Protein AF-0000000074754050 (afdb_homodimer)

Organism: NCBI:txid2562239

pLDDT: mean 72.45, std 27.99, range [13.79, 98.81]

InterPro domains:
  IPR029058 Alpha/Beta hydrolase fold [SSF53474] (272-469)

Radius of gyration: 39.16 Å; Cα contacts (8 Å, |Δi|>4): 1990; chains: 2; bounding box: 139×116×109 Å

Sequence (1336 aa):
MYVPVLPSMGSPASPVSPVQLGRIQASLPASLPAQLPSLDASPKEPRPREPREVKEKVSPEHLELMKAHRELLQVLQTQATSHEELTRQHTELLKAHQALLASAVSPAPAPAAREAPAPLTPAPPPSNAPKGRHMRKAKSHYYVTNEVKLQLPSNPTLLDNTLLFLPERAVRDYNLEPNLDDKGDSEKYMWFGRVWELRALVDQMYQEKADAIRQRAEDLPESRKRELKLKMRDPAVRGKLKKLCARWKGSAFRRRCSFAVLDRLKYSHLRGTLIYAHGSGGCSWDNFRICRMIAGMGILVIAPDGFAYPKESAMGQMRHKALAPLHLGSDDVDYWANDLLYTSSAGGVFNYSTKAESVLKETQEYKDLYEKCYQLRRSELHFTIARLPAWVLSQGFFLGGTSEGAMTVARFDDQRYGEMIIGRFINSFSIEYCYFTPTPEAGLLGGQLDVPTLNIIGNKDQYFGAEDSIAKVVAEHGSGYGDKNLTGNGFNTMVRQGLENGLVCVLEDGVHSPCNTHDNFLRQLFNTFFSRAGSIWELHMIWEADPLLKSLVQLVEATDHRGKVTHLFVPKMVYPQRMTLREIETLRALHATDELDAAMKKEQTIIEAERGEIKEQLARCRTEAEKSPRAKASETKNFYAGDKLDSRKKWEDWVRLHSSQTRANSAQMYVPVLPSMGSPASPVSPVQLGRIQASLPASLPAQLPSLDASPKEPRPREPREVKEKVSPEHLELMKAHRELLQVLQTQATSHEELTRQHTELLKAHQALLASAVSPAPAPAAREAPAPLTPAPPPSNAPKGRHMRKAKSHYYVTNEVKLQLPSNPTLLDNTLLFLPERAVRDYNLEPNLDDKGDSEKYMWFGRVWELRALVDQMYQEKADAIRQRAEDLPESRKRELKLKMRDPAVRGKLKKLCARWKGSAFRRRCSFAVLDRLKYSHLRGTLIYAHGSGGCSWDNFRICRMIAGMGILVIAPDGFAYPKESAMGQMRHKALAPLHLGSDDVDYWANDLLYTSSAGGVFNYSTKAESVLKETQEYKDLYEKCYQLRRSELHFTIARLPAWVLSQGFFLGGTSEGAMTVARFDDQRYGEMIIGRFINSFSIEYCYFTPTPEAGLLGGQLDVPTLNIIGNKDQYFGAEDSIAKVVAEHGSGYGDKNLTGNGFNTMVRQGLENGLVCVLEDGVHSPCNTHDNFLRQLFNTFFSRAGSIWELHMIWEADPLLKSLVQLVEATDHRGKVTHLFVPKMVYPQRMTLREIETLRALHATDELDAAMKKEQTIIEAERGEIKEQLARCRTEAEKSPRAKASETKNFYAGDKLDSRKKWEDWVRLHSSQTRANSAQ

Foldseek 3Di:
DDDDDDYDDDDDDDDDDDDDDDDDDDDPDDDDDDDPDPPDDDDDDDDDDDDDPPDPPVDPVVVVVVVVVVVVVVVVVVVVVVVVVVVVVVVVVVVVVVVVVVPPPPPDPPPPPDPPPDPPLVPPCPPCVDVPPPDDDDDDQAAQFLPDDDDDDPADDLQQFKKKKAAQLRCVLLRHQFQDDQQPDPAGRIHMDGLNSSVRSSVVVCVVVVVVVVVVVVPDPPVVVVVVVVCCPPPVSVVVVVVVVVVVVVVVVLCSLFSVSCVSCLPSPFLAEEEEEEALFWCWALNVNLSSLLSHLRYMYIYRTQAPGDCPDPSNQAKHFAFDRGGGNPDDDHSRGGGDTGDGGMHHDLRDDDFLLVCQQPVVVLQVSLVVLLVVSLVSVVSHVVRYDPSNQVVAHEYEYAHSRLLSQQQHACVVSPPSYQAYERELAALAQFSSHNDRVSSARNYDLAHQYEYEHECAAQDQHQPLHSRQLNLVLPLNRTDPPRHSHCQVRSVVVQRAAYEYEYEYLAYSSRLLFQVQVVSVLVSCCSVCSNLSLCVCVVCVVPPVNNVQWDWDDDDPPRHSYTYIYGYGDPFGSSDHPVSVVVCVVVVVVVVRVVRVVVSVVVSVVVVVVSVVSSVVSNVSSVVRPSDHDDPDDDVCVPVPVVVVVVVVVVCVVVVVVVVVVVVD/DDDDDDDDDDDDDPDDPDDDDDDDDDDDDDDDDDDDDDDDDDDDDDDDPDDPPPPPPPDPVVVVVVVVVVVVVVVVVVVVVVVVVVVVVVVVVVVVVVVVVVPPPPDDPPPPPDPPPDPPLVPPCPPCVDVPPPDDDDDDQAAQFLPDDDDDDPADDLQQFKKKKAAQLRCVLLRHQFADDQQPDPAGRIHMDGLNSSVRSSVVVVVVVVVVVVVVVVPDPPVVVVVVVVCCPPVVSVVVVVVVVVVVVVVVVLCSLFSVSCVSCLPSPFLAEEEEEEALFWCWALNVNLSSLLSHLRYMYIYRTQAPGDCPDPSNQAKHFAFDRGGGNPDDDHSRGGGDTGDGGMHHDLRDDDFLLVCQQPVVVLQVSLVVLLVVSLVSSVSHVVRYDPSNQVVAHEYEYAHSRLLSQQQHACVVSPPSYQAYERELAALAQFSSHNDRNSSARNYDLAHQYEYEHECAAQDQHQPLHSRQLNLCLPLNRTDPPRHSHCQVRSVVVQRAAYEYEYEYLAYSSRLLFQVQVVSVLVSCCSVCSNLSLCVCVVCVVPPVNNVQWDWDDDDPPRHSYTYIYGYGDPFGSSDHPVSVVVCVVVVVVVVRVVRVVVSVVVSVVVVVVSVVSSVVSNVSSVPRPSDHDDPPDDVCVPVVVVVVVVVVVVCVVVVVVVVVVVVD

Structure (mmCIF, N/CA/C/O backbone):
data_AF-0000000074754050-model_v1
#
loop_
_entity.id
_entity.type
_entity.pdbx_description
1 polymer 'Uncharacterized protein'
#
loop_
_atom_site.group_PDB
_atom_site.id
_atom_site.type_symbol
_atom_site.label_atom_id
_atom_site.label_alt_id
_atom_site.label_comp_id
_atom_site.label_asym_id
_atom_site.label_entity_id
_atom_site.label_seq_id
_atom_site.pdbx_PDB_ins_code
_atom_site.Cartn_x
_atom_site.Cartn_y
_atom_site.Cartn_z
_atom_site.occupancy
_atom_site.B_iso_or_equiv
_atom_site.auth_seq_id
_atom_site.auth_comp_id
_atom_site.auth_asym_id
_atom_site.auth_atom_id
_atom_site.pdbx_PDB_model_num
ATOM 1 N N . MET A 1 1 ? -29.828 24.516 -60.188 1 14.69 1 MET A N 1
ATOM 2 C CA . MET A 1 1 ? -29.281 25.297 -61.281 1 14.69 1 MET A CA 1
ATOM 3 C C . MET A 1 1 ? -27.781 25.109 -61.406 1 14.69 1 MET A C 1
ATOM 5 O O . MET A 1 1 ? -27.125 24.672 -60.438 1 14.69 1 MET A O 1
ATOM 9 N N . TYR A 1 2 ? -27 26.016 -62.375 1 15.09 2 TYR A N 1
ATOM 10 C CA . TYR A 1 2 ? -25.906 26.141 -63.312 1 15.09 2 TYR A CA 1
ATOM 11 C C . TYR A 1 2 ? -24.594 26.422 -62.594 1 15.09 2 TYR A C 1
ATOM 13 O O . TYR A 1 2 ? -23.594 25.719 -62.812 1 15.09 2 TYR A O 1
ATOM 21 N N . VAL A 1 3 ? -24.016 27.797 -62.219 1 14.96 3 VAL A N 1
ATOM 22 C CA . VAL A 1 3 ? -23.172 28.594 -63.094 1 14.96 3 VAL A CA 1
ATOM 23 C C . VAL A 1 3 ? -21.703 28.422 -62.719 1 14.96 3 VAL A C 1
ATOM 25 O O . VAL A 1 3 ? -21.391 28.078 -61.594 1 14.96 3 VAL A O 1
ATOM 28 N N . PRO A 1 4 ? -20.578 29.203 -63.469 1 15.53 4 PRO A N 1
ATOM 29 C CA . PRO A 1 4 ? -19.375 29.344 -64.312 1 15.53 4 PRO A CA 1
ATOM 30 C C . PRO A 1 4 ? -18.156 29.828 -63.5 1 15.53 4 PRO A C 1
ATOM 32 O O . PRO A 1 4 ? -17.094 29.234 -63.594 1 15.53 4 PRO A O 1
ATOM 35 N N . VAL A 1 5 ? -17.938 31.156 -63.094 1 14.45 5 VAL A N 1
ATOM 36 C CA . VAL A 1 5 ? -17.203 32.25 -63.75 1 14.45 5 VAL A CA 1
ATOM 37 C C . VAL A 1 5 ? -15.789 32.344 -63.188 1 14.45 5 VAL A C 1
ATOM 39 O O . VAL A 1 5 ? -15.531 31.875 -62.094 1 14.45 5 VAL A O 1
ATOM 42 N N . LEU A 1 6 ? -14.961 33.594 -63.281 1 14.36 6 LEU A N 1
ATOM 43 C CA . LEU A 1 6 ? -13.992 34.281 -64.125 1 14.36 6 LEU A CA 1
ATOM 44 C C . LEU A 1 6 ? -12.742 34.625 -63.312 1 14.36 6 LEU A C 1
ATOM 46 O O . LEU A 1 6 ? -11.625 34.344 -63.75 1 14.36 6 LEU A O 1
ATOM 50 N N . PRO A 1 7 ? -12.391 35.969 -62.719 1 14.48 7 PRO A N 1
ATOM 51 C CA . PRO A 1 7 ? -11.617 37 -63.406 1 14.48 7 PRO A CA 1
ATOM 52 C C . PRO A 1 7 ? -10.172 37.062 -62.906 1 14.48 7 PRO A C 1
ATOM 54 O O . PRO A 1 7 ? -9.828 36.469 -61.875 1 14.48 7 PRO A O 1
ATOM 57 N N . SER A 1 8 ? -9.555 38.375 -62.625 1 14.4 8 SER A N 1
ATOM 58 C CA . SER A 1 8 ? -8.688 39.344 -63.281 1 14.4 8 SER A CA 1
ATOM 59 C C . SER A 1 8 ? -7.309 39.375 -62.625 1 14.4 8 SER A C 1
ATOM 61 O O . SER A 1 8 ? -7.148 38.938 -61.469 1 14.4 8 SER A O 1
ATOM 63 N N . MET A 1 9 ? -6.414 40.562 -62.719 1 15.11 9 MET A N 1
ATOM 64 C CA . MET A 1 9 ? -5.336 41.25 -63.438 1 15.11 9 MET A CA 1
ATOM 65 C C . MET A 1 9 ? -4.16 41.531 -62.531 1 15.11 9 MET A C 1
ATOM 67 O O . MET A 1 9 ? -3.018 41.219 -62.844 1 15.11 9 MET A O 1
ATOM 71 N N . GLY A 1 10 ? -3.938 42.75 -61.812 1 14.2 10 GLY A N 1
ATOM 72 C CA . GLY A 1 10 ? -2.984 43.75 -62.281 1 14.2 10 GLY A CA 1
ATOM 73 C C . GLY A 1 10 ? -1.603 43.562 -61.688 1 14.2 10 GLY A C 1
ATOM 74 O O . GLY A 1 10 ? -1.41 42.75 -60.781 1 14.2 10 GLY A O 1
ATOM 75 N N . SER A 1 11 ? -0.752 44.719 -61.188 1 14.67 11 SER A N 1
ATOM 76 C CA . SER A 1 11 ? 0.368 45.5 -61.688 1 14.67 11 SER A CA 1
ATOM 77 C C . SER A 1 11 ? 1.644 45.219 -60.906 1 14.67 11 SER A C 1
ATOM 79 O O . SER A 1 11 ? 1.588 44.688 -59.812 1 14.67 11 SER A O 1
ATOM 81 N N . PRO A 1 12 ? 2.695 46.344 -60.625 1 14.77 12 PRO A N 1
ATOM 82 C CA . PRO A 1 12 ? 4.012 46.781 -61.094 1 14.77 12 PRO A CA 1
ATOM 83 C C . PRO A 1 12 ? 5.094 46.688 -60.031 1 14.77 12 PRO A C 1
ATOM 85 O O . PRO A 1 12 ? 6.219 46.25 -60.312 1 14.77 12 PRO A O 1
ATOM 88 N N . ALA A 1 13 ? 5.109 47.219 -58.688 1 13.79 13 ALA A N 1
ATOM 89 C CA . ALA A 1 13 ? 6.016 48.312 -58.469 1 13.79 13 ALA A CA 1
ATOM 90 C C . ALA A 1 13 ? 7.426 47.844 -58.125 1 13.79 13 ALA A C 1
ATOM 92 O O . ALA A 1 13 ? 7.605 46.719 -57.656 1 13.79 13 ALA A O 1
ATOM 93 N N . SER A 1 14 ? 8.5 48.75 -57.781 1 14.67 14 SER A N 1
ATOM 94 C CA . SER A 1 14 ? 9.797 49.219 -58.25 1 14.67 14 SER A CA 1
ATOM 95 C C . SER A 1 14 ? 10.93 48.625 -57.406 1 14.67 14 SER A C 1
ATOM 97 O O . SER A 1 14 ? 11.82 47.969 -57.906 1 14.67 14 SER A O 1
ATOM 99 N N . PRO A 1 15 ? 11.828 49.5 -56.562 1 14.93 15 PRO A N 1
ATOM 100 C CA . PRO A 1 15 ? 13.188 49.938 -56.875 1 14.93 15 PRO A CA 1
ATOM 101 C C . PRO A 1 15 ? 14.25 49.25 -56.031 1 14.93 15 PRO A C 1
ATOM 103 O O . PRO A 1 15 ? 15.188 48.656 -56.594 1 14.93 15 PRO A O 1
ATOM 106 N N . VAL A 1 16 ? 14.852 49.906 -54.75 1 14.56 16 VAL A N 1
ATOM 107 C CA . VAL A 1 16 ? 16.125 50.594 -54.812 1 14.56 16 VAL A CA 1
ATOM 108 C C . VAL A 1 16 ? 17.219 49.688 -54.219 1 14.56 16 VAL A C 1
ATOM 110 O O . VAL A 1 16 ? 16.922 48.688 -53.562 1 14.56 16 VAL A O 1
ATOM 113 N N . SER A 1 17 ? 18.328 50.25 -53.312 1 14.73 17 SER A N 1
ATOM 114 C CA . SER A 1 17 ? 19.75 50.531 -53.531 1 14.73 17 SER A CA 1
ATOM 115 C C . SER A 1 17 ? 20.625 49.594 -52.719 1 14.73 17 SER A C 1
ATOM 117 O O . SER A 1 17 ? 20.188 49.031 -51.719 1 14.73 17 SER A O 1
ATOM 119 N N . PRO A 1 18 ? 22.172 49.688 -52.719 1 15.5 18 PRO A N 1
ATOM 120 C CA . PRO A 1 18 ? 23.438 48.938 -52.875 1 15.5 18 PRO A CA 1
ATOM 121 C C . PRO A 1 18 ? 24.156 48.719 -51.562 1 15.5 18 PRO A C 1
ATOM 123 O O . PRO A 1 18 ? 25.172 48.031 -51.5 1 15.5 18 PRO A O 1
ATOM 126 N N . VAL A 1 19 ? 23.734 49 -50.25 1 14.43 19 VAL A N 1
ATOM 127 C CA . VAL A 1 19 ? 24.75 49.719 -49.5 1 14.43 19 VAL A CA 1
ATOM 128 C C . VAL A 1 19 ? 25.875 48.75 -49.094 1 14.43 19 VAL A C 1
ATOM 130 O O . VAL A 1 19 ? 25.641 47.562 -48.875 1 14.43 19 VAL A O 1
ATOM 133 N N . GLN A 1 20 ? 27.188 49.281 -48.688 1 15.09 20 GLN A N 1
ATOM 134 C CA . GLN A 1 20 ? 28.641 49.281 -48.781 1 15.09 20 GLN A CA 1
ATOM 135 C C . GLN A 1 20 ? 29.266 48.531 -47.594 1 15.09 20 GLN A C 1
ATOM 137 O O . GLN A 1 20 ? 28.828 48.656 -46.469 1 15.09 20 GLN A O 1
ATOM 142 N N . LEU A 1 21 ? 30.344 47.594 -47.719 1 14.62 21 LEU A N 1
ATOM 143 C CA . LEU A 1 21 ? 31.188 46.531 -47.188 1 14.62 21 LEU A CA 1
ATOM 144 C C . LEU A 1 21 ? 32.25 47.094 -46.25 1 14.62 21 LEU A C 1
ATOM 146 O O . LEU A 1 21 ? 33.188 46.375 -45.875 1 14.62 21 LEU A O 1
ATOM 150 N N . GLY A 1 22 ? 32.188 48.188 -45.531 1 14.01 22 GLY A N 1
ATOM 151 C CA . GLY A 1 22 ? 33.531 48.75 -45.312 1 14.01 22 GLY A CA 1
ATOM 152 C C . GLY A 1 22 ? 34.375 47.875 -44.375 1 14.01 22 GLY A C 1
ATOM 153 O O . GLY A 1 22 ? 35.312 47.25 -44.812 1 14.01 22 GLY A O 1
ATOM 154 N N . ARG A 1 23 ? 34.969 48.312 -42.938 1 14.46 23 ARG A N 1
ATOM 155 C CA . ARG A 1 23 ? 36.281 48.812 -42.625 1 14.46 23 ARG A CA 1
ATOM 156 C C . ARG A 1 23 ? 37.125 47.781 -41.906 1 14.46 23 ARG A C 1
ATOM 158 O O . ARG A 1 23 ? 36.594 46.75 -41.469 1 14.46 23 ARG A O 1
ATOM 165 N N . ILE A 1 24 ? 37.688 48.094 -40.438 1 14.39 24 ILE A N 1
ATOM 166 C CA . ILE A 1 24 ? 39.031 48.562 -40.031 1 14.39 24 ILE A CA 1
ATOM 167 C C . ILE A 1 24 ? 39.75 47.438 -39.312 1 14.39 24 ILE A C 1
ATOM 169 O O . ILE A 1 24 ? 39.125 46.5 -38.781 1 14.39 24 ILE A O 1
ATOM 173 N N . GLN A 1 25 ? 40.969 47.688 -38.312 1 14.49 25 GLN A N 1
ATOM 174 C CA . GLN A 1 25 ? 42.406 47.719 -38.156 1 14.49 25 GLN A CA 1
ATOM 175 C C . GLN A 1 25 ? 42.812 46.969 -36.906 1 14.49 25 GLN A C 1
ATOM 177 O O . GLN A 1 25 ? 43.938 46.469 -36.812 1 14.49 25 GLN A O 1
ATOM 182 N N . ALA A 1 26 ? 42.156 46.625 -35.625 1 15.37 26 ALA A N 1
ATOM 183 C CA . ALA A 1 26 ? 42.938 47.062 -34.469 1 15.37 26 ALA A CA 1
ATOM 184 C C . ALA A 1 26 ? 44.062 46.094 -34.125 1 15.37 26 ALA A C 1
ATOM 186 O O . ALA A 1 26 ? 43.906 44.875 -34.344 1 15.37 26 ALA A O 1
ATOM 187 N N . SER A 1 27 ? 45.219 46.531 -33.344 1 15.42 27 SER A N 1
ATOM 188 C CA . SER A 1 27 ? 46.688 46.531 -33.125 1 15.42 27 SER A CA 1
ATOM 189 C C . SER A 1 27 ? 47.062 45.562 -32 1 15.42 27 SER A C 1
ATOM 191 O O . SER A 1 27 ? 46.406 45.531 -30.969 1 15.42 27 SER A O 1
ATOM 193 N N . LEU A 1 28 ? 48.062 44.562 -32.062 1 16.77 28 LEU A N 1
ATOM 194 C CA . LEU A 1 28 ? 48.719 43.406 -31.469 1 16.77 28 LEU A CA 1
ATOM 195 C C . LEU A 1 28 ? 49.656 43.812 -30.344 1 16.77 28 LEU A C 1
ATOM 197 O O . LEU A 1 28 ? 50.406 43 -29.828 1 16.77 28 LEU A O 1
ATOM 201 N N . PRO A 1 29 ? 49.406 44.938 -29.516 1 15.13 29 PRO A N 1
ATOM 202 C CA . PRO A 1 29 ? 50.75 45.375 -29.125 1 15.13 29 PRO A CA 1
ATOM 203 C C . PRO A 1 29 ? 51.5 44.312 -28.328 1 15.13 29 PRO A C 1
ATOM 205 O O . PRO A 1 29 ? 50.906 43.281 -27.938 1 15.13 29 PRO A O 1
ATOM 208 N N . ALA A 1 30 ? 52.25 44.781 -27.078 1 15.37 30 ALA A N 1
ATOM 209 C CA . ALA A 1 30 ? 53.625 45.062 -26.656 1 15.37 30 ALA A CA 1
ATOM 210 C C . ALA A 1 30 ? 54.125 43.969 -25.688 1 15.37 30 ALA A C 1
ATOM 212 O O . ALA A 1 30 ? 53.312 43.188 -25.172 1 15.37 30 ALA A O 1
ATOM 213 N N . SER A 1 31 ? 55.219 44.25 -24.734 1 15.55 31 SER A N 1
ATOM 214 C CA . SER A 1 31 ? 56.656 44.031 -24.406 1 15.55 31 SER A CA 1
ATOM 215 C C . SER A 1 31 ? 56.812 43.406 -23.031 1 15.55 31 SER A C 1
ATOM 217 O O . SER A 1 31 ? 57.75 42.656 -22.797 1 15.55 31 SER A O 1
ATOM 219 N N . LEU A 1 32 ? 56 43.75 -21.828 1 15.9 32 LEU A N 1
ATOM 220 C CA . LEU A 1 32 ? 56.875 44.312 -20.781 1 15.9 32 LEU A CA 1
ATOM 221 C C . LEU A 1 32 ? 57.562 43.188 -20.016 1 15.9 32 LEU A C 1
ATOM 223 O O . LEU A 1 32 ? 57 42.094 -19.875 1 15.9 32 LEU A O 1
ATOM 227 N N . PRO A 1 33 ? 58.75 43.312 -19.219 1 17.39 33 PRO A N 1
ATOM 228 C CA . PRO A 1 33 ? 60.094 42.875 -18.844 1 17.39 33 PRO A CA 1
ATOM 229 C C . PRO A 1 33 ? 60.125 42.219 -17.453 1 17.39 33 PRO A C 1
ATOM 231 O O . PRO A 1 33 ? 61.188 41.719 -17.031 1 17.39 33 PRO A O 1
ATOM 234 N N . ALA A 1 34 ? 58.938 41.938 -16.766 1 17.47 34 ALA A N 1
ATOM 235 C CA . ALA A 1 34 ? 59.094 42.188 -15.344 1 17.47 34 ALA A CA 1
ATOM 236 C C . ALA A 1 34 ? 60.094 41.219 -14.703 1 17.47 34 ALA A C 1
ATOM 238 O O . ALA A 1 34 ? 60.031 40.031 -14.969 1 17.47 34 ALA A O 1
ATOM 239 N N . GLN A 1 35 ? 61.031 41.75 -14.039 1 17.08 35 GLN A N 1
ATOM 240 C CA . GLN A 1 35 ? 62.344 41.562 -13.375 1 17.08 35 GLN A CA 1
ATOM 241 C C . GLN A 1 35 ? 62.156 40.812 -12.047 1 17.08 35 GLN A C 1
ATOM 243 O O . GLN A 1 35 ? 61.375 41.25 -11.188 1 17.08 35 GLN A O 1
ATOM 248 N N . LEU A 1 36 ? 62.219 39.5 -12.023 1 19.62 36 LEU A N 1
ATOM 249 C CA . LEU A 1 36 ? 62 38.531 -10.945 1 19.62 36 LEU A CA 1
ATOM 250 C C . LEU A 1 36 ? 63 38.75 -9.82 1 19.62 36 LEU A C 1
ATOM 252 O O . LEU A 1 36 ? 64.188 38.5 -9.977 1 19.62 36 LEU A O 1
ATOM 256 N N . PRO A 1 37 ? 62.844 40.062 -9.242 1 17.27 37 PRO A N 1
ATOM 257 C CA . PRO A 1 37 ? 64 40.406 -8.445 1 17.27 37 PRO A CA 1
ATOM 258 C C . PRO A 1 37 ? 64.312 39.344 -7.383 1 17.27 37 PRO A C 1
ATOM 260 O O . PRO A 1 37 ? 63.469 38.531 -7.031 1 17.27 37 PRO A O 1
ATOM 263 N N . SER A 1 38 ? 65.625 39.312 -6.953 1 20.17 38 SER A N 1
ATOM 264 C CA . SER A 1 38 ? 66.688 38.562 -6.23 1 20.17 38 SER A CA 1
ATOM 265 C C . SER A 1 38 ? 66.438 38.656 -4.723 1 20.17 38 SER A C 1
ATOM 267 O O . SER A 1 38 ? 67.312 38.219 -3.943 1 20.17 38 SER A O 1
ATOM 269 N N . LEU A 1 39 ? 65.062 38.875 -4.246 1 17.33 39 LEU A N 1
ATOM 270 C CA . LEU A 1 39 ? 65.062 39.562 -2.957 1 17.33 39 LEU A CA 1
ATOM 271 C C . LEU A 1 39 ? 65.75 38.75 -1.882 1 17.33 39 LEU A C 1
ATOM 273 O O . LEU A 1 39 ? 65.25 37.656 -1.54 1 17.33 39 LEU A O 1
ATOM 277 N N . ASP A 1 40 ? 67 38.844 -1.716 1 18.62 40 ASP A N 1
ATOM 278 C CA . ASP A 1 40 ? 68.062 38.281 -0.876 1 18.62 40 ASP A CA 1
ATOM 279 C C . ASP A 1 40 ? 67.75 38.469 0.605 1 18.62 40 ASP A C 1
ATOM 281 O O . ASP A 1 40 ? 68.062 37.594 1.429 1 18.62 40 ASP A O 1
ATOM 285 N N . ALA A 1 41 ? 67.25 39.656 1.148 1 19.23 41 ALA A N 1
ATOM 286 C CA . ALA A 1 41 ? 68 40.219 2.258 1 19.23 41 ALA A CA 1
ATOM 287 C C . ALA A 1 41 ? 67.688 39.531 3.568 1 19.23 41 ALA A C 1
ATOM 289 O O . ALA A 1 41 ? 66.562 38.969 3.729 1 19.23 41 ALA A O 1
ATOM 290 N N . SER A 1 42 ? 68.562 39.562 4.559 1 20.61 42 SER A N 1
ATOM 291 C CA . SER A 1 42 ? 69.062 38.844 5.719 1 20.61 42 SER A CA 1
ATOM 292 C C . SER A 1 42 ? 68.25 39.125 6.957 1 20.61 42 SER A C 1
ATOM 294 O O . SER A 1 42 ? 68.5 38.562 8.023 1 20.61 42 SER A O 1
ATOM 296 N N . PRO A 1 43 ? 66.812 39.781 6.855 1 19.08 43 PRO A N 1
ATOM 297 C CA . PRO A 1 43 ? 66.75 40.719 7.973 1 19.08 43 PRO A CA 1
ATOM 298 C C . PRO A 1 43 ? 66.938 40.031 9.328 1 19.08 43 PRO A C 1
ATOM 300 O O . PRO A 1 43 ? 66.688 38.844 9.453 1 19.08 43 PRO A O 1
ATOM 303 N N . LYS A 1 44 ? 67.188 40.938 10.469 1 21.16 44 LYS A N 1
ATOM 304 C CA . LYS A 1 44 ? 67.688 41.062 11.812 1 21.16 44 LYS A CA 1
ATOM 305 C C . LYS A 1 44 ? 66.75 40.5 12.859 1 21.16 44 LYS A C 1
ATOM 307 O O . LYS A 1 44 ? 65.562 40.469 12.648 1 21.16 44 LYS A O 1
ATOM 312 N N . GLU A 1 45 ? 67.188 40.031 14.047 1 23.48 45 GLU A N 1
ATOM 313 C CA . GLU A 1 45 ? 66.875 39.125 15.133 1 23.48 45 GLU A CA 1
ATOM 314 C C . GLU A 1 45 ? 65.875 39.719 16.094 1 23.48 45 GLU A C 1
ATOM 316 O O . GLU A 1 45 ? 65.438 39.062 17.031 1 23.48 45 GLU A O 1
ATOM 321 N N . PRO A 1 46 ? 64.812 40.656 15.641 1 21.44 46 PRO A N 1
ATOM 322 C CA . PRO A 1 46 ? 64.562 41.625 16.734 1 21.44 46 PRO A CA 1
ATOM 323 C C . PRO A 1 46 ? 64.125 40.938 18.031 1 21.44 46 PRO A C 1
ATOM 325 O O . PRO A 1 46 ? 63.625 39.812 18 1 21.44 46 PRO A O 1
ATOM 328 N N . ARG A 1 47 ? 64 41.75 19.297 1 25.66 47 ARG A N 1
ATOM 329 C CA . ARG A 1 47 ? 64.125 41.719 20.75 1 25.66 47 ARG A CA 1
ATOM 330 C C . ARG A 1 47 ? 62.875 41.219 21.422 1 25.66 47 ARG A C 1
ATOM 332 O O . ARG A 1 47 ? 61.781 41.438 20.922 1 25.66 47 ARG A O 1
ATOM 339 N N . PRO A 1 48 ? 62.844 40.531 22.641 1 24.17 48 PRO A N 1
ATOM 340 C CA . PRO A 1 48 ? 61.938 39.625 23.375 1 24.17 48 PRO A CA 1
ATOM 341 C C . PRO A 1 48 ? 60.781 40.375 24.031 1 24.17 48 PRO A C 1
ATOM 343 O O . PRO A 1 48 ? 60.031 39.781 24.812 1 24.17 48 PRO A O 1
ATOM 346 N N . ARG A 1 49 ? 59.875 41.219 23.297 1 23.05 49 ARG A N 1
ATOM 347 C CA . ARG A 1 49 ? 59.219 42.25 24.125 1 23.05 49 ARG A CA 1
ATOM 348 C C . ARG A 1 49 ? 58.281 41.625 25.141 1 23.05 49 ARG A C 1
ATOM 350 O O . ARG A 1 49 ? 57.625 40.625 24.859 1 23.05 49 ARG A O 1
ATOM 357 N N . GLU A 1 50 ? 58.281 42.125 26.453 1 25.17 50 GLU A N 1
ATOM 358 C CA . GLU A 1 50 ? 57.781 41.75 27.781 1 25.17 50 GLU A CA 1
ATOM 359 C C . GLU A 1 50 ? 56.281 41.781 27.859 1 25.17 50 GLU A C 1
ATOM 361 O O . GLU A 1 50 ? 55.656 42.688 27.266 1 25.17 50 GLU A O 1
ATOM 366 N N . PRO A 1 51 ? 55.438 40.719 28.469 1 24.23 51 PRO A N 1
ATOM 367 C CA . PRO A 1 51 ? 54.062 40.25 28.469 1 24.23 51 PRO A CA 1
ATOM 368 C C . PRO A 1 51 ? 53.094 41.219 29.172 1 24.23 51 PRO A C 1
ATOM 370 O O . PRO A 1 51 ? 53.188 41.375 30.391 1 24.23 51 PRO A O 1
ATOM 373 N N . ARG A 1 52 ? 52.844 42.5 28.781 1 24.28 52 ARG A N 1
ATOM 374 C CA . ARG A 1 52 ? 52.188 43.438 29.656 1 24.28 52 ARG A CA 1
ATOM 375 C C . ARG A 1 52 ? 50.781 42.969 30.031 1 24.28 52 ARG A C 1
ATOM 377 O O . ARG A 1 52 ? 50.031 42.531 29.156 1 24.28 52 ARG A O 1
ATOM 384 N N . GLU A 1 53 ? 50.344 42.969 31.375 1 24.73 53 GLU A N 1
ATOM 385 C CA . GLU A 1 53 ? 49.281 42.5 32.281 1 24.73 53 GLU A CA 1
ATOM 386 C C . GLU A 1 53 ? 48 43.281 32.031 1 24.73 53 GLU A C 1
ATOM 388 O O . GLU A 1 53 ? 47.875 44.438 32.438 1 24.73 53 GLU A O 1
ATOM 393 N N . VAL A 1 54 ? 47.469 43.375 30.812 1 25.05 54 VAL A N 1
ATOM 394 C CA . VAL A 1 54 ? 46.375 44.344 30.625 1 25.05 54 VAL A CA 1
ATOM 395 C C . VAL A 1 54 ? 45.188 43.969 31.5 1 25.05 54 VAL A C 1
ATOM 397 O O . VAL A 1 54 ? 44.625 42.875 31.375 1 25.05 54 VAL A O 1
ATOM 400 N N . LYS A 1 55 ? 45 44.656 32.625 1 27.02 55 LYS A N 1
ATOM 401 C CA . LYS A 1 55 ? 44 44.688 33.688 1 27.02 55 LYS A CA 1
ATOM 402 C C . LYS A 1 55 ? 42.594 44.875 33.125 1 27.02 55 LYS A C 1
ATOM 404 O O . LYS A 1 55 ? 42.312 45.812 32.406 1 27.02 55 LYS A O 1
ATOM 409 N N . GLU A 1 56 ? 41.812 43.75 33 1 23.86 56 GLU A N 1
ATOM 410 C CA . GLU A 1 56 ? 40.5 43.375 32.5 1 23.86 56 GLU A CA 1
ATOM 411 C C . GLU A 1 56 ? 39.375 44.188 33.156 1 23.86 56 GLU A C 1
ATOM 413 O O . GLU A 1 56 ? 38.938 43.812 34.25 1 23.86 56 GLU A O 1
ATOM 418 N N . LYS A 1 57 ? 39.562 45.531 33.312 1 30.36 57 LYS A N 1
ATOM 419 C CA . LYS A 1 57 ? 38.594 46.219 34.156 1 30.36 57 LYS A CA 1
ATOM 420 C C . LYS A 1 57 ? 37.156 45.875 33.75 1 30.36 57 LYS A C 1
ATOM 422 O O . LYS A 1 57 ? 36.719 46.281 32.688 1 30.36 57 LYS A O 1
ATOM 427 N N . VAL A 1 58 ? 36.625 44.688 34.25 1 26.5 58 VAL A N 1
ATOM 428 C CA . VAL A 1 58 ? 35.312 44.125 34.031 1 26.5 58 VAL A CA 1
ATOM 429 C C . VAL A 1 58 ? 34.25 45.125 34.5 1 26.5 58 VAL A C 1
ATOM 431 O O . VAL A 1 58 ? 34.25 45.562 35.656 1 26.5 58 VAL A O 1
ATOM 434 N N . SER A 1 59 ? 33.875 46.094 33.656 1 27.58 59 SER A N 1
ATOM 435 C CA . SER A 1 59 ? 33.031 47.219 34 1 27.58 59 SER A CA 1
ATOM 436 C C . SER A 1 59 ? 31.828 46.812 34.812 1 27.58 59 SER A C 1
ATOM 438 O O . SER A 1 59 ? 31.344 45.688 34.688 1 27.58 59 SER A O 1
ATOM 440 N N . PRO A 1 60 ? 31.516 47.5 35.906 1 31.53 60 PRO A N 1
ATOM 441 C CA . PRO A 1 60 ? 30.469 47.25 36.906 1 31.53 60 PRO A CA 1
ATOM 442 C C . PRO A 1 60 ? 29.109 46.969 36.281 1 31.53 60 PRO A C 1
ATOM 444 O O . PRO A 1 60 ? 28.281 46.25 36.875 1 31.53 60 PRO A O 1
ATOM 447 N N . GLU A 1 61 ? 28.828 47.656 35.125 1 31.36 61 GLU A N 1
ATOM 448 C CA . GLU A 1 61 ? 27.516 47.562 34.531 1 31.36 61 GLU A CA 1
ATOM 449 C C . GLU A 1 61 ? 27.188 46.125 34.125 1 31.36 61 GLU A C 1
ATOM 451 O O . GLU A 1 61 ? 26.031 45.719 34.062 1 31.36 61 GLU A O 1
ATOM 456 N N . HIS A 1 62 ? 28.297 45.344 33.75 1 32.41 62 HIS A N 1
ATOM 457 C CA . HIS A 1 62 ? 28.125 43.938 33.312 1 32.41 62 HIS A CA 1
ATOM 458 C C . HIS A 1 62 ? 27.625 43.094 34.469 1 32.41 62 HIS A C 1
ATOM 460 O O . HIS A 1 62 ? 26.953 42.062 34.25 1 32.41 62 HIS A O 1
ATOM 466 N N . LEU A 1 63 ? 28.109 43.531 35.656 1 33.34 63 LEU A N 1
ATOM 467 C CA . LEU A 1 63 ? 27.734 42.781 36.844 1 33.34 63 LEU A CA 1
ATOM 468 C C . LEU A 1 63 ? 26.234 42.875 37.094 1 33.34 63 LEU A C 1
ATOM 470 O O . LEU A 1 63 ? 25.594 41.875 37.5 1 33.34 63 LEU A O 1
ATOM 474 N N . GLU A 1 64 ? 25.703 44.125 36.875 1 36.06 64 GLU A N 1
ATOM 475 C CA . GLU A 1 64 ? 24.297 44.312 37.219 1 36.06 64 GLU A CA 1
ATOM 476 C C . GLU A 1 64 ? 23.391 43.5 36.281 1 36.06 64 GLU A C 1
ATOM 478 O O . GLU A 1 64 ? 22.391 42.938 36.75 1 36.06 64 GLU A O 1
ATOM 483 N N . LEU A 1 65 ? 23.766 43.375 34.938 1 33.53 65 LEU A N 1
ATOM 484 C CA . LEU A 1 65 ? 22.938 42.625 34 1 33.53 65 LEU A CA 1
ATOM 485 C C . LEU A 1 65 ? 22.938 41.125 34.344 1 33.53 65 LEU A C 1
ATOM 487 O O . LEU A 1 65 ? 21.891 40.469 34.281 1 33.53 65 LEU A O 1
ATOM 491 N N . MET A 1 66 ? 24.094 40.656 34.938 1 36.94 66 MET A N 1
ATOM 492 C CA . MET A 1 66 ? 24.172 39.25 35.312 1 36.94 66 MET A CA 1
ATOM 493 C C . MET A 1 66 ? 23.234 38.969 36.5 1 36.94 66 MET A C 1
ATOM 495 O O . MET A 1 66 ? 22.719 37.844 36.625 1 36.94 66 MET A O 1
ATOM 499 N N . LYS A 1 67 ? 23.234 39.938 37.438 1 38.66 67 LYS A N 1
ATOM 500 C CA . LYS A 1 67 ? 22.391 39.75 38.594 1 38.66 67 LYS A CA 1
ATOM 501 C C . LYS A 1 67 ? 20.922 39.656 38.188 1 38.66 67 LYS A C 1
ATOM 503 O O . LYS A 1 67 ? 20.188 38.781 38.688 1 38.66 67 LYS A O 1
ATOM 508 N N . ALA A 1 68 ? 20.484 40.625 37.219 1 36.59 68 ALA A N 1
ATOM 509 C CA . ALA A 1 68 ? 19.078 40.594 36.812 1 36.59 68 ALA A CA 1
ATOM 510 C C . ALA A 1 68 ? 18.719 39.25 36.188 1 36.59 68 ALA A C 1
ATOM 512 O O . ALA A 1 68 ? 17.609 38.75 36.375 1 36.59 68 ALA A O 1
ATOM 513 N N . HIS A 1 69 ? 19.734 38.719 35.406 1 34.38 69 HIS A N 1
ATOM 514 C CA . HIS A 1 69 ? 19.516 37.438 34.75 1 34.38 69 HIS A CA 1
ATOM 515 C C . HIS A 1 69 ? 19.328 36.312 35.781 1 34.38 69 HIS A C 1
ATOM 517 O O . HIS A 1 69 ? 18.453 35.469 35.625 1 34.38 69 HIS A O 1
ATOM 523 N N . ARG A 1 70 ? 20.203 36.469 36.812 1 38.56 70 ARG A N 1
ATOM 524 C CA . ARG A 1 70 ? 20.109 35.438 37.875 1 38.56 70 ARG A CA 1
ATOM 525 C C . ARG A 1 70 ? 18.766 35.5 38.562 1 38.56 70 ARG A C 1
ATOM 527 O O . ARG A 1 70 ? 18.156 34.469 38.875 1 38.56 70 ARG A O 1
ATOM 534 N N . GLU A 1 71 ? 18.391 36.844 38.812 1 39.28 71 GLU A N 1
ATOM 535 C CA . GLU A 1 71 ? 17.125 37 39.5 1 39.28 71 GLU A CA 1
ATOM 536 C C . GLU A 1 71 ? 15.953 36.469 38.688 1 39.28 71 GLU A C 1
ATOM 538 O O . GLU A 1 71 ? 15.039 35.844 39.219 1 39.28 71 GLU A O 1
ATOM 543 N N . LEU A 1 72 ? 16.094 36.781 37.281 1 35.22 72 LEU A N 1
ATOM 544 C CA . LEU A 1 72 ? 15.031 36.281 36.406 1 35.22 72 LEU A CA 1
ATOM 545 C C . LEU A 1 72 ? 15 34.75 36.438 1 35.22 72 LEU A C 1
ATOM 547 O O . LEU A 1 72 ? 13.93 34.125 36.5 1 35.22 72 LEU A O 1
ATOM 551 N N . LEU A 1 73 ? 16.234 34.156 36.531 1 35.56 73 LEU A N 1
ATOM 552 C CA . LEU A 1 73 ? 16.312 32.719 36.594 1 35.56 73 LEU A CA 1
ATOM 553 C C . LEU A 1 73 ? 15.656 32.188 37.875 1 35.56 73 LEU A C 1
ATOM 555 O O . LEU A 1 73 ? 14.961 31.188 37.875 1 35.56 73 LEU A O 1
ATOM 559 N N . GLN A 1 74 ? 15.945 33 38.938 1 37.44 74 GLN A N 1
ATOM 560 C CA . GLN A 1 74 ? 15.383 32.594 40.219 1 37.44 74 GLN A CA 1
ATOM 561 C C . GLN A 1 74 ? 13.859 32.656 40.188 1 37.44 74 GLN A C 1
ATOM 563 O O . GLN A 1 74 ? 13.188 31.781 40.719 1 37.44 74 GLN A O 1
ATOM 568 N N . VAL A 1 75 ? 13.367 33.812 39.531 1 35.22 75 VAL A N 1
ATOM 569 C CA . VAL A 1 75 ? 11.914 33.969 39.5 1 35.22 75 VAL A CA 1
ATOM 570 C C . VAL A 1 75 ? 11.297 32.844 38.688 1 35.22 75 VAL A C 1
ATOM 572 O O . VAL A 1 75 ? 10.289 32.25 39.094 1 35.22 75 VAL A O 1
ATOM 575 N N . LEU A 1 76 ? 12.062 32.531 37.562 1 30.86 76 LEU A N 1
ATOM 576 C CA . LEU A 1 76 ? 11.516 31.5 36.688 1 30.86 76 LEU A CA 1
ATOM 577 C C . LEU A 1 76 ? 11.547 30.141 37.375 1 30.86 76 LEU A C 1
ATOM 579 O O . LEU A 1 76 ? 10.641 29.328 37.188 1 30.86 76 LEU A O 1
ATOM 583 N N . GLN A 1 77 ? 12.562 30 38.25 1 35.06 77 GLN A N 1
ATOM 584 C CA . GLN A 1 77 ? 12.656 28.781 39.062 1 35.06 77 GLN A CA 1
ATOM 585 C C . GLN A 1 77 ? 11.5 28.672 40.062 1 35.06 77 GLN A C 1
ATOM 587 O O . GLN A 1 77 ? 10.945 27.594 40.25 1 35.06 77 GLN A O 1
ATOM 592 N N . THR A 1 78 ? 11.266 29.859 40.688 1 35.47 78 THR A N 1
ATOM 593 C CA . THR A 1 78 ? 10.219 29.844 41.719 1 35.47 78 THR A CA 1
ATOM 594 C C . THR A 1 78 ? 8.859 29.594 41.062 1 35.47 78 THR A C 1
ATOM 596 O O . THR A 1 78 ? 7.988 28.953 41.688 1 35.47 78 THR A O 1
ATOM 599 N N . GLN A 1 79 ? 8.664 30.281 39.844 1 28.73 79 GLN A N 1
ATOM 600 C CA . GLN A 1 79 ? 7.367 30.078 39.188 1 28.73 79 GLN A CA 1
ATOM 601 C C . GLN A 1 79 ? 7.18 28.625 38.781 1 28.73 79 GLN A C 1
ATOM 603 O O . GLN A 1 79 ? 6.051 28.125 38.719 1 28.73 79 GLN A O 1
ATOM 608 N N . ALA A 1 80 ? 8.312 27.938 38.531 1 30.42 80 ALA A N 1
ATOM 609 C CA . ALA A 1 80 ? 8.242 26.531 38.156 1 30.42 80 ALA A CA 1
ATOM 610 C C . ALA A 1 80 ? 7.734 25.688 39.312 1 30.42 80 ALA A C 1
ATOM 612 O O . ALA A 1 80 ? 6.992 24.719 39.094 1 30.42 80 ALA A O 1
ATOM 613 N N . THR A 1 81 ? 8.141 26.109 40.5 1 36.31 81 THR A N 1
ATOM 614 C CA . THR A 1 81 ? 7.719 25.344 41.656 1 36.31 81 THR A CA 1
ATOM 615 C C . THR A 1 81 ? 6.215 25.484 41.875 1 36.31 81 THR A C 1
ATOM 617 O O . THR A 1 81 ? 5.555 24.531 42.312 1 36.31 81 THR A O 1
ATOM 620 N N . SER A 1 82 ? 5.719 26.797 41.719 1 32.19 82 SER A N 1
ATOM 621 C CA . SER A 1 82 ? 4.301 27.016 42 1 32.19 82 SER A CA 1
ATOM 622 C C . SER A 1 82 ? 3.424 26.281 40.969 1 32.19 82 SER A C 1
ATOM 624 O O . SER A 1 82 ? 2.309 25.859 41.312 1 32.19 82 SER A O 1
ATOM 626 N N . HIS A 1 83 ? 3.93 26.281 39.719 1 29.25 83 HIS A N 1
ATOM 627 C CA . HIS A 1 83 ? 3.086 25.641 38.719 1 29.25 83 HIS A CA 1
ATOM 628 C C . HIS A 1 83 ? 3.004 24.141 38.938 1 29.25 83 HIS A C 1
ATOM 630 O O . HIS A 1 83 ? 2.09 23.484 38.438 1 29.25 83 HIS A O 1
ATOM 636 N N . GLU A 1 84 ? 3.977 23.594 39.656 1 33.5 84 GLU A N 1
ATOM 637 C CA . GLU A 1 84 ? 3.904 22.203 40.094 1 33.5 84 GLU A CA 1
ATOM 638 C C . GLU A 1 84 ? 2.719 21.984 41.031 1 33.5 84 GLU A C 1
ATOM 640 O O . GLU A 1 84 ? 2.033 20.953 40.938 1 33.5 84 GLU A O 1
ATOM 645 N N . GLU A 1 85 ? 2.555 22.984 41.938 1 36.41 85 GLU A N 1
ATOM 646 C CA . GLU A 1 85 ? 1.505 22.828 42.938 1 36.41 85 GLU A CA 1
ATOM 647 C C . GLU A 1 85 ? 0.12 22.938 42.281 1 36.41 85 GLU A C 1
ATOM 649 O O . GLU A 1 85 ? -0.786 22.172 42.625 1 36.41 85 GLU A O 1
ATOM 654 N N . LEU A 1 86 ? -0 23.906 41.281 1 31.36 86 LEU A N 1
ATOM 655 C CA . LEU A 1 86 ? -1.311 24.062 40.656 1 31.36 86 LEU A CA 1
ATOM 656 C C . LEU A 1 86 ? -1.676 22.844 39.844 1 31.36 86 LEU A C 1
ATOM 658 O O . LEU A 1 86 ? -2.822 22.391 39.875 1 31.36 86 LEU A O 1
ATOM 662 N N . THR A 1 87 ? -0.623 22.297 39.25 1 32.38 87 THR A N 1
ATOM 663 C CA . THR A 1 87 ? -0.883 21.094 38.438 1 32.38 87 THR A CA 1
ATOM 664 C C . THR A 1 87 ? -1.246 19.922 39.344 1 32.38 87 THR A C 1
ATOM 666 O O . THR A 1 87 ? -2.148 19.141 39.031 1 32.38 87 THR A O 1
ATOM 669 N N . ARG A 1 88 ? -0.699 19.953 40.531 1 41.47 88 ARG A N 1
ATOM 670 C CA . ARG A 1 88 ? -1.059 18.953 41.531 1 41.47 88 ARG A CA 1
ATOM 671 C C . ARG A 1 88 ? -2.486 19.172 42.031 1 41.47 88 ARG A C 1
ATOM 673 O O . ARG A 1 88 ? -3.254 18.219 42.156 1 41.47 88 ARG A O 1
ATOM 680 N N . GLN A 1 89 ? -2.811 20.469 42.281 1 34.88 89 GLN A N 1
ATOM 681 C CA . GLN A 1 89 ? -4.16 20.75 42.75 1 34.88 89 GLN A CA 1
ATOM 682 C C . GLN A 1 89 ? -5.199 20.453 41.688 1 34.88 89 GLN A C 1
ATOM 684 O O . GLN A 1 89 ? -6.285 19.953 41.969 1 34.88 89 GLN A O 1
ATOM 689 N N . HIS A 1 90 ? -4.77 20.828 40.438 1 31.34 90 HIS A N 1
ATOM 690 C CA . HIS A 1 90 ? -5.707 20.562 39.344 1 31.34 90 HIS A CA 1
ATOM 691 C C . HIS A 1 90 ? -5.922 19.062 39.156 1 31.34 90 HIS A C 1
ATOM 693 O O . HIS A 1 90 ? -7.059 18.609 38.969 1 31.34 90 HIS A O 1
ATOM 699 N N . THR A 1 91 ? -4.844 18.312 39.469 1 36.44 91 THR A N 1
ATOM 700 C CA . THR A 1 91 ? -4.98 16.859 39.469 1 36.44 91 THR A CA 1
ATOM 701 C C . THR A 1 91 ? -5.891 16.422 40.594 1 36.44 91 THR A C 1
ATOM 703 O O . THR A 1 91 ? -6.727 15.531 40.438 1 36.44 91 THR A O 1
ATOM 706 N N . GLU A 1 92 ? -5.699 17.125 41.688 1 40.53 92 GLU A N 1
ATOM 707 C CA . GLU A 1 92 ? -6.508 16.766 42.844 1 40.53 92 GLU A CA 1
ATOM 708 C C . GLU A 1 92 ? -7.961 17.203 42.656 1 40.53 92 GLU A C 1
ATOM 710 O O . GLU A 1 92 ? -8.883 16.469 43 1 40.53 92 GLU A O 1
ATOM 715 N N . LEU A 1 93 ? -8.117 18.453 42.094 1 35.56 93 LEU A N 1
ATOM 716 C CA . LEU A 1 93 ? -9.484 18.922 41.875 1 35.56 93 LEU A CA 1
ATOM 717 C C . LEU A 1 93 ? -10.195 18.094 40.812 1 35.56 93 LEU A C 1
ATOM 719 O O . LEU A 1 93 ? -11.375 17.75 40.969 1 35.56 93 LEU A O 1
ATOM 723 N N . LEU A 1 94 ? -9.383 17.75 39.812 1 33.62 94 LEU A N 1
ATOM 724 C CA . LEU A 1 94 ? -10.023 16.906 38.812 1 33.62 94 LEU A CA 1
ATOM 725 C C . LEU A 1 94 ? -10.352 15.531 39.375 1 33.62 94 LEU A C 1
ATOM 727 O O . LEU A 1 94 ? -11.422 14.984 39.094 1 33.62 94 LEU A O 1
ATOM 731 N N . LYS A 1 95 ? -9.523 15.094 40.312 1 41.72 95 LYS A N 1
ATOM 732 C CA . LYS A 1 95 ? -9.859 13.898 41.062 1 41.72 95 LYS A CA 1
ATOM 733 C C . LYS A 1 95 ? -11.102 14.133 41.938 1 41.72 95 LYS A C 1
ATOM 735 O O . LYS A 1 95 ? -11.992 13.289 42 1 41.72 95 LYS A O 1
ATOM 740 N N . ALA A 1 96 ? -11.094 15.312 42.562 1 37.03 96 ALA A N 1
ATOM 741 C CA . ALA A 1 96 ? -12.227 15.617 43.438 1 37.03 96 ALA A CA 1
ATOM 742 C C . ALA A 1 96 ? -13.5 15.844 42.625 1 37.03 96 ALA A C 1
ATOM 744 O O . ALA A 1 96 ? -14.586 15.43 43.062 1 37.03 96 ALA A O 1
ATOM 745 N N . HIS A 1 97 ? -13.32 16.656 41.5 1 30.02 97 HIS A N 1
ATOM 746 C CA . HIS A 1 97 ? -14.5 16.844 40.688 1 30.02 97 HIS A CA 1
ATOM 747 C C . HIS A 1 97 ? -15.039 15.523 40.156 1 30.02 97 HIS A C 1
ATOM 749 O O . HIS A 1 97 ? -16.25 15.289 40.188 1 30.02 97 HIS A O 1
ATOM 755 N N . GLN A 1 98 ? -14.07 14.648 39.875 1 32.31 98 GLN A N 1
ATOM 756 C CA . GLN A 1 98 ? -14.531 13.305 39.5 1 32.31 98 GLN A CA 1
ATOM 757 C C . GLN A 1 98 ? -15.188 12.609 40.688 1 32.31 98 GLN A C 1
ATOM 759 O O . GLN A 1 98 ? -16.172 11.883 40.5 1 32.31 98 GLN A O 1
ATOM 764 N N . ALA A 1 99 ? -14.68 12.945 41.812 1 36.44 99 ALA A N 1
ATOM 765 C CA . ALA A 1 99 ? -15.297 12.375 43 1 36.44 99 ALA A CA 1
ATOM 766 C C . ALA A 1 99 ? -16.656 12.992 43.25 1 36.44 99 ALA A C 1
ATOM 768 O O . ALA A 1 99 ? -17.609 12.297 43.656 1 36.44 99 ALA A O 1
ATOM 769 N N . LEU A 1 100 ? -16.656 14.367 43.094 1 30.98 100 LEU A N 1
ATOM 770 C CA . LEU A 1 100 ? -17.906 15.047 43.406 1 30.98 100 LEU A CA 1
ATOM 771 C C . LEU A 1 100 ? -18.969 14.727 42.375 1 30.98 100 LEU A C 1
ATOM 773 O O . LEU A 1 100 ? -20.141 14.539 42.719 1 30.98 100 LEU A O 1
ATOM 777 N N . LEU A 1 101 ? -18.578 14.82 41.031 1 28.05 101 LEU A N 1
ATOM 778 C CA . LEU A 1 101 ? -19.594 14.484 40.062 1 28.05 101 LEU A CA 1
ATOM 779 C C . LEU A 1 101 ? -20.125 13.07 40.312 1 28.05 101 LEU A C 1
ATOM 781 O O . LEU A 1 101 ? -21.266 12.758 39.938 1 28.05 101 LEU A O 1
ATOM 785 N N . ALA A 1 102 ? -19.328 12.195 41 1 30.28 102 ALA A N 1
ATOM 786 C CA . ALA A 1 102 ? -19.844 10.922 41.469 1 30.28 102 ALA A CA 1
ATOM 787 C C . ALA A 1 102 ? -20.953 11.125 42.5 1 30.28 102 ALA A C 1
ATOM 789 O O . ALA A 1 102 ? -21.906 10.328 42.562 1 30.28 102 ALA A O 1
ATOM 790 N N . SER A 1 103 ? -20.703 12.078 43.406 1 27.67 103 SER A N 1
ATOM 791 C CA . SER A 1 103 ? -21.609 12.109 44.562 1 27.67 103 SER A CA 1
ATOM 792 C C . SER A 1 103 ? -22.938 12.766 44.188 1 27.67 103 SER A C 1
ATOM 794 O O . SER A 1 103 ? -23.969 12.516 44.812 1 27.67 103 SER A O 1
ATOM 796 N N . ALA A 1 104 ? -22.969 13.922 43.562 1 25.5 104 ALA A N 1
ATOM 797 C CA . ALA A 1 104 ? -24.172 14.75 43.656 1 25.5 104 ALA A CA 1
ATOM 798 C C . ALA A 1 104 ? -25.312 14.156 42.844 1 25.5 104 ALA A C 1
ATOM 800 O O . ALA A 1 104 ? -26.438 14.656 42.875 1 25.5 104 ALA A O 1
ATOM 801 N N . VAL A 1 105 ? -25.203 13.508 41.688 1 25.42 105 VAL A N 1
ATOM 802 C CA . VAL A 1 105 ? -26.469 13.219 41.031 1 25.42 105 VAL A CA 1
ATOM 803 C C . VAL A 1 105 ? -27.219 12.133 41.781 1 25.42 105 VAL A C 1
ATOM 805 O O . VAL A 1 105 ? -26.844 10.961 41.75 1 25.42 105 VAL A O 1
ATOM 808 N N . SER A 1 106 ? -27.562 12.453 43.031 1 24.58 106 SER A N 1
ATOM 809 C CA . SER A 1 106 ? -28.516 11.633 43.781 1 24.58 106 SER A CA 1
ATOM 810 C C . SER A 1 106 ? -29.875 11.578 43.062 1 24.58 106 SER A C 1
ATOM 812 O O . SER A 1 106 ? -30.672 12.508 43.188 1 24.58 106 SER A O 1
ATOM 814 N N . PRO A 1 107 ? -30.016 11.203 41.75 1 22.91 107 PRO A N 1
ATOM 815 C CA . PRO A 1 107 ? -31.422 11.258 41.375 1 22.91 107 PRO A CA 1
ATOM 816 C C . PRO A 1 107 ? -32.344 10.547 42.344 1 22.91 107 PRO A C 1
ATOM 818 O O . PRO A 1 107 ? -31.906 9.656 43.094 1 22.91 107 PRO A O 1
ATOM 821 N N . ALA A 1 108 ? -33.406 11.117 42.812 1 25.97 108 ALA A N 1
ATOM 822 C CA . ALA A 1 108 ? -34.594 10.57 43.5 1 25.97 108 ALA A CA 1
ATOM 823 C C . ALA A 1 108 ? -34.938 9.188 42.938 1 25.97 108 ALA A C 1
ATOM 825 O O . ALA A 1 108 ? -34.562 8.852 41.812 1 25.97 108 ALA A O 1
ATOM 826 N N . PRO A 1 109 ? -35.844 8.367 43.594 1 26.38 109 PRO A N 1
ATOM 827 C CA . PRO A 1 109 ? -36.312 6.977 43.469 1 26.38 109 PRO A CA 1
ATOM 828 C C . PRO A 1 109 ? -36.938 6.691 42.125 1 26.38 109 PRO A C 1
ATOM 830 O O . PRO A 1 109 ? -37.562 5.633 41.938 1 26.38 109 PRO A O 1
ATOM 833 N N . ALA A 1 110 ? -36.812 7.406 41.031 1 28.11 110 ALA A N 1
ATOM 834 C CA . ALA A 1 110 ? -37.906 7.434 40.062 1 28.11 110 ALA A CA 1
ATOM 835 C C . ALA A 1 110 ? -38.312 6.02 39.656 1 28.11 110 ALA A C 1
ATOM 837 O O . ALA A 1 110 ? -37.469 5.109 39.688 1 28.11 110 ALA A O 1
ATOM 838 N N . PRO A 1 111 ? -39.562 5.656 39.344 1 25.16 111 PRO A N 1
ATOM 839 C CA . PRO A 1 111 ? -40 4.262 39.188 1 25.16 111 PRO A CA 1
ATOM 840 C C . PRO A 1 111 ? -39.031 3.438 38.344 1 25.16 111 PRO A C 1
ATOM 842 O O . PRO A 1 111 ? -38.25 3.998 37.562 1 25.16 111 PRO A O 1
ATOM 845 N N . ALA A 1 112 ? -38.875 2.082 38.562 1 24.81 112 ALA A N 1
ATOM 846 C CA . ALA A 1 112 ? -37.906 1.062 38.156 1 24.81 112 ALA A CA 1
ATOM 847 C C . ALA A 1 112 ? -37.781 1.023 36.625 1 24.81 112 ALA A C 1
ATOM 849 O O . ALA A 1 112 ? -38.656 0.482 35.938 1 24.81 112 ALA A O 1
ATOM 850 N N . ALA A 1 113 ? -37.625 2.119 35.969 1 23.48 113 ALA A N 1
ATOM 851 C CA . ALA A 1 113 ? -37.844 2.156 34.531 1 23.48 113 ALA A CA 1
ATOM 852 C C . ALA A 1 113 ? -37.156 0.985 33.844 1 23.48 113 ALA A C 1
ATOM 854 O O . ALA A 1 113 ? -36.031 0.645 34.156 1 23.48 113 ALA A O 1
ATOM 855 N N . ARG A 1 114 ? -37.844 0.211 33 1 25.64 114 ARG A N 1
ATOM 856 C CA . ARG A 1 114 ? -37.438 -1.023 32.344 1 25.64 114 ARG A CA 1
ATOM 857 C C . ARG A 1 114 ? -36.062 -0.864 31.656 1 25.64 114 ARG A C 1
ATOM 859 O O . ARG A 1 114 ? -35.812 0.122 30.969 1 25.64 114 ARG A O 1
ATOM 866 N N . GLU A 1 115 ? -34.969 -1.304 32.188 1 24.52 115 GLU A N 1
ATOM 867 C CA . GLU A 1 115 ? -33.562 -1.389 31.828 1 24.52 115 GLU A CA 1
ATOM 868 C C . GLU A 1 115 ? -33.375 -1.496 30.312 1 24.52 115 GLU A C 1
ATOM 870 O O . GLU A 1 115 ? -33.812 -2.475 29.703 1 24.52 115 GLU A O 1
ATOM 875 N N . ALA A 1 116 ? -33.594 -0.347 29.641 1 26.81 116 ALA A N 1
ATOM 876 C CA . ALA A 1 116 ? -33.469 -0.533 28.188 1 26.81 116 ALA A CA 1
ATOM 877 C C . ALA A 1 116 ? -32.281 -1.429 27.844 1 26.81 116 ALA A C 1
ATOM 879 O O . ALA A 1 116 ? -31.219 -1.322 28.469 1 26.81 116 ALA A O 1
ATOM 880 N N . PRO A 1 117 ? -32.438 -2.6 27.203 1 24.31 117 PRO A N 1
ATOM 881 C CA . PRO A 1 117 ? -31.359 -3.531 26.906 1 24.31 117 PRO A CA 1
ATOM 882 C C . PRO A 1 117 ? -30.141 -2.838 26.312 1 24.31 117 PRO A C 1
ATOM 884 O O . PRO A 1 117 ? -30.266 -1.791 25.672 1 24.31 117 PRO A O 1
ATOM 887 N N . ALA A 1 118 ? -29.016 -2.84 27.047 1 26.59 118 ALA A N 1
ATOM 888 C CA . ALA A 1 118 ? -27.672 -2.377 26.703 1 26.59 118 ALA A CA 1
ATOM 889 C C . ALA A 1 118 ? -27.453 -2.396 25.203 1 26.59 118 ALA A C 1
ATOM 891 O O . ALA A 1 118 ? -27.812 -3.365 24.516 1 26.59 118 ALA A O 1
ATOM 892 N N . PRO A 1 119 ? -27.453 -1.222 24.625 1 27.52 119 PRO A N 1
ATOM 893 C CA . PRO A 1 119 ? -27.312 -1.146 23.156 1 27.52 119 PRO A CA 1
ATOM 894 C C . PRO A 1 119 ? -26.234 -2.08 22.625 1 27.52 119 PRO A C 1
ATOM 896 O O . PRO A 1 119 ? -25.203 -2.271 23.266 1 27.52 119 PRO A O 1
ATOM 899 N N . LEU A 1 120 ? -26.594 -3.096 21.922 1 25.58 120 LEU A N 1
ATOM 900 C CA . LEU A 1 120 ? -25.734 -4.082 21.297 1 25.58 120 LEU A CA 1
ATOM 901 C C . LEU A 1 120 ? -24.594 -3.404 20.516 1 25.58 120 LEU A C 1
ATOM 903 O O . LEU A 1 120 ? -24.781 -3.025 19.359 1 25.58 120 LEU A O 1
ATOM 907 N N . THR A 1 121 ? -23.969 -2.354 21.094 1 28.45 121 THR A N 1
ATOM 908 C CA . THR A 1 121 ? -22.797 -1.879 20.375 1 28.45 121 THR A CA 1
ATOM 909 C C . THR A 1 121 ? -21.984 -3.053 19.844 1 28.45 121 THR A C 1
ATOM 911 O O . THR A 1 121 ? -21.625 -3.953 20.609 1 28.45 121 THR A O 1
ATOM 914 N N . PRO A 1 122 ? -22.203 -3.379 18.75 1 29.44 122 PRO A N 1
ATOM 915 C CA . PRO A 1 122 ? -21.344 -4.504 18.344 1 29.44 122 PRO A CA 1
ATOM 916 C C . PRO A 1 122 ? -19.906 -4.34 18.797 1 29.44 122 PRO A C 1
ATOM 918 O O . PRO A 1 122 ? -19.234 -3.367 18.406 1 29.44 122 PRO A O 1
ATOM 921 N N . ALA A 1 123 ? -19.562 -4.543 20.109 1 29.41 123 ALA A N 1
ATOM 922 C CA . ALA A 1 123 ? -18.266 -4.535 20.781 1 29.41 123 ALA A CA 1
ATOM 923 C C . ALA A 1 123 ? -17.156 -4.922 19.828 1 29.41 123 ALA A C 1
ATOM 925 O O . ALA A 1 123 ? -17.359 -5.734 18.922 1 29.41 123 ALA A O 1
ATOM 926 N N . PRO A 1 124 ? -16.281 -3.977 19.516 1 32.16 124 PRO A N 1
ATOM 927 C CA . PRO A 1 124 ? -15.094 -4.555 18.875 1 32.16 124 PRO A CA 1
ATOM 928 C C . PRO A 1 124 ? -14.836 -5.992 19.328 1 32.16 124 PRO A C 1
ATOM 930 O O . PRO A 1 124 ? -15.289 -6.406 20.391 1 32.16 124 PRO A O 1
ATOM 933 N N . PRO A 1 125 ? -14.609 -6.969 18.438 1 32.25 125 PRO A N 1
ATOM 934 C CA . PRO A 1 125 ? -14.453 -8.234 19.156 1 32.25 125 PRO A CA 1
ATOM 935 C C . PRO A 1 125 ? -13.773 -8.055 20.516 1 32.25 125 PRO A C 1
ATOM 937 O O . PRO A 1 125 ? -12.922 -7.18 20.672 1 32.25 125 PRO A O 1
ATOM 940 N N . PRO A 1 126 ? -14.516 -8.125 21.688 1 29.89 126 PRO A N 1
ATOM 941 C CA . PRO A 1 126 ? -13.914 -7.898 23.016 1 29.89 126 PRO A CA 1
ATOM 942 C C . PRO A 1 126 ? -12.43 -8.25 23.047 1 29.89 126 PRO A C 1
ATOM 944 O O . PRO A 1 126 ? -12 -9.219 22.438 1 29.89 126 PRO A O 1
ATOM 947 N N . SER A 1 127 ? -11.633 -7.258 23.062 1 32.81 127 SER A N 1
ATOM 948 C CA . SER A 1 127 ? -10.234 -7.512 23.422 1 32.81 127 SER A CA 1
ATOM 949 C C . SER A 1 127 ? -10.102 -8.797 24.219 1 32.81 127 SER A C 1
ATOM 951 O O . SER A 1 127 ? -8.992 -9.328 24.375 1 32.81 127 SER A O 1
ATOM 953 N N . ASN A 1 128 ? -11.148 -8.938 25.141 1 30.75 128 ASN A N 1
ATOM 954 C CA . ASN A 1 128 ? -11.234 -10.117 26 1 30.75 128 ASN A CA 1
ATOM 955 C C . ASN A 1 128 ? -11.891 -11.289 25.266 1 30.75 128 ASN A C 1
ATOM 957 O O . ASN A 1 128 ? -13.094 -11.523 25.406 1 30.75 128 ASN A O 1
ATOM 961 N N . ALA A 1 129 ? -11.734 -11.508 24.094 1 36.41 129 ALA A N 1
ATOM 962 C CA . ALA A 1 129 ? -12.234 -12.781 23.594 1 36.41 129 ALA A CA 1
ATOM 963 C C . ALA A 1 129 ? -12.258 -13.836 24.703 1 36.41 129 ALA A C 1
ATOM 965 O O . ALA A 1 129 ? -11.25 -14.039 25.391 1 36.41 129 ALA A O 1
ATOM 966 N N . PRO A 1 130 ? -13.367 -14.07 25.219 1 38.59 130 PRO A N 1
ATOM 967 C CA . PRO A 1 130 ? -13.328 -15.078 26.281 1 38.59 130 PRO A CA 1
ATOM 968 C C . PRO A 1 130 ? -12.32 -16.188 26 1 38.59 130 PRO A C 1
ATOM 970 O O . PRO A 1 130 ? -12.055 -16.516 24.844 1 38.59 130 PRO A O 1
ATOM 973 N N . LYS A 1 131 ? -11.328 -16.391 27 1 48.28 131 LYS A N 1
ATOM 974 C CA . LYS A 1 131 ? -10.492 -17.594 27.078 1 48.28 131 LYS A CA 1
ATOM 975 C C . LYS A 1 131 ? -11.227 -18.797 26.516 1 48.28 131 LYS A C 1
ATOM 977 O O . LYS A 1 131 ? -11.859 -19.547 27.25 1 48.28 131 LYS A O 1
ATOM 982 N N . GLY A 1 132 ? -11.961 -18.438 25.391 1 49.16 132 GLY A N 1
ATOM 983 C CA . GLY A 1 132 ? -12.641 -19.609 24.891 1 49.16 132 GLY A CA 1
ATOM 984 C C . GLY A 1 132 ? -11.695 -20.75 24.562 1 49.16 132 GLY A C 1
ATOM 985 O O . GLY A 1 132 ? -10.477 -20.562 24.531 1 49.16 132 GLY A O 1
ATOM 986 N N . ARG A 1 133 ? -12.094 -21.906 24.547 1 60.03 133 ARG A N 1
ATOM 987 C CA . ARG A 1 133 ? -11.391 -23.172 24.359 1 60.03 133 ARG A CA 1
ATOM 988 C C . ARG A 1 133 ? -10.516 -23.125 23.109 1 60.03 133 ARG A C 1
ATOM 990 O O . ARG A 1 133 ? -9.445 -23.734 23.078 1 60.03 133 ARG A O 1
ATOM 997 N N . HIS A 1 134 ? -10.867 -22.047 22.141 1 67.38 134 HIS A N 1
ATOM 998 C CA . HIS A 1 134 ? -10.117 -22.094 20.891 1 67.38 134 HIS A CA 1
ATOM 999 C C . HIS A 1 134 ? -9.32 -20.828 20.672 1 67.38 134 HIS A C 1
ATOM 1001 O O . HIS A 1 134 ? -8.961 -20.5 19.531 1 67.38 134 HIS A O 1
ATOM 1007 N N . MET A 1 135 ? -9.141 -20.094 21.609 1 71.75 135 MET A N 1
ATOM 1008 C CA . MET A 1 135 ? -8.305 -18.906 21.516 1 71.75 135 MET A CA 1
ATOM 1009 C C . MET A 1 135 ? -6.941 -19.141 22.156 1 71.75 135 MET A C 1
ATOM 1011 O O . MET A 1 135 ? -6.848 -19.797 23.203 1 71.75 135 MET A O 1
ATOM 1015 N N . ARG A 1 136 ? -5.816 -18.812 21.453 1 71.38 136 ARG A N 1
ATOM 1016 C CA . ARG A 1 136 ? -4.457 -18.906 21.969 1 71.38 136 ARG A CA 1
ATOM 1017 C C . ARG A 1 136 ? -3.803 -17.547 22.078 1 71.38 136 ARG A C 1
ATOM 1019 O O . ARG A 1 136 ? -4.121 -16.625 21.312 1 71.38 136 ARG A O 1
ATOM 1026 N N . LYS A 1 137 ? -3.018 -17.469 23.078 1 70.06 137 LYS A N 1
ATOM 1027 C CA . LYS A 1 137 ? -2.256 -16.234 23.281 1 70.06 137 LYS A CA 1
ATOM 1028 C C . LYS A 1 137 ? -1.066 -16.156 22.328 1 70.06 137 LYS A C 1
ATOM 1030 O O . LYS A 1 137 ? -0.371 -17.156 22.109 1 70.06 137 LYS A O 1
ATOM 1035 N N . ALA A 1 138 ? -0.938 -14.984 21.719 1 67.19 138 ALA A N 1
ATOM 1036 C CA . ALA A 1 138 ? 0.178 -14.773 20.797 1 67.19 138 ALA A CA 1
ATOM 1037 C C . ALA A 1 138 ? 1.508 -14.75 21.547 1 67.19 138 ALA A C 1
ATOM 1039 O O . ALA A 1 138 ? 1.554 -14.43 22.734 1 67.19 138 ALA A O 1
ATOM 1040 N N . LYS A 1 139 ? 2.574 -15.195 20.828 1 65.38 139 LYS A N 1
ATOM 1041 C CA . LYS A 1 139 ? 3.924 -15.109 21.375 1 65.38 139 LYS A CA 1
ATOM 1042 C C . LYS A 1 139 ? 4.297 -13.656 21.688 1 65.38 139 LYS A C 1
ATOM 1044 O O . LYS A 1 139 ? 3.941 -12.75 20.938 1 65.38 139 LYS A O 1
ATOM 1049 N N . SER A 1 140 ? 4.855 -13.516 22.812 1 65.94 140 SER A N 1
ATOM 1050 C CA . SER A 1 140 ? 5.199 -12.172 23.281 1 65.94 140 SER A CA 1
ATOM 1051 C C . SER A 1 140 ? 6.367 -11.594 22.484 1 65.94 140 SER A C 1
ATOM 1053 O O . SER A 1 140 ? 7.363 -12.281 22.25 1 65.94 140 SER A O 1
ATOM 1055 N N . HIS A 1 141 ? 6.148 -10.508 21.859 1 72.44 141 HIS A N 1
ATOM 1056 C CA . HIS A 1 141 ? 7.199 -9.742 21.203 1 72.44 141 HIS A CA 1
ATOM 1057 C C . HIS A 1 141 ? 7.773 -8.68 22.125 1 72.44 141 HIS A C 1
ATOM 1059 O O . HIS A 1 141 ? 7.047 -8.102 22.938 1 72.44 141 HIS A O 1
ATOM 1065 N N . TYR A 1 142 ? 9.148 -8.57 22.078 1 76.06 142 TYR A N 1
ATOM 1066 C CA . TYR A 1 142 ? 9.789 -7.547 22.891 1 76.06 142 TYR A CA 1
ATOM 1067 C C . TYR A 1 142 ? 10 -6.262 22.109 1 76.06 142 TYR A C 1
ATOM 1069 O O . TYR A 1 142 ? 10.352 -6.305 20.922 1 76.06 142 TYR A O 1
ATOM 1077 N N . TYR A 1 143 ? 9.695 -5.184 22.766 1 86.38 143 TYR A N 1
ATOM 1078 C CA . TYR A 1 143 ? 9.859 -3.861 22.172 1 86.38 143 TYR A CA 1
ATOM 1079 C C . TYR A 1 143 ? 10.758 -2.986 23.031 1 86.38 143 TYR A C 1
ATOM 1081 O O . TYR A 1 143 ? 10.875 -3.197 24.234 1 86.38 143 TYR A O 1
ATOM 1089 N N . VAL A 1 144 ? 11.414 -2.074 22.391 1 87.81 144 VAL A N 1
ATOM 1090 C CA . VAL A 1 144 ? 12.062 -0.994 23.125 1 87.81 144 VAL A CA 1
ATOM 1091 C C . VAL A 1 144 ? 11.016 -0.043 23.688 1 87.81 144 VAL A C 1
ATOM 1093 O O . VAL A 1 144 ? 10.172 0.468 22.938 1 87.81 144 VAL A O 1
ATOM 1096 N N . THR A 1 145 ? 11.102 0.215 24.969 1 89.44 145 THR A N 1
ATOM 1097 C CA . THR A 1 145 ? 10.07 1.006 25.625 1 89.44 145 THR A CA 1
ATOM 1098 C C . THR A 1 145 ? 10.281 2.496 25.375 1 89.44 145 THR A C 1
ATOM 1100 O O . THR A 1 145 ? 11.422 2.957 25.266 1 89.44 145 THR A O 1
ATOM 1103 N N . ASN A 1 146 ? 9.188 3.221 25.344 1 91.31 146 ASN A N 1
ATOM 1104 C CA . ASN A 1 146 ? 9.227 4.676 25.234 1 91.31 146 ASN A CA 1
ATOM 1105 C C . ASN A 1 146 ? 9.562 5.336 26.562 1 91.31 146 ASN A C 1
ATOM 1107 O O . ASN A 1 146 ? 9.719 6.559 26.625 1 91.31 146 ASN A O 1
ATOM 1111 N N . GLU A 1 147 ? 9.688 4.617 27.609 1 86.44 147 GLU A N 1
ATOM 1112 C CA . GLU A 1 147 ? 9.914 5.148 28.953 1 86.44 147 GLU A CA 1
ATOM 1113 C C . GLU A 1 147 ? 11.383 5.504 29.156 1 86.44 147 GLU A C 1
ATOM 1115 O O . GLU A 1 147 ? 11.742 6.113 30.172 1 86.44 147 GLU A O 1
ATOM 1120 N N . VAL A 1 148 ? 12.117 5.281 28.266 1 82 148 VAL A N 1
ATOM 1121 C CA . VAL A 1 148 ? 13.539 5.602 28.375 1 82 148 VAL A CA 1
ATOM 1122 C C . VAL A 1 148 ? 13.727 7.113 28.453 1 82 148 VAL A C 1
ATOM 1124 O O . VAL A 1 148 ? 13 7.867 27.797 1 82 148 VAL A O 1
ATOM 1127 N N . LYS A 1 149 ? 14.57 7.492 29.328 1 80.94 149 LYS A N 1
ATOM 1128 C CA . LYS A 1 149 ? 14.891 8.914 29.391 1 80.94 149 LYS A CA 1
ATOM 1129 C C . LYS A 1 149 ? 15.703 9.359 28.188 1 80.94 149 LYS A C 1
ATOM 1131 O O . LYS A 1 149 ? 16.875 9.008 28.047 1 80.94 149 LYS A O 1
ATOM 1136 N N . LEU A 1 150 ? 15.031 10.047 27.375 1 86.69 150 LEU A N 1
ATOM 1137 C CA . LEU A 1 150 ? 15.672 10.516 26.156 1 86.69 150 LEU A CA 1
ATOM 1138 C C . LEU A 1 150 ? 16.25 11.914 26.344 1 86.69 150 LEU A C 1
ATOM 1140 O O . LEU A 1 150 ? 15.641 12.75 27.016 1 86.69 150 LEU A O 1
ATOM 1144 N N . GLN A 1 151 ? 17.422 12.055 25.891 1 81.38 151 GLN A N 1
ATOM 1145 C CA . GLN A 1 151 ? 18.078 13.359 25.984 1 81.38 151 GLN A CA 1
ATOM 1146 C C . GLN A 1 151 ? 17.984 14.117 24.672 1 81.38 151 GLN A C 1
ATOM 1148 O O . GLN A 1 151 ? 18.375 13.602 23.625 1 81.38 151 GLN A O 1
ATOM 1153 N N . LEU A 1 152 ? 17.453 15.25 24.766 1 82.62 152 LEU A N 1
ATOM 1154 C CA . LEU A 1 152 ? 17.391 16.141 23.594 1 82.62 152 LEU A CA 1
ATOM 1155 C C . LEU A 1 152 ? 18.797 16.484 23.109 1 82.62 152 LEU A C 1
ATOM 1157 O O . LEU A 1 152 ? 19.672 16.781 23.922 1 82.62 152 LEU A O 1
ATOM 1161 N N . PRO A 1 153 ? 18.953 16.469 21.844 1 82.5 153 PRO A N 1
ATOM 1162 C CA . PRO A 1 153 ? 20.25 16.906 21.328 1 82.5 153 PRO A CA 1
ATOM 1163 C C . PRO A 1 153 ? 20.547 18.375 21.625 1 82.5 153 PRO A C 1
ATOM 1165 O O . PRO A 1 153 ? 19.625 19.203 21.672 1 82.5 153 PRO A O 1
ATOM 1168 N N . SER A 1 154 ? 21.75 18.719 21.875 1 77.44 154 SER A N 1
ATOM 1169 C CA . SER A 1 154 ? 22.156 20.062 22.266 1 77.44 154 SER A CA 1
ATOM 1170 C C . SER A 1 154 ? 21.812 21.078 21.188 1 77.44 154 SER A C 1
ATOM 1172 O O . SER A 1 154 ? 21.391 22.188 21.484 1 77.44 154 SER A O 1
ATOM 1174 N N . ASN A 1 155 ? 21.938 20.75 19.922 1 77.81 155 ASN A N 1
ATOM 1175 C CA . ASN A 1 155 ? 21.594 21.625 18.812 1 77.81 155 ASN A CA 1
ATOM 1176 C C . ASN A 1 155 ? 20.734 20.891 17.766 1 77.81 155 ASN A C 1
ATOM 1178 O O . ASN A 1 155 ? 21.219 20.594 16.672 1 77.81 155 ASN A O 1
ATOM 1182 N N . PRO A 1 156 ? 19.484 20.844 18.188 1 84.19 156 PRO A N 1
ATOM 1183 C CA . PRO A 1 156 ? 18.656 20.078 17.266 1 84.19 156 PRO A CA 1
ATOM 1184 C C . PRO A 1 156 ? 18.406 20.812 15.945 1 84.19 156 PRO A C 1
ATOM 1186 O O . PRO A 1 156 ? 18.203 22.031 15.945 1 84.19 156 PRO A O 1
ATOM 1189 N N . THR A 1 157 ? 18.562 20.141 14.898 1 81.94 157 THR A N 1
ATOM 1190 C CA . THR A 1 157 ? 18.312 20.672 13.562 1 81.94 157 THR A CA 1
ATOM 1191 C C . THR A 1 157 ? 16.859 20.406 13.141 1 81.94 157 THR A C 1
ATOM 1193 O O . THR A 1 157 ? 16.094 19.797 13.891 1 81.94 157 THR A O 1
ATOM 1196 N N . LEU A 1 158 ? 16.5 20.922 12.008 1 86.25 158 LEU A N 1
ATOM 1197 C CA . LEU A 1 158 ? 15.188 20.641 11.43 1 86.25 158 LEU A CA 1
ATOM 1198 C C . LEU A 1 158 ? 14.969 19.141 11.281 1 86.25 158 LEU A C 1
ATOM 1200 O O . LEU A 1 158 ? 13.875 18.641 11.547 1 86.25 158 LEU A O 1
ATOM 1204 N N . LEU A 1 159 ? 15.992 18.469 10.898 1 90.25 159 LEU A N 1
ATOM 1205 C CA . LEU A 1 159 ? 15.891 17.031 10.688 1 90.25 159 LEU A CA 1
ATOM 1206 C C . LEU A 1 159 ? 15.641 16.312 12.008 1 90.25 159 LEU A C 1
ATOM 1208 O O . LEU A 1 159 ? 14.82 15.391 12.078 1 90.25 159 LEU A O 1
ATOM 1212 N N . ASP A 1 160 ? 16.312 16.734 13.023 1 91 160 ASP A N 1
ATOM 1213 C CA . ASP A 1 160 ? 16.141 16.141 14.336 1 91 160 ASP A CA 1
ATOM 1214 C C . ASP A 1 160 ? 14.703 16.281 14.82 1 91 160 ASP A C 1
ATOM 1216 O O . ASP A 1 160 ? 14.133 15.352 15.398 1 91 160 ASP A O 1
ATOM 1220 N N . ASN A 1 161 ? 14.172 17.406 14.492 1 92.5 161 ASN A N 1
ATOM 1221 C CA . ASN A 1 161 ? 12.859 17.719 15.047 1 92.5 161 ASN A CA 1
ATOM 1222 C C . ASN A 1 161 ? 11.734 17.375 14.062 1 92.5 161 ASN A C 1
ATOM 1224 O O . ASN A 1 161 ? 10.57 17.672 14.32 1 92.5 161 ASN A O 1
ATOM 1228 N N . THR A 1 162 ? 12.094 16.734 12.992 1 96.75 162 THR A N 1
ATOM 1229 C CA . THR A 1 162 ? 11.078 16.266 12.062 1 96.75 162 THR A CA 1
ATOM 1230 C C . THR A 1 162 ? 10.211 15.195 12.703 1 96.75 162 THR A C 1
ATOM 1232 O O . THR A 1 162 ? 10.719 14.289 13.367 1 96.75 162 THR A O 1
ATOM 1235 N N . LEU A 1 163 ? 8.945 15.398 12.516 1 98 163 LEU A N 1
ATOM 1236 C CA . LEU A 1 163 ? 7.984 14.43 13.047 1 98 163 LEU A CA 1
ATOM 1237 C C . LEU A 1 163 ? 7.887 13.211 12.133 1 98 163 LEU A C 1
ATOM 1239 O O . LEU A 1 163 ? 7.883 13.344 10.906 1 98 163 LEU A O 1
ATOM 1243 N N . LEU A 1 164 ? 7.785 12.039 12.789 1 98.5 164 LEU A N 1
ATOM 1244 C CA . LEU A 1 164 ? 7.562 10.773 12.094 1 98.5 164 LEU A CA 1
ATOM 1245 C C . LEU A 1 164 ? 6.285 10.109 12.594 1 98.5 164 LEU A C 1
ATOM 1247 O O . LEU A 1 164 ? 5.996 10.117 13.789 1 98.5 164 LEU A O 1
ATOM 1251 N N . PHE A 1 165 ? 5.512 9.664 11.711 1 98.69 165 PHE A N 1
ATOM 1252 C CA . PHE A 1 165 ? 4.449 8.703 11.977 1 98.69 165 PHE A CA 1
ATOM 1253 C C . PHE A 1 165 ? 4.75 7.359 11.32 1 98.69 165 PHE A C 1
ATOM 1255 O O . PHE A 1 165 ? 4.77 7.25 10.094 1 98.69 165 PHE A O 1
ATOM 1262 N N . LEU A 1 166 ? 4.98 6.387 12.133 1 98.31 166 LEU A N 1
ATOM 1263 C CA . LEU A 1 166 ? 5.371 5.07 11.648 1 98.31 166 LEU A CA 1
ATOM 1264 C C . LEU A 1 166 ? 4.176 4.125 11.617 1 98.31 166 LEU A C 1
ATOM 1266 O O . LEU A 1 166 ? 3.49 3.955 12.633 1 98.31 166 LEU A O 1
ATOM 1270 N N . PRO A 1 167 ? 3.953 3.518 10.469 1 96.5 167 PRO A N 1
ATOM 1271 C CA . PRO A 1 167 ? 2.912 2.486 10.43 1 96.5 167 PRO A CA 1
ATOM 1272 C C . PRO A 1 167 ? 3.311 1.216 11.172 1 96.5 167 PRO A C 1
ATOM 1274 O O . PRO A 1 167 ? 4.453 1.093 11.625 1 96.5 167 PRO A O 1
ATOM 1277 N N . GLU A 1 168 ? 2.441 0.33 11.312 1 91.81 168 GLU A N 1
ATOM 1278 C CA . GLU A 1 168 ? 2.576 -0.877 12.117 1 91.81 168 GLU A CA 1
ATOM 1279 C C . GLU A 1 168 ? 3.824 -1.665 11.727 1 91.81 168 GLU A C 1
ATOM 1281 O O . GLU A 1 168 ? 4.605 -2.07 12.594 1 91.81 168 GLU A O 1
ATOM 1286 N N . ARG A 1 169 ? 4.012 -1.866 10.438 1 90.19 169 ARG A N 1
ATOM 1287 C CA . ARG A 1 169 ? 5.137 -2.668 9.969 1 90.19 169 ARG A CA 1
ATOM 1288 C C . ARG A 1 169 ? 6.465 -2.033 10.359 1 90.19 169 ARG A C 1
ATOM 1290 O O . ARG A 1 169 ? 7.402 -2.732 10.75 1 90.19 169 ARG A O 1
ATOM 1297 N N . ALA A 1 170 ? 6.562 -0.784 10.227 1 94.75 170 ALA A N 1
ATOM 1298 C CA . ALA A 1 170 ? 7.781 -0.078 10.609 1 94.75 170 ALA A CA 1
ATOM 1299 C C . ALA A 1 170 ? 8.047 -0.217 12.109 1 94.75 170 ALA A C 1
ATOM 1301 O O . ALA A 1 170 ? 9.195 -0.405 12.523 1 94.75 170 ALA A O 1
ATOM 1302 N N . VAL A 1 171 ? 7.02 -0.099 12.883 1 93.88 171 VAL A N 1
ATOM 1303 C CA . VAL A 1 171 ? 7.141 -0.209 14.336 1 93.88 171 VAL A CA 1
ATOM 1304 C C . VAL A 1 171 ? 7.684 -1.587 14.703 1 93.88 171 VAL A C 1
ATOM 1306 O O . VAL A 1 171 ? 8.578 -1.702 15.547 1 93.88 171 VAL A O 1
ATOM 1309 N N . ARG A 1 172 ? 7.238 -2.57 14.062 1 87.12 172 ARG A N 1
ATOM 1310 C CA . ARG A 1 172 ? 7.711 -3.932 14.297 1 87.12 172 ARG A CA 1
ATOM 1311 C C . ARG A 1 172 ? 9.172 -4.082 13.883 1 87.12 172 ARG A C 1
ATOM 1313 O O . ARG A 1 172 ? 9.961 -4.695 14.594 1 87.12 172 ARG A O 1
ATOM 1320 N N . ASP A 1 173 ? 9.469 -3.562 12.758 1 87.75 173 ASP A N 1
ATOM 1321 C CA . ASP A 1 173 ? 10.828 -3.707 12.242 1 87.75 173 ASP A CA 1
ATOM 1322 C C . ASP A 1 173 ? 11.836 -3.012 13.156 1 87.75 173 ASP A C 1
ATOM 1324 O O . ASP A 1 173 ? 12.977 -3.461 13.289 1 87.75 173 ASP A O 1
ATOM 1328 N N . TYR A 1 174 ? 11.367 -1.923 13.797 1 91.19 174 TYR A N 1
ATOM 1329 C CA . TYR A 1 174 ? 12.227 -1.213 14.727 1 91.19 174 TYR A CA 1
ATOM 1330 C C . TYR A 1 174 ? 12.141 -1.818 16.125 1 91.19 174 TYR A C 1
ATOM 1332 O O . TYR A 1 174 ? 12.914 -1.461 17.016 1 91.19 174 TYR A O 1
ATOM 1340 N N . ASN A 1 175 ? 11.148 -2.646 16.297 1 88.44 175 ASN A N 1
ATOM 1341 C CA . ASN A 1 175 ? 10.859 -3.197 17.625 1 88.44 175 ASN A CA 1
ATOM 1342 C C . ASN A 1 175 ? 10.555 -2.098 18.641 1 88.44 175 ASN A C 1
ATOM 1344 O O . ASN A 1 175 ? 11.102 -2.09 19.734 1 88.44 175 ASN A O 1
ATOM 1348 N N . LEU A 1 176 ? 9.766 -1.172 18.219 1 93.44 176 LEU A N 1
ATOM 1349 C CA . LEU A 1 176 ? 9.383 -0.063 19.094 1 93.44 176 LEU A CA 1
ATOM 1350 C C . LEU A 1 176 ? 8.094 -0.381 19.844 1 93.44 176 LEU A C 1
ATOM 1352 O O . LEU A 1 176 ? 7.219 -1.074 19.328 1 93.44 176 LEU A O 1
ATOM 1356 N N . GLU A 1 177 ? 8.016 0.107 21.016 1 93.12 177 GLU A N 1
ATOM 1357 C CA . GLU A 1 177 ? 6.715 0.129 21.672 1 93.12 177 GLU A CA 1
ATOM 1358 C C . GLU A 1 177 ? 5.762 1.102 20.984 1 93.12 177 GLU A C 1
ATOM 1360 O O . GLU A 1 177 ? 6.062 2.291 20.859 1 93.12 177 GLU A O 1
ATOM 1365 N N . PRO A 1 178 ? 4.641 0.607 20.5 1 94.69 178 PRO A N 1
ATOM 1366 C CA . PRO A 1 178 ? 3.697 1.524 19.859 1 94.69 178 PRO A CA 1
ATOM 1367 C C . PRO A 1 178 ? 3.105 2.543 20.828 1 94.69 178 PRO A C 1
ATOM 1369 O O . PRO A 1 178 ? 2.865 2.219 22 1 94.69 178 PRO A O 1
ATOM 1372 N N . ASN A 1 179 ? 2.844 3.746 20.438 1 96.38 179 ASN A N 1
ATOM 1373 C CA . ASN A 1 179 ? 2.23 4.77 21.266 1 96.38 179 ASN A CA 1
ATOM 1374 C C . ASN A 1 179 ? 1.065 5.453 20.562 1 96.38 179 ASN A C 1
ATOM 1376 O O . ASN A 1 179 ? 0.56 6.473 21.031 1 96.38 179 ASN A O 1
ATOM 1380 N N . LEU A 1 180 ? 0.687 4.887 19.406 1 96.56 180 LEU A N 1
ATOM 1381 C CA . LEU A 1 180 ? -0.365 5.512 18.609 1 96.56 180 LEU A CA 1
ATOM 1382 C C . LEU A 1 180 ? -1.314 4.461 18.047 1 96.56 180 LEU A C 1
ATOM 1384 O O . LEU A 1 180 ? -0.876 3.4 17.594 1 96.56 180 LEU A O 1
ATOM 1388 N N . ASP A 1 181 ? -2.58 4.754 18.109 1 92.69 181 ASP A N 1
ATOM 1389 C CA . ASP A 1 181 ? -3.594 3.971 17.406 1 92.69 181 ASP A CA 1
ATOM 1390 C C . ASP A 1 181 ? -4.199 4.766 16.25 1 92.69 181 ASP A C 1
ATOM 1392 O O . ASP A 1 181 ? -3.912 5.957 16.094 1 92.69 181 ASP A O 1
ATOM 1396 N N . ASP A 1 182 ? -4.98 4.195 15.453 1 91.31 182 ASP A N 1
ATOM 1397 C CA . ASP A 1 182 ? -5.578 4.879 14.312 1 91.31 182 ASP A CA 1
ATOM 1398 C C . ASP A 1 182 ? -6.781 5.719 14.742 1 91.31 182 ASP A C 1
ATOM 1400 O O . ASP A 1 182 ? -6.641 6.914 15.023 1 91.31 182 ASP A O 1
ATOM 1404 N N . LYS A 1 183 ? -7.98 5.117 14.977 1 89.88 183 LYS A N 1
ATOM 1405 C CA . LYS A 1 183 ? -9.18 5.867 15.336 1 89.88 183 LYS A CA 1
ATOM 1406 C C . LYS A 1 183 ? -9.906 5.223 16.516 1 89.88 183 LYS A C 1
ATOM 1408 O O . LYS A 1 183 ? -11.047 4.777 16.391 1 89.88 183 LYS A O 1
ATOM 1413 N N . GLY A 1 184 ? -9.102 5.215 17.672 1 78.19 184 GLY A N 1
ATOM 1414 C CA . GLY A 1 184 ? -9.695 4.691 18.891 1 78.19 184 GLY A CA 1
ATOM 1415 C C . GLY A 1 184 ? -9.664 3.178 18.984 1 78.19 184 GLY A C 1
ATOM 1416 O O . GLY A 1 184 ? -10.516 2.564 19.625 1 78.19 184 GLY A O 1
ATOM 1417 N N . ASP A 1 185 ? -8.727 2.615 18.344 1 76.94 185 ASP A N 1
ATOM 1418 C CA . ASP A 1 185 ? -8.555 1.168 18.422 1 76.94 185 ASP A CA 1
ATOM 1419 C C . ASP A 1 185 ? -8.234 0.714 19.844 1 76.94 185 ASP A C 1
ATOM 1421 O O . ASP A 1 185 ? -7.723 1.494 20.641 1 76.94 185 ASP A O 1
ATOM 1425 N N . SER A 1 186 ? -8.555 -0.493 20.078 1 73.44 186 SER A N 1
ATOM 1426 C CA . SER A 1 186 ? -8.32 -1.052 21.406 1 73.44 186 SER A CA 1
ATOM 1427 C C . SER A 1 186 ? -6.832 -1.182 21.703 1 73.44 186 SER A C 1
ATOM 1429 O O . SER A 1 186 ? -6.414 -1.146 22.859 1 73.44 186 SER A O 1
ATOM 1431 N N . GLU A 1 187 ? -6.082 -1.354 20.641 1 83.56 187 GLU A N 1
ATOM 1432 C CA . GLU A 1 187 ? -4.637 -1.489 20.797 1 83.56 187 GLU A CA 1
ATOM 1433 C C . GLU A 1 187 ? -3.891 -0.513 19.891 1 83.56 187 GLU A C 1
ATOM 1435 O O . GLU A 1 187 ? -4.379 -0.16 18.812 1 83.56 187 GLU A O 1
ATOM 1440 N N . LYS A 1 188 ? -2.777 -0.115 20.438 1 91.06 188 LYS A N 1
ATOM 1441 C CA . LYS A 1 188 ? -1.896 0.741 19.641 1 91.06 188 LYS A CA 1
ATOM 1442 C C . LYS A 1 188 ? -0.915 -0.09 18.828 1 91.06 188 LYS A C 1
ATOM 1444 O O . LYS A 1 188 ? -0.391 -1.098 19.297 1 91.06 188 LYS A O 1
ATOM 1449 N N . TYR A 1 189 ? -0.706 0.268 17.578 1 91.5 189 TYR A N 1
ATOM 1450 C CA . TYR A 1 189 ? 0.201 -0.484 16.719 1 91.5 189 TYR A CA 1
ATOM 1451 C C . TYR A 1 189 ? 1.097 0.453 15.922 1 91.5 189 TYR A C 1
ATOM 1453 O O . TYR A 1 189 ? 1.987 0.002 15.195 1 91.5 189 TYR A O 1
ATOM 1461 N N . MET A 1 190 ? 0.924 1.684 16.031 1 96.44 190 MET A N 1
ATOM 1462 C CA . MET A 1 190 ? 1.722 2.682 15.336 1 96.44 190 MET A CA 1
ATOM 1463 C C . MET A 1 190 ? 2.564 3.496 16.312 1 96.44 190 MET A C 1
ATOM 1465 O O . MET A 1 190 ? 2.473 3.305 17.516 1 96.44 190 MET A O 1
ATOM 1469 N N . TRP A 1 191 ? 3.438 4.277 15.742 1 98.12 191 TRP A N 1
ATOM 1470 C CA . TRP A 1 191 ? 4.32 5.094 16.562 1 98.12 191 TRP A CA 1
ATOM 1471 C C . TRP A 1 191 ? 4.484 6.488 15.969 1 98.12 191 TRP A C 1
ATOM 1473 O O . TRP A 1 191 ? 4.574 6.641 14.75 1 98.12 191 TRP A O 1
ATOM 1483 N N . PHE A 1 192 ? 4.453 7.477 16.828 1 98.31 192 PHE A N 1
ATOM 1484 C CA . PHE A 1 192 ? 4.824 8.812 16.375 1 98.31 192 PHE A CA 1
ATOM 1485 C C . PHE A 1 192 ? 5.832 9.445 17.328 1 98.31 192 PHE A C 1
ATOM 1487 O O . PHE A 1 192 ? 5.871 9.109 18.516 1 98.31 192 PHE A O 1
ATOM 1494 N N . GLY A 1 193 ? 6.641 10.211 16.844 1 97.44 193 GLY A N 1
ATOM 1495 C CA . GLY A 1 193 ? 7.703 10.93 17.531 1 97.44 193 GLY A CA 1
ATOM 1496 C C . GLY A 1 193 ? 8.609 11.695 16.594 1 97.44 193 GLY A C 1
ATOM 1497 O O . GLY A 1 193 ? 8.242 11.953 15.438 1 97.44 193 GLY A O 1
ATOM 1498 N N . ARG A 1 194 ? 9.656 12.133 17.109 1 96.62 194 ARG A N 1
ATOM 1499 C CA . ARG A 1 194 ? 10.617 12.891 16.328 1 96.62 194 ARG A CA 1
ATOM 1500 C C . ARG A 1 194 ? 11.789 12.016 15.898 1 96.62 194 ARG A C 1
ATOM 1502 O O . ARG A 1 194 ? 12.055 10.984 16.516 1 96.62 194 ARG A O 1
ATOM 1509 N N . VAL A 1 195 ? 12.516 12.43 14.844 1 96.38 195 VAL A N 1
ATOM 1510 C CA . VAL A 1 195 ? 13.633 11.664 14.297 1 96.38 195 VAL A CA 1
ATOM 1511 C C . VAL A 1 195 ? 14.672 11.422 15.391 1 96.38 195 VAL A C 1
ATOM 1513 O O . VAL A 1 195 ? 15.195 10.312 15.523 1 96.38 195 VAL A O 1
ATOM 1516 N N . TRP A 1 196 ? 15.016 12.461 16.172 1 93 196 TRP A N 1
ATOM 1517 C CA . TRP A 1 196 ? 16.047 12.273 17.203 1 93 196 TRP A CA 1
ATOM 1518 C C . TRP A 1 196 ? 15.57 11.289 18.266 1 93 196 TRP A C 1
ATOM 1520 O O . TRP A 1 196 ? 16.375 10.547 18.828 1 93 196 TRP A O 1
ATOM 1530 N N . GLU A 1 197 ? 14.297 11.281 18.547 1 94.94 197 GLU A N 1
ATOM 1531 C CA . GLU A 1 197 ? 13.75 10.328 19.516 1 94.94 197 GLU A CA 1
ATOM 1532 C C . GLU A 1 197 ? 13.867 8.898 19 1 94.94 197 GLU A C 1
ATOM 1534 O O . GLU A 1 197 ? 14.227 7.992 19.75 1 94.94 197 GLU A O 1
ATOM 1539 N N . LEU A 1 198 ? 13.523 8.711 17.734 1 95.69 198 LEU A N 1
ATOM 1540 C CA . LEU A 1 198 ? 13.695 7.391 17.125 1 95.69 198 LEU A CA 1
ATOM 1541 C C . LEU A 1 198 ? 15.148 6.945 17.203 1 95.69 198 LEU A C 1
ATOM 1543 O O . LEU A 1 198 ? 15.438 5.797 17.547 1 95.69 198 LEU A O 1
ATOM 1547 N N . ARG A 1 199 ? 16.062 7.859 16.875 1 92.5 199 ARG A N 1
ATOM 1548 C CA . ARG A 1 199 ? 17.484 7.543 16.938 1 92.5 199 ARG A CA 1
ATOM 1549 C C . ARG A 1 199 ? 17.891 7.113 18.344 1 92.5 199 ARG A C 1
ATOM 1551 O O . ARG A 1 199 ? 18.625 6.137 18.516 1 92.5 199 ARG A O 1
ATOM 1558 N N . ALA A 1 200 ? 17.406 7.852 19.281 1 90.31 200 ALA A N 1
ATOM 1559 C CA . ALA A 1 200 ? 17.75 7.559 20.672 1 90.31 200 ALA A CA 1
ATOM 1560 C C . ALA A 1 200 ? 17.203 6.199 21.094 1 90.31 200 ALA A C 1
ATOM 1562 O O . ALA A 1 200 ? 17.875 5.457 21.828 1 90.31 200 ALA A O 1
ATOM 1563 N N . LEU A 1 201 ? 16.031 5.887 20.688 1 91.31 201 LEU A N 1
ATOM 1564 C CA . LEU A 1 201 ? 15.43 4.602 21.016 1 91.31 201 LEU A CA 1
ATOM 1565 C C . LEU A 1 201 ? 16.188 3.459 20.344 1 91.31 201 LEU A C 1
ATOM 1567 O O . LEU A 1 201 ? 16.438 2.424 20.969 1 91.31 201 LEU A O 1
ATOM 1571 N N . VAL A 1 202 ? 16.516 3.633 19.062 1 86.69 202 VAL A N 1
ATOM 1572 C CA . VAL A 1 202 ? 17.25 2.613 18.328 1 86.69 202 VAL A CA 1
ATOM 1573 C C . VAL A 1 202 ? 18.625 2.406 18.969 1 86.69 202 VAL A C 1
ATOM 1575 O O . VAL A 1 202 ? 19.109 1.277 19.047 1 86.69 202 VAL A O 1
ATOM 1578 N N . ASP A 1 203 ? 19.219 3.469 19.438 1 83.75 203 ASP A N 1
ATOM 1579 C CA . ASP A 1 203 ? 20.531 3.4 20.094 1 83.75 203 ASP A CA 1
ATOM 1580 C C . ASP A 1 203 ? 20.453 2.566 21.375 1 83.75 203 ASP A C 1
ATOM 1582 O O . ASP A 1 203 ? 21.422 1.903 21.734 1 83.75 203 ASP A O 1
ATOM 1586 N N . GLN A 1 204 ? 19.375 2.678 22.047 1 80.31 204 GLN A N 1
ATOM 1587 C CA . GLN A 1 204 ? 19.203 1.886 23.25 1 80.31 204 GLN A CA 1
ATOM 1588 C C . GLN A 1 204 ? 19.312 0.393 22.953 1 80.31 204 GLN A C 1
ATOM 1590 O O . GLN A 1 204 ? 19.828 -0.374 23.766 1 80.31 204 GLN A O 1
ATOM 1595 N N . MET A 1 205 ? 18.875 0.025 21.875 1 73.25 205 MET A N 1
ATOM 1596 C CA . MET A 1 205 ? 18.938 -1.378 21.469 1 73.25 205 MET A CA 1
ATOM 1597 C C . MET A 1 205 ? 20.391 -1.812 21.266 1 73.25 205 MET A C 1
ATOM 1599 O O . MET A 1 205 ? 20.766 -2.934 21.625 1 73.25 205 MET A O 1
ATOM 1603 N N . TYR A 1 206 ? 21.172 -0.915 20.828 1 74.12 206 TYR A N 1
ATOM 1604 C CA . TYR A 1 206 ? 22.578 -1.223 20.578 1 74.12 206 TYR A CA 1
ATOM 1605 C C . TYR A 1 206 ? 23.406 -1.129 21.859 1 74.12 206 TYR A C 1
ATOM 1607 O O . TYR A 1 206 ? 24.422 -1.806 22 1 74.12 206 TYR A O 1
ATOM 1615 N N . GLN A 1 207 ? 23 -0.294 22.766 1 74.12 207 GLN A N 1
ATOM 1616 C CA . GLN A 1 207 ? 23.719 -0.162 24.031 1 74.12 207 GLN A CA 1
ATOM 1617 C C . GLN A 1 207 ? 23.766 -1.488 24.781 1 74.12 207 GLN A C 1
ATOM 1619 O O . GLN A 1 207 ? 24.766 -1.83 25.406 1 74.12 207 GLN A O 1
ATOM 1624 N N . GLU A 1 208 ? 22.734 -2.148 24.656 1 64.69 208 GLU A N 1
ATOM 1625 C CA . GLU A 1 208 ? 22.734 -3.463 25.297 1 64.69 208 GLU A CA 1
ATOM 1626 C C . GLU A 1 208 ? 23.797 -4.371 24.688 1 64.69 208 GLU A C 1
ATOM 1628 O O . GLU A 1 208 ? 24.484 -5.098 25.406 1 64.69 208 GLU A O 1
ATOM 1633 N N . LYS A 1 209 ? 23.969 -4.23 23.422 1 66.38 209 LYS A N 1
ATOM 1634 C CA . LYS A 1 209 ? 25.016 -4.992 22.75 1 66.38 209 LYS A CA 1
ATOM 1635 C C . LYS A 1 209 ? 26.406 -4.484 23.141 1 66.38 209 LYS A C 1
ATOM 1637 O O . LYS A 1 209 ? 27.328 -5.273 23.344 1 66.38 209 LYS A O 1
ATOM 1642 N N . ALA A 1 210 ? 26.469 -3.236 23.25 1 73.25 210 ALA A N 1
ATOM 1643 C CA . ALA A 1 210 ? 27.734 -2.619 23.641 1 73.25 210 ALA A CA 1
ATOM 1644 C C . ALA A 1 210 ? 28.125 -3.031 25.062 1 73.25 210 ALA A C 1
ATOM 1646 O O . ALA A 1 210 ? 29.297 -3.316 25.328 1 73.25 210 ALA A O 1
ATOM 1647 N N . ASP A 1 211 ? 27.141 -3.086 25.891 1 74.38 211 ASP A N 1
ATOM 1648 C CA . ASP A 1 211 ? 27.406 -3.502 27.266 1 74.38 211 ASP A CA 1
ATOM 1649 C C . ASP A 1 211 ? 27.906 -4.941 27.312 1 74.38 211 ASP A C 1
ATOM 1651 O O . ASP A 1 211 ? 28.828 -5.258 28.078 1 74.38 211 ASP A O 1
ATOM 1655 N N . ALA A 1 212 ? 27.359 -5.668 26.438 1 70.25 212 ALA A N 1
ATOM 1656 C CA . ALA A 1 212 ? 27.797 -7.055 26.359 1 70.25 212 ALA A CA 1
ATOM 1657 C C . ALA A 1 212 ? 29.25 -7.137 25.859 1 70.25 212 ALA A C 1
ATOM 1659 O O . ALA A 1 212 ? 30.031 -7.945 26.359 1 70.25 212 ALA A O 1
ATOM 1660 N N . ILE A 1 213 ? 29.531 -6.277 24.953 1 73.56 213 ILE A N 1
ATOM 1661 C CA . ILE A 1 213 ? 30.891 -6.238 24.438 1 73.56 213 ILE A CA 1
ATOM 1662 C C . ILE A 1 213 ? 31.844 -5.754 25.516 1 73.56 213 ILE A C 1
ATOM 1664 O O . ILE A 1 213 ? 32.938 -6.293 25.672 1 73.56 213 ILE A O 1
ATOM 1668 N N . ARG A 1 214 ? 31.406 -4.836 26.281 1 76.12 214 ARG A N 1
ATOM 1669 C CA . ARG A 1 214 ? 32.219 -4.312 27.375 1 76.12 214 ARG A CA 1
ATOM 1670 C C . ARG A 1 214 ? 32.469 -5.383 28.422 1 76.12 214 ARG A C 1
ATOM 1672 O O . ARG A 1 214 ? 33.594 -5.52 28.938 1 76.12 214 ARG A O 1
ATOM 1679 N N . GLN A 1 215 ? 31.422 -6.074 28.688 1 77.81 215 GLN A N 1
ATOM 1680 C CA . GLN A 1 215 ? 31.547 -7.148 29.672 1 77.81 215 GLN A CA 1
ATOM 1681 C C . GLN A 1 215 ? 32.5 -8.234 29.172 1 77.81 215 GLN A C 1
ATOM 1683 O O . GLN A 1 215 ? 33.344 -8.727 29.938 1 77.81 215 GLN A O 1
ATOM 1688 N N . ARG A 1 216 ? 32.438 -8.5 27.938 1 77.88 216 ARG A N 1
ATOM 1689 C CA . ARG A 1 216 ? 33.344 -9.5 27.359 1 77.88 216 ARG A CA 1
ATOM 1690 C C . ARG A 1 216 ? 34.781 -9.016 27.391 1 77.88 216 ARG A C 1
ATOM 1692 O O . ARG A 1 216 ? 35.719 -9.805 27.609 1 77.88 216 ARG A O 1
ATOM 1699 N N . ALA A 1 217 ? 34.938 -7.762 27.203 1 77.88 217 ALA A N 1
ATOM 1700 C CA . ALA A 1 217 ? 36.25 -7.164 27.234 1 77.88 217 ALA A CA 1
ATOM 1701 C C . ALA A 1 217 ? 36.844 -7.195 28.641 1 77.88 217 ALA A C 1
ATOM 1703 O O . ALA A 1 217 ? 38.031 -7.41 28.828 1 77.88 217 ALA A O 1
ATOM 1704 N N . GLU A 1 218 ? 35.938 -7.023 29.594 1 79.25 218 GLU A N 1
ATOM 1705 C CA . GLU A 1 218 ? 36.375 -7.062 31 1 79.25 218 GLU A CA 1
ATOM 1706 C C . GLU A 1 218 ? 36.75 -8.477 31.422 1 79.25 218 GLU A C 1
ATOM 1708 O O . GLU A 1 218 ? 37.625 -8.672 32.25 1 79.25 218 GLU A O 1
ATOM 1713 N N . ASP A 1 219 ? 36.094 -9.406 30.734 1 81.31 219 ASP A N 1
ATOM 1714 C CA . ASP A 1 219 ? 36.281 -10.805 31.109 1 81.31 219 ASP A CA 1
ATOM 1715 C C . ASP A 1 219 ? 37.469 -11.406 30.344 1 81.31 219 ASP A C 1
ATOM 1717 O O . ASP A 1 219 ? 37.781 -12.594 30.5 1 81.31 219 ASP A O 1
ATOM 1721 N N . LEU A 1 220 ? 38.062 -10.594 29.609 1 83.56 220 LEU A N 1
ATOM 1722 C CA . LEU A 1 220 ? 39.219 -11.102 28.891 1 83.56 220 LEU A CA 1
ATOM 1723 C C . LEU A 1 220 ? 40.312 -11.508 29.859 1 83.56 220 LEU A C 1
ATOM 1725 O O . LEU A 1 220 ? 40.5 -10.867 30.906 1 83.56 220 LEU A O 1
ATOM 1729 N N . PRO A 1 221 ? 40.938 -12.641 29.531 1 84.81 221 PRO A N 1
ATOM 1730 C CA . PRO A 1 221 ? 42.094 -13.016 30.375 1 84.81 221 PRO A CA 1
ATOM 1731 C C . PRO A 1 221 ? 43.125 -11.906 30.484 1 84.81 221 PRO A C 1
ATOM 1733 O O . PRO A 1 221 ? 43.281 -11.102 29.562 1 84.81 221 PRO A O 1
ATOM 1736 N N . GLU A 1 222 ? 43.844 -11.852 31.688 1 84.38 222 GLU A N 1
ATOM 1737 C CA . GLU A 1 222 ? 44.812 -10.797 31.969 1 84.38 222 GLU A CA 1
ATOM 1738 C C . GLU A 1 222 ? 45.906 -10.75 30.906 1 84.38 222 GLU A C 1
ATOM 1740 O O . GLU A 1 222 ? 46.406 -9.68 30.578 1 84.38 222 GLU A O 1
ATOM 1745 N N . SER A 1 223 ? 46.25 -11.914 30.375 1 87.38 223 SER A N 1
ATOM 1746 C CA . SER A 1 223 ? 47.25 -11.977 29.328 1 87.38 223 SER A CA 1
ATOM 1747 C C . SER A 1 223 ? 46.781 -11.219 28.078 1 87.38 223 SER A C 1
ATOM 1749 O O . SER A 1 223 ? 47.562 -10.477 27.484 1 87.38 223 SER A O 1
ATOM 1751 N N . ARG A 1 224 ? 45.594 -11.344 27.781 1 85.5 224 ARG A N 1
ATOM 1752 C CA . ARG A 1 224 ? 45.031 -10.695 26.609 1 85.5 224 ARG A CA 1
ATOM 1753 C C . ARG A 1 224 ? 44.906 -9.188 26.828 1 85.5 224 ARG A C 1
ATOM 1755 O O . ARG A 1 224 ? 45.125 -8.398 25.906 1 85.5 224 ARG A O 1
ATOM 1762 N N . LYS A 1 225 ? 44.5 -8.898 28.078 1 84 225 LYS A N 1
ATOM 1763 C CA . LYS A 1 225 ? 44.406 -7.48 28.406 1 84 225 LYS A CA 1
ATOM 1764 C C . LYS A 1 225 ? 45.75 -6.789 28.266 1 84 225 LYS A C 1
ATOM 1766 O O . LYS A 1 225 ? 45.844 -5.664 27.766 1 84 225 LYS A O 1
ATOM 1771 N N . ARG A 1 226 ? 46.812 -7.484 28.719 1 82.69 226 ARG A N 1
ATOM 1772 C CA . ARG A 1 226 ? 48.188 -6.941 28.609 1 82.69 226 ARG A CA 1
ATOM 1773 C C . ARG A 1 226 ? 48.594 -6.801 27.141 1 82.69 226 ARG A C 1
ATOM 1775 O O . ARG A 1 226 ? 49.219 -5.801 26.766 1 82.69 226 ARG A O 1
ATOM 1782 N N . GLU A 1 227 ? 48.188 -7.777 26.438 1 86.75 227 GLU A N 1
ATOM 1783 C CA . GLU A 1 227 ? 48.469 -7.73 25.016 1 86.75 227 GLU A CA 1
ATOM 1784 C C . GLU A 1 227 ? 47.781 -6.547 24.328 1 86.75 227 GLU A C 1
ATOM 1786 O O . GLU A 1 227 ? 48.406 -5.84 23.531 1 86.75 227 GLU A O 1
ATOM 1791 N N . LEU A 1 228 ? 46.562 -6.367 24.672 1 83.62 228 LEU A N 1
ATOM 1792 C CA . LEU A 1 228 ? 45.781 -5.273 24.094 1 83.62 228 LEU A CA 1
ATOM 1793 C C . LEU A 1 228 ? 46.375 -3.924 24.516 1 83.62 228 LEU A C 1
ATOM 1795 O O . LEU A 1 228 ? 46.406 -2.99 23.719 1 83.62 228 LEU A O 1
ATOM 1799 N N . LYS A 1 229 ? 46.781 -3.855 25.75 1 82.25 229 LYS A N 1
ATOM 1800 C CA . LYS A 1 229 ? 47.375 -2.623 26.266 1 82.25 229 LYS A CA 1
ATOM 1801 C C . LYS A 1 229 ? 48.688 -2.305 25.516 1 82.25 229 LYS A C 1
ATOM 1803 O O . LYS A 1 229 ? 48.969 -1.143 25.219 1 82.25 229 LYS A O 1
ATOM 1808 N N . LEU A 1 230 ? 49.375 -3.322 25.234 1 84.5 230 LEU A N 1
ATOM 1809 C CA . LEU A 1 230 ? 50.625 -3.141 24.5 1 84.5 230 LEU A CA 1
ATOM 1810 C C . LEU A 1 230 ? 50.375 -2.699 23.062 1 84.5 230 LEU A C 1
ATOM 1812 O O . LEU A 1 230 ? 51.062 -1.831 22.531 1 84.5 230 LEU A O 1
ATOM 1816 N N . LYS A 1 231 ? 49.344 -3.312 22.5 1 85.69 231 LYS A N 1
ATOM 1817 C CA . LYS A 1 231 ? 48.969 -2.945 21.141 1 85.69 231 LYS A CA 1
ATOM 1818 C C . LYS A 1 231 ? 48.5 -1.497 21.078 1 85.69 231 LYS A C 1
ATOM 1820 O O . LYS A 1 231 ? 48.781 -0.786 20.109 1 85.69 231 LYS A O 1
ATOM 1825 N N . MET A 1 232 ? 47.844 -1.02 22.141 1 85.75 232 MET A N 1
ATOM 1826 C CA . MET A 1 232 ? 47.281 0.326 22.188 1 85.75 232 MET A CA 1
ATOM 1827 C C . MET A 1 232 ? 48.375 1.368 22.406 1 85.75 232 MET A C 1
ATOM 1829 O O . MET A 1 232 ? 48.188 2.551 22.109 1 85.75 232 MET A O 1
ATOM 1833 N N . ARG A 1 233 ? 49.562 0.883 22.875 1 83.69 233 ARG A N 1
ATOM 1834 C CA . ARG A 1 233 ? 50.688 1.791 23.078 1 83.69 233 ARG A CA 1
ATOM 1835 C C . ARG A 1 233 ? 51.5 1.922 21.797 1 83.69 233 ARG A C 1
ATOM 1837 O O . ARG A 1 233 ? 52.281 2.861 21.656 1 83.69 233 ARG A O 1
ATOM 1844 N N . ASP A 1 234 ? 51.25 0.99 20.906 1 87.5 234 ASP A N 1
ATOM 1845 C CA . ASP A 1 234 ? 51.938 1.047 19.625 1 87.5 234 ASP A CA 1
ATOM 1846 C C . ASP A 1 234 ? 51.469 2.256 18.812 1 87.5 234 ASP A C 1
ATOM 1848 O O . ASP A 1 234 ? 50.281 2.393 18.516 1 87.5 234 ASP A O 1
ATOM 1852 N N . PRO A 1 235 ? 52.406 3.195 18.5 1 87.06 235 PRO A N 1
ATOM 1853 C CA . PRO A 1 235 ? 52.031 4.418 17.797 1 87.06 235 PRO A CA 1
ATOM 1854 C C . PRO A 1 235 ? 51.375 4.133 16.438 1 87.06 235 PRO A C 1
ATOM 1856 O O . PRO A 1 235 ? 50.469 4.875 16.016 1 87.06 235 PRO A O 1
ATOM 1859 N N . ALA A 1 236 ? 51.781 3.088 15.836 1 86.56 236 ALA A N 1
ATOM 1860 C CA . ALA A 1 236 ? 51.156 2.736 14.555 1 86.56 236 ALA A CA 1
ATOM 1861 C C . ALA A 1 236 ? 49.719 2.314 14.727 1 86.56 236 ALA A C 1
ATOM 1863 O O . ALA A 1 236 ? 48.844 2.682 13.922 1 86.56 236 ALA A O 1
ATOM 1864 N N . VAL A 1 237 ? 49.438 1.566 15.719 1 87.25 237 VAL A N 1
ATOM 1865 C CA . VAL A 1 237 ? 48.094 1.124 16.016 1 87.25 237 VAL A CA 1
ATOM 1866 C C . VAL A 1 237 ? 47.25 2.314 16.469 1 87.25 237 VAL A C 1
ATOM 1868 O O . VAL A 1 237 ? 46.094 2.475 16.031 1 87.25 237 VAL A O 1
ATOM 1871 N N . ARG A 1 238 ? 47.844 3.18 17.25 1 84.19 238 ARG A N 1
ATOM 1872 C CA . ARG A 1 238 ? 47.125 4.363 17.719 1 84.19 238 ARG A CA 1
ATOM 1873 C C . ARG A 1 238 ? 46.781 5.285 16.547 1 84.19 238 ARG A C 1
ATOM 1875 O O . ARG A 1 238 ? 45.688 5.875 16.531 1 84.19 238 ARG A O 1
ATOM 1882 N N . GLY A 1 239 ? 47.719 5.418 15.672 1 83.5 239 GLY A N 1
ATOM 1883 C CA . GLY A 1 239 ? 47.469 6.223 14.492 1 83.5 239 GLY A CA 1
ATOM 1884 C C . GLY A 1 239 ? 46.312 5.688 13.648 1 83.5 239 GLY A C 1
ATOM 1885 O O . GLY A 1 239 ? 45.469 6.453 13.195 1 83.5 239 GLY A O 1
ATOM 1886 N N . LYS A 1 240 ? 46.281 4.41 13.477 1 84.31 240 LYS A N 1
ATOM 1887 C CA . LYS A 1 240 ? 45.219 3.787 12.719 1 84.31 240 LYS A CA 1
ATOM 1888 C C . LYS A 1 240 ? 43.875 3.93 13.438 1 84.31 240 LYS A C 1
ATOM 1890 O O . LYS A 1 240 ? 42.844 4.176 12.805 1 84.31 240 LYS A O 1
ATOM 1895 N N . LEU A 1 241 ? 43.906 3.865 14.68 1 84 241 LEU A N 1
ATOM 1896 C CA . LEU A 1 241 ? 42.688 3.977 15.469 1 84 241 LEU A CA 1
ATOM 1897 C C . LEU A 1 241 ? 42.156 5.406 15.445 1 84 241 LEU A C 1
ATOM 1899 O O . LEU A 1 241 ? 40.938 5.613 15.391 1 84 241 LEU A O 1
ATOM 1903 N N . LYS A 1 242 ? 43.062 6.305 15.453 1 79.94 242 LYS A N 1
ATOM 1904 C CA . LYS A 1 242 ? 42.656 7.703 15.367 1 79.94 242 LYS A CA 1
ATOM 1905 C C . LYS A 1 242 ? 42 7.992 14.023 1 79.94 242 LYS A C 1
ATOM 1907 O O . LYS A 1 242 ? 41 8.719 13.961 1 79.94 242 LYS A O 1
ATOM 1912 N N . LYS A 1 243 ? 42.594 7.496 13.062 1 80.12 243 LYS A N 1
ATOM 1913 C CA . LYS A 1 243 ? 42 7.672 11.734 1 80.12 243 LYS A CA 1
ATOM 1914 C C . LYS A 1 243 ? 40.625 7.008 11.648 1 80.12 243 LYS A C 1
ATOM 1916 O O . LYS A 1 243 ? 39.719 7.566 11.062 1 80.12 243 LYS A O 1
ATOM 1921 N N . LEU A 1 244 ? 40.5 5.863 12.203 1 83.06 244 LEU A N 1
ATOM 1922 C CA . LEU A 1 244 ? 39.219 5.164 12.234 1 83.06 244 LEU A CA 1
ATOM 1923 C C . LEU A 1 244 ? 38.156 5.965 13.008 1 83.06 244 LEU A C 1
ATOM 1925 O O . LEU A 1 244 ? 37.031 6.078 12.578 1 83.06 244 LEU A O 1
ATOM 1929 N N . CYS A 1 245 ? 38.625 6.527 14.055 1 80.38 245 CYS A N 1
ATOM 1930 C CA . CYS A 1 245 ? 37.719 7.332 14.875 1 80.38 245 CYS A CA 1
ATOM 1931 C C . CYS A 1 245 ? 37.25 8.578 14.125 1 80.38 245 CYS A C 1
ATOM 1933 O O . CYS A 1 245 ? 36.094 8.953 14.203 1 80.38 245 CYS A O 1
ATOM 1935 N N . ALA A 1 246 ? 38.188 9.156 13.406 1 77.44 246 ALA A N 1
ATOM 1936 C CA . ALA A 1 246 ? 37.844 10.336 12.625 1 77.44 246 ALA A CA 1
ATOM 1937 C C . ALA A 1 246 ? 36.812 10 11.539 1 77.44 246 ALA A C 1
ATOM 1939 O O . ALA A 1 246 ? 35.875 10.75 11.312 1 77.44 246 ALA A O 1
ATOM 1940 N N . ARG A 1 247 ? 37 8.938 10.953 1 76.69 247 ARG A N 1
ATOM 1941 C CA . ARG A 1 247 ? 36.062 8.492 9.922 1 76.69 247 ARG A CA 1
ATOM 1942 C C . ARG A 1 247 ? 34.719 8.18 10.516 1 76.69 247 ARG A C 1
ATOM 1944 O O . ARG A 1 247 ? 33.688 8.508 9.922 1 76.69 247 ARG A O 1
ATOM 1951 N N . TRP A 1 248 ? 34.75 7.586 11.562 1 81 248 TRP A N 1
ATOM 1952 C CA . TRP A 1 248 ? 33.5 7.234 12.234 1 81 248 TRP A CA 1
ATOM 1953 C C . TRP A 1 248 ? 32.75 8.484 12.656 1 81 248 TRP A C 1
ATOM 1955 O O . TRP A 1 248 ? 31.516 8.555 12.5 1 81 248 TRP A O 1
ATOM 1965 N N . LYS A 1 249 ? 33.469 9.406 13.195 1 75.44 249 LYS A N 1
ATOM 1966 C CA . LYS A 1 249 ? 32.844 10.664 13.594 1 75.44 249 LYS A CA 1
ATOM 1967 C C . LYS A 1 249 ? 32.219 11.375 12.383 1 75.44 249 LYS A C 1
ATOM 1969 O O . LYS A 1 249 ? 31.125 11.922 12.469 1 75.44 249 LYS A O 1
ATOM 1974 N N . GLY A 1 250 ? 32.938 11.336 11.352 1 75.62 250 GLY A N 1
ATOM 1975 C CA . GLY A 1 250 ? 32.406 11.914 10.125 1 75.62 250 GLY A CA 1
ATOM 1976 C C . GLY A 1 250 ? 31.141 11.211 9.633 1 75.62 250 GLY A C 1
ATOM 1977 O O . GLY A 1 250 ? 30.172 11.867 9.25 1 75.62 250 GLY A O 1
ATOM 1978 N N . SER A 1 251 ? 31.172 9.93 9.711 1 76.06 251 SER A N 1
ATOM 1979 C CA . SER A 1 251 ? 30 9.148 9.289 1 76.06 251 SER A CA 1
ATOM 1980 C C . SER A 1 251 ? 28.812 9.391 10.211 1 76.06 251 SER A C 1
ATOM 1982 O O . SER A 1 251 ? 27.688 9.523 9.742 1 76.06 251 SER A O 1
ATOM 1984 N N . ALA A 1 252 ? 29.156 9.422 11.422 1 74.81 252 ALA A N 1
ATOM 1985 C CA . ALA A 1 252 ? 28.109 9.664 12.406 1 74.81 252 ALA A CA 1
ATOM 1986 C C . ALA A 1 252 ? 27.453 11.023 12.188 1 74.81 252 ALA A C 1
ATOM 1988 O O . ALA A 1 252 ? 26.234 11.156 12.289 1 74.81 252 ALA A O 1
ATOM 1989 N N . PHE A 1 253 ? 28.266 11.945 11.859 1 72.56 253 PHE A N 1
ATOM 1990 C CA . PHE A 1 253 ? 27.766 13.289 11.602 1 72.56 253 PHE A CA 1
ATOM 1991 C C . PHE A 1 253 ? 26.891 13.305 10.352 1 72.56 253 PHE A C 1
ATOM 1993 O O . PHE A 1 253 ? 25.797 13.891 10.352 1 72.56 253 PHE A O 1
ATOM 2000 N N . ARG A 1 254 ? 27.312 12.695 9.406 1 75.25 254 ARG A N 1
ATOM 2001 C CA . ARG A 1 254 ? 26.547 12.641 8.164 1 75.25 254 ARG A CA 1
ATOM 2002 C C . ARG A 1 254 ? 25.219 11.922 8.375 1 75.25 254 ARG A C 1
ATOM 2004 O O . ARG A 1 254 ? 24.203 12.32 7.816 1 75.25 254 ARG A O 1
ATOM 2011 N N . ARG A 1 255 ? 25.281 11 9.125 1 77.69 255 ARG A N 1
ATOM 2012 C CA . ARG A 1 255 ? 24.062 10.242 9.398 1 77.69 255 ARG A CA 1
ATOM 2013 C C . ARG A 1 255 ? 23.078 11.062 10.227 1 77.69 255 ARG A C 1
ATOM 2015 O O . ARG A 1 255 ? 21.875 10.984 10.008 1 77.69 255 ARG A O 1
ATOM 2022 N N . ARG A 1 256 ? 23.656 11.812 11.031 1 77.62 256 ARG A N 1
ATOM 2023 C CA . ARG A 1 256 ? 22.797 12.672 11.836 1 77.62 256 ARG A CA 1
ATOM 2024 C C . ARG A 1 256 ? 22.141 13.75 10.977 1 77.62 256 ARG A C 1
ATOM 2026 O O . ARG A 1 256 ? 21.016 14.172 11.25 1 77.62 256 ARG A O 1
ATOM 2033 N N . CYS A 1 257 ? 22.812 14.047 9.961 1 78.81 257 CYS A N 1
ATOM 2034 C CA . CYS A 1 257 ? 22.312 15.102 9.094 1 78.81 257 CYS A CA 1
ATOM 2035 C C . CYS A 1 257 ? 21.453 14.531 7.973 1 78.81 257 CYS A C 1
ATOM 2037 O O . CYS A 1 257 ? 21.219 15.195 6.953 1 78.81 257 CYS A O 1
ATOM 2039 N N . SER A 1 258 ? 21.047 13.336 8.211 1 87.06 258 SER A N 1
ATOM 2040 C CA . SER A 1 258 ? 20.172 12.688 7.23 1 87.06 258 SER A CA 1
ATOM 2041 C C . SER A 1 258 ? 19.109 11.828 7.914 1 87.06 258 SER A C 1
ATOM 2043 O O . SER A 1 258 ? 19.062 11.766 9.148 1 87.06 258 SER A O 1
ATOM 2045 N N . PHE A 1 259 ? 18.281 11.297 7.094 1 93.81 259 PHE A N 1
ATOM 2046 C CA . PHE A 1 259 ? 17.281 10.367 7.609 1 93.81 259 PHE A CA 1
ATOM 2047 C C . PHE A 1 259 ? 17.797 8.938 7.562 1 93.81 259 PHE A C 1
ATOM 2049 O O . PHE A 1 259 ? 17.016 8 7.332 1 93.81 259 PHE A O 1
ATOM 2056 N N . ALA A 1 260 ? 19.047 8.734 7.789 1 88.94 260 ALA A N 1
ATOM 2057 C CA . ALA A 1 260 ? 19.688 7.434 7.672 1 88.94 260 ALA A CA 1
ATOM 2058 C C . ALA A 1 260 ? 19.062 6.422 8.625 1 88.94 260 ALA A C 1
ATOM 2060 O O . ALA A 1 260 ? 19.094 5.215 8.367 1 88.94 260 ALA A O 1
ATOM 2061 N N . VAL A 1 261 ? 18.531 6.91 9.719 1 91.62 261 VAL A N 1
ATOM 2062 C CA . VAL A 1 261 ? 17.891 6.02 10.672 1 91.62 261 VAL A CA 1
ATOM 2063 C C . VAL A 1 261 ? 16.75 5.27 9.992 1 91.62 261 VAL A C 1
ATOM 2065 O O . VAL A 1 261 ? 16.391 4.156 10.398 1 91.62 261 VAL A O 1
ATOM 2068 N N . LEU A 1 262 ? 16.219 5.84 8.93 1 95.19 262 LEU A N 1
ATOM 2069 C CA . LEU A 1 262 ? 15.094 5.234 8.234 1 95.19 262 LEU A CA 1
ATOM 2070 C C . LEU A 1 262 ? 15.57 4.188 7.23 1 95.19 262 LEU A C 1
ATOM 2072 O O . LEU A 1 262 ? 14.758 3.484 6.625 1 95.19 262 LEU A O 1
ATOM 2076 N N . ASP A 1 263 ? 16.844 4.008 7.086 1 89.31 263 ASP A N 1
ATOM 2077 C CA . ASP A 1 263 ? 17.375 3.014 6.164 1 89.31 263 ASP A CA 1
ATOM 2078 C C . ASP A 1 263 ? 16.984 1.601 6.582 1 89.31 263 ASP A C 1
ATOM 2080 O O . ASP A 1 263 ? 16.922 0.695 5.746 1 89.31 263 ASP A O 1
ATOM 2084 N N . ARG A 1 264 ? 16.688 1.503 7.781 1 88.44 264 ARG A N 1
ATOM 2085 C CA . ARG A 1 264 ? 16.266 0.199 8.281 1 88.44 264 ARG A CA 1
ATOM 2086 C C . ARG A 1 264 ? 14.969 -0.252 7.621 1 88.44 264 ARG A C 1
ATOM 2088 O O . ARG A 1 264 ? 14.648 -1.442 7.613 1 88.44 264 ARG A O 1
ATOM 2095 N N . LEU A 1 265 ? 14.258 0.662 7.098 1 93 265 LEU A N 1
ATOM 2096 C CA . LEU A 1 265 ? 12.945 0.353 6.539 1 93 265 LEU A CA 1
ATOM 2097 C C . LEU A 1 265 ? 13.047 0.019 5.055 1 93 265 LEU A C 1
ATOM 2099 O O . LEU A 1 265 ? 12.039 -0.279 4.41 1 93 265 LEU A O 1
ATOM 2103 N N . LYS A 1 266 ? 14.164 0.026 4.504 1 88.88 266 LYS A N 1
ATOM 2104 C CA . LYS A 1 266 ? 14.391 -0.169 3.074 1 88.88 266 LYS A CA 1
ATOM 2105 C C . LYS A 1 266 ? 13.711 -1.44 2.578 1 88.88 266 LYS A C 1
ATOM 2107 O O . LYS A 1 266 ? 13.133 -1.457 1.487 1 88.88 266 LYS A O 1
ATOM 2112 N N . TYR A 1 267 ? 13.656 -2.469 3.35 1 86.44 267 TYR A N 1
ATOM 2113 C CA . TYR A 1 267 ? 13.102 -3.744 2.91 1 86.44 267 TYR A CA 1
ATOM 2114 C C . TYR A 1 267 ? 11.867 -4.113 3.723 1 86.44 267 TYR A C 1
ATOM 2116 O O . TYR A 1 267 ? 11.562 -5.293 3.893 1 86.44 267 TYR A O 1
ATOM 2124 N N . SER A 1 268 ? 11.227 -3.08 4.262 1 86.88 268 SER A N 1
ATOM 2125 C CA . SER A 1 268 ? 10.016 -3.314 5.039 1 86.88 268 SER A CA 1
ATOM 2126 C C . SER A 1 268 ? 8.781 -3.332 4.145 1 86.88 268 SER A C 1
ATOM 2128 O O . SER A 1 268 ? 7.691 -3.705 4.586 1 86.88 268 SER A O 1
ATOM 2130 N N . HIS A 1 269 ? 8.93 -2.932 2.893 1 84.44 269 HIS A N 1
ATOM 2131 C CA . HIS A 1 269 ? 7.863 -2.945 1.901 1 84.44 269 HIS A CA 1
ATOM 2132 C C . HIS A 1 269 ? 6.664 -2.125 2.373 1 84.44 269 HIS A C 1
ATOM 2134 O O . HIS A 1 269 ? 5.527 -2.602 2.336 1 84.44 269 HIS A O 1
ATOM 2140 N N . LEU A 1 270 ? 6.949 -0.984 2.885 1 91.19 270 LEU A N 1
ATOM 2141 C CA . LEU A 1 270 ? 5.883 -0.053 3.238 1 91.19 270 LEU A CA 1
ATOM 2142 C C . LEU A 1 270 ? 5.074 0.339 2.01 1 91.19 270 LEU A C 1
ATOM 2144 O O . LEU A 1 270 ? 5.57 0.266 0.883 1 91.19 270 LEU A O 1
ATOM 2148 N N . ARG A 1 271 ? 3.828 0.71 2.199 1 90.62 271 ARG A N 1
ATOM 2149 C CA . ARG A 1 271 ? 2.938 1.074 1.104 1 90.62 271 ARG A CA 1
ATOM 2150 C C . ARG A 1 271 ? 3.447 2.309 0.37 1 90.62 271 ARG A C 1
ATOM 2152 O O . ARG A 1 271 ? 3.219 2.463 -0.832 1 90.62 271 ARG A O 1
ATOM 2159 N N . GLY A 1 272 ? 4.051 3.164 1.153 1 93.19 272 GLY A N 1
ATOM 2160 C CA . GLY A 1 272 ? 4.582 4.398 0.598 1 93.19 272 GLY A CA 1
ATOM 2161 C C . GLY A 1 272 ? 5.094 5.355 1.656 1 93.19 272 GLY A C 1
ATOM 2162 O O . GLY A 1 272 ? 5.223 4.988 2.826 1 93.19 272 GLY A O 1
ATOM 2163 N N . THR A 1 273 ? 5.473 6.562 1.156 1 96.69 273 THR A N 1
ATOM 2164 C CA . THR A 1 273 ? 5.957 7.625 2.031 1 96.69 273 THR A CA 1
ATOM 2165 C C . THR A 1 273 ? 5.281 8.953 1.696 1 96.69 273 THR A C 1
ATOM 2167 O O . THR A 1 273 ? 5.105 9.289 0.523 1 96.69 273 THR A O 1
ATOM 2170 N N . LEU A 1 274 ? 4.883 9.656 2.703 1 98.38 274 LEU A N 1
ATOM 2171 C CA . LEU A 1 274 ? 4.312 10.992 2.564 1 98.38 274 LEU A CA 1
ATOM 2172 C C . LEU A 1 274 ? 5.195 12.031 3.24 1 98.38 274 LEU A C 1
ATOM 2174 O O . LEU A 1 274 ? 5.562 11.883 4.406 1 98.38 274 LEU A O 1
ATOM 2178 N N . ILE A 1 275 ? 5.574 12.992 2.49 1 98.56 275 ILE A N 1
ATOM 2179 C CA . ILE A 1 275 ? 6.137 14.203 3.08 1 98.56 275 ILE A CA 1
ATOM 2180 C C . ILE A 1 275 ? 5.027 15.227 3.305 1 98.56 275 ILE A C 1
ATOM 2182 O O . ILE A 1 275 ? 4.387 15.68 2.352 1 98.56 275 ILE A O 1
ATOM 2186 N N . TYR A 1 276 ? 4.82 15.617 4.559 1 98.75 276 TYR A N 1
ATOM 2187 C CA . TYR A 1 276 ? 3.639 16.391 4.926 1 98.75 276 TYR A CA 1
ATOM 2188 C C . TYR A 1 276 ? 4.027 17.766 5.445 1 98.75 276 TYR A C 1
ATOM 2190 O O . TYR A 1 276 ? 4.863 17.875 6.348 1 98.75 276 TYR A O 1
ATOM 2198 N N . ALA A 1 277 ? 3.428 18.781 4.875 1 98.5 277 ALA A N 1
ATOM 2199 C CA . ALA A 1 277 ? 3.588 20.141 5.371 1 98.5 277 ALA A CA 1
ATOM 2200 C C . ALA A 1 277 ? 2.395 20.562 6.227 1 98.5 277 ALA A C 1
ATOM 2202 O O . ALA A 1 277 ? 1.27 20.656 5.73 1 98.5 277 ALA A O 1
ATOM 2203 N N . HIS A 1 278 ? 2.682 20.875 7.461 1 97.81 278 HIS A N 1
ATOM 2204 C CA . HIS A 1 278 ? 1.607 21.219 8.391 1 97.81 278 HIS A CA 1
ATOM 2205 C C . HIS A 1 278 ? 1.106 22.641 8.164 1 97.81 278 HIS A C 1
ATOM 2207 O O . HIS A 1 278 ? 1.693 23.391 7.379 1 97.81 278 HIS A O 1
ATOM 2213 N N . GLY A 1 279 ? 0.015 22.984 8.781 1 96.44 279 GLY A N 1
ATOM 2214 C CA . GLY A 1 279 ? -0.599 24.297 8.664 1 96.44 279 GLY A CA 1
ATOM 2215 C C . GLY A 1 279 ? 0.107 25.359 9.484 1 96.44 279 GLY A C 1
ATOM 2216 O O . GLY A 1 279 ? 1.18 25.109 10.039 1 96.44 279 GLY A O 1
ATOM 2217 N N . SER A 1 280 ? -0.458 26.562 9.547 1 93.56 280 SER A N 1
ATOM 2218 C CA . SER A 1 280 ? 0.156 27.719 10.18 1 93.56 280 SER A CA 1
ATOM 2219 C C . SER A 1 280 ? 0.283 27.531 11.688 1 93.56 280 SER A C 1
ATOM 2221 O O . SER A 1 280 ? 1.057 28.234 12.336 1 93.56 280 SER A O 1
ATOM 2223 N N . GLY A 1 281 ? -0.457 26.594 12.188 1 91.81 281 GLY A N 1
ATOM 2224 C CA . GLY A 1 281 ? -0.417 26.359 13.625 1 91.81 281 GLY A CA 1
ATOM 2225 C C . GLY A 1 281 ? 0.404 25.156 14.008 1 91.81 281 GLY A C 1
ATOM 2226 O O . GLY A 1 281 ? 0.414 24.75 15.172 1 91.81 281 GLY A O 1
ATOM 2227 N N . GLY A 1 282 ? 1.073 24.594 13.125 1 95.06 282 GLY A N 1
ATOM 2228 C CA . GLY A 1 282 ? 1.84 23.391 13.406 1 95.06 282 GLY A CA 1
ATOM 2229 C C . GLY A 1 282 ? 1.069 22.109 13.125 1 95.06 282 GLY A C 1
ATOM 2230 O O . GLY A 1 282 ? 0.013 22.141 12.492 1 95.06 282 GLY A O 1
ATOM 2231 N N . CYS A 1 283 ? 1.687 20.984 13.516 1 96.5 283 CYS A N 1
ATOM 2232 C CA . CYS A 1 283 ? 1.085 19.688 13.25 1 96.5 283 CYS A CA 1
ATOM 2233 C C . CYS A 1 283 ? 0.115 19.297 14.359 1 96.5 283 CYS A C 1
ATOM 2235 O O . CYS A 1 283 ? 0.269 18.234 14.984 1 96.5 283 CYS A O 1
ATOM 2237 N N . SER A 1 284 ? -0.857 20.125 14.562 1 94.38 284 SER A N 1
ATOM 2238 C CA . SER A 1 284 ? -1.914 19.906 15.547 1 94.38 284 SER A CA 1
ATOM 2239 C C . SER A 1 284 ? -3.279 19.797 14.875 1 94.38 284 SER A C 1
ATOM 2241 O O . SER A 1 284 ? -3.395 19.953 13.656 1 94.38 284 SER A O 1
ATOM 2243 N N . TRP A 1 285 ? -4.293 19.422 15.602 1 93.75 285 TRP A N 1
ATOM 2244 C CA . TRP A 1 285 ? -5.668 19.344 15.125 1 93.75 285 TRP A CA 1
ATOM 2245 C C . TRP A 1 285 ? -5.781 18.406 13.93 1 93.75 285 TRP A C 1
ATOM 2247 O O . TRP A 1 285 ? -5.32 17.266 13.977 1 93.75 285 TRP A O 1
ATOM 2257 N N . ASP A 1 286 ? -6.34 18.922 12.812 1 95.62 286 ASP A N 1
ATOM 2258 C CA . ASP A 1 286 ? -6.586 18.047 11.664 1 95.62 286 ASP A CA 1
ATOM 2259 C C . ASP A 1 286 ? -5.273 17.641 10.992 1 95.62 286 ASP A C 1
ATOM 2261 O O . ASP A 1 286 ? -5.195 16.594 10.359 1 95.62 286 ASP A O 1
ATOM 2265 N N . ASN A 1 287 ? -4.238 18.516 11.18 1 97.88 287 ASN A N 1
ATOM 2266 C CA . ASN A 1 287 ? -2.939 18.109 10.641 1 97.88 287 ASN A CA 1
ATOM 2267 C C . ASN A 1 287 ? -2.471 16.781 11.227 1 97.88 287 ASN A C 1
ATOM 2269 O O . ASN A 1 287 ? -2.057 15.891 10.484 1 97.88 287 ASN A O 1
ATOM 2273 N N . PHE A 1 288 ? -2.582 16.703 12.555 1 97.75 288 PHE A N 1
ATOM 2274 C CA . PHE A 1 288 ? -2.172 15.484 13.242 1 97.75 288 PHE A CA 1
ATOM 2275 C C . PHE A 1 288 ? -3.076 14.32 12.867 1 97.75 288 PHE A C 1
ATOM 2277 O O . PHE A 1 288 ? -2.598 13.211 12.617 1 97.75 288 PHE A O 1
ATOM 2284 N N . ARG A 1 289 ? -4.332 14.555 12.805 1 97.19 289 ARG A N 1
ATOM 2285 C CA . ARG A 1 289 ? -5.297 13.516 12.477 1 97.19 289 ARG A CA 1
ATOM 2286 C C . ARG A 1 289 ? -5.047 12.953 11.078 1 97.19 289 ARG A C 1
ATOM 2288 O O . ARG A 1 289 ? -5.105 11.734 10.875 1 97.19 289 ARG A O 1
ATOM 2295 N N . ILE A 1 290 ? -4.766 13.82 10.141 1 98.06 290 ILE A N 1
ATOM 2296 C CA . ILE A 1 290 ? -4.52 13.398 8.766 1 98.06 290 ILE A CA 1
ATOM 2297 C C . ILE A 1 290 ? -3.242 12.562 8.703 1 98.06 290 ILE A C 1
ATOM 2299 O O . ILE A 1 290 ? -3.215 11.508 8.07 1 98.06 290 ILE A O 1
ATOM 2303 N N . CYS A 1 291 ? -2.203 12.992 9.359 1 98.5 291 CYS A N 1
ATOM 2304 C CA . CYS A 1 291 ? -0.968 12.219 9.406 1 98.5 291 CYS A CA 1
ATOM 2305 C C . CYS A 1 291 ? -1.211 10.852 10.023 1 98.5 291 CYS A C 1
ATOM 2307 O O . CYS A 1 291 ? -0.744 9.836 9.5 1 98.5 291 CYS A O 1
ATOM 2309 N N . ARG A 1 292 ? -1.949 10.875 11.125 1 97.5 292 ARG A N 1
ATOM 2310 C CA . ARG A 1 292 ? -2.297 9.648 11.828 1 97.5 292 ARG A CA 1
ATOM 2311 C C . ARG A 1 292 ? -3.094 8.703 10.93 1 97.5 292 ARG A C 1
ATOM 2313 O O . ARG A 1 292 ? -2.799 7.512 10.852 1 97.5 292 ARG A O 1
ATOM 2320 N N . MET A 1 293 ? -4.082 9.273 10.312 1 96.5 293 MET A N 1
ATOM 2321 C CA . MET A 1 293 ? -4.934 8.531 9.383 1 96.5 293 MET A CA 1
ATOM 2322 C C . MET A 1 293 ? -4.098 7.867 8.297 1 96.5 293 MET A C 1
ATOM 2324 O O . MET A 1 293 ? -4.277 6.688 7.996 1 96.5 293 MET A O 1
ATOM 2328 N N . ILE A 1 294 ? -3.211 8.578 7.727 1 97.56 294 ILE A N 1
ATOM 2329 C CA . ILE A 1 294 ? -2.418 8.109 6.598 1 97.56 294 ILE A CA 1
ATOM 2330 C C . ILE A 1 294 ? -1.399 7.074 7.07 1 97.56 294 ILE A C 1
ATOM 2332 O O . ILE A 1 294 ? -1.155 6.078 6.391 1 97.56 294 ILE A O 1
ATOM 2336 N N . ALA A 1 295 ? -0.852 7.258 8.227 1 97.62 295 ALA A N 1
ATOM 2337 C CA . ALA A 1 295 ? 0.011 6.23 8.805 1 97.62 295 ALA A CA 1
ATOM 2338 C C . ALA A 1 295 ? -0.755 4.93 9.016 1 97.62 295 ALA A C 1
ATOM 2340 O O . ALA A 1 295 ? -0.209 3.842 8.812 1 97.62 295 ALA A O 1
ATOM 2341 N N . GLY A 1 296 ? -1.972 5.113 9.391 1 94.38 296 GLY A N 1
ATOM 2342 C CA . GLY A 1 296 ? -2.824 3.953 9.609 1 94.38 296 GLY A CA 1
ATOM 2343 C C . GLY A 1 296 ? -3.049 3.139 8.344 1 94.38 296 GLY A C 1
ATOM 2344 O O . GLY A 1 296 ? -3.438 1.971 8.414 1 94.38 296 GLY A O 1
ATOM 2345 N N . MET A 1 297 ? -2.742 3.713 7.266 1 93.62 297 MET A N 1
ATOM 2346 C CA . MET A 1 297 ? -2.906 3.031 5.984 1 93.62 297 MET A CA 1
ATOM 2347 C C . MET A 1 297 ? -1.619 2.326 5.57 1 93.62 297 MET A C 1
ATOM 2349 O O . MET A 1 297 ? -1.518 1.812 4.457 1 93.62 297 MET A O 1
ATOM 2353 N N . GLY A 1 298 ? -0.625 2.344 6.434 1 93.38 298 GLY A N 1
ATOM 2354 C CA . GLY A 1 298 ? 0.631 1.676 6.133 1 93.38 298 GLY A CA 1
ATOM 2355 C C . GLY A 1 298 ? 1.648 2.588 5.473 1 93.38 298 GLY A C 1
ATOM 2356 O O . GLY A 1 298 ? 2.633 2.115 4.898 1 93.38 298 GLY A O 1
ATOM 2357 N N . ILE A 1 299 ? 1.455 3.869 5.488 1 96.44 299 ILE A N 1
ATOM 2358 C CA . ILE A 1 299 ? 2.316 4.848 4.832 1 96.44 299 ILE A CA 1
ATOM 2359 C C . ILE A 1 299 ? 3.197 5.539 5.871 1 96.44 299 ILE A C 1
ATOM 2361 O O . ILE A 1 299 ? 2.715 5.941 6.934 1 96.44 299 ILE A O 1
ATOM 2365 N N . LEU A 1 300 ? 4.457 5.621 5.598 1 98.12 300 LEU A N 1
ATOM 2366 C CA . LEU A 1 300 ? 5.375 6.402 6.422 1 98.12 300 LEU A CA 1
ATOM 2367 C C . LEU A 1 300 ? 5.152 7.895 6.219 1 98.12 300 LEU A C 1
ATOM 2369 O O . LEU A 1 300 ? 5.16 8.383 5.086 1 98.12 300 LEU A O 1
ATOM 2373 N N . VAL A 1 301 ? 4.934 8.617 7.312 1 98.81 301 VAL A N 1
ATOM 2374 C CA . VAL A 1 301 ? 4.73 10.062 7.203 1 98.81 301 VAL A CA 1
ATOM 2375 C C . VAL A 1 301 ? 5.93 10.797 7.797 1 98.81 301 VAL A C 1
ATOM 2377 O O . VAL A 1 301 ? 6.305 10.555 8.945 1 98.81 301 VAL A O 1
ATOM 2380 N N . ILE A 1 302 ? 6.523 11.609 7.016 1 98.69 302 ILE A N 1
ATOM 2381 C CA . ILE A 1 302 ? 7.609 12.492 7.406 1 98.69 302 ILE A CA 1
ATOM 2382 C C . ILE A 1 302 ? 7.141 13.945 7.344 1 98.69 302 ILE A C 1
ATOM 2384 O O . ILE A 1 302 ? 6.852 14.461 6.262 1 98.69 302 ILE A O 1
ATOM 2388 N N . ALA A 1 303 ? 7.066 14.602 8.492 1 98.56 303 ALA A N 1
ATOM 2389 C CA . ALA A 1 303 ? 6.5 15.945 8.562 1 98.56 303 ALA A CA 1
ATOM 2390 C C . ALA A 1 303 ? 7.465 16.906 9.25 1 98.56 303 ALA A C 1
ATOM 2392 O O . ALA A 1 303 ? 7.488 17.016 10.477 1 98.56 303 ALA A O 1
ATOM 2393 N N . PRO A 1 304 ? 8.227 17.672 8.453 1 97.19 304 PRO A N 1
ATOM 2394 C CA . PRO A 1 304 ? 9.055 18.688 9.109 1 97.19 304 PRO A CA 1
ATOM 2395 C C . PRO A 1 304 ? 8.25 19.625 10.008 1 97.19 304 PRO A C 1
ATOM 2397 O O . PRO A 1 304 ? 7.168 20.078 9.625 1 97.19 304 PRO A O 1
ATOM 2400 N N . ASP A 1 305 ? 8.789 19.828 11.18 1 96.19 305 ASP A N 1
ATOM 2401 C CA . ASP A 1 305 ? 8.102 20.656 12.164 1 96.19 305 ASP A CA 1
ATOM 2402 C C . ASP A 1 305 ? 8.734 22.031 12.25 1 96.19 305 ASP A C 1
ATOM 2404 O O . ASP A 1 305 ? 9.719 22.234 12.977 1 96.19 305 ASP A O 1
ATOM 2408 N N . GLY A 1 306 ? 8.109 23 11.688 1 89.94 306 GLY A N 1
ATOM 2409 C CA . GLY A 1 306 ? 8.641 24.344 11.625 1 89.94 306 GLY A CA 1
ATOM 2410 C C . GLY A 1 306 ? 8.492 25.109 12.938 1 89.94 306 GLY A C 1
ATOM 2411 O O . GLY A 1 306 ? 8.875 26.266 13.023 1 89.94 306 GLY A O 1
ATOM 2412 N N . PHE A 1 307 ? 7.949 24.484 13.945 1 93.5 307 PHE A N 1
ATOM 2413 C CA . PHE A 1 307 ? 7.75 25.156 15.227 1 93.5 307 PHE A CA 1
ATOM 2414 C C . PHE A 1 307 ? 8.688 24.578 16.281 1 93.5 307 PHE A C 1
ATOM 2416 O O . PHE A 1 307 ? 8.734 25.078 17.422 1 93.5 307 PHE A O 1
ATOM 2423 N N . ALA A 1 308 ? 9.453 23.578 15.875 1 90.75 308 ALA A N 1
ATOM 2424 C CA . ALA A 1 308 ? 10.219 22.844 16.875 1 90.75 308 ALA A CA 1
ATOM 2425 C C . ALA A 1 308 ? 11.633 23.391 17 1 90.75 308 ALA A C 1
ATOM 2427 O O . ALA A 1 308 ? 12.5 22.766 17.625 1 90.75 308 ALA A O 1
ATOM 2428 N N . TYR A 1 309 ? 11.867 24.516 16.516 1 83.25 309 TYR A N 1
ATOM 2429 C CA . TYR A 1 309 ? 13.18 25.141 16.688 1 83.25 309 TYR A CA 1
ATOM 2430 C C . TYR A 1 309 ? 13.367 25.656 18.109 1 83.25 309 TYR A C 1
ATOM 2432 O O . TYR A 1 309 ? 12.414 26.125 18.734 1 83.25 309 TYR A O 1
ATOM 2440 N N . PRO A 1 310 ? 14.602 25.562 18.562 1 83.62 310 PRO A N 1
ATOM 2441 C CA . PRO A 1 310 ? 14.836 26.156 19.875 1 83.62 310 PRO A CA 1
ATOM 2442 C C . PRO A 1 310 ? 14.477 27.641 19.938 1 83.62 310 PRO A C 1
ATOM 2444 O O . PRO A 1 310 ? 14.789 28.391 19.031 1 83.62 310 PRO A O 1
ATOM 2447 N N . LYS A 1 311 ? 13.914 28 21 1 84.56 311 LYS A N 1
ATOM 2448 C CA . LYS A 1 311 ? 13.344 29.344 21.141 1 84.56 311 LYS A CA 1
ATOM 2449 C C . LYS A 1 311 ? 14.398 30.422 20.922 1 84.56 311 LYS A C 1
ATOM 2451 O O . LYS A 1 311 ? 14.125 31.453 20.312 1 84.56 311 LYS A O 1
ATOM 2456 N N . GLU A 1 312 ? 15.625 30.125 21.375 1 83.19 312 GLU A N 1
ATOM 2457 C CA . GLU A 1 312 ? 16.672 31.141 21.359 1 83.19 312 GLU A CA 1
ATOM 2458 C C . GLU A 1 312 ? 17.422 31.156 20.031 1 83.19 312 GLU A C 1
ATOM 2460 O O . GLU A 1 312 ? 18.203 32.062 19.766 1 83.19 312 GLU A O 1
ATOM 2465 N N . SER A 1 313 ? 17.109 30.203 19.188 1 82.56 313 SER A N 1
ATOM 2466 C CA . SER A 1 313 ? 17.766 30.172 17.875 1 82.56 313 SER A CA 1
ATOM 2467 C C . SER A 1 313 ? 17.141 31.188 16.922 1 82.56 313 SER A C 1
ATOM 2469 O O . SER A 1 313 ? 16.062 31.734 17.188 1 82.56 313 SER A O 1
ATOM 2471 N N . ALA A 1 314 ? 17.906 31.484 15.836 1 81.81 314 ALA A N 1
ATOM 2472 C CA . ALA A 1 314 ? 17.391 32.406 14.82 1 81.81 314 ALA A CA 1
ATOM 2473 C C . ALA A 1 314 ? 16.062 31.891 14.242 1 81.81 314 ALA A C 1
ATOM 2475 O O . ALA A 1 314 ? 15.133 32.656 14.047 1 81.81 314 ALA A O 1
ATOM 2476 N N . MET A 1 315 ? 15.984 30.656 14.055 1 86.06 315 MET A N 1
ATOM 2477 C CA . MET A 1 315 ? 14.773 30.047 13.508 1 86.06 315 MET A CA 1
ATOM 2478 C C . MET A 1 315 ? 13.648 30.062 14.539 1 86.06 315 MET A C 1
ATOM 2480 O O . MET A 1 315 ? 12.484 30.25 14.188 1 86.06 315 MET A O 1
ATOM 2484 N N . GLY A 1 316 ? 14.07 29.859 15.773 1 86.75 316 GLY A N 1
ATOM 2485 C CA . GLY A 1 316 ? 13.086 29.891 16.844 1 86.75 316 GLY A CA 1
ATOM 2486 C C . GLY A 1 316 ? 12.445 31.25 17.047 1 86.75 316 GLY A C 1
ATOM 2487 O O . GLY A 1 316 ? 11.297 31.344 17.469 1 86.75 316 GLY A O 1
ATOM 2488 N N . GLN A 1 317 ? 13.211 32.25 16.688 1 87.44 317 GLN A N 1
ATOM 2489 C CA . GLN A 1 317 ? 12.672 33.594 16.781 1 87.44 317 GLN A CA 1
ATOM 2490 C C . GLN A 1 317 ? 11.648 33.875 15.68 1 87.44 317 GLN A C 1
ATOM 2492 O O . GLN A 1 317 ? 10.773 34.719 15.828 1 87.44 317 GLN A O 1
ATOM 2497 N N . MET A 1 318 ? 11.773 33.125 14.727 1 88.75 318 MET A N 1
ATOM 2498 C CA . MET A 1 318 ? 10.789 33.25 13.656 1 88.75 318 MET A CA 1
ATOM 2499 C C . MET A 1 318 ? 9.508 32.5 14.016 1 88.75 318 MET A C 1
ATOM 2501 O O . MET A 1 318 ? 8.406 33.062 13.875 1 88.75 318 MET A O 1
ATOM 2505 N N . ARG A 1 319 ? 9.688 31.219 14.453 1 91.19 319 ARG A N 1
ATOM 2506 C CA . ARG A 1 319 ? 8.562 30.391 14.891 1 91.19 319 ARG A CA 1
ATOM 2507 C C . ARG A 1 319 ? 9 29.391 15.961 1 91.19 319 ARG A C 1
ATOM 2509 O O . ARG A 1 319 ? 10.031 28.734 15.82 1 91.19 319 ARG A O 1
ATOM 2516 N N . HIS A 1 320 ? 8.086 29.375 16.984 1 91.31 320 HIS A N 1
ATOM 2517 C CA . HIS A 1 320 ? 8.438 28.422 18.031 1 91.31 320 HIS A CA 1
ATOM 2518 C C . HIS A 1 320 ? 7.211 28.016 18.844 1 91.31 320 HIS A C 1
ATOM 2520 O O . HIS A 1 320 ? 6.332 28.844 19.094 1 91.31 320 HIS A O 1
ATOM 2526 N N . LYS A 1 321 ? 7.219 26.719 19.172 1 93.94 321 LYS A N 1
ATOM 2527 C CA . LYS A 1 321 ? 6.34 26.188 20.203 1 93.94 321 LYS A CA 1
ATOM 2528 C C . LYS A 1 321 ? 7.105 25.25 21.141 1 93.94 321 LYS A C 1
ATOM 2530 O O . LYS A 1 321 ? 8.023 24.547 20.703 1 93.94 321 LYS A O 1
ATOM 2535 N N . ALA A 1 322 ? 6.707 25.344 22.391 1 91.56 322 ALA A N 1
ATOM 2536 C CA . ALA A 1 322 ? 7.262 24.359 23.297 1 91.56 322 ALA A CA 1
ATOM 2537 C C . ALA A 1 322 ? 6.746 22.953 22.969 1 91.56 322 ALA A C 1
ATOM 2539 O O . ALA A 1 322 ? 5.574 22.781 22.641 1 91.56 322 ALA A O 1
ATOM 2540 N N . LEU A 1 323 ? 7.629 21.984 23.078 1 91.81 323 LEU A N 1
ATOM 2541 C CA . LEU A 1 323 ? 7.324 20.625 22.625 1 91.81 323 LEU A CA 1
ATOM 2542 C C . LEU A 1 323 ? 6.91 19.734 23.781 1 91.81 323 LEU A C 1
ATOM 2544 O O . LEU A 1 323 ? 7.453 19.859 24.891 1 91.81 323 LEU A O 1
ATOM 2548 N N . ALA A 1 324 ? 5.988 18.875 23.531 1 90.12 324 ALA A N 1
ATOM 2549 C CA . ALA A 1 324 ? 5.652 17.812 24.469 1 90.12 324 ALA A CA 1
ATOM 2550 C C . ALA A 1 324 ? 6.664 16.672 24.406 1 90.12 324 ALA A C 1
ATOM 2552 O O . ALA A 1 324 ? 7.27 16.438 23.344 1 90.12 324 ALA A O 1
ATOM 2553 N N . PRO A 1 325 ? 6.84 15.977 25.531 1 90 325 PRO A N 1
ATOM 2554 C CA . PRO A 1 325 ? 7.707 14.797 25.484 1 90 325 PRO A CA 1
ATOM 2555 C C . PRO A 1 325 ? 7.113 13.656 24.656 1 90 325 PRO A C 1
ATOM 2557 O O . PRO A 1 325 ? 5.922 13.688 24.328 1 90 325 PRO A O 1
ATOM 2560 N N . LEU A 1 326 ? 8 12.727 24.375 1 94.5 326 LEU A N 1
ATOM 2561 C CA . LEU A 1 326 ? 7.551 11.531 23.672 1 94.5 326 LEU A CA 1
ATOM 2562 C C . LEU A 1 326 ? 6.434 10.836 24.453 1 94.5 326 LEU A C 1
ATOM 2564 O O . LEU A 1 326 ? 6.559 10.609 25.656 1 94.5 326 LEU A O 1
ATOM 2568 N N . HIS A 1 327 ? 5.371 10.531 23.797 1 94.88 327 HIS A N 1
ATOM 2569 C CA . HIS A 1 327 ? 4.258 9.836 24.422 1 94.88 327 HIS A CA 1
ATOM 2570 C C . HIS A 1 327 ? 4.617 8.383 24.734 1 94.88 327 HIS A C 1
ATOM 2572 O O . HIS A 1 327 ? 5.262 7.715 23.922 1 94.88 327 HIS A O 1
ATOM 2578 N N . LEU A 1 328 ? 4.145 7.953 25.828 1 91.81 328 LEU A N 1
ATOM 2579 C CA . LEU A 1 328 ? 4.293 6.555 26.219 1 91.81 328 LEU A CA 1
ATOM 2580 C C . LEU A 1 328 ? 3.193 5.699 25.594 1 91.81 328 LEU A C 1
ATOM 2582 O O . LEU A 1 328 ? 2.184 6.223 25.125 1 91.81 328 LEU A O 1
ATOM 2586 N N . GLY A 1 329 ? 3.457 4.391 25.625 1 90.62 329 GLY A N 1
ATOM 2587 C CA . GLY A 1 329 ? 2.447 3.471 25.125 1 90.62 329 GLY A CA 1
ATOM 2588 C C . GLY A 1 329 ? 1.149 3.527 25.906 1 90.62 329 GLY A C 1
ATOM 2589 O O . GLY A 1 329 ? 0.076 3.271 25.359 1 90.62 329 GLY A O 1
ATOM 2590 N N . SER A 1 330 ? 1.188 3.922 27.141 1 88.25 330 SER A N 1
ATOM 2591 C CA . SER A 1 330 ? 0.026 3.93 28.016 1 88.25 330 SER A CA 1
ATOM 2592 C C . SER A 1 330 ? -0.694 5.273 27.969 1 88.25 330 SER A C 1
ATOM 2594 O O . SER A 1 330 ? -1.815 5.398 28.469 1 88.25 330 SER A O 1
ATOM 2596 N N . ASP A 1 331 ? -0.075 6.273 27.344 1 91.06 331 ASP A N 1
ATOM 2597 C CA . ASP A 1 331 ? -0.671 7.605 27.312 1 91.06 331 ASP A CA 1
ATOM 2598 C C . ASP A 1 331 ? -1.95 7.617 26.484 1 91.06 331 ASP A C 1
ATOM 2600 O O . ASP A 1 331 ? -2.086 6.836 25.531 1 91.06 331 ASP A O 1
ATOM 2604 N N . ASP A 1 332 ? -2.836 8.469 26.875 1 90 332 ASP A N 1
ATOM 2605 C CA . ASP A 1 332 ? -4.039 8.672 26.078 1 90 332 ASP A CA 1
ATOM 2606 C C . ASP A 1 332 ? -3.762 9.586 24.875 1 90 332 ASP A C 1
ATOM 2608 O O . ASP A 1 332 ? -3.387 10.75 25.047 1 90 332 ASP A O 1
ATOM 2612 N N . VAL A 1 333 ? -3.867 9.047 23.766 1 93.62 333 VAL A N 1
ATOM 2613 C CA . VAL A 1 333 ? -3.689 9.781 22.516 1 93.62 333 VAL A CA 1
ATOM 2614 C C . VAL A 1 333 ? -4.992 9.773 21.719 1 93.62 333 VAL A C 1
ATOM 2616 O O . VAL A 1 333 ? -5.012 9.352 20.562 1 93.62 333 VAL A O 1
ATOM 2619 N N . ASP A 1 334 ? -5.996 10.398 22.266 1 92.5 334 ASP A N 1
ATOM 2620 C CA . ASP A 1 334 ? -7.324 10.438 21.672 1 92.5 334 ASP A CA 1
ATOM 2621 C C . ASP A 1 334 ? -7.266 10.953 20.234 1 92.5 334 ASP A C 1
ATOM 2623 O O . ASP A 1 334 ? -6.547 11.914 19.938 1 92.5 334 ASP A O 1
ATOM 2627 N N . TYR A 1 335 ? -8.031 10.359 19.391 1 94.31 335 TYR A N 1
ATOM 2628 C CA . TYR A 1 335 ? -8.055 10.711 17.984 1 94.31 335 TYR A CA 1
ATOM 2629 C C . TYR A 1 335 ? -8.539 12.148 17.781 1 94.31 335 TYR A C 1
ATOM 2631 O O . TYR A 1 335 ? -8.094 12.836 16.875 1 94.31 335 TYR A O 1
ATOM 2639 N N . TRP A 1 336 ? -9.406 12.602 18.625 1 92.25 336 TRP A N 1
ATOM 2640 C CA . TRP A 1 336 ? -10.062 13.898 18.469 1 92.25 336 TRP A CA 1
ATOM 2641 C C . TRP A 1 336 ? -9.406 14.953 19.359 1 92.25 336 TRP A C 1
ATOM 2643 O O . TRP A 1 336 ? -9.938 16.047 19.516 1 92.25 336 TRP A O 1
ATOM 2653 N N . ALA A 1 337 ? -8.219 14.562 19.875 1 90.75 337 ALA A N 1
ATOM 2654 C CA . ALA A 1 337 ? -7.465 15.555 20.625 1 90.75 337 ALA A CA 1
ATOM 2655 C C . ALA A 1 337 ? -7.012 16.703 19.719 1 90.75 337 ALA A C 1
ATOM 2657 O O . ALA A 1 337 ? -6.621 16.484 18.578 1 90.75 337 ALA A O 1
ATOM 2658 N N . ASN A 1 338 ? -6.977 17.859 20.25 1 88.75 338 ASN A N 1
ATOM 2659 C CA . ASN A 1 338 ? -6.629 19.047 19.469 1 88.75 338 ASN A CA 1
ATOM 2660 C C . ASN A 1 338 ? -5.117 19.172 19.297 1 88.75 338 ASN A C 1
ATOM 2662 O O . ASN A 1 338 ? -4.645 19.688 18.281 1 88.75 338 ASN A O 1
ATOM 2666 N N . ASP A 1 339 ? -4.391 18.875 20.391 1 92.31 339 ASP A N 1
ATOM 2667 C CA . ASP A 1 339 ? -2.943 19.031 20.312 1 92.31 339 ASP A CA 1
ATOM 2668 C C . ASP A 1 339 ? -2.23 18 21.188 1 92.31 339 ASP A C 1
ATOM 2670 O O . ASP A 1 339 ? -2.383 18 22.406 1 92.31 339 ASP A O 1
ATOM 2674 N N . LEU A 1 340 ? -1.447 17.156 20.578 1 92.81 340 LEU A N 1
ATOM 2675 C CA . LEU A 1 340 ? -0.707 16.109 21.266 1 92.81 340 LEU A CA 1
ATOM 2676 C C . LEU A 1 340 ? 0.793 16.375 21.219 1 92.81 340 LEU A C 1
ATOM 2678 O O . LEU A 1 340 ? 1.581 15.641 21.812 1 92.81 340 LEU A O 1
ATOM 2682 N N . LEU A 1 341 ? 1.207 17.484 20.594 1 95.19 341 LEU A N 1
ATOM 2683 C CA . LEU A 1 341 ? 2.617 17.641 20.25 1 95.19 341 LEU A CA 1
ATOM 2684 C C . LEU A 1 341 ? 3.217 18.844 20.953 1 95.19 341 LEU A C 1
ATOM 2686 O O . LEU A 1 341 ? 4.422 18.891 21.203 1 95.19 341 LEU A O 1
ATOM 2690 N N . TYR A 1 342 ? 2.416 19.859 21.188 1 94.06 342 TYR A N 1
ATOM 2691 C CA . TYR A 1 342 ? 2.939 21.109 21.688 1 94.06 342 TYR A CA 1
ATOM 2692 C C . TYR A 1 342 ? 2.32 21.453 23.047 1 94.06 342 TYR A C 1
ATOM 2694 O O . TYR A 1 342 ? 1.181 21.078 23.328 1 94.06 342 TYR A O 1
ATOM 2702 N N . THR A 1 343 ? 3.033 22.203 23.875 1 90.81 343 THR A N 1
ATOM 2703 C CA . THR A 1 343 ? 2.566 22.562 25.203 1 90.81 343 THR A CA 1
ATOM 2704 C C . THR A 1 343 ? 2.4 24.078 25.328 1 90.81 343 THR A C 1
ATOM 2706 O O . THR A 1 343 ? 2.055 24.578 26.406 1 90.81 343 THR A O 1
ATOM 2709 N N . SER A 1 344 ? 2.717 24.812 24.219 1 87.81 344 SER A N 1
ATOM 2710 C CA . SER A 1 344 ? 2.564 26.266 24.234 1 87.81 344 SER A CA 1
ATOM 2711 C C . SER A 1 344 ? 1.914 26.766 22.938 1 87.81 344 SER A C 1
ATOM 2713 O O . SER A 1 344 ? 1.805 26.016 21.969 1 87.81 344 SER A O 1
ATOM 2715 N N . SER A 1 345 ? 1.458 27.938 22.984 1 88.69 345 SER A N 1
ATOM 2716 C CA . SER A 1 345 ? 1.013 28.594 21.766 1 88.69 345 SER A CA 1
ATOM 2717 C C . SER A 1 345 ? 2.193 28.984 20.891 1 88.69 345 SER A C 1
ATOM 2719 O O . SER A 1 345 ? 3.346 28.953 21.328 1 88.69 345 SER A O 1
ATOM 2721 N N . ALA A 1 346 ? 1.833 29.328 19.688 1 89.69 346 ALA A N 1
ATOM 2722 C CA . ALA A 1 346 ? 2.873 29.703 18.734 1 89.69 346 ALA A CA 1
ATOM 2723 C C . ALA A 1 346 ? 3.447 31.078 19.047 1 89.69 346 ALA A C 1
ATOM 2725 O O . ALA A 1 346 ? 2.709 32 19.422 1 89.69 346 ALA A O 1
ATOM 2726 N N . GLY A 1 347 ? 4.766 31.172 18.953 1 85.31 347 GLY A N 1
ATOM 2727 C CA . GLY A 1 347 ? 5.457 32.438 19.094 1 85.31 347 GLY A CA 1
ATOM 2728 C C . GLY A 1 347 ? 6.414 32.719 17.953 1 85.31 347 GLY A C 1
ATOM 2729 O O . GLY A 1 347 ? 6.676 31.859 17.125 1 85.31 347 GLY A O 1
ATOM 2730 N N . GLY A 1 348 ? 6.855 34.062 17.859 1 86.94 348 GLY A N 1
ATOM 2731 C CA . GLY A 1 348 ? 7.816 34.469 16.844 1 86.94 348 GLY A CA 1
ATOM 2732 C C . GLY A 1 348 ? 7.238 35.438 15.828 1 86.94 348 GLY A C 1
ATOM 2733 O O . GLY A 1 348 ? 6.023 35.594 15.758 1 86.94 348 GLY A O 1
ATOM 2734 N N . VAL A 1 349 ? 8.109 35.906 14.984 1 87.44 349 VAL A N 1
ATOM 2735 C CA . VAL A 1 349 ? 7.754 37.031 14.102 1 87.44 349 VAL A CA 1
ATOM 2736 C C . VAL A 1 349 ? 6.969 36.5 12.898 1 87.44 349 VAL A C 1
ATOM 2738 O O . VAL A 1 349 ? 6.289 37.25 12.211 1 87.44 349 VAL A O 1
ATOM 2741 N N . PHE A 1 350 ? 7 35.219 12.641 1 89.62 350 PHE A N 1
ATOM 2742 C CA . PHE A 1 350 ? 6.309 34.625 11.492 1 89.62 350 PHE A CA 1
ATOM 2743 C C . PHE A 1 350 ? 4.953 34.062 11.898 1 89.62 350 PHE A C 1
ATOM 2745 O O . PHE A 1 350 ? 4.25 33.469 11.086 1 89.62 350 PHE A O 1
ATOM 2752 N N . ASN A 1 351 ? 4.676 34.219 13.148 1 87.44 351 ASN A N 1
ATOM 2753 C CA . ASN A 1 351 ? 3.334 33.844 13.594 1 87.44 351 ASN A CA 1
ATOM 2754 C C . ASN A 1 351 ? 2.328 34.938 13.266 1 87.44 351 ASN A C 1
ATOM 2756 O O . ASN A 1 351 ? 2.637 36.125 13.383 1 87.44 351 ASN A O 1
ATOM 2760 N N . TYR A 1 352 ? 1.182 34.562 12.812 1 85.62 352 TYR A N 1
ATOM 2761 C CA . TYR A 1 352 ? 0.181 35.562 12.43 1 85.62 352 TYR A CA 1
ATOM 2762 C C . TYR A 1 352 ? -1.227 35.062 12.727 1 85.62 352 TYR A C 1
ATOM 2764 O O . TYR A 1 352 ? -1.43 33.844 12.953 1 85.62 352 TYR A O 1
ATOM 2772 N N . SER A 1 353 ? -2.049 35.938 12.898 1 79.75 353 SER A N 1
ATOM 2773 C CA . SER A 1 353 ? -3.492 35.75 12.906 1 79.75 353 SER A CA 1
ATOM 2774 C C . SER A 1 353 ? -4.168 36.531 11.797 1 79.75 353 SER A C 1
ATOM 2776 O O . SER A 1 353 ? -4.102 37.781 11.773 1 79.75 353 SER A O 1
ATOM 2778 N N . THR A 1 354 ? -4.77 35.812 10.969 1 83.5 354 THR A N 1
ATOM 2779 C CA . THR A 1 354 ? -5.281 36.469 9.766 1 83.5 354 THR A CA 1
ATOM 2780 C C . THR A 1 354 ? -6.691 37 10.008 1 83.5 354 THR A C 1
ATOM 2782 O O . THR A 1 354 ? -7.598 36.219 10.352 1 83.5 354 THR A O 1
ATOM 2785 N N . LYS A 1 355 ? -6.816 38.25 9.883 1 81.81 355 LYS A N 1
ATOM 2786 C CA . LYS A 1 355 ? -8.094 38.938 9.828 1 81.81 355 LYS A CA 1
ATOM 2787 C C . LYS A 1 355 ? -8.188 39.812 8.578 1 81.81 355 LYS A C 1
ATOM 2789 O O . LYS A 1 355 ? -7.199 40.438 8.172 1 81.81 355 LYS A O 1
ATOM 2794 N N . ALA A 1 356 ? -9.367 39.812 7.98 1 83.75 356 ALA A N 1
ATOM 2795 C CA . ALA A 1 356 ? -9.539 40.562 6.73 1 83.75 356 ALA A CA 1
ATOM 2796 C C . ALA A 1 356 ? -9.172 42.031 6.906 1 83.75 356 ALA A C 1
ATOM 2798 O O . ALA A 1 356 ? -8.508 42.594 6.047 1 83.75 356 ALA A O 1
ATOM 2799 N N . GLU A 1 357 ? -9.523 42.594 7.984 1 81.81 357 GLU A N 1
ATOM 2800 C CA . GLU A 1 357 ? -9.266 44 8.25 1 81.81 357 GLU A CA 1
ATOM 2801 C C . GLU A 1 357 ? -7.773 44.312 8.312 1 81.81 357 GLU A C 1
ATOM 2803 O O . GLU A 1 357 ? -7.305 45.312 7.754 1 81.81 357 GLU A O 1
ATOM 2808 N N . SER A 1 358 ? -7.191 43.438 9.039 1 84.56 358 SER A N 1
ATOM 2809 C CA . SER A 1 358 ? -5.75 43.625 9.188 1 84.56 358 SER A CA 1
ATOM 2810 C C . SER A 1 358 ? -5.035 43.469 7.852 1 84.56 358 SER A C 1
ATOM 2812 O O . SER A 1 358 ? -4.105 44.219 7.551 1 84.56 358 SER A O 1
ATOM 2814 N N . VAL A 1 359 ? -5.496 42.562 7.102 1 88.69 359 VAL A N 1
ATOM 2815 C CA . VAL A 1 359 ? -4.898 42.312 5.793 1 88.69 359 VAL A CA 1
ATOM 2816 C C . VAL A 1 359 ? -5.125 43.5 4.879 1 88.69 359 VAL A C 1
ATOM 2818 O O . VAL A 1 359 ? -4.227 43.906 4.133 1 88.69 359 VAL A O 1
ATOM 2821 N N . LEU A 1 360 ? -6.262 44.125 4.945 1 87.19 360 LEU A N 1
ATOM 2822 C CA . LEU A 1 360 ? -6.609 45.25 4.082 1 87.19 360 LEU A CA 1
ATOM 2823 C C . LEU A 1 360 ? -5.918 46.5 4.547 1 87.19 360 LEU A C 1
ATOM 2825 O O . LEU A 1 360 ? -5.535 47.344 3.727 1 87.19 360 LEU A O 1
ATOM 2829 N N . LYS A 1 361 ? -5.824 46.656 5.84 1 85.62 361 LYS A N 1
ATOM 2830 C CA . LYS A 1 361 ? -5.18 47.844 6.398 1 85.62 361 LYS A CA 1
ATOM 2831 C C . LYS A 1 361 ? -3.676 47.812 6.137 1 85.62 361 LYS A C 1
ATOM 2833 O O . LYS A 1 361 ? -3.08 48.844 5.824 1 85.62 361 LYS A O 1
ATOM 2838 N N . GLU A 1 362 ? -3.139 46.656 6.309 1 88.19 362 GLU A N 1
ATOM 2839 C CA . GLU A 1 362 ? -1.699 46.5 6.137 1 88.19 362 GLU A CA 1
ATOM 2840 C C . GLU A 1 362 ? -1.386 45.5 5.047 1 88.19 362 GLU A C 1
ATOM 2842 O O . GLU A 1 362 ? -0.621 44.562 5.27 1 88.19 362 GLU A O 1
ATOM 2847 N N . THR A 1 363 ? -1.859 45.75 3.902 1 88.5 363 THR A N 1
ATOM 2848 C CA . THR A 1 363 ? -1.845 44.781 2.797 1 88.5 363 THR A CA 1
ATOM 2849 C C . THR A 1 363 ? -0.416 44.375 2.459 1 88.5 363 THR A C 1
ATOM 2851 O O . THR A 1 363 ? -0.12 43.188 2.346 1 88.5 363 THR A O 1
ATOM 2854 N N . GLN A 1 364 ? 0.488 45.375 2.334 1 89.19 364 GLN A N 1
ATOM 2855 C CA . GLN A 1 364 ? 1.857 45.062 1.933 1 89.19 364 GLN A CA 1
ATOM 2856 C C . GLN A 1 364 ? 2.584 44.281 3.014 1 89.19 364 GLN A C 1
ATOM 2858 O O . GLN A 1 364 ? 3.35 43.344 2.707 1 89.19 364 GLN A O 1
ATOM 2863 N N . GLU A 1 365 ? 2.367 44.594 4.227 1 88.31 365 GLU A N 1
ATOM 2864 C CA . GLU A 1 365 ? 2.998 43.875 5.332 1 88.31 365 GLU A CA 1
ATOM 2865 C C . GLU A 1 365 ? 2.564 42.438 5.367 1 88.31 365 GLU A C 1
ATOM 2867 O O . GLU A 1 365 ? 3.387 41.531 5.59 1 88.31 365 GLU A O 1
ATOM 2872 N N . TYR A 1 366 ? 1.332 42.219 5.121 1 91.25 366 TYR A N 1
ATOM 2873 C CA . TYR A 1 366 ? 0.818 40.875 5.133 1 91.25 366 TYR A CA 1
ATOM 2874 C C . TYR A 1 366 ? 1.303 40.094 3.912 1 91.25 366 TYR A C 1
ATOM 2876 O O . TYR A 1 366 ? 1.634 38.906 4.012 1 91.25 366 TYR A O 1
ATOM 2884 N N . LYS A 1 367 ? 1.346 40.719 2.82 1 90.81 367 LYS A N 1
ATOM 2885 C CA . LYS A 1 367 ? 1.915 40.094 1.635 1 90.81 367 LYS A CA 1
ATOM 2886 C C . LYS A 1 367 ? 3.338 39.594 1.899 1 90.81 367 LYS A C 1
ATOM 2888 O O . LYS A 1 367 ? 3.68 38.469 1.58 1 90.81 367 LYS A O 1
ATOM 2893 N N . ASP A 1 368 ? 4.105 40.469 2.506 1 90.75 368 ASP A N 1
ATOM 2894 C CA . ASP A 1 368 ? 5.492 40.125 2.812 1 90.75 368 ASP A CA 1
ATOM 2895 C C . ASP A 1 368 ? 5.574 39 3.838 1 90.75 368 ASP A C 1
ATOM 2897 O O . ASP A 1 368 ? 6.414 38.094 3.719 1 90.75 368 ASP A O 1
ATOM 2901 N N . LEU A 1 369 ? 4.754 39.094 4.754 1 91.62 369 LEU A N 1
ATOM 2902 C CA . LEU A 1 369 ? 4.746 38.094 5.812 1 91.62 369 LEU A CA 1
ATOM 2903 C C . LEU A 1 369 ? 4.434 36.688 5.25 1 91.62 369 LEU A C 1
ATOM 2905 O O . LEU A 1 369 ? 5.156 35.75 5.523 1 91.62 369 LEU A O 1
ATOM 2909 N N . TYR A 1 370 ? 3.344 36.625 4.477 1 94.31 370 TYR A N 1
ATOM 2910 C CA . TYR A 1 370 ? 2.949 35.344 3.912 1 94.31 370 TYR A CA 1
ATOM 2911 C C . TYR A 1 370 ? 4.016 34.812 2.961 1 94.31 370 TYR A C 1
ATOM 2913 O O . TYR A 1 370 ? 4.27 33.594 2.912 1 94.31 370 TYR A O 1
ATOM 2921 N N . GLU A 1 371 ? 4.605 35.656 2.287 1 94.19 371 GLU A N 1
ATOM 2922 C CA . GLU A 1 371 ? 5.668 35.25 1.371 1 94.19 371 GLU A CA 1
ATOM 2923 C C . GLU A 1 371 ? 6.879 34.719 2.131 1 94.19 371 GLU A C 1
ATOM 2925 O O . GLU A 1 371 ? 7.484 33.719 1.729 1 94.19 371 GLU A O 1
ATOM 2930 N N . LYS A 1 372 ? 7.258 35.438 3.152 1 90.38 372 LYS A N 1
ATOM 2931 C CA . LYS A 1 372 ? 8.359 34.969 3.98 1 90.38 372 LYS A CA 1
ATOM 2932 C C . LYS A 1 372 ? 8.055 33.594 4.582 1 90.38 372 LYS A C 1
ATOM 2934 O O . LYS A 1 372 ? 8.93 32.719 4.648 1 90.38 372 LYS A O 1
ATOM 2939 N N . CYS A 1 373 ? 6.84 33.438 5 1 93.88 373 CYS A N 1
ATOM 2940 C CA . CYS A 1 373 ? 6.422 32.125 5.52 1 93.88 373 CYS A CA 1
ATOM 2941 C C . CYS A 1 373 ? 6.535 31.062 4.453 1 93.88 373 CYS A C 1
ATOM 2943 O O . CYS A 1 373 ? 7.051 29.969 4.715 1 93.88 373 CYS A O 1
ATOM 2945 N N . TYR A 1 374 ? 6.082 31.344 3.301 1 95.12 374 TYR A N 1
ATOM 2946 C CA . TYR A 1 374 ? 6.184 30.406 2.193 1 95.12 374 TYR A CA 1
ATOM 2947 C C . TYR A 1 374 ? 7.641 30.031 1.934 1 95.12 374 TYR A C 1
ATOM 2949 O O . TYR A 1 374 ? 7.965 28.844 1.781 1 95.12 374 TYR A O 1
ATOM 2957 N N . GLN A 1 375 ? 8.477 31.016 1.873 1 92.12 375 GLN A N 1
ATOM 2958 C CA . GLN A 1 375 ? 9.883 30.766 1.579 1 92.12 375 GLN A CA 1
ATOM 2959 C C . GLN A 1 375 ? 10.516 29.875 2.643 1 92.12 375 GLN A C 1
ATOM 2961 O O . GLN A 1 375 ? 11.32 28.984 2.324 1 92.12 375 GLN A O 1
ATOM 2966 N N . LEU A 1 376 ? 10.164 30.156 3.811 1 92.19 376 LEU A N 1
ATOM 2967 C CA . LEU A 1 376 ? 10.664 29.328 4.898 1 92.19 376 LEU A CA 1
ATOM 2968 C C . LEU A 1 376 ? 10.188 27.875 4.742 1 92.19 376 LEU A C 1
ATOM 2970 O O . LEU A 1 376 ? 11 26.953 4.789 1 92.19 376 LEU A O 1
ATOM 2974 N N . ARG A 1 377 ? 8.898 27.719 4.562 1 95.5 377 ARG A N 1
ATOM 2975 C CA . ARG A 1 377 ? 8.305 26.391 4.453 1 95.5 377 ARG A CA 1
ATOM 2976 C C . ARG A 1 377 ? 8.812 25.656 3.219 1 95.5 377 ARG A C 1
ATOM 2978 O O . ARG A 1 377 ? 9.039 24.438 3.256 1 95.5 377 ARG A O 1
ATOM 2985 N N . ARG A 1 378 ? 8.961 26.375 2.17 1 94.88 378 ARG A N 1
ATOM 2986 C CA . ARG A 1 378 ? 9.547 25.844 0.948 1 94.88 378 ARG A CA 1
ATOM 2987 C C . ARG A 1 378 ? 10.945 25.312 1.203 1 94.88 378 ARG A C 1
ATOM 2989 O O . ARG A 1 378 ? 11.297 24.219 0.75 1 94.88 378 ARG A O 1
ATOM 2996 N N . SER A 1 379 ? 11.703 26.047 1.864 1 92.88 379 SER A N 1
ATOM 2997 C CA . SER A 1 379 ? 13.062 25.641 2.193 1 92.88 379 SER A CA 1
ATOM 2998 C C . SER A 1 379 ? 13.07 24.391 3.078 1 92.88 379 SER A C 1
ATOM 3000 O O . SER A 1 379 ? 13.914 23.516 2.912 1 92.88 379 SER A O 1
ATOM 3002 N N . GLU A 1 380 ? 12.164 24.375 3.98 1 93.38 380 GLU A N 1
ATOM 3003 C CA . GLU A 1 380 ? 12.039 23.203 4.84 1 93.38 380 GLU A CA 1
ATOM 3004 C C . GLU A 1 380 ? 11.758 21.938 4.02 1 93.38 380 GLU A C 1
ATOM 3006 O O . GLU A 1 380 ? 12.344 20.891 4.27 1 93.38 380 GLU A O 1
ATOM 3011 N N . LEU A 1 381 ? 10.891 22.031 3.039 1 95.88 381 LEU A N 1
ATOM 3012 C CA . LEU A 1 381 ? 10.547 20.891 2.191 1 95.88 381 LEU A CA 1
ATOM 3013 C C . LEU A 1 381 ? 11.75 20.453 1.359 1 95.88 381 LEU A C 1
ATOM 3015 O O . LEU A 1 381 ? 12.062 19.266 1.298 1 95.88 381 LEU A O 1
ATOM 3019 N N . HIS A 1 382 ? 12.422 21.422 0.781 1 93.19 382 HIS A N 1
ATOM 3020 C CA . HIS A 1 382 ? 13.609 21.078 -0.005 1 93.19 382 HIS A CA 1
ATOM 3021 C C . HIS A 1 382 ? 14.672 20.406 0.858 1 93.19 382 HIS A C 1
ATOM 3023 O O . HIS A 1 382 ? 15.266 19.406 0.45 1 93.19 382 HIS A O 1
ATOM 3029 N N . PHE A 1 383 ? 14.859 20.969 1.998 1 92.06 383 PHE A N 1
ATOM 3030 C CA . PHE A 1 383 ? 15.859 20.438 2.914 1 92.06 383 PHE A CA 1
ATOM 3031 C C . PHE A 1 383 ? 15.523 19 3.307 1 92.06 383 PHE A C 1
ATOM 3033 O O . PHE A 1 383 ? 16.406 18.141 3.336 1 92.06 383 PHE A O 1
ATOM 3040 N N . THR A 1 384 ? 14.32 18.766 3.553 1 95 384 THR A N 1
ATOM 3041 C CA . THR A 1 384 ? 13.859 17.438 3.971 1 95 384 THR A CA 1
ATOM 3042 C C . THR A 1 384 ? 13.969 16.438 2.824 1 95 384 THR A C 1
ATOM 3044 O O . THR A 1 384 ? 14.523 15.352 2.994 1 95 384 THR A O 1
ATOM 3047 N N . ILE A 1 385 ? 13.523 16.766 1.647 1 94.31 385 ILE A N 1
ATOM 3048 C CA . ILE A 1 385 ? 13.492 15.867 0.501 1 94.31 385 ILE A CA 1
ATOM 3049 C C . ILE A 1 385 ? 14.914 15.531 0.064 1 94.31 385 ILE A C 1
ATOM 3051 O O . ILE A 1 385 ? 15.211 14.383 -0.266 1 94.31 385 ILE A O 1
ATOM 3055 N N . ALA A 1 386 ? 15.797 16.469 0.151 1 90.12 386 ALA A N 1
ATOM 3056 C CA . ALA A 1 386 ? 17.172 16.281 -0.268 1 90.12 386 ALA A CA 1
ATOM 3057 C C . ALA A 1 386 ? 17.891 15.273 0.638 1 90.12 386 ALA A C 1
ATOM 3059 O O . ALA A 1 386 ? 18.938 14.742 0.278 1 90.12 386 ALA A O 1
ATOM 3060 N N . ARG A 1 387 ? 17.312 15.039 1.739 1 92.19 387 ARG A N 1
ATOM 3061 C CA . ARG A 1 387 ? 18 14.203 2.721 1 92.19 387 ARG A CA 1
ATOM 3062 C C . ARG A 1 387 ? 17.266 12.891 2.947 1 92.19 387 ARG A C 1
ATOM 3064 O O . ARG A 1 387 ? 17.609 12.125 3.854 1 92.19 387 ARG A O 1
ATOM 3071 N N . LEU A 1 388 ? 16.281 12.641 2.188 1 94.12 388 LEU A N 1
ATOM 3072 C CA . LEU A 1 388 ? 15.57 11.375 2.256 1 94.12 388 LEU A CA 1
ATOM 3073 C C . LEU A 1 388 ? 16.469 10.211 1.859 1 94.12 388 LEU A C 1
ATOM 3075 O O . LEU A 1 388 ? 17.375 10.383 1.034 1 94.12 388 LEU A O 1
ATOM 3079 N N . PRO A 1 389 ? 16.219 9.062 2.465 1 92.31 389 PRO A N 1
ATOM 3080 C CA . PRO A 1 389 ? 16.984 7.891 2.039 1 92.31 389 PRO A CA 1
ATOM 3081 C C . PRO A 1 389 ? 16.766 7.543 0.568 1 92.31 389 PRO A C 1
ATOM 3083 O O . PRO A 1 389 ? 15.688 7.797 0.023 1 92.31 389 PRO A O 1
ATOM 3086 N N . ALA A 1 390 ? 17.719 6.82 0.018 1 87.44 390 ALA A N 1
ATOM 3087 C CA . ALA A 1 390 ? 17.688 6.457 -1.396 1 87.44 390 ALA A CA 1
ATOM 3088 C C . ALA A 1 390 ? 16.484 5.559 -1.704 1 87.44 390 ALA A C 1
ATOM 3090 O O . ALA A 1 390 ? 15.898 5.652 -2.781 1 87.44 390 ALA A O 1
ATOM 3091 N N . TRP A 1 391 ? 16.172 4.742 -0.767 1 89.19 391 TRP A N 1
ATOM 3092 C CA . TRP A 1 391 ? 15.078 3.812 -1.039 1 89.19 391 TRP A CA 1
ATOM 3093 C C . TRP A 1 391 ? 13.75 4.547 -1.149 1 89.19 391 TRP A C 1
ATOM 3095 O O . TRP A 1 391 ? 12.867 4.141 -1.914 1 89.19 391 TRP A O 1
ATOM 3105 N N . VAL A 1 392 ? 13.578 5.621 -0.396 1 92.62 392 VAL A N 1
ATOM 3106 C CA . VAL A 1 392 ? 12.367 6.426 -0.486 1 92.62 392 VAL A CA 1
ATOM 3107 C C . VAL A 1 392 ? 12.297 7.109 -1.85 1 92.62 392 VAL A C 1
ATOM 3109 O O . VAL A 1 392 ? 11.234 7.148 -2.479 1 92.62 392 VAL A O 1
ATOM 3112 N N . LEU A 1 393 ? 13.398 7.609 -2.262 1 88.19 393 LEU A N 1
ATOM 3113 C CA . LEU A 1 393 ? 13.469 8.289 -3.549 1 88.19 393 LEU A CA 1
ATOM 3114 C C . LEU A 1 393 ? 13.195 7.32 -4.691 1 88.19 393 LEU A C 1
ATOM 3116 O O . LEU A 1 393 ? 12.531 7.68 -5.668 1 88.19 393 LEU A O 1
ATOM 3120 N N . SER A 1 394 ? 13.672 6.137 -4.516 1 85.31 394 SER A N 1
ATOM 3121 C CA . SER A 1 394 ? 13.461 5.121 -5.543 1 85.31 394 SER A CA 1
ATOM 3122 C C . SER A 1 394 ? 12.008 4.66 -5.57 1 85.31 394 SER A C 1
ATOM 3124 O O . SER A 1 394 ? 11.445 4.422 -6.645 1 85.31 394 SER A O 1
ATOM 3126 N N . GLN A 1 395 ? 11.477 4.488 -4.48 1 86.88 395 GLN A N 1
ATOM 3127 C CA . GLN A 1 395 ? 10.07 4.094 -4.395 1 86.88 395 GLN A CA 1
ATOM 3128 C C . GLN A 1 395 ? 9.156 5.211 -4.879 1 86.88 395 GLN A C 1
ATOM 3130 O O . GLN A 1 395 ? 8.117 4.949 -5.492 1 86.88 395 GLN A O 1
ATOM 3135 N N . GLY A 1 396 ? 9.633 6.445 -4.621 1 89.38 396 GLY A N 1
ATOM 3136 C CA . GLY A 1 396 ? 8.789 7.617 -4.801 1 89.38 396 GLY A CA 1
ATOM 3137 C C . GLY A 1 396 ? 8.047 8.016 -3.541 1 89.38 396 GLY A C 1
ATOM 3138 O O . GLY A 1 396 ? 7.934 7.223 -2.605 1 89.38 396 GLY A O 1
ATOM 3139 N N . PHE A 1 397 ? 7.59 9.211 -3.512 1 94.25 397 PHE A N 1
ATOM 3140 C CA . PHE A 1 397 ? 6.898 9.703 -2.324 1 94.25 397 PHE A CA 1
ATOM 3141 C C . PHE A 1 397 ? 5.773 10.656 -2.707 1 94.25 397 PHE A C 1
ATOM 3143 O O . PHE A 1 397 ? 5.73 11.156 -3.836 1 94.25 397 PHE A O 1
ATOM 3150 N N . PHE A 1 398 ? 4.824 10.805 -1.83 1 96.81 398 PHE A N 1
ATOM 3151 C CA . PHE A 1 398 ? 3.73 11.766 -1.966 1 96.81 398 PHE A CA 1
ATOM 3152 C C . PHE A 1 398 ? 4.051 13.062 -1.23 1 96.81 398 PHE A C 1
ATOM 3154 O O . PHE A 1 398 ? 4.82 13.062 -0.268 1 96.81 398 PHE A O 1
ATOM 3161 N N . LEU A 1 399 ? 3.473 14.133 -1.72 1 97.94 399 LEU A N 1
ATOM 3162 C CA . LEU A 1 399 ? 3.482 15.414 -1.022 1 97.94 399 LEU A CA 1
ATOM 3163 C C . LEU A 1 399 ? 2.08 15.789 -0.557 1 97.94 399 LEU A C 1
ATOM 3165 O O . LEU A 1 399 ? 1.102 15.57 -1.275 1 97.94 399 LEU A O 1
ATOM 3169 N N . GLY A 1 400 ? 1.994 16.281 0.624 1 98.38 400 GLY A N 1
ATOM 3170 C CA . GLY A 1 400 ? 0.698 16.719 1.109 1 98.38 400 GLY A CA 1
ATOM 3171 C C . GLY A 1 400 ? 0.796 17.844 2.133 1 98.38 400 GLY A C 1
ATOM 3172 O O . GLY A 1 400 ? 1.837 18.016 2.77 1 98.38 400 GLY A O 1
ATOM 3173 N N . GLY A 1 401 ? -0.257 18.609 2.252 1 98.31 401 GLY A N 1
ATOM 3174 C CA . GLY A 1 401 ? -0.297 19.656 3.258 1 98.31 401 GLY A CA 1
ATOM 3175 C C . GLY A 1 401 ? -1.696 20.188 3.514 1 98.31 401 GLY A C 1
ATOM 3176 O O . GLY A 1 401 ? -2.629 19.875 2.77 1 98.31 401 GLY A O 1
ATOM 3177 N N . THR A 1 402 ? -1.8 20.906 4.59 1 98.06 402 THR A N 1
ATOM 3178 C CA . THR A 1 402 ? -3.051 21.547 4.988 1 98.06 402 THR A CA 1
ATOM 3179 C C . THR A 1 402 ? -2.844 23.031 5.227 1 98.06 402 THR A C 1
ATOM 3181 O O . THR A 1 402 ? -1.84 23.438 5.816 1 98.06 402 THR A O 1
ATOM 3184 N N . SER A 1 403 ? -3.721 23.875 4.719 1 97.12 403 SER A N 1
ATOM 3185 C CA . SER A 1 403 ? -3.693 25.312 4.949 1 97.12 403 SER A CA 1
ATOM 3186 C C . SER A 1 403 ? -2.383 25.922 4.469 1 97.12 403 SER A C 1
ATOM 3188 O O . SER A 1 403 ? -2 25.75 3.309 1 97.12 403 SER A O 1
ATOM 3190 N N . GLU A 1 404 ? -1.597 26.5 5.367 1 96.81 404 GLU A N 1
ATOM 3191 C CA . GLU A 1 404 ? -0.309 27.062 4.977 1 96.81 404 GLU A CA 1
ATOM 3192 C C . GLU A 1 404 ? 0.567 26.016 4.293 1 96.81 404 GLU A C 1
ATOM 3194 O O . GLU A 1 404 ? 1.262 26.312 3.32 1 96.81 404 GLU A O 1
ATOM 3199 N N . GLY A 1 405 ? 0.547 24.797 4.848 1 98.12 405 GLY A N 1
ATOM 3200 C CA . GLY A 1 405 ? 1.262 23.703 4.207 1 98.12 405 GLY A CA 1
ATOM 3201 C C . GLY A 1 405 ? 0.732 23.375 2.826 1 98.12 405 GLY A C 1
ATOM 3202 O O . GLY A 1 405 ? 1.506 23.062 1.917 1 98.12 405 GLY A O 1
ATOM 3203 N N . ALA A 1 406 ? -0.551 23.438 2.697 1 98.44 406 ALA A N 1
ATOM 3204 C CA . ALA A 1 406 ? -1.178 23.188 1.402 1 98.44 406 ALA A CA 1
ATOM 3205 C C . ALA A 1 406 ? -0.758 24.234 0.375 1 98.44 406 ALA A C 1
ATOM 3207 O O . ALA A 1 406 ? -0.466 23.906 -0.776 1 98.44 406 ALA A O 1
ATOM 3208 N N . MET A 1 407 ? -0.791 25.484 0.81 1 98.12 407 MET A N 1
ATOM 3209 C CA . MET A 1 407 ? -0.319 26.547 -0.061 1 98.12 407 MET A CA 1
ATOM 3210 C C . MET A 1 407 ? 1.137 26.328 -0.457 1 98.12 407 MET A C 1
ATOM 3212 O O . MET A 1 407 ? 1.503 26.516 -1.619 1 98.12 407 MET A O 1
ATOM 3216 N N . THR A 1 408 ? 1.917 25.875 0.444 1 98 408 THR A N 1
ATOM 3217 C CA . THR A 1 408 ? 3.322 25.594 0.173 1 98 408 THR A CA 1
ATOM 3218 C C . THR A 1 408 ? 3.459 24.469 -0.851 1 98 408 THR A C 1
ATOM 3220 O O . THR A 1 408 ? 4.254 24.578 -1.788 1 98 408 THR A O 1
ATOM 3223 N N . VAL A 1 409 ? 2.676 23.406 -0.67 1 98.19 409 VAL A N 1
ATOM 3224 C CA . VAL A 1 409 ? 2.715 22.266 -1.586 1 98.19 409 VAL A CA 1
ATOM 3225 C C . VAL A 1 409 ? 2.232 22.703 -2.969 1 98.19 409 VAL A C 1
ATOM 3227 O O . VAL A 1 409 ? 2.801 22.297 -3.986 1 98.19 409 VAL A O 1
ATOM 3230 N N . ALA A 1 410 ? 1.245 23.516 -2.988 1 98.12 410 ALA A N 1
ATOM 3231 C CA . ALA A 1 410 ? 0.703 24 -4.258 1 98.12 410 ALA A CA 1
ATOM 3232 C C . ALA A 1 410 ? 1.744 24.797 -5.031 1 98.12 410 ALA A C 1
ATOM 3234 O O . ALA A 1 410 ? 1.901 24.625 -6.242 1 98.12 410 ALA A O 1
ATOM 3235 N N . ARG A 1 411 ? 2.471 25.609 -4.312 1 96.81 411 ARG A N 1
ATOM 3236 C CA . ARG A 1 411 ? 3.418 26.531 -4.945 1 96.81 411 ARG A CA 1
ATOM 3237 C C . ARG A 1 411 ? 4.793 25.891 -5.078 1 96.81 411 ARG A C 1
ATOM 3239 O O . ARG A 1 411 ? 5.676 26.422 -5.75 1 96.81 411 ARG A O 1
ATOM 3246 N N . PHE A 1 412 ? 4.949 24.766 -4.504 1 96.31 412 PHE A N 1
ATOM 3247 C CA . PHE A 1 412 ? 6.246 24.109 -4.398 1 96.31 412 PHE A CA 1
ATOM 3248 C C . PHE A 1 412 ? 6.789 23.75 -5.777 1 96.31 412 PHE A C 1
ATOM 3250 O O . PHE A 1 412 ? 6.094 23.125 -6.578 1 96.31 412 PHE A O 1
ATOM 3257 N N . ASP A 1 413 ? 7.996 24.141 -6.043 1 91.56 413 ASP A N 1
ATOM 3258 C CA . ASP A 1 413 ? 8.664 23.812 -7.301 1 91.56 413 ASP A CA 1
ATOM 3259 C C . ASP A 1 413 ? 9.281 22.422 -7.254 1 91.56 413 ASP A C 1
ATOM 3261 O O . ASP A 1 413 ? 10.484 22.281 -7.023 1 91.56 413 ASP A O 1
ATOM 3265 N N . ASP A 1 414 ? 8.469 21.5 -7.637 1 88.81 414 ASP A N 1
ATOM 3266 C CA . ASP A 1 414 ? 8.891 20.109 -7.441 1 88.81 414 ASP A CA 1
ATOM 3267 C C . ASP A 1 414 ? 9.508 19.547 -8.719 1 88.81 414 ASP A C 1
ATOM 3269 O O . ASP A 1 414 ? 9.758 18.344 -8.805 1 88.81 414 ASP A O 1
ATOM 3273 N N . GLN A 1 415 ? 9.859 20.312 -9.656 1 86.25 415 GLN A N 1
ATOM 3274 C CA . GLN A 1 415 ? 10.414 19.859 -10.93 1 86.25 415 GLN A CA 1
ATOM 3275 C C . GLN A 1 415 ? 11.727 19.109 -10.719 1 86.25 415 GLN A C 1
ATOM 3277 O O . GLN A 1 415 ? 12.008 18.141 -11.43 1 86.25 415 GLN A O 1
ATOM 3282 N N . ARG A 1 416 ? 12.438 19.547 -9.812 1 82.81 416 ARG A N 1
ATOM 3283 C CA . ARG A 1 416 ? 13.758 18.969 -9.602 1 82.81 416 ARG A CA 1
ATOM 3284 C C . ARG A 1 416 ? 13.648 17.531 -9.109 1 82.81 416 ARG A C 1
ATOM 3286 O O . ARG A 1 416 ? 14.617 16.766 -9.18 1 82.81 416 ARG A O 1
ATOM 3293 N N . TYR A 1 417 ? 12.531 17.141 -8.664 1 86.88 417 TYR A N 1
ATOM 3294 C CA . TYR A 1 417 ? 12.398 15.797 -8.094 1 86.88 417 TYR A CA 1
ATOM 3295 C C . TYR A 1 417 ? 11.781 14.836 -9.094 1 86.88 417 TYR A C 1
ATOM 3297 O O . TYR A 1 417 ? 11.727 13.625 -8.852 1 86.88 417 TYR A O 1
ATOM 3305 N N . GLY A 1 418 ? 11.406 15.375 -10.195 1 76 418 GLY A N 1
ATOM 3306 C CA . GLY A 1 418 ? 10.977 14.578 -11.328 1 76 418 GLY A CA 1
ATOM 3307 C C . GLY A 1 418 ? 9.953 13.516 -10.953 1 76 418 GLY A C 1
ATOM 3308 O O . GLY A 1 418 ? 8.969 13.812 -10.273 1 76 418 GLY A O 1
ATOM 3309 N N . GLU A 1 419 ? 10.234 12.352 -11.375 1 75.38 419 GLU A N 1
ATOM 3310 C CA . GLU A 1 419 ? 9.289 11.25 -11.281 1 75.38 419 GLU A CA 1
ATOM 3311 C C . GLU A 1 419 ? 9.273 10.648 -9.875 1 75.38 419 GLU A C 1
ATOM 3313 O O . GLU A 1 419 ? 8.508 9.727 -9.594 1 75.38 419 GLU A O 1
ATOM 3318 N N . MET A 1 420 ? 9.945 11.258 -8.992 1 85.88 420 MET A N 1
ATOM 3319 C CA . MET A 1 420 ? 9.961 10.766 -7.617 1 85.88 420 MET A CA 1
ATOM 3320 C C . MET A 1 420 ? 8.664 11.109 -6.902 1 85.88 420 MET A C 1
ATOM 3322 O O . MET A 1 420 ? 8.305 10.477 -5.906 1 85.88 420 MET A O 1
ATOM 3326 N N . ILE A 1 421 ? 8.031 12.109 -7.402 1 91.19 421 ILE A N 1
ATOM 3327 C CA . ILE A 1 421 ? 6.762 12.5 -6.801 1 91.19 421 ILE A CA 1
ATOM 3328 C C . ILE A 1 421 ? 5.621 11.727 -7.449 1 91.19 421 ILE A C 1
ATOM 3330 O O . ILE A 1 421 ? 5.355 11.883 -8.641 1 91.19 421 ILE A O 1
ATOM 3334 N N . ILE A 1 422 ? 4.918 10.992 -6.641 1 89.94 422 ILE A N 1
ATOM 3335 C CA . ILE A 1 422 ? 3.865 10.109 -7.125 1 89.94 422 ILE A CA 1
ATOM 3336 C C . ILE A 1 422 ? 2.543 10.867 -7.195 1 89.94 422 ILE A C 1
ATOM 3338 O O . ILE A 1 422 ? 1.714 10.602 -8.07 1 89.94 422 ILE A O 1
ATOM 3342 N N . GLY A 1 423 ? 2.342 11.734 -6.316 1 94.19 423 GLY A N 1
ATOM 3343 C CA . GLY A 1 423 ? 1.122 12.516 -6.188 1 94.19 423 GLY A CA 1
ATOM 3344 C C . GLY A 1 423 ? 1.205 13.578 -5.109 1 94.19 423 GLY A C 1
ATOM 3345 O O . GLY A 1 423 ? 2.092 13.539 -4.254 1 94.19 423 GLY A O 1
ATOM 3346 N N . ARG A 1 424 ? 0.317 14.531 -5.18 1 97.5 424 ARG A N 1
ATOM 3347 C CA . ARG A 1 424 ? 0.26 15.547 -4.133 1 97.5 424 ARG A CA 1
ATOM 3348 C C . ARG A 1 424 ? -1.184 15.867 -3.764 1 97.5 424 ARG A C 1
ATOM 3350 O O . ARG A 1 424 ? -2.076 15.805 -4.609 1 97.5 424 ARG A O 1
ATOM 3357 N N . PHE A 1 425 ? -1.429 16.141 -2.529 1 98.19 425 PHE A N 1
ATOM 3358 C CA . PHE A 1 425 ? -2.748 16.641 -2.139 1 98.19 425 PHE A CA 1
ATOM 3359 C C . PHE A 1 425 ? -2.641 17.969 -1.42 1 98.19 425 PHE A C 1
ATOM 3361 O O . PHE A 1 425 ? -1.673 18.219 -0.697 1 98.19 425 PHE A O 1
ATOM 3368 N N . ILE A 1 426 ? -3.549 18.828 -1.659 1 98.62 426 ILE A N 1
ATOM 3369 C CA . ILE A 1 426 ? -3.691 20.188 -1.166 1 98.62 426 ILE A CA 1
ATOM 3370 C C . ILE A 1 426 ? -5.004 20.328 -0.398 1 98.62 426 ILE A C 1
ATOM 3372 O O . ILE A 1 426 ? -6.07 20.484 -1 1 98.62 426 ILE A O 1
ATOM 3376 N N . ASN A 1 427 ? -4.906 20.312 0.909 1 98.56 427 ASN A N 1
ATOM 3377 C CA . ASN A 1 427 ? -6.078 20.312 1.775 1 98.56 427 ASN A CA 1
ATOM 3378 C C . ASN A 1 427 ? -6.293 21.688 2.42 1 98.56 427 ASN A C 1
ATOM 3380 O O . ASN A 1 427 ? -5.375 22.234 3.027 1 98.56 427 ASN A O 1
ATOM 3384 N N . SER A 1 428 ? -7.496 22.281 2.254 1 98 428 SER A N 1
ATOM 3385 C CA . SER A 1 428 ? -7.91 23.531 2.891 1 98 428 SER A CA 1
ATOM 3386 C C . SER A 1 428 ? -7.137 24.719 2.334 1 98 428 SER A C 1
ATOM 3388 O O . SER A 1 428 ? -6.637 25.562 3.094 1 98 428 SER A O 1
ATOM 3390 N N . PHE A 1 429 ? -6.906 24.734 1.069 1 98.19 429 PHE A N 1
ATOM 3391 C CA . PHE A 1 429 ? -6.402 25.844 0.273 1 98.19 429 PHE A CA 1
ATOM 3392 C C . PHE A 1 429 ? -6.969 25.797 -1.142 1 98.19 429 PHE A C 1
ATOM 3394 O O . PHE A 1 429 ? -7.031 24.734 -1.756 1 98.19 429 PHE A O 1
ATOM 3401 N N . SER A 1 430 ? -7.387 26.859 -1.68 1 97.25 430 SER A N 1
ATOM 3402 C CA . SER A 1 430 ? -8.227 26.875 -2.873 1 97.25 430 SER A CA 1
ATOM 3403 C C . SER A 1 430 ? -7.383 26.922 -4.145 1 97.25 430 SER A C 1
ATOM 3405 O O . SER A 1 430 ? -7.906 26.781 -5.25 1 97.25 430 SER A O 1
ATOM 3407 N N . ILE A 1 431 ? -6.07 27.062 -4.082 1 97.25 431 ILE A N 1
ATOM 3408 C CA . ILE A 1 431 ? -5.184 27.156 -5.238 1 97.25 431 ILE A CA 1
ATOM 3409 C C . ILE A 1 431 ? -5.637 28.312 -6.141 1 97.25 431 ILE A C 1
ATOM 3411 O O . ILE A 1 431 ? -5.812 28.125 -7.348 1 97.25 431 ILE A O 1
ATOM 3415 N N . GLU A 1 432 ? -5.797 29.438 -5.59 1 96.06 432 GLU A N 1
ATOM 3416 C CA . GLU A 1 432 ? -6.227 30.641 -6.285 1 96.06 432 GLU A CA 1
ATOM 3417 C C . GLU A 1 432 ? -5.465 31.875 -5.793 1 96.06 432 GLU A C 1
ATOM 3419 O O . GLU A 1 432 ? -4.902 31.859 -4.695 1 96.06 432 GLU A O 1
ATOM 3424 N N . TYR A 1 433 ? -5.465 32.906 -6.688 1 95.38 433 TYR A N 1
ATOM 3425 C CA . TYR A 1 433 ? -4.965 34.188 -6.227 1 95.38 433 TYR A CA 1
ATOM 3426 C C . TYR A 1 433 ? -5.883 34.781 -5.16 1 95.38 433 TYR A C 1
ATOM 3428 O O . TYR A 1 433 ? -7.062 35.031 -5.414 1 95.38 433 TYR A O 1
ATOM 3436 N N . CYS A 1 434 ? -5.352 34.906 -3.967 1 94.75 434 CYS A N 1
ATOM 3437 C CA . CYS A 1 434 ? -6.09 35.438 -2.832 1 94.75 434 CYS A CA 1
ATOM 3438 C C . CYS A 1 434 ? -5.16 36.156 -1.864 1 94.75 434 CYS A C 1
ATOM 3440 O O . CYS A 1 434 ? -4.023 36.469 -2.211 1 94.75 434 CYS A O 1
ATOM 3442 N N . TYR A 1 435 ? -5.66 36.469 -0.661 1 92.81 435 TYR A N 1
ATOM 3443 C CA . TYR A 1 435 ? -4.902 37.25 0.291 1 92.81 435 TYR A CA 1
ATOM 3444 C C . TYR A 1 435 ? -3.631 36.531 0.725 1 92.81 435 TYR A C 1
ATOM 3446 O O . TYR A 1 435 ? -2.682 37.188 1.195 1 92.81 435 TYR A O 1
ATOM 3454 N N . PHE A 1 436 ? -3.639 35.219 0.541 1 94.31 436 PHE A N 1
ATOM 3455 C CA . PHE A 1 436 ? -2.561 34.406 1.058 1 94.31 436 PHE A CA 1
ATOM 3456 C C . PHE A 1 436 ? -1.427 34.281 0.045 1 94.31 436 PHE A C 1
ATOM 3458 O O . PHE A 1 436 ? -0.349 33.781 0.363 1 94.31 436 PHE A O 1
ATOM 3465 N N . THR A 1 437 ? -1.689 34.75 -1.144 1 94.19 437 THR A N 1
ATOM 3466 C CA . THR A 1 437 ? -0.7 34.75 -2.215 1 94.19 437 THR A CA 1
ATOM 3467 C C . THR A 1 437 ? -0.439 36.156 -2.713 1 94.19 437 THR A C 1
ATOM 3469 O O . THR A 1 437 ? -1.378 36.906 -3.029 1 94.19 437 THR A O 1
ATOM 3472 N N . PRO A 1 438 ? 0.831 36.531 -2.848 1 90.69 438 PRO A N 1
ATOM 3473 C CA . PRO A 1 438 ? 1.147 37.938 -3.104 1 90.69 438 PRO A CA 1
ATOM 3474 C C . PRO A 1 438 ? 0.809 38.375 -4.527 1 90.69 438 PRO A C 1
ATOM 3476 O O . PRO A 1 438 ? 0.58 39.562 -4.781 1 90.69 438 PRO A O 1
ATOM 3479 N N . THR A 1 439 ? 0.877 37.469 -5.434 1 91.25 439 THR A N 1
ATOM 3480 C CA . THR A 1 439 ? 0.628 37.781 -6.836 1 91.25 439 THR A CA 1
ATOM 3481 C C . THR A 1 439 ? -0.258 36.719 -7.469 1 91.25 439 THR A C 1
ATOM 3483 O O . THR A 1 439 ? -0.405 35.625 -6.926 1 91.25 439 THR A O 1
ATOM 3486 N N . PRO A 1 440 ? -0.878 37.031 -8.547 1 91.44 440 PRO A N 1
ATOM 3487 C CA . PRO A 1 440 ? -1.672 36.031 -9.258 1 91.44 440 PRO A CA 1
ATOM 3488 C C . PRO A 1 440 ? -0.868 34.781 -9.594 1 91.44 440 PRO A C 1
ATOM 3490 O O . PRO A 1 440 ? -1.394 33.656 -9.523 1 91.44 440 PRO A O 1
ATOM 3493 N N . GLU A 1 441 ? 0.357 34.875 -9.953 1 91.94 441 GLU A N 1
ATOM 3494 C CA . GLU A 1 441 ? 1.215 33.75 -10.289 1 91.94 441 GLU A CA 1
ATOM 3495 C C . GLU A 1 441 ? 1.43 32.844 -9.07 1 91.94 441 GLU A C 1
ATOM 3497 O O . GLU A 1 441 ? 1.517 31.625 -9.211 1 91.94 441 GLU A O 1
ATOM 3502 N N . ALA A 1 442 ? 1.438 33.438 -7.914 1 93.44 442 ALA A N 1
ATOM 3503 C CA . ALA A 1 442 ? 1.648 32.719 -6.676 1 93.44 442 ALA A CA 1
ATOM 3504 C C . ALA A 1 442 ? 0.42 31.875 -6.32 1 93.44 442 ALA A C 1
ATOM 3506 O O . ALA A 1 442 ? 0.495 30.969 -5.484 1 93.44 442 ALA A O 1
ATOM 3507 N N . GLY A 1 443 ? -0.638 32.219 -6.977 1 93.88 443 GLY A N 1
ATOM 3508 C CA . GLY A 1 443 ? -1.86 31.469 -6.73 1 93.88 443 GLY A CA 1
ATOM 3509 C C . GLY A 1 443 ? -1.995 30.234 -7.609 1 93.88 443 GLY A C 1
ATOM 3510 O O . GLY A 1 443 ? -2.961 29.484 -7.484 1 93.88 443 GLY A O 1
ATOM 3511 N N . LEU A 1 444 ? -1.009 30.016 -8.422 1 94.75 444 LEU A N 1
ATOM 3512 C CA . LEU A 1 444 ? -1.012 28.875 -9.344 1 94.75 444 LEU A CA 1
ATOM 3513 C C . LEU A 1 444 ? -0.23 27.703 -8.773 1 94.75 444 LEU A C 1
ATOM 3515 O O . LEU A 1 444 ? 0.436 27.844 -7.746 1 94.75 444 LEU A O 1
ATOM 3519 N N . LEU A 1 445 ? -0.383 26.562 -9.422 1 96 445 LEU A N 1
ATOM 3520 C CA . LEU A 1 445 ? 0.469 25.422 -9.109 1 96 445 LEU A CA 1
ATOM 3521 C C . LEU A 1 445 ? 1.898 25.672 -9.578 1 96 445 LEU A C 1
ATOM 3523 O O . LEU A 1 445 ? 2.123 26 -10.75 1 96 445 LEU A O 1
ATOM 3527 N N . GLY A 1 446 ? 2.795 25.531 -8.68 1 93.56 446 GLY A N 1
ATOM 3528 C CA . GLY A 1 446 ? 4.191 25.766 -9.008 1 93.56 446 GLY A CA 1
ATOM 3529 C C . GLY A 1 446 ? 4.91 24.531 -9.5 1 93.56 446 GLY A C 1
ATOM 3530 O O . GLY A 1 446 ? 5.938 24.625 -10.18 1 93.56 446 GLY A O 1
ATOM 3531 N N . GLY A 1 447 ? 4.379 23.375 -9.211 1 91.5 447 GLY A N 1
ATOM 3532 C CA . GLY A 1 447 ? 5.055 22.109 -9.5 1 91.5 447 GLY A CA 1
ATOM 3533 C C . GLY A 1 447 ? 4.715 21.547 -10.859 1 91.5 447 GLY A C 1
ATOM 3534 O O . GLY A 1 447 ? 4.102 22.234 -11.688 1 91.5 447 GLY A O 1
ATOM 3535 N N . GLN A 1 448 ? 5.156 20.344 -11.055 1 91.06 448 GLN A N 1
ATOM 3536 C CA . GLN A 1 448 ? 4.945 19.609 -12.297 1 91.06 448 GLN A CA 1
ATOM 3537 C C . GLN A 1 448 ? 3.459 19.391 -12.555 1 91.06 448 GLN A C 1
ATOM 3539 O O . GLN A 1 448 ? 2.693 19.109 -11.633 1 91.06 448 GLN A O 1
ATOM 3544 N N . LEU A 1 449 ? 3.096 19.469 -13.844 1 92.25 449 LEU A N 1
ATOM 3545 C CA . LEU A 1 449 ? 1.679 19.422 -14.188 1 92.25 449 LEU A CA 1
ATOM 3546 C C . LEU A 1 449 ? 1.251 17.984 -14.477 1 92.25 449 LEU A C 1
ATOM 3548 O O . LEU A 1 449 ? 0.059 17.703 -14.625 1 92.25 449 LEU A O 1
ATOM 3552 N N . ASP A 1 450 ? 2.168 17.062 -14.453 1 86.81 450 ASP A N 1
ATOM 3553 C CA . ASP A 1 450 ? 1.834 15.656 -14.695 1 86.81 450 ASP A CA 1
ATOM 3554 C C . ASP A 1 450 ? 1.722 14.883 -13.383 1 86.81 450 ASP A C 1
ATOM 3556 O O . ASP A 1 450 ? 1.405 13.695 -13.383 1 86.81 450 ASP A O 1
ATOM 3560 N N . VAL A 1 451 ? 1.994 15.547 -12.281 1 92.31 451 VAL A N 1
ATOM 3561 C CA . VAL A 1 451 ? 1.807 14.906 -10.977 1 92.31 451 VAL A CA 1
ATOM 3562 C C . VAL A 1 451 ? 0.326 14.922 -10.602 1 92.31 451 VAL A C 1
ATOM 3564 O O . VAL A 1 451 ? -0.294 15.984 -10.539 1 92.31 451 VAL A O 1
ATOM 3567 N N . PRO A 1 452 ? -0.247 13.711 -10.398 1 94.25 452 PRO A N 1
ATOM 3568 C CA . PRO A 1 452 ? -1.637 13.711 -9.93 1 94.25 452 PRO A CA 1
ATOM 3569 C C . PRO A 1 452 ? -1.854 14.602 -8.711 1 94.25 452 PRO A C 1
ATOM 3571 O O . PRO A 1 452 ? -1.08 14.547 -7.758 1 94.25 452 PRO A O 1
ATOM 3574 N N . THR A 1 453 ? -2.898 15.453 -8.789 1 97.5 453 THR A N 1
ATOM 3575 C CA . THR A 1 453 ? -3.102 16.453 -7.758 1 97.5 453 THR A CA 1
ATOM 3576 C C . THR A 1 453 ? -4.523 16.391 -7.207 1 97.5 453 THR A C 1
ATOM 3578 O O . THR A 1 453 ? -5.492 16.375 -7.973 1 97.5 453 THR A O 1
ATOM 3581 N N . LEU A 1 454 ? -4.586 16.312 -5.922 1 98.44 454 LEU A N 1
ATOM 3582 C CA . LEU A 1 454 ? -5.852 16.266 -5.195 1 98.44 454 LEU A CA 1
ATOM 3583 C C . LEU A 1 454 ? -6.062 17.547 -4.383 1 98.44 454 LEU A C 1
ATOM 3585 O O . LEU A 1 454 ? -5.23 17.891 -3.547 1 98.44 454 LEU A O 1
ATOM 3589 N N . ASN A 1 455 ? -7.141 18.297 -4.672 1 98.75 455 ASN A N 1
ATOM 3590 C CA . ASN A 1 455 ? -7.539 19.469 -3.893 1 98.75 455 ASN A CA 1
ATOM 3591 C C . ASN A 1 455 ? -8.789 19.188 -3.064 1 98.75 455 ASN A C 1
ATOM 3593 O O . ASN A 1 455 ? -9.812 18.75 -3.6 1 98.75 455 ASN A O 1
ATOM 3597 N N . ILE A 1 456 ? -8.695 19.391 -1.777 1 98.69 456 ILE A N 1
ATOM 3598 C CA . ILE A 1 456 ? -9.781 19.188 -0.833 1 98.69 456 ILE A CA 1
ATOM 3599 C C . ILE A 1 456 ? -10.086 20.484 -0.094 1 98.69 456 ILE A C 1
ATOM 3601 O O . ILE A 1 456 ? -9.219 21.047 0.564 1 98.69 456 ILE A O 1
ATOM 3605 N N . ILE A 1 457 ? -11.359 20.938 -0.109 1 98 457 ILE A N 1
ATOM 3606 C CA . ILE A 1 457 ? -11.664 22.188 0.574 1 98 457 ILE A CA 1
ATOM 3607 C C . ILE A 1 457 ? -13.141 22.219 0.944 1 98 457 ILE A C 1
ATOM 3609 O O . ILE A 1 457 ? -13.992 21.766 0.177 1 98 457 ILE A O 1
ATOM 3613 N N . GLY A 1 458 ? -13.414 22.75 2.125 1 95.5 458 GLY A N 1
ATOM 3614 C CA . GLY A 1 458 ? -14.789 22.984 2.527 1 95.5 458 GLY A CA 1
ATOM 3615 C C . GLY A 1 458 ? -15.391 24.219 1.895 1 95.5 458 GLY A C 1
ATOM 3616 O O . GLY A 1 458 ? -14.711 25.25 1.745 1 95.5 458 GLY A O 1
ATOM 3617 N N . ASN A 1 459 ? -16.656 24.141 1.568 1 92.94 459 ASN A N 1
ATOM 3618 C CA . ASN A 1 459 ? -17.281 25.312 0.968 1 92.94 459 ASN A CA 1
ATOM 3619 C C . ASN A 1 459 ? -17.484 26.422 1.988 1 92.94 459 ASN A C 1
ATOM 3621 O O . ASN A 1 459 ? -17.641 27.594 1.616 1 92.94 459 ASN A O 1
ATOM 3625 N N . LYS A 1 460 ? -17.406 26.078 3.246 1 90.81 460 LYS A N 1
ATOM 3626 C CA . LYS A 1 460 ? -17.516 27.078 4.309 1 90.81 460 LYS A CA 1
ATOM 3627 C C . LYS A 1 460 ? -16.172 27.281 5.008 1 90.81 460 LYS A C 1
ATOM 3629 O O . LYS A 1 460 ? -16.125 27.609 6.195 1 90.81 460 LYS A O 1
ATOM 3634 N N . ASP A 1 461 ? -15.18 26.938 4.336 1 94.56 461 ASP A N 1
ATOM 3635 C CA . ASP A 1 461 ? -13.859 27.25 4.863 1 94.56 461 ASP A CA 1
ATOM 3636 C C . ASP A 1 461 ? -13.711 28.75 5.121 1 94.56 461 ASP A C 1
ATOM 3638 O O . ASP A 1 461 ? -13.742 29.547 4.188 1 94.56 461 ASP A O 1
ATOM 3642 N N . GLN A 1 462 ? -13.469 29.172 6.281 1 91.69 462 GLN A N 1
ATOM 3643 C CA . GLN A 1 462 ? -13.523 30.578 6.684 1 91.69 462 GLN A CA 1
ATOM 3644 C C . GLN A 1 462 ? -12.352 31.359 6.109 1 91.69 462 GLN A C 1
ATOM 3646 O O . GLN A 1 462 ? -12.367 32.594 6.094 1 91.69 462 GLN A O 1
ATOM 3651 N N . TYR A 1 463 ? -11.367 30.656 5.621 1 94.44 463 TYR A N 1
ATOM 3652 C CA . TYR A 1 463 ? -10.195 31.375 5.113 1 94.44 463 TYR A CA 1
ATOM 3653 C C . TYR A 1 463 ? -10.195 31.406 3.59 1 94.44 463 TYR A C 1
ATOM 3655 O O . TYR A 1 463 ? -9.922 32.438 2.984 1 94.44 463 TYR A O 1
ATOM 3663 N N . PHE A 1 464 ? -10.562 30.266 2.951 1 95.38 464 PHE A N 1
ATOM 3664 C CA . PHE A 1 464 ? -10.328 30.141 1.518 1 95.38 464 PHE A CA 1
ATOM 3665 C C . PHE A 1 464 ? -11.586 29.688 0.791 1 95.38 464 PHE A C 1
ATOM 3667 O O . PHE A 1 464 ? -11.594 29.578 -0.437 1 95.38 464 PHE A O 1
ATOM 3674 N N . GLY A 1 465 ? -12.586 29.422 1.494 1 91.44 465 GLY A N 1
ATOM 3675 C CA . GLY A 1 465 ? -13.805 28.906 0.901 1 91.44 465 GLY A CA 1
ATOM 3676 C C . GLY A 1 465 ? -14.508 29.906 0.001 1 91.44 465 GLY A C 1
ATOM 3677 O O . GLY A 1 465 ? -14.078 31.062 -0.101 1 91.44 465 GLY A O 1
ATOM 3678 N N . ALA A 1 466 ? -15.531 29.375 -0.642 1 87.75 466 ALA A N 1
ATOM 3679 C CA . ALA A 1 466 ? -16.281 30.156 -1.618 1 87.75 466 ALA A CA 1
ATOM 3680 C C . ALA A 1 466 ? -17.25 31.125 -0.927 1 87.75 466 ALA A C 1
ATOM 3682 O O . ALA A 1 466 ? -17.594 32.156 -1.479 1 87.75 466 ALA A O 1
ATOM 3683 N N . GLU A 1 467 ? -17.594 30.641 0.17 1 82.06 467 GLU A N 1
ATOM 3684 C CA . GLU A 1 467 ? -18.641 31.406 0.863 1 82.06 467 GLU A CA 1
ATOM 3685 C C . GLU A 1 467 ? -18.094 32.062 2.123 1 82.06 467 GLU A C 1
ATOM 3687 O O . GLU A 1 467 ? -17.531 31.391 2.99 1 82.06 467 GLU A O 1
ATOM 3692 N N . ASP A 1 468 ? -18.203 33.375 2.258 1 81 468 ASP A N 1
ATOM 3693 C CA . ASP A 1 468 ? -17.906 34.125 3.473 1 81 468 ASP A CA 1
ATOM 3694 C C . ASP A 1 468 ? -16.531 33.781 4.023 1 81 468 ASP A C 1
ATOM 3696 O O . ASP A 1 468 ? -16.406 33.312 5.148 1 81 468 ASP A O 1
ATOM 3700 N N . SER A 1 469 ? -15.578 33.906 3.348 1 90.69 469 SER A N 1
ATOM 3701 C CA . SER A 1 469 ? -14.195 33.625 3.736 1 90.69 469 SER A CA 1
ATOM 3702 C C . SER A 1 469 ? -13.367 34.906 3.713 1 90.69 469 SER A C 1
ATOM 3704 O O . SER A 1 469 ? -13.773 35.906 3.123 1 90.69 469 SER A O 1
ATOM 3706 N N . ILE A 1 470 ? -12.305 34.875 4.359 1 91.44 470 ILE A N 1
ATOM 3707 C CA . ILE A 1 470 ? -11.375 36 4.34 1 91.44 470 ILE A CA 1
ATOM 3708 C C . ILE A 1 470 ? -10.938 36.281 2.906 1 91.44 470 ILE A C 1
ATOM 3710 O O . ILE A 1 470 ? -10.852 37.438 2.49 1 91.44 470 ILE A O 1
ATOM 3714 N N . ALA A 1 471 ? -10.656 35.25 2.168 1 92.81 471 ALA A N 1
ATOM 3715 C CA . ALA A 1 471 ? -10.258 35.406 0.772 1 92.81 471 ALA A CA 1
ATOM 3716 C C . ALA A 1 471 ? -11.32 36.156 -0.024 1 92.81 471 ALA A C 1
ATOM 3718 O O . ALA A 1 471 ? -11 37.062 -0.793 1 92.81 471 ALA A O 1
ATOM 3719 N N . LYS A 1 472 ? -12.484 35.812 0.189 1 89.62 472 LYS A N 1
ATOM 3720 C CA . LYS A 1 472 ? -13.586 36.438 -0.534 1 89.62 472 LYS A CA 1
ATOM 3721 C C . LYS A 1 472 ? -13.75 37.906 -0.125 1 89.62 472 LYS A C 1
ATOM 3723 O O . LYS A 1 472 ? -13.906 38.781 -0.979 1 89.62 472 LYS A O 1
ATOM 3728 N N . VAL A 1 473 ? -13.742 38.156 1.137 1 87.56 473 VAL A N 1
ATOM 3729 C CA . VAL A 1 473 ? -13.914 39.5 1.671 1 87.56 473 VAL A CA 1
ATOM 3730 C C . VAL A 1 473 ? -12.812 40.438 1.128 1 87.56 473 VAL A C 1
ATOM 3732 O O . VAL A 1 473 ? -13.094 41.531 0.685 1 87.56 473 VAL A O 1
ATOM 3735 N N . VAL A 1 474 ? -11.633 39.969 1.153 1 90.44 474 VAL A N 1
ATOM 3736 C CA . VAL A 1 474 ? -10.492 40.781 0.699 1 90.44 474 VAL A CA 1
ATOM 3737 C C . VAL A 1 474 ? -10.602 41 -0.806 1 90.44 474 VAL A C 1
ATOM 3739 O O . VAL A 1 474 ? -10.367 42.125 -1.284 1 90.44 474 VAL A O 1
ATOM 3742 N N . ALA A 1 475 ? -10.938 40 -1.543 1 89 475 ALA A N 1
ATOM 3743 C CA . ALA A 1 475 ? -11.039 40.094 -2.996 1 89 475 ALA A CA 1
ATOM 3744 C C . ALA A 1 475 ? -12.148 41.062 -3.4 1 89 475 ALA A C 1
ATOM 3746 O O . ALA A 1 475 ? -12.023 41.781 -4.398 1 89 475 ALA A O 1
ATOM 3747 N N . GLU A 1 476 ? -13.148 41.125 -2.688 1 86.5 476 GLU A N 1
ATOM 3748 C CA . GLU A 1 476 ? -14.312 41.938 -3.023 1 86.5 476 GLU A CA 1
ATOM 3749 C C . GLU A 1 476 ? -14.125 43.406 -2.578 1 86.5 476 GLU A C 1
ATOM 3751 O O . GLU A 1 476 ? -14.875 44.281 -2.996 1 86.5 476 GLU A O 1
ATOM 3756 N N . HIS A 1 477 ? -13.234 43.625 -1.721 1 83.19 477 HIS A N 1
ATOM 3757 C CA . HIS A 1 477 ? -12.992 44.969 -1.199 1 83.19 477 HIS A CA 1
ATOM 3758 C C . HIS A 1 477 ? -12.562 45.906 -2.309 1 83.19 477 HIS A C 1
ATOM 3760 O O . HIS A 1 477 ? -12.734 47.125 -2.186 1 83.19 477 HIS A O 1
ATOM 3766 N N . GLY A 1 478 ? -12.039 45.469 -3.492 1 74.19 478 GLY A N 1
ATOM 3767 C CA . GLY A 1 478 ? -11.695 46.312 -4.621 1 74.19 478 GLY A CA 1
ATOM 3768 C C . GLY A 1 478 ? -10.242 46.781 -4.609 1 74.19 478 GLY A C 1
ATOM 3769 O O . GLY A 1 478 ? -9.82 47.562 -5.461 1 74.19 478 GLY A O 1
ATOM 3770 N N . SER A 1 479 ? -9.508 46.406 -3.611 1 74.69 479 SER A N 1
ATOM 3771 C CA . SER A 1 479 ? -8.094 46.781 -3.539 1 74.69 479 SER A CA 1
ATOM 3772 C C . SER A 1 479 ? -7.281 46.094 -4.629 1 74.69 479 SER A C 1
ATOM 3774 O O . SER A 1 479 ? -6.137 46.469 -4.887 1 74.69 479 SER A O 1
ATOM 3776 N N . GLY A 1 480 ? -7.902 45.094 -5.254 1 77.88 480 GLY A N 1
ATOM 3777 C CA . GLY A 1 480 ? -7.195 44.344 -6.27 1 77.88 480 GLY A CA 1
ATOM 3778 C C . GLY A 1 480 ? -6.406 43.156 -5.703 1 77.88 480 GLY A C 1
ATOM 3779 O O . GLY A 1 480 ? -5.785 42.406 -6.449 1 77.88 480 GLY A O 1
ATOM 3780 N N . TYR A 1 481 ? -6.371 43.094 -4.402 1 88.38 481 TYR A N 1
ATOM 3781 C CA . TYR A 1 481 ? -5.707 41.969 -3.771 1 88.38 481 TYR A CA 1
ATOM 3782 C C . TYR A 1 481 ? -6.625 40.75 -3.734 1 88.38 481 TYR A C 1
ATOM 3784 O O . TYR A 1 481 ? -7.625 40.75 -3.012 1 88.38 481 TYR A O 1
ATOM 3792 N N . GLY A 1 482 ? -6.23 39.812 -4.652 1 90.19 482 GLY A N 1
ATOM 3793 C CA . GLY A 1 482 ? -7.062 38.625 -4.785 1 90.19 482 GLY A CA 1
ATOM 3794 C C . GLY A 1 482 ? -7.871 38.594 -6.07 1 90.19 482 GLY A C 1
ATOM 3795 O O . GLY A 1 482 ? -8.094 39.656 -6.691 1 90.19 482 GLY A O 1
ATOM 3796 N N . ASP A 1 483 ? -8.289 37.469 -6.426 1 89.44 483 ASP A N 1
ATOM 3797 C CA . ASP A 1 483 ? -9.109 37.281 -7.621 1 89.44 483 ASP A CA 1
ATOM 3798 C C . ASP A 1 483 ? -10.578 37.562 -7.324 1 89.44 483 ASP A C 1
ATOM 3800 O O . ASP A 1 483 ? -11.18 36.938 -6.453 1 89.44 483 ASP A O 1
ATOM 3804 N N . LYS A 1 484 ? -11.156 38.406 -8.086 1 84.38 484 LYS A N 1
ATOM 3805 C CA . LYS A 1 484 ? -12.547 38.781 -7.883 1 84.38 484 LYS A CA 1
ATOM 3806 C C . LYS A 1 484 ? -13.484 37.625 -8.211 1 84.38 484 LYS A C 1
ATOM 3808 O O . LYS A 1 484 ? -14.617 37.562 -7.719 1 84.38 484 LYS A O 1
ATOM 3813 N N . ASN A 1 485 ? -13.016 36.75 -9 1 85.88 485 ASN A N 1
ATOM 3814 C CA . ASN A 1 485 ? -13.828 35.594 -9.414 1 85.88 485 ASN A CA 1
ATOM 3815 C C . ASN A 1 485 ? -13.438 34.312 -8.672 1 85.88 485 ASN A C 1
ATOM 3817 O O . ASN A 1 485 ? -13.414 33.25 -9.258 1 85.88 485 ASN A O 1
ATOM 3821 N N . LEU A 1 486 ? -13.18 34.5 -7.438 1 90.5 486 LEU A N 1
ATOM 3822 C CA . LEU A 1 486 ? -12.812 33.344 -6.617 1 90.5 486 LEU A CA 1
ATOM 3823 C C . LEU A 1 486 ? -13.945 32.312 -6.574 1 90.5 486 LEU A C 1
ATOM 3825 O O . LEU A 1 486 ? -15.109 32.688 -6.398 1 90.5 486 LEU A O 1
ATOM 3829 N N . THR A 1 487 ? -13.625 31.062 -6.812 1 93.38 487 THR A N 1
ATOM 3830 C CA . THR A 1 487 ? -14.594 29.969 -6.746 1 93.38 487 THR A CA 1
ATOM 3831 C C . THR A 1 487 ? -14.445 29.188 -5.441 1 93.38 487 THR A C 1
ATOM 3833 O O . THR A 1 487 ? -15.336 28.422 -5.066 1 93.38 487 THR A O 1
ATOM 3836 N N . GLY A 1 488 ? -13.281 29.406 -4.809 1 95.94 488 GLY A N 1
ATOM 3837 C CA . GLY A 1 488 ? -13.047 28.734 -3.539 1 95.94 488 GLY A CA 1
ATOM 3838 C C . GLY A 1 488 ? -12.484 27.328 -3.695 1 95.94 488 GLY A C 1
ATOM 3839 O O . GLY A 1 488 ? -12.562 26.516 -2.771 1 95.94 488 GLY A O 1
ATOM 3840 N N . ASN A 1 489 ? -12.039 26.953 -4.797 1 97 489 ASN A N 1
ATOM 3841 C CA . ASN A 1 489 ? -11.406 25.672 -5.059 1 97 489 ASN A CA 1
ATOM 3842 C C . ASN A 1 489 ? -10.461 25.75 -6.258 1 97 489 ASN A C 1
ATOM 3844 O O . ASN A 1 489 ? -10.383 26.766 -6.934 1 97 489 ASN A O 1
ATOM 3848 N N . GLY A 1 490 ? -9.719 24.703 -6.531 1 97.44 490 GLY A N 1
ATOM 3849 C CA . GLY A 1 490 ? -8.617 24.75 -7.48 1 97.44 490 GLY A CA 1
ATOM 3850 C C . GLY A 1 490 ? -9.008 24.297 -8.875 1 97.44 490 GLY A C 1
ATOM 3851 O O . GLY A 1 490 ? -8.156 24.203 -9.758 1 97.44 490 GLY A O 1
ATOM 3852 N N . PHE A 1 491 ? -10.289 24.016 -9.133 1 97 491 PHE A N 1
ATOM 3853 C CA . PHE A 1 491 ? -10.688 23.375 -10.383 1 97 491 PHE A CA 1
ATOM 3854 C C . PHE A 1 491 ? -10.281 24.234 -11.578 1 97 491 PHE A C 1
ATOM 3856 O O . PHE A 1 491 ? -9.594 23.75 -12.484 1 97 491 PHE A O 1
ATOM 3863 N N . ASN A 1 492 ? -10.609 25.484 -11.586 1 95.06 492 ASN A N 1
ATOM 3864 C CA . ASN A 1 492 ? -10.328 26.375 -12.711 1 95.06 492 ASN A CA 1
ATOM 3865 C C . ASN A 1 492 ? -8.828 26.547 -12.93 1 95.06 492 ASN A C 1
ATOM 3867 O O . ASN A 1 492 ? -8.359 26.562 -14.062 1 95.06 492 ASN A O 1
ATOM 3871 N N . THR A 1 493 ? -8.141 26.688 -11.852 1 95.88 493 THR A N 1
ATOM 3872 C CA . THR A 1 493 ? -6.695 26.828 -11.953 1 95.88 493 THR A CA 1
ATOM 3873 C C . THR A 1 493 ? -6.074 25.594 -12.594 1 95.88 493 THR A C 1
ATOM 3875 O O . THR A 1 493 ? -5.23 25.703 -13.484 1 95.88 493 THR A O 1
ATOM 3878 N N . MET A 1 494 ? -6.5 24.422 -12.125 1 96.44 494 MET A N 1
ATOM 3879 C CA . MET A 1 494 ? -5.969 23.172 -12.656 1 96.44 494 MET A CA 1
ATOM 3880 C C . MET A 1 494 ? -6.246 23.047 -14.148 1 96.44 494 MET A C 1
ATOM 3882 O O . MET A 1 494 ? -5.359 22.672 -14.922 1 96.44 494 MET A O 1
ATOM 3886 N N . VAL A 1 495 ? -7.426 23.375 -14.516 1 94.44 495 VAL A N 1
ATOM 3887 C CA . VAL A 1 495 ? -7.836 23.25 -15.914 1 94.44 495 VAL A CA 1
ATOM 3888 C C . VAL A 1 495 ? -7.059 24.266 -16.766 1 94.44 495 VAL A C 1
ATOM 3890 O O . VAL A 1 495 ? -6.504 23.906 -17.797 1 94.44 495 VAL A O 1
ATOM 3893 N N . ARG A 1 496 ? -6.996 25.453 -16.328 1 91.56 496 ARG A N 1
ATOM 3894 C CA . ARG A 1 496 ? -6.344 26.516 -17.078 1 91.56 496 ARG A CA 1
ATOM 3895 C C . ARG A 1 496 ? -4.863 26.234 -17.281 1 91.56 496 ARG A C 1
ATOM 3897 O O . ARG A 1 496 ? -4.297 26.562 -18.328 1 91.56 496 ARG A O 1
ATOM 3904 N N . GLN A 1 497 ? -4.262 25.656 -16.25 1 94 497 GLN A N 1
ATOM 3905 C CA . GLN A 1 497 ? -2.832 25.375 -16.328 1 94 497 GLN A CA 1
ATOM 3906 C C . GLN A 1 497 ? -2.57 24.094 -17.109 1 94 497 GLN A C 1
ATOM 3908 O O . GLN A 1 497 ? -1.42 23.766 -17.422 1 94 497 GLN A O 1
ATOM 3913 N N . GLY A 1 498 ? -3.562 23.359 -17.359 1 92.69 498 GLY A N 1
ATOM 3914 C CA . GLY A 1 498 ? -3.398 22.141 -18.125 1 92.69 498 GLY A CA 1
ATOM 3915 C C . GLY A 1 498 ? -2.895 20.984 -17.281 1 92.69 498 GLY A C 1
ATOM 3916 O O . GLY A 1 498 ? -2.074 20.188 -17.75 1 92.69 498 GLY A O 1
ATOM 3917 N N . LEU A 1 499 ? -3.285 20.922 -16.062 1 93.69 499 LEU A N 1
ATOM 3918 C CA . LEU A 1 499 ? -2.934 19.766 -15.242 1 93.69 499 LEU A CA 1
ATOM 3919 C C . LEU A 1 499 ? -3.406 18.469 -15.891 1 93.69 499 LEU A C 1
ATOM 3921 O O . LEU A 1 499 ? -4.527 18.406 -16.406 1 93.69 499 LEU A O 1
ATOM 3925 N N . GLU A 1 500 ? -2.547 17.469 -15.875 1 89.62 500 GLU A N 1
ATOM 3926 C CA . GLU A 1 500 ? -2.854 16.234 -16.578 1 89.62 500 GLU A CA 1
ATOM 3927 C C . GLU A 1 500 ? -3.889 15.406 -15.828 1 89.62 500 GLU A C 1
ATOM 3929 O O . GLU A 1 500 ? -4.762 14.789 -16.438 1 89.62 500 GLU A O 1
ATOM 3934 N N . ASN A 1 501 ? -3.697 15.359 -14.547 1 91.25 501 ASN A N 1
ATOM 3935 C CA . ASN A 1 501 ? -4.562 14.578 -13.672 1 91.25 501 ASN A CA 1
ATOM 3936 C C . ASN A 1 501 ? -4.898 15.328 -12.391 1 91.25 501 ASN A C 1
ATOM 3938 O O . ASN A 1 501 ? -4.008 15.641 -11.594 1 91.25 501 ASN A O 1
ATOM 3942 N N . GLY A 1 502 ? -6.176 15.617 -12.25 1 96.31 502 GLY A N 1
ATOM 3943 C CA . GLY A 1 502 ? -6.551 16.375 -11.07 1 96.31 502 GLY A CA 1
ATOM 3944 C C . GLY A 1 502 ? -7.938 16.047 -10.555 1 96.31 502 GLY A C 1
ATOM 3945 O O . GLY A 1 502 ? -8.828 15.711 -11.336 1 96.31 502 GLY A O 1
ATOM 3946 N N . LEU A 1 503 ? -8.086 16.094 -9.25 1 98.12 503 LEU A N 1
ATOM 3947 C CA . LEU A 1 503 ? -9.383 15.93 -8.594 1 98.12 503 LEU A CA 1
ATOM 3948 C C . LEU A 1 503 ? -9.602 17.031 -7.559 1 98.12 503 LEU A C 1
ATOM 3950 O O . LEU A 1 503 ? -8.711 17.328 -6.758 1 98.12 503 LEU A O 1
ATOM 3954 N N . VAL A 1 504 ? -10.734 17.641 -7.625 1 98.62 504 VAL A N 1
ATOM 3955 C CA . VAL A 1 504 ? -11.156 18.625 -6.633 1 98.62 504 VAL A CA 1
ATOM 3956 C C . VAL A 1 504 ? -12.375 18.109 -5.871 1 98.62 504 VAL A C 1
ATOM 3958 O O . VAL A 1 504 ? -13.375 17.734 -6.48 1 98.62 504 VAL A O 1
ATOM 3961 N N . CYS A 1 505 ? -12.297 18.078 -4.602 1 98.5 505 CYS A N 1
ATOM 3962 C CA . CYS A 1 505 ? -13.414 17.734 -3.734 1 98.5 505 CYS A CA 1
ATOM 3963 C C . CYS A 1 505 ? -13.852 18.922 -2.887 1 98.5 505 CYS A C 1
ATOM 3965 O O . CYS A 1 505 ? -13.102 19.375 -2.02 1 98.5 505 CYS A O 1
ATOM 3967 N N . VAL A 1 506 ? -15.031 19.375 -3.102 1 98.06 506 VAL A N 1
ATOM 3968 C CA . VAL A 1 506 ? -15.602 20.438 -2.285 1 98.06 506 VAL A CA 1
ATOM 3969 C C . VAL A 1 506 ? -16.562 19.844 -1.252 1 98.06 506 VAL A C 1
ATOM 3971 O O . VAL A 1 506 ? -17.547 19.219 -1.61 1 98.06 506 VAL A O 1
ATOM 3974 N N . LEU A 1 507 ? -16.281 20.109 -0.006 1 97 507 LEU A N 1
ATOM 3975 C CA . LEU A 1 507 ? -16.984 19.484 1.105 1 97 507 LEU A CA 1
ATOM 3976 C C . LEU A 1 507 ? -18.125 20.375 1.585 1 97 507 LEU A C 1
ATOM 3978 O O . LEU A 1 507 ? -17.906 21.516 2.021 1 97 507 LEU A O 1
ATOM 3982 N N . GLU A 1 508 ? -19.297 19.828 1.577 1 94.56 508 GLU A N 1
ATOM 3983 C CA . GLU A 1 508 ? -20.469 20.562 2.033 1 94.56 508 GLU A CA 1
ATOM 3984 C C . GLU A 1 508 ? -20.359 20.906 3.518 1 94.56 508 GLU A C 1
ATOM 3986 O O . GLU A 1 508 ? -20.125 20.016 4.344 1 94.56 508 GLU A O 1
ATOM 3991 N N . ASP A 1 509 ? -20.453 22.125 3.822 1 89.56 509 ASP A N 1
ATOM 3992 C CA . ASP A 1 509 ? -20.453 22.625 5.191 1 89.56 509 ASP A CA 1
ATOM 3993 C C . ASP A 1 509 ? -19.109 22.375 5.871 1 89.56 509 ASP A C 1
ATOM 3995 O O . ASP A 1 509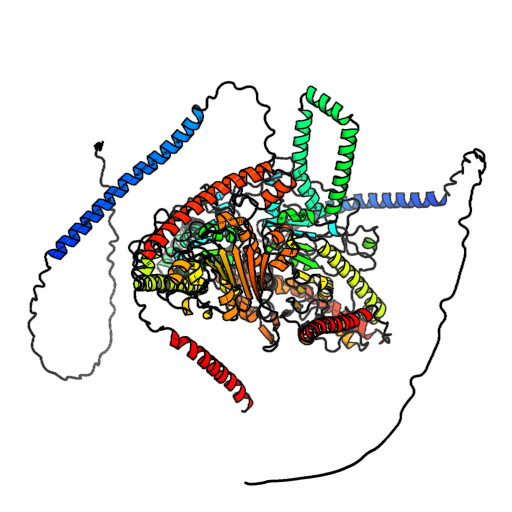 ? -19 22.438 7.098 1 89.56 509 ASP A O 1
ATOM 3999 N N . GLY A 1 510 ? -18.188 21.984 5.023 1 92.31 510 GLY A N 1
ATOM 4000 C CA . GLY A 1 510 ? -16.859 21.812 5.562 1 92.31 510 GLY A CA 1
ATOM 4001 C C . GLY A 1 510 ? -16.188 23.125 5.941 1 92.31 510 GLY A C 1
ATOM 4002 O O . GLY A 1 510 ? -16.203 24.078 5.168 1 92.31 510 GLY A O 1
ATOM 4003 N N . VAL A 1 511 ? -15.664 23.172 7.113 1 92.12 511 VAL A N 1
ATOM 4004 C CA . VAL A 1 511 ? -14.898 24.344 7.547 1 92.12 511 VAL A CA 1
ATOM 4005 C C . VAL A 1 511 ? -13.414 24.109 7.297 1 92.12 511 VAL A C 1
ATOM 4007 O O . VAL A 1 511 ? -13.039 23.219 6.527 1 92.12 511 VAL A O 1
ATOM 4010 N N . HIS A 1 512 ? -12.539 24.969 7.785 1 93.44 512 HIS A N 1
ATOM 4011 C CA . HIS A 1 512 ? -11.102 24.906 7.527 1 93.44 512 HIS A CA 1
ATOM 4012 C C . HIS A 1 512 ? -10.508 23.594 8.023 1 93.44 512 HIS A C 1
ATOM 4014 O O . HIS A 1 512 ? -9.586 23.047 7.41 1 93.44 512 HIS A O 1
ATOM 4020 N N . SER A 1 513 ? -10.977 23.047 9.125 1 90.62 513 SER A N 1
ATOM 4021 C CA . SER A 1 513 ? -10.688 21.719 9.656 1 90.62 513 SER A CA 1
ATOM 4022 C C . SER A 1 513 ? -11.812 20.734 9.336 1 90.62 513 SER A C 1
ATOM 4024 O O . SER A 1 513 ? -12.711 20.547 10.156 1 90.62 513 SER A O 1
ATOM 4026 N N . PRO A 1 514 ? -11.664 20.062 8.305 1 91.81 514 PRO A N 1
ATOM 4027 C CA . PRO A 1 514 ? -12.859 19.375 7.797 1 91.81 514 PRO A CA 1
ATOM 4028 C C . PRO A 1 514 ? -13.094 18.016 8.461 1 91.81 514 PRO A C 1
ATOM 4030 O O . PRO A 1 514 ? -14.102 17.359 8.188 1 91.81 514 PRO A O 1
ATOM 4033 N N . CYS A 1 515 ? -12.289 17.531 9.336 1 92.81 515 CYS A N 1
ATOM 4034 C CA . CYS A 1 515 ? -12.414 16.188 9.875 1 92.81 515 CYS A CA 1
ATOM 4035 C C . CYS A 1 515 ? -13.688 16.031 10.695 1 92.81 515 CYS A C 1
ATOM 4037 O O . CYS A 1 515 ? -14.281 14.961 10.742 1 92.81 515 CYS A O 1
ATOM 4039 N N . ASN A 1 516 ? -14.133 17.109 11.297 1 88.62 516 ASN A N 1
ATOM 4040 C CA . ASN A 1 516 ? -15.336 17.016 12.109 1 88.62 516 ASN A CA 1
ATOM 4041 C C . ASN A 1 516 ? -16.562 16.703 11.258 1 88.62 516 ASN A C 1
ATOM 4043 O O . ASN A 1 516 ? -17.547 16.141 11.75 1 88.62 516 ASN A O 1
ATOM 4047 N N . THR A 1 517 ? -16.516 17.047 9.992 1 90.81 517 THR A N 1
ATOM 4048 C CA . THR A 1 517 ? -17.672 16.828 9.133 1 90.81 517 THR A CA 1
ATOM 4049 C C . THR A 1 517 ? -17.391 15.727 8.117 1 90.81 517 THR A C 1
ATOM 4051 O O . THR A 1 517 ? -18.328 15.102 7.602 1 90.81 517 THR A O 1
ATOM 4054 N N . HIS A 1 518 ? -16.172 15.516 7.828 1 95.56 518 HIS A N 1
ATOM 4055 C CA . HIS A 1 518 ? -15.914 14.656 6.68 1 95.56 518 HIS A CA 1
ATOM 4056 C C . HIS A 1 518 ? -14.75 13.711 6.953 1 95.56 518 HIS A C 1
ATOM 4058 O O . HIS A 1 518 ? -14.055 13.289 6.027 1 95.56 518 HIS A O 1
ATOM 4064 N N . ASP A 1 519 ? -14.469 13.328 8.156 1 95.5 519 ASP A N 1
ATOM 4065 C CA . ASP A 1 519 ? -13.359 12.461 8.523 1 95.5 519 ASP A CA 1
ATOM 4066 C C . ASP A 1 519 ? -13.445 11.125 7.793 1 95.5 519 ASP A C 1
ATOM 4068 O O . ASP A 1 519 ? -12.461 10.664 7.215 1 95.5 519 ASP A O 1
ATOM 4072 N N . ASN A 1 520 ? -14.586 10.453 7.809 1 93.69 520 ASN A N 1
ATOM 4073 C CA . ASN A 1 520 ? -14.773 9.148 7.18 1 93.69 520 ASN A CA 1
ATOM 4074 C C . ASN A 1 520 ? -14.641 9.234 5.66 1 93.69 520 ASN A C 1
ATOM 4076 O O . ASN A 1 520 ? -14.133 8.305 5.027 1 93.69 520 ASN A O 1
ATOM 4080 N N . PHE A 1 521 ? -15.094 10.336 5.082 1 95.31 521 PHE A N 1
ATOM 4081 C CA . PHE A 1 521 ? -14.906 10.539 3.652 1 95.31 521 PHE A CA 1
ATOM 4082 C C . PHE A 1 521 ? -13.422 10.672 3.318 1 95.31 521 PHE A C 1
ATOM 4084 O O . PHE A 1 521 ? -12.93 10.039 2.381 1 95.31 521 PHE A O 1
ATOM 4091 N N . LEU A 1 522 ? -12.711 11.484 4.07 1 96.81 522 LEU A N 1
ATOM 4092 C CA . LEU A 1 522 ? -11.297 11.734 3.828 1 96.81 522 LEU A CA 1
ATOM 4093 C C . LEU A 1 522 ? -10.492 10.438 3.906 1 96.81 522 LEU A C 1
ATOM 4095 O O . LEU A 1 522 ? -9.57 10.227 3.117 1 96.81 522 LEU A O 1
ATOM 4099 N N . ARG A 1 523 ? -10.844 9.656 4.805 1 94.31 523 ARG A N 1
ATOM 4100 C CA . ARG A 1 523 ? -10.148 8.383 4.957 1 94.31 523 ARG A CA 1
ATOM 4101 C C . ARG A 1 523 ? -10.258 7.539 3.689 1 94.31 523 ARG A C 1
ATOM 4103 O O . ARG A 1 523 ? -9.258 6.988 3.217 1 94.31 523 ARG A O 1
ATOM 4110 N N . GLN A 1 524 ? -11.469 7.422 3.162 1 92.75 524 GLN A N 1
ATOM 4111 C CA . GLN A 1 524 ? -11.664 6.645 1.943 1 92.75 524 GLN A CA 1
ATOM 4112 C C . GLN A 1 524 ? -10.992 7.316 0.748 1 92.75 524 GLN A C 1
ATOM 4114 O O . GLN A 1 524 ? -10.445 6.641 -0.126 1 92.75 524 GLN A O 1
ATOM 4119 N N . LEU A 1 525 ? -11.047 8.57 0.701 1 95.81 525 LEU A N 1
ATOM 4120 C CA . LEU A 1 525 ? -10.43 9.336 -0.374 1 95.81 525 LEU A CA 1
ATOM 4121 C C . LEU A 1 525 ? -8.922 9.109 -0.4 1 95.81 525 LEU A C 1
ATOM 4123 O O . LEU A 1 525 ? -8.352 8.797 -1.451 1 95.81 525 LEU A O 1
ATOM 4127 N N . PHE A 1 526 ? -8.281 9.234 0.739 1 96.19 526 PHE A N 1
ATOM 4128 C CA . PHE A 1 526 ? -6.832 9.07 0.815 1 96.19 526 PHE A CA 1
ATOM 4129 C C . PHE A 1 526 ? -6.434 7.629 0.498 1 96.19 526 PHE A C 1
ATOM 4131 O O . PHE A 1 526 ? -5.445 7.395 -0.197 1 96.19 526 PHE A O 1
ATOM 4138 N N . ASN A 1 527 ? -7.219 6.734 1.026 1 92.06 527 ASN A N 1
ATOM 4139 C CA . ASN A 1 527 ? -6.93 5.34 0.712 1 92.06 527 ASN A CA 1
ATOM 4140 C C . ASN A 1 527 ? -6.906 5.098 -0.794 1 92.06 527 ASN A C 1
ATOM 4142 O O . ASN A 1 527 ? -6.027 4.398 -1.302 1 92.06 527 ASN A O 1
ATOM 4146 N N . THR A 1 528 ? -7.883 5.641 -1.474 1 90.94 528 THR A N 1
ATOM 4147 C CA . THR A 1 528 ? -7.957 5.492 -2.922 1 90.94 528 THR A CA 1
ATOM 4148 C C . THR A 1 528 ? -6.828 6.258 -3.605 1 90.94 528 THR A C 1
ATOM 4150 O O . THR A 1 528 ? -6.207 5.754 -4.543 1 90.94 528 THR A O 1
ATOM 4153 N N . PHE A 1 529 ? -6.531 7.402 -3.1 1 93.38 529 PHE A N 1
ATOM 4154 C CA . PHE A 1 529 ? -5.504 8.258 -3.689 1 93.38 529 PHE A CA 1
ATOM 4155 C C . PHE A 1 529 ? -4.137 7.586 -3.615 1 93.38 529 PHE A C 1
ATOM 4157 O O . PHE A 1 529 ? -3.385 7.59 -4.59 1 93.38 529 PHE A O 1
ATOM 4164 N N . PHE A 1 530 ? -3.789 6.98 -2.584 1 91.69 530 PHE A N 1
ATOM 4165 C CA . PHE A 1 530 ? -2.469 6.387 -2.4 1 91.69 530 PHE A CA 1
ATOM 4166 C C . PHE A 1 530 ? -2.354 5.078 -3.17 1 91.69 530 PHE A C 1
ATOM 4168 O O . PHE A 1 530 ? -1.247 4.586 -3.41 1 91.69 530 PHE A O 1
ATOM 4175 N N . SER A 1 531 ? -3.469 4.516 -3.551 1 82.25 531 SER A N 1
ATOM 4176 C CA . SER A 1 531 ? -3.453 3.285 -4.336 1 82.25 531 SER A CA 1
ATOM 4177 C C . SER A 1 531 ? -3.484 3.582 -5.832 1 82.25 531 SER A C 1
ATOM 4179 O O . SER A 1 531 ? -2.895 2.85 -6.629 1 82.25 531 SER A O 1
ATOM 4181 N N . ARG A 1 532 ? -4.262 4.66 -6.129 1 83.25 532 ARG A N 1
ATOM 4182 C CA . ARG A 1 532 ? -4.535 4.961 -7.531 1 83.25 532 ARG A CA 1
ATOM 4183 C C . ARG A 1 532 ? -4.383 6.453 -7.809 1 83.25 532 ARG A C 1
ATOM 4185 O O . ARG A 1 532 ? -5.316 7.094 -8.305 1 83.25 532 ARG A O 1
ATOM 4192 N N . ALA A 1 533 ? -3.229 6.934 -7.629 1 87.62 533 ALA A N 1
ATOM 4193 C CA . ALA A 1 533 ? -3.025 8.367 -7.793 1 87.62 533 ALA A CA 1
ATOM 4194 C C . ALA A 1 533 ? -3.271 8.805 -9.234 1 87.62 533 ALA A C 1
ATOM 4196 O O . ALA A 1 533 ? -3.916 9.82 -9.484 1 87.62 533 ALA A O 1
ATOM 4197 N N . GLY A 1 534 ? -2.871 8 -10.164 1 83.62 534 GLY A N 1
ATOM 4198 C CA . GLY A 1 534 ? -2.969 8.359 -11.57 1 83.62 534 GLY A CA 1
ATOM 4199 C C . GLY A 1 534 ? -4.395 8.352 -12.086 1 83.62 534 GLY A C 1
ATOM 4200 O O . GLY A 1 534 ? -4.684 8.938 -13.133 1 83.62 534 GLY A O 1
ATOM 4201 N N . SER A 1 535 ? -5.277 7.691 -11.383 1 84.81 535 SER A N 1
ATOM 4202 C CA . SER A 1 535 ? -6.668 7.594 -11.82 1 84.81 535 SER A CA 1
ATOM 4203 C C . SER A 1 535 ? -7.605 8.289 -10.844 1 84.81 535 SER A C 1
ATOM 4205 O O . SER A 1 535 ? -8.82 8.078 -10.875 1 84.81 535 SER A O 1
ATOM 4207 N N . ILE A 1 536 ? -7.09 9.133 -10.023 1 91.12 536 ILE A N 1
ATOM 4208 C CA . ILE A 1 536 ? -7.887 9.703 -8.945 1 91.12 536 ILE A CA 1
ATOM 4209 C C . ILE A 1 536 ? -8.977 10.602 -9.523 1 91.12 536 ILE A C 1
ATOM 4211 O O . ILE A 1 536 ? -10.016 10.805 -8.891 1 91.12 536 ILE A O 1
ATOM 4215 N N . TRP A 1 537 ? -8.773 11.109 -10.75 1 93.31 537 TRP A N 1
ATOM 4216 C CA . TRP A 1 537 ? -9.75 11.977 -11.398 1 93.31 537 TRP A CA 1
ATOM 4217 C C . TRP A 1 537 ? -11.039 11.211 -11.703 1 93.31 537 TRP A C 1
ATOM 4219 O O . TRP A 1 537 ? -12.086 11.82 -11.938 1 93.31 537 TRP A O 1
ATOM 4229 N N . GLU A 1 538 ? -10.984 9.875 -11.648 1 90.88 538 GLU A N 1
ATOM 4230 C CA . GLU A 1 538 ? -12.133 9.023 -11.945 1 90.88 538 GLU A CA 1
ATOM 4231 C C . GLU A 1 538 ? -12.781 8.516 -10.664 1 90.88 538 GLU A C 1
ATOM 4233 O O . GLU A 1 538 ? -13.445 7.477 -10.672 1 90.88 538 GLU A O 1
ATOM 4238 N N . LEU A 1 539 ? -12.602 9.172 -9.609 1 93.06 539 LEU A N 1
ATOM 4239 C CA . LEU A 1 539 ? -13.039 8.68 -8.305 1 93.06 539 LEU A CA 1
ATOM 4240 C C . LEU A 1 539 ? -14.516 8.305 -8.328 1 93.06 539 LEU A C 1
ATOM 4242 O O . LEU A 1 539 ? -14.914 7.273 -7.777 1 93.06 539 LEU A O 1
ATOM 4246 N N . HIS A 1 540 ? -15.383 9.164 -8.953 1 93.31 540 HIS A N 1
ATOM 4247 C CA . HIS A 1 540 ? -16.812 8.906 -8.969 1 93.31 540 HIS A CA 1
ATOM 4248 C C . HIS A 1 540 ? -17.141 7.617 -9.711 1 93.31 540 HIS A C 1
ATOM 4250 O O . HIS A 1 540 ? -18.125 6.938 -9.391 1 93.31 540 HIS A O 1
ATOM 4256 N N . MET A 1 541 ? -16.328 7.273 -10.648 1 89.19 541 MET A N 1
ATOM 4257 C CA . MET A 1 541 ? -16.516 6.023 -11.375 1 89.19 541 MET A CA 1
ATOM 4258 C C . MET A 1 541 ? -15.953 4.848 -10.594 1 89.19 541 MET A C 1
ATOM 4260 O O . MET A 1 541 ? -16.547 3.768 -10.57 1 89.19 541 MET A O 1
ATOM 4264 N N . ILE A 1 542 ? -14.797 5.078 -9.992 1 87.25 542 ILE A N 1
ATOM 4265 C CA . ILE A 1 542 ? -14.148 4.047 -9.188 1 87.25 542 ILE A CA 1
ATOM 4266 C C . ILE A 1 542 ? -15.07 3.607 -8.055 1 87.25 542 ILE A C 1
ATOM 4268 O O . ILE A 1 542 ? -15.195 2.412 -7.777 1 87.25 542 ILE A O 1
ATOM 4272 N N . TRP A 1 543 ? -15.742 4.586 -7.426 1 90.25 543 TRP A N 1
ATOM 4273 C CA . TRP A 1 543 ? -16.547 4.312 -6.246 1 90.25 543 TRP A CA 1
ATOM 4274 C C . TRP A 1 543 ? -17.953 3.861 -6.641 1 90.25 543 TRP A C 1
ATOM 4276 O O . TRP A 1 543 ? -18.781 3.535 -5.777 1 90.25 543 TRP A O 1
ATOM 4286 N N . GLU A 1 544 ? -18.312 3.709 -7.922 1 88.25 544 GLU A N 1
ATOM 4287 C CA . GLU A 1 544 ? -19.641 3.312 -8.398 1 88.25 544 GLU A CA 1
ATOM 4288 C C . GLU A 1 544 ? -19.969 1.888 -7.965 1 88.25 544 GLU A C 1
ATOM 4290 O O . GLU A 1 544 ? -21.141 1.562 -7.734 1 88.25 544 GLU A O 1
ATOM 4295 N N . ALA A 1 545 ? -18.922 1.13 -7.848 1 81.5 545 ALA A N 1
ATOM 4296 C CA . ALA A 1 545 ? -19.125 -0.288 -7.559 1 81.5 545 ALA A CA 1
ATOM 4297 C C . ALA A 1 545 ? -19.578 -0.496 -6.117 1 81.5 545 ALA A C 1
ATOM 4299 O O . ALA A 1 545 ? -20.141 -1.544 -5.781 1 81.5 545 ALA A O 1
ATOM 4300 N N . ASP A 1 546 ? -19.375 0.422 -5.266 1 83.12 546 ASP A N 1
ATOM 4301 C CA . ASP A 1 546 ? -19.766 0.356 -3.861 1 83.12 546 ASP A CA 1
ATOM 4302 C C . ASP A 1 546 ? -20.859 1.384 -3.551 1 83.12 546 ASP A C 1
ATOM 4304 O O . ASP A 1 546 ? -20.594 2.588 -3.525 1 83.12 546 ASP A O 1
ATOM 4308 N N . PRO A 1 547 ? -22.016 0.937 -3.207 1 82.31 547 PRO A N 1
ATOM 4309 C CA . PRO A 1 547 ? -23.141 1.85 -3.014 1 82.31 547 PRO A CA 1
ATOM 4310 C C . PRO A 1 547 ? -22.875 2.881 -1.917 1 82.31 547 PRO A C 1
ATOM 4312 O O . PRO A 1 547 ? -23.312 4.027 -2.029 1 82.31 547 PRO A O 1
ATOM 4315 N N . LEU A 1 548 ? -22.25 2.533 -0.914 1 83.69 548 LEU A N 1
ATOM 4316 C CA . LEU A 1 548 ? -21.953 3.492 0.149 1 83.69 548 LEU A CA 1
ATOM 4317 C C . LEU A 1 548 ? -21 4.574 -0.338 1 83.69 548 LEU A C 1
ATOM 4319 O O . LEU A 1 548 ? -21.25 5.766 -0.131 1 83.69 548 LEU A O 1
ATOM 4323 N N . LEU A 1 549 ? -19.969 4.16 -0.98 1 87.88 549 LEU A N 1
ATOM 4324 C CA . LEU A 1 549 ? -18.969 5.125 -1.448 1 87.88 549 LEU A CA 1
ATOM 4325 C C . LEU A 1 549 ? -19.562 6.012 -2.545 1 87.88 549 LEU A C 1
ATOM 4327 O O . LEU A 1 549 ? -19.281 7.215 -2.59 1 87.88 549 LEU A O 1
ATOM 4331 N N . LYS A 1 550 ? -20.328 5.406 -3.361 1 89.25 550 LYS A N 1
ATOM 4332 C CA . LYS A 1 550 ? -20.984 6.148 -4.438 1 89.25 550 LYS A CA 1
ATOM 4333 C C . LYS A 1 550 ? -21.828 7.293 -3.885 1 89.25 550 LYS A C 1
ATOM 4335 O O . LYS A 1 550 ? -21.875 8.375 -4.469 1 89.25 550 LYS A O 1
ATOM 4340 N N . SER A 1 551 ? -22.391 7.055 -2.77 1 88.62 551 SER A N 1
ATOM 4341 C CA . SER A 1 551 ? -23.312 8.023 -2.197 1 88.62 551 SER A CA 1
ATOM 4342 C C . SER A 1 551 ? -22.562 9.195 -1.566 1 88.62 551 SER A C 1
ATOM 4344 O O . SER A 1 551 ? -23.156 10.242 -1.28 1 88.62 551 SER A O 1
ATOM 4346 N N . LEU A 1 552 ? -21.266 9.094 -1.47 1 92.06 552 LEU A N 1
ATOM 4347 C CA . LEU A 1 552 ? -20.5 10.117 -0.769 1 92.06 552 LEU A CA 1
ATOM 4348 C C . LEU A 1 552 ? -20.094 11.242 -1.718 1 92.06 552 LEU A C 1
ATOM 4350 O O . LEU A 1 552 ? -19.656 12.297 -1.275 1 92.06 552 LEU A O 1
ATOM 4354 N N . VAL A 1 553 ? -20.266 10.992 -3.041 1 96.12 553 VAL A N 1
ATOM 4355 C CA . VAL A 1 553 ? -19.75 11.992 -3.967 1 96.12 553 VAL A CA 1
ATOM 4356 C C . VAL A 1 553 ? -20.781 12.273 -5.055 1 96.12 553 VAL A C 1
ATOM 4358 O O . VAL A 1 553 ? -21.594 11.414 -5.375 1 96.12 553 VAL A O 1
ATOM 4361 N N . GLN A 1 554 ? -20.734 13.5 -5.551 1 95.81 554 GLN A N 1
ATOM 4362 C CA . GLN A 1 554 ? -21.547 13.938 -6.684 1 95.81 554 GLN A CA 1
ATOM 4363 C C . GLN A 1 554 ? -20.703 14.68 -7.715 1 95.81 554 GLN A C 1
ATOM 4365 O O . GLN A 1 554 ? -19.953 15.602 -7.367 1 95.81 554 GLN A O 1
ATOM 4370 N N . LEU A 1 555 ? -20.781 14.297 -8.906 1 95.94 555 LEU A N 1
ATOM 4371 C CA . LEU A 1 555 ? -20.031 14.945 -9.984 1 95.94 555 LEU A CA 1
ATOM 4372 C C . LEU A 1 555 ? -20.594 16.328 -10.273 1 95.94 555 LEU A C 1
ATOM 4374 O O . LEU A 1 555 ? -21.797 16.484 -10.477 1 95.94 555 LEU A O 1
ATOM 4378 N N . VAL A 1 556 ? -19.812 17.312 -10.203 1 95.69 556 VAL A N 1
ATOM 4379 C CA . VAL A 1 556 ? -20.219 18.688 -10.531 1 95.69 556 VAL A CA 1
ATOM 4380 C C . VAL A 1 556 ? -19.828 19 -11.977 1 95.69 556 VAL A C 1
ATOM 4382 O O . VAL A 1 556 ? -20.672 19.375 -12.789 1 95.69 556 VAL A O 1
ATOM 4385 N N . GLU A 1 557 ? -18.531 18.875 -12.266 1 93.38 557 GLU A N 1
ATOM 4386 C CA . GLU A 1 557 ? -18.016 19.109 -13.609 1 93.38 557 GLU A CA 1
ATOM 4387 C C . GLU A 1 557 ? -16.734 18.312 -13.852 1 93.38 557 GLU A C 1
ATOM 4389 O O . GLU A 1 557 ? -16.078 17.875 -12.906 1 93.38 557 GLU A O 1
ATOM 4394 N N . ALA A 1 558 ? -16.5 18 -15.086 1 92.75 558 ALA A N 1
ATOM 4395 C CA . ALA A 1 558 ? -15.297 17.297 -15.523 1 92.75 558 ALA A CA 1
ATOM 4396 C C . ALA A 1 558 ? -14.828 17.797 -16.891 1 92.75 558 ALA A C 1
ATOM 4398 O O . ALA A 1 558 ? -15.633 18.312 -17.672 1 92.75 558 ALA A O 1
ATOM 4399 N N . THR A 1 559 ? -13.547 17.812 -16.953 1 88.38 559 THR A N 1
ATOM 4400 C CA . THR A 1 559 ? -13.008 18.188 -18.266 1 88.38 559 THR A CA 1
ATOM 4401 C C . THR A 1 559 ? -13.352 17.125 -19.312 1 88.38 559 THR A C 1
ATOM 4403 O O . THR A 1 559 ? -13.734 16 -18.969 1 88.38 559 THR A O 1
ATOM 4406 N N . ASP A 1 560 ? -13.352 17.547 -20.547 1 66.06 560 ASP A N 1
ATOM 4407 C CA . ASP A 1 560 ? -13.656 16.672 -21.672 1 66.06 560 ASP A CA 1
ATOM 4408 C C . ASP A 1 560 ? -12.508 15.703 -21.938 1 66.06 560 ASP A C 1
ATOM 4410 O O . ASP A 1 560 ? -11.578 15.586 -21.125 1 66.06 560 ASP A O 1
ATOM 4414 N N . HIS A 1 561 ? -12.539 14.828 -22.953 1 56.75 561 HIS A N 1
ATOM 4415 C CA . HIS A 1 561 ? -11.719 13.68 -23.312 1 56.75 561 HIS A CA 1
ATOM 4416 C C . HIS A 1 561 ? -10.234 14.023 -23.25 1 56.75 561 HIS A C 1
ATOM 4418 O O . HIS A 1 561 ? -9.398 13.141 -23.031 1 56.75 561 HIS A O 1
ATOM 4424 N N . ARG A 1 562 ? -9.906 15.344 -23.375 1 57.88 562 ARG A N 1
ATOM 4425 C CA . ARG A 1 562 ? -8.477 15.625 -23.453 1 57.88 562 ARG A CA 1
ATOM 4426 C C . ARG A 1 562 ? -7.883 15.891 -22.078 1 57.88 562 ARG A C 1
ATOM 4428 O O . ARG A 1 562 ? -6.695 15.648 -21.844 1 57.88 562 ARG A O 1
ATOM 4435 N N . GLY A 1 563 ? -8.828 16.25 -21.062 1 75.94 563 GLY A N 1
ATOM 4436 C CA . GLY A 1 563 ? -8.305 16.547 -19.734 1 75.94 563 GLY A CA 1
ATOM 4437 C C . GLY A 1 563 ? -8.781 15.562 -18.672 1 75.94 563 GLY A C 1
ATOM 4438 O O . GLY A 1 563 ? -9.797 14.883 -18.859 1 75.94 563 GLY A O 1
ATOM 4439 N N . LYS A 1 564 ? -8.047 15.297 -17.703 1 91.25 564 LYS A N 1
ATOM 4440 C CA . LYS A 1 564 ? -8.344 14.367 -16.625 1 91.25 564 LYS A CA 1
ATOM 4441 C C . LYS A 1 564 ? -8.438 15.094 -15.281 1 91.25 564 LYS A C 1
ATOM 4443 O O . LYS A 1 564 ? -7.762 14.719 -14.32 1 91.25 564 LYS A O 1
ATOM 4448 N N . VAL A 1 565 ? -9.344 16.219 -15.344 1 96.31 565 VAL A N 1
ATOM 4449 C CA . VAL A 1 565 ? -9.594 16.953 -14.109 1 96.31 565 VAL A CA 1
ATOM 4450 C C . VAL A 1 565 ? -11.086 16.875 -13.766 1 96.31 565 VAL A C 1
ATOM 4452 O O . VAL A 1 565 ? -11.938 17.141 -14.617 1 96.31 565 VAL A O 1
ATOM 4455 N N . THR A 1 566 ? -11.414 16.5 -12.562 1 97.38 566 THR A N 1
ATOM 4456 C CA . THR A 1 566 ? -12.789 16.328 -12.109 1 97.38 566 THR A CA 1
ATOM 4457 C C . THR A 1 566 ? -13.047 17.141 -10.844 1 97.38 566 THR A C 1
ATOM 4459 O O . THR A 1 566 ? -12.164 17.266 -9.992 1 97.38 566 THR A O 1
ATOM 4462 N N . HIS A 1 567 ? -14.227 17.734 -10.789 1 97.81 567 HIS A N 1
ATOM 4463 C CA . HIS A 1 567 ? -14.734 18.453 -9.617 1 97.81 567 HIS A CA 1
ATOM 4464 C C . HIS A 1 567 ? -15.922 17.719 -9 1 97.81 567 HIS A C 1
ATOM 4466 O O . HIS A 1 567 ? -16.969 17.578 -9.641 1 97.81 567 HIS A O 1
ATOM 4472 N N . LEU A 1 568 ? -15.68 17.312 -7.766 1 98.25 568 LEU A N 1
ATOM 4473 C CA . LEU A 1 568 ? -16.734 16.594 -7.055 1 98.25 568 LEU A CA 1
ATOM 4474 C C . LEU A 1 568 ? -17.266 17.406 -5.887 1 98.25 568 LEU A C 1
ATOM 4476 O O . LEU A 1 568 ? -16.5 18.109 -5.215 1 98.25 568 LEU A O 1
ATOM 4480 N N . PHE A 1 569 ? -18.531 17.328 -5.707 1 97.62 569 PHE A N 1
ATOM 4481 C CA . PHE A 1 569 ? -19.203 17.797 -4.496 1 97.62 569 PHE A CA 1
ATOM 4482 C C . PHE A 1 569 ? -19.391 16.656 -3.502 1 97.62 569 PHE A C 1
ATOM 4484 O O . PHE A 1 569 ? -19.828 15.57 -3.877 1 97.62 569 PHE A O 1
ATOM 4491 N N . VAL A 1 570 ? -19.016 16.891 -2.264 1 97.69 570 VAL A N 1
ATOM 4492 C CA . VAL A 1 570 ? -19.109 15.883 -1.217 1 97.69 570 VAL A CA 1
ATOM 4493 C C . VAL A 1 570 ? -20.141 16.328 -0.171 1 97.69 570 VAL A C 1
ATOM 4495 O O . VAL A 1 570 ? -19.828 17.141 0.699 1 97.69 570 VAL A O 1
ATOM 4498 N N . PRO A 1 571 ? -21.25 15.711 -0.213 1 94.25 571 PRO A N 1
ATOM 4499 C CA . PRO A 1 571 ? -22.266 16.078 0.773 1 94.25 571 PRO A CA 1
ATOM 4500 C C . PRO A 1 571 ? -21.828 15.789 2.207 1 94.25 571 PRO A C 1
ATOM 4502 O O . PRO A 1 571 ? -21 14.914 2.436 1 94.25 571 PRO A O 1
ATOM 4505 N N . LYS A 1 572 ? -22.422 16.578 3.053 1 87.25 572 LYS A N 1
ATOM 4506 C CA . LYS A 1 572 ? -22.188 16.281 4.465 1 87.25 572 LYS A CA 1
ATOM 4507 C C . LYS A 1 572 ? -22.656 14.867 4.809 1 87.25 572 LYS A C 1
ATOM 4509 O O . LYS A 1 572 ? -23.719 14.43 4.363 1 87.25 572 LYS A O 1
ATOM 4514 N N . MET A 1 573 ? -21.828 14.234 5.488 1 80.69 573 MET A N 1
ATOM 4515 C CA . MET A 1 573 ? -22.156 12.844 5.789 1 80.69 573 MET A CA 1
ATOM 4516 C C . MET A 1 573 ? -23.344 12.758 6.742 1 80.69 573 MET A C 1
ATOM 4518 O O . MET A 1 573 ? -23.438 13.539 7.688 1 80.69 573 MET A O 1
ATOM 4522 N N . VAL A 1 574 ? -24.188 11.773 6.477 1 79.5 574 VAL A N 1
ATOM 4523 C CA . VAL A 1 574 ? -25.406 11.586 7.262 1 79.5 574 VAL A CA 1
ATOM 4524 C C . VAL A 1 574 ? -25.109 10.719 8.484 1 79.5 574 VAL A C 1
ATOM 4526 O O . VAL A 1 574 ? -25.969 10.547 9.352 1 79.5 574 VAL A O 1
ATOM 4529 N N . TYR A 1 575 ? -23.844 10.289 8.578 1 85.94 575 TYR A N 1
ATOM 4530 C CA . TYR A 1 575 ? -23.438 9.453 9.703 1 85.94 575 TYR A CA 1
ATOM 4531 C C . TYR A 1 575 ? -22.344 10.125 10.523 1 85.94 575 TYR A C 1
ATOM 4533 O O . TYR A 1 575 ? -21.641 11.016 10.023 1 85.94 575 TYR A O 1
ATOM 4541 N N . PRO A 1 576 ? -22.266 9.68 11.812 1 89.5 576 PRO A N 1
ATOM 4542 C CA . PRO A 1 576 ? -21.266 10.312 12.68 1 89.5 576 PRO A CA 1
ATOM 4543 C C . PRO A 1 576 ? -19.844 10.055 12.227 1 89.5 576 PRO A C 1
ATOM 4545 O O . PRO A 1 576 ? -19.5 8.938 11.836 1 89.5 576 PRO A O 1
ATOM 4548 N N . GLN A 1 577 ? -19 11.109 12.344 1 91.56 577 GLN A N 1
ATOM 4549 C CA . GLN A 1 577 ? -17.594 11.008 11.961 1 91.56 577 GLN A CA 1
ATOM 4550 C C . GLN A 1 577 ? -16.766 10.344 13.062 1 91.56 577 GLN A C 1
ATOM 4552 O O . GLN A 1 577 ? -15.703 9.789 12.805 1 91.56 577 GLN A O 1
ATOM 4557 N N . ARG A 1 578 ? -17.234 10.406 14.211 1 90.88 578 ARG A N 1
ATOM 4558 C CA . ARG A 1 578 ? -16.469 9.891 15.344 1 90.88 578 ARG A CA 1
ATOM 4559 C C . ARG A 1 578 ? -16.578 8.375 15.438 1 90.88 578 ARG A C 1
ATOM 4561 O O . ARG A 1 578 ? -15.812 7.73 16.156 1 90.88 578 ARG A O 1
ATOM 4568 N N . MET A 1 579 ? -17.469 7.836 14.664 1 88.88 579 MET A N 1
ATOM 4569 C CA . MET A 1 579 ? -17.531 6.387 14.5 1 88.88 579 MET A CA 1
ATOM 4570 C C . MET A 1 579 ? -16.828 5.953 13.219 1 88.88 579 MET A C 1
ATOM 4572 O O . MET A 1 579 ? -16.812 6.695 12.234 1 88.88 579 MET A O 1
ATOM 4576 N N . THR A 1 580 ? -16.234 4.801 13.328 1 86.19 580 THR A N 1
ATOM 4577 C CA . THR A 1 580 ? -15.648 4.254 12.117 1 86.19 580 THR A CA 1
ATOM 4578 C C . THR A 1 580 ? -16.734 3.803 11.141 1 86.19 580 THR A C 1
ATOM 4580 O O . THR A 1 580 ? -17.875 3.529 11.555 1 86.19 580 THR A O 1
ATOM 4583 N N . LEU A 1 581 ? -16.406 3.76 9.898 1 81.69 581 LEU A N 1
ATOM 4584 C CA . LEU A 1 581 ? -17.359 3.279 8.906 1 81.69 581 LEU A CA 1
ATOM 4585 C C . LEU A 1 581 ? -17.766 1.834 9.195 1 81.69 581 LEU A C 1
ATOM 4587 O O . LEU A 1 581 ? -18.891 1.435 8.93 1 81.69 581 LEU A O 1
ATOM 4591 N N . ARG A 1 582 ? -16.828 1.129 9.766 1 83.19 582 ARG A N 1
ATOM 4592 C CA . ARG A 1 582 ? -17.156 -0.24 10.156 1 83.19 582 ARG A CA 1
ATOM 4593 C C . ARG A 1 582 ? -18.25 -0.266 11.219 1 83.19 582 ARG A C 1
ATOM 4595 O O . ARG A 1 582 ? -19.188 -1.054 11.125 1 83.19 582 ARG A O 1
ATOM 4602 N N . GLU A 1 583 ? -18.141 0.521 12.188 1 83.25 583 GLU A N 1
ATOM 4603 C CA . GLU A 1 583 ? -19.156 0.621 13.234 1 83.25 583 GLU A CA 1
ATOM 4604 C C . GLU A 1 583 ? -20.484 1.074 12.672 1 83.25 583 GLU A C 1
ATOM 4606 O O . GLU A 1 583 ? -21.531 0.525 13.023 1 83.25 583 GLU A O 1
ATOM 4611 N N . ILE A 1 584 ? -20.422 2.002 11.805 1 84.81 584 ILE A N 1
ATOM 4612 C CA . ILE A 1 584 ? -21.625 2.553 11.203 1 84.81 584 ILE A CA 1
ATOM 4613 C C . ILE A 1 584 ? -22.344 1.473 10.391 1 84.81 584 ILE A C 1
ATOM 4615 O O . ILE A 1 584 ? -23.547 1.281 10.516 1 84.81 584 ILE A O 1
ATOM 4619 N N . GLU A 1 585 ? -21.562 0.811 9.586 1 81.94 585 GLU A N 1
ATOM 4620 C CA . GLU A 1 585 ? -22.141 -0.254 8.773 1 81.94 585 GLU A CA 1
ATOM 4621 C C . GLU A 1 585 ? -22.75 -1.348 9.641 1 81.94 585 GLU A C 1
ATOM 4623 O O . GLU A 1 585 ? -23.812 -1.887 9.32 1 81.94 585 GLU A O 1
ATOM 4628 N N . THR A 1 586 ? -22.062 -1.66 10.68 1 80.31 586 THR A N 1
ATOM 4629 C CA . THR A 1 586 ? -22.578 -2.664 11.609 1 80.31 586 THR A CA 1
ATOM 4630 C C . THR A 1 586 ? -23.875 -2.201 12.25 1 80.31 586 THR A C 1
ATOM 4632 O O . THR A 1 586 ? -24.844 -2.961 12.32 1 80.31 586 THR A O 1
ATOM 4635 N N . LEU A 1 587 ? -23.938 -0.99 12.664 1 80.56 587 LEU A N 1
ATOM 4636 C CA . LEU A 1 587 ? -25.125 -0.449 13.312 1 80.56 587 LEU A CA 1
ATOM 4637 C C . LEU A 1 587 ? -26.266 -0.328 12.32 1 80.56 587 LEU A C 1
ATOM 4639 O O . LEU A 1 587 ? -27.422 -0.576 12.672 1 80.56 587 LEU A O 1
ATOM 4643 N N . ARG A 1 588 ? -25.953 -0.015 11.125 1 81.5 588 ARG A N 1
ATOM 4644 C CA . ARG A 1 588 ? -26.969 0.058 10.086 1 81.5 588 ARG A CA 1
ATOM 4645 C C . ARG A 1 588 ? -27.547 -1.323 9.781 1 81.5 588 ARG A C 1
ATOM 4647 O O . ARG A 1 588 ? -28.75 -1.477 9.602 1 81.5 588 ARG A O 1
ATOM 4654 N N . ALA A 1 589 ? -26.688 -2.232 9.734 1 74.06 589 ALA A N 1
ATOM 4655 C CA . ALA A 1 589 ? -27.109 -3.602 9.461 1 74.06 589 ALA A CA 1
ATOM 4656 C C . ALA A 1 589 ? -28.016 -4.125 10.578 1 74.06 589 ALA A C 1
ATOM 4658 O O . ALA A 1 589 ? -28.922 -4.926 10.328 1 74.06 589 ALA A O 1
ATOM 4659 N N . LEU A 1 590 ? -27.797 -3.582 11.773 1 74.56 590 LEU A N 1
ATOM 4660 C CA . LEU A 1 590 ? -28.578 -3.998 12.93 1 74.56 590 LEU A CA 1
ATOM 4661 C C . LEU A 1 590 ? -29.797 -3.094 13.125 1 74.56 590 LEU A C 1
ATOM 4663 O O . LEU A 1 590 ? -30.547 -3.252 14.086 1 74.56 590 LEU A O 1
ATOM 4667 N N . HIS A 1 591 ? -29.969 -2.148 12.195 1 77 591 HIS A N 1
ATOM 4668 C CA . HIS A 1 591 ? -31.062 -1.177 12.258 1 77 591 HIS A CA 1
ATOM 4669 C C . HIS A 1 591 ? -31.062 -0.44 13.594 1 77 591 HIS A C 1
ATOM 4671 O O . HIS A 1 591 ? -32.125 -0.182 14.164 1 77 591 HIS A O 1
ATOM 4677 N N . ALA A 1 592 ? -29.844 -0.378 14.117 1 78.5 592 ALA A N 1
ATOM 4678 C CA . ALA A 1 592 ? -29.672 0.379 15.359 1 78.5 592 ALA A CA 1
ATOM 4679 C C . ALA A 1 592 ? -29.641 1.88 15.086 1 78.5 592 ALA A C 1
ATOM 4681 O O . ALA A 1 592 ? -28.688 2.564 15.43 1 78.5 592 ALA A O 1
ATOM 4682 N N . THR A 1 593 ? -30.672 2.412 14.664 1 80.38 593 THR A N 1
ATOM 4683 C CA . THR A 1 593 ? -30.766 3.789 14.188 1 80.38 593 THR A CA 1
ATOM 4684 C C . THR A 1 593 ? -30.703 4.77 15.352 1 80.38 593 THR A C 1
ATOM 4686 O O . THR A 1 593 ? -30.234 5.895 15.195 1 80.38 593 THR A O 1
ATOM 4689 N N . ASP A 1 594 ? -31.109 4.285 16.531 1 83.62 594 ASP A N 1
ATOM 4690 C CA . ASP A 1 594 ? -31.109 5.168 17.688 1 83.62 594 ASP A CA 1
ATOM 4691 C C . ASP A 1 594 ? -29.688 5.539 18.109 1 83.62 594 ASP A C 1
ATOM 4693 O O . ASP A 1 594 ? -29.422 6.688 18.469 1 83.62 594 ASP A O 1
ATOM 4697 N N . GLU A 1 595 ? -28.859 4.562 18.047 1 85.25 595 GLU A N 1
ATOM 4698 C CA . GLU A 1 595 ? -27.469 4.809 18.391 1 85.25 595 GLU A CA 1
ATOM 4699 C C . GLU A 1 595 ? -26.797 5.75 17.391 1 85.25 595 GLU A C 1
ATOM 4701 O O . GLU A 1 595 ? -26.031 6.641 17.781 1 85.25 595 GLU A O 1
ATOM 4706 N N . LEU A 1 596 ? -27.094 5.613 16.25 1 87.56 596 LEU A N 1
ATOM 4707 C CA . LEU A 1 596 ? -26.547 6.465 15.195 1 87.56 596 LEU A CA 1
ATOM 4708 C C . LEU A 1 596 ? -27.078 7.891 15.32 1 87.56 596 LEU A C 1
ATOM 4710 O O . LEU A 1 596 ? -26.328 8.852 15.18 1 87.56 596 LEU A O 1
ATOM 4714 N N . ASP A 1 597 ? -28.328 7.957 15.641 1 87.88 597 ASP A N 1
ATOM 4715 C CA . ASP A 1 597 ? -28.953 9.273 15.781 1 87.88 597 ASP A CA 1
ATOM 4716 C C . ASP A 1 597 ? -28.391 10.016 17 1 87.88 597 ASP A C 1
ATOM 4718 O O . ASP A 1 597 ? -28.156 11.219 16.922 1 87.88 597 ASP A O 1
ATOM 4722 N N . ALA A 1 598 ? -28.234 9.242 18.016 1 87.81 598 ALA A N 1
ATOM 4723 C CA . ALA A 1 598 ? -27.672 9.852 19.219 1 87.81 598 ALA A CA 1
ATOM 4724 C C . ALA A 1 598 ? -26.25 10.352 18.984 1 87.81 598 ALA A C 1
ATOM 4726 O O . ALA A 1 598 ? -25.891 11.445 19.438 1 87.81 598 ALA A O 1
ATOM 4727 N N . ALA A 1 599 ? -25.5 9.555 18.344 1 88.81 599 ALA A N 1
ATOM 4728 C CA . ALA A 1 599 ? -24.125 9.938 18.031 1 88.81 599 ALA A CA 1
ATOM 4729 C C . ALA A 1 599 ? -24.094 11.141 17.109 1 88.81 599 ALA A C 1
ATOM 4731 O O . ALA A 1 599 ? -23.266 12.031 17.266 1 88.81 599 ALA A O 1
ATOM 4732 N N . MET A 1 600 ? -24.984 11.172 16.156 1 88.75 600 MET A N 1
ATOM 4733 C CA . MET A 1 600 ? -25.047 12.281 15.211 1 88.75 600 MET A CA 1
ATOM 4734 C C . MET A 1 600 ? -25.453 13.578 15.906 1 88.75 600 MET A C 1
ATOM 4736 O O . MET A 1 600 ? -24.938 14.648 15.57 1 88.75 600 MET A O 1
ATOM 4740 N N . LYS A 1 601 ? -26.391 13.461 16.844 1 87.62 601 LYS A N 1
ATOM 4741 C CA . LYS A 1 601 ? -26.828 14.641 17.594 1 87.62 601 LYS A CA 1
ATOM 4742 C C . LYS A 1 601 ? -25.688 15.227 18.406 1 87.62 601 LYS A C 1
ATOM 4744 O O . LYS A 1 601 ? -25.516 16.453 18.469 1 87.62 601 LYS A O 1
ATOM 4749 N N . LYS A 1 602 ? -25 14.328 18.984 1 87 602 LYS A N 1
ATOM 4750 C CA . LYS A 1 602 ? -23.844 14.781 19.766 1 87 602 LYS A CA 1
ATOM 4751 C C . LYS A 1 602 ? -22.828 15.484 18.875 1 87 602 LYS A C 1
ATOM 4753 O O . LYS A 1 602 ? -22.297 16.531 19.234 1 87 602 LYS A O 1
ATOM 4758 N N . GLU A 1 603 ? -22.578 14.945 17.797 1 88.69 603 GLU A N 1
ATOM 4759 C CA . GLU A 1 603 ? -21.609 15.516 16.859 1 88.69 603 GLU A CA 1
ATOM 4760 C C . GLU A 1 603 ? -22.125 16.828 16.281 1 88.69 603 GLU A C 1
ATOM 4762 O O . GLU A 1 603 ? -21.344 17.766 16.062 1 88.69 603 GLU A O 1
ATOM 4767 N N . GLN A 1 604 ? -23.391 16.891 16.047 1 86.88 604 GLN A N 1
ATOM 4768 C CA . GLN A 1 604 ? -24 18.109 15.508 1 86.88 604 GLN A CA 1
ATOM 4769 C C . GLN A 1 604 ? -23.812 19.281 16.469 1 86.88 604 GLN A C 1
ATOM 4771 O O . GLN A 1 604 ? -23.609 20.422 16.047 1 86.88 604 GLN A O 1
ATOM 4776 N N . THR A 1 605 ? -23.859 18.938 17.703 1 86.88 605 THR A N 1
ATOM 4777 C CA . THR A 1 605 ? -23.656 19.984 18.703 1 86.88 605 THR A CA 1
ATOM 4778 C C . THR A 1 605 ? -22.234 20.531 18.625 1 86.88 605 THR A C 1
ATOM 4780 O O . THR A 1 605 ? -22.016 21.734 18.734 1 86.88 605 THR A O 1
ATOM 4783 N N . ILE A 1 606 ? -21.359 19.688 18.406 1 84.06 606 ILE A N 1
ATOM 4784 C CA . ILE A 1 606 ? -19.953 20.078 18.312 1 84.06 606 ILE A CA 1
ATOM 4785 C C . ILE A 1 606 ? -19.734 20.891 17.031 1 84.06 606 ILE A C 1
ATOM 4787 O O . ILE A 1 606 ? -19.094 21.953 17.062 1 84.06 606 ILE A O 1
ATOM 4791 N N . ILE A 1 607 ? -20.312 20.5 15.969 1 84.44 607 ILE A N 1
ATOM 4792 C CA . ILE A 1 607 ? -20.156 21.141 14.672 1 84.44 607 ILE A CA 1
ATOM 4793 C C . ILE A 1 607 ? -20.797 22.531 14.711 1 84.44 607 ILE A C 1
ATOM 4795 O O . ILE A 1 607 ? -20.234 23.5 14.211 1 84.44 607 ILE A O 1
ATOM 4799 N N . GLU A 1 608 ? -21.938 22.578 15.352 1 85.31 608 GLU A N 1
ATOM 4800 C CA . GLU A 1 608 ? -22.641 23.844 15.438 1 85.31 608 GLU A CA 1
ATOM 4801 C C . GLU A 1 608 ? -21.891 24.844 16.312 1 85.31 608 GLU A C 1
ATOM 4803 O O . GLU A 1 608 ? -21.859 26.031 16.031 1 85.31 608 GLU A O 1
ATOM 4808 N N . ALA A 1 609 ? -21.328 24.328 17.328 1 83.5 609 ALA A N 1
ATOM 4809 C CA . ALA A 1 609 ? -20.516 25.188 18.188 1 83.5 609 ALA A CA 1
ATOM 4810 C C . ALA A 1 609 ? -19.328 25.766 17.406 1 83.5 609 ALA A C 1
ATOM 4812 O O . ALA A 1 609 ? -19.016 26.953 17.531 1 83.5 609 ALA A O 1
ATOM 4813 N N . GLU A 1 610 ? -18.766 24.953 16.625 1 80.56 610 GLU A N 1
ATOM 4814 C CA . GLU A 1 610 ? -17.625 25.391 15.812 1 80.56 610 GLU A CA 1
ATOM 4815 C C . GLU A 1 610 ? -18.062 26.406 14.758 1 80.56 610 GLU A C 1
ATOM 4817 O O . GLU A 1 610 ? -17.391 27.406 14.547 1 80.56 610 GLU A O 1
ATOM 4822 N N . ARG A 1 611 ? -19.125 26.219 14.133 1 78.81 611 ARG A N 1
ATOM 4823 C CA . ARG A 1 611 ? -19.672 27.109 13.117 1 78.81 611 ARG A CA 1
ATOM 4824 C C . ARG A 1 611 ? -20.047 28.453 13.711 1 78.81 611 ARG A C 1
ATOM 4826 O O . ARG A 1 611 ? -19.875 29.5 13.078 1 78.81 611 ARG A O 1
ATOM 4833 N N . GLY A 1 612 ? -20.641 28.312 14.883 1 76.06 612 GLY A N 1
ATOM 4834 C CA . GLY A 1 612 ? -20.969 29.547 15.578 1 76.06 612 GLY A CA 1
ATOM 4835 C C . GLY A 1 612 ? -19.766 30.422 15.844 1 76.06 612 GLY A C 1
ATOM 4836 O O . GLY A 1 612 ? -19.797 31.625 15.617 1 76.06 612 GLY A O 1
ATOM 4837 N N . GLU A 1 613 ? -18.734 29.812 16.188 1 74.81 613 GLU A N 1
ATOM 4838 C CA . GLU A 1 613 ? -17.484 30.547 16.453 1 74.81 613 GLU A CA 1
ATOM 4839 C C . GLU A 1 613 ? -16.922 31.156 15.164 1 74.81 613 GLU A C 1
ATOM 4841 O O . GLU A 1 613 ? -16.453 32.281 15.172 1 74.81 613 GLU A O 1
ATOM 4846 N N . ILE A 1 614 ? -17.062 30.516 14.086 1 75.75 614 ILE A N 1
ATOM 4847 C CA . ILE A 1 614 ? -16.547 30.953 12.797 1 75.75 614 ILE A CA 1
ATOM 4848 C C . ILE A 1 614 ? -17.375 32.125 12.281 1 75.75 614 ILE A C 1
ATOM 4850 O O . ILE A 1 614 ? -16.828 33.125 11.789 1 75.75 614 ILE A O 1
ATOM 4854 N N . LYS A 1 615 ? -18.656 32 12.398 1 73.44 615 LYS A N 1
ATOM 4855 C CA . LYS A 1 615 ? -19.562 33.062 11.961 1 73.44 615 LYS A CA 1
ATOM 4856 C C . LYS A 1 615 ? -19.281 34.375 12.727 1 73.44 615 LYS A C 1
ATOM 4858 O O . LYS A 1 615 ? -19.266 35.438 12.141 1 73.44 615 LYS A O 1
ATOM 4863 N N . GLU A 1 616 ? -19.062 34.156 13.992 1 73.38 616 GLU A N 1
ATOM 4864 C CA . GLU A 1 616 ? -18.75 35.344 14.805 1 73.38 616 GLU A CA 1
ATOM 4865 C C . GLU A 1 616 ? -17.422 35.969 14.375 1 73.38 616 GLU A C 1
ATOM 4867 O O . GLU A 1 616 ? -17.312 37.188 14.289 1 73.38 616 GLU A O 1
ATOM 4872 N N . GLN A 1 617 ? -16.547 35.156 14.055 1 73.38 617 GLN A N 1
ATOM 4873 C CA . GLN A 1 617 ? -15.25 35.625 13.609 1 73.38 617 GLN A CA 1
ATOM 4874 C C . GLN A 1 617 ? -15.352 36.344 12.266 1 73.38 617 GLN A C 1
ATOM 4876 O O . GLN A 1 617 ? -14.781 37.406 12.086 1 73.38 617 GLN A O 1
ATOM 4881 N N . LEU A 1 618 ? -16.094 35.844 11.367 1 70.88 618 LEU A N 1
ATOM 4882 C CA . LEU A 1 618 ? -16.25 36.406 10.039 1 70.88 618 LEU A CA 1
ATOM 4883 C C . LEU A 1 618 ? -17.031 37.719 10.094 1 70.88 618 LEU A C 1
ATOM 4885 O O . LEU A 1 618 ? -16.734 38.656 9.375 1 70.88 618 LEU A O 1
ATOM 4889 N N . ALA A 1 619 ? -18.109 37.719 10.898 1 71.75 619 ALA A N 1
ATOM 4890 C CA . ALA A 1 619 ? -18.891 38.938 11.086 1 71.75 619 ALA A CA 1
ATOM 4891 C C . ALA A 1 619 ? -18 40.094 11.586 1 71.75 619 ALA A C 1
ATOM 4893 O O . ALA A 1 619 ? -18.109 41.219 11.133 1 71.75 619 ALA A O 1
ATOM 4894 N N . ARG A 1 620 ? -17.188 39.688 12.461 1 70.06 620 ARG A N 1
ATOM 4895 C CA . ARG A 1 620 ? -16.234 40.656 12.977 1 70.06 620 ARG A CA 1
ATOM 4896 C C . ARG A 1 620 ? -15.297 41.156 11.875 1 70.06 620 ARG A C 1
ATOM 4898 O O . ARG A 1 620 ? -15.023 42.344 11.766 1 70.06 620 ARG A O 1
ATOM 4905 N N . CYS A 1 621 ? -14.938 40.312 11.039 1 68.88 621 CYS A N 1
ATOM 4906 C CA . CYS A 1 621 ? -14.047 40.625 9.938 1 68.88 621 CYS A CA 1
ATOM 4907 C C . CYS A 1 621 ? -14.727 41.562 8.945 1 68.88 621 CYS A C 1
ATOM 4909 O O . CYS A 1 621 ? -14.117 42.531 8.461 1 68.88 621 CYS A O 1
ATOM 4911 N N . ARG A 1 622 ? -15.945 41.375 8.641 1 68.69 622 ARG A N 1
ATOM 4912 C CA . ARG A 1 622 ? -16.688 42.188 7.691 1 68.69 622 ARG A CA 1
ATOM 4913 C C . ARG A 1 622 ? -16.891 43.594 8.227 1 68.69 622 ARG A C 1
ATOM 4915 O O . ARG A 1 622 ? -16.719 44.562 7.492 1 68.69 622 ARG A O 1
ATOM 4922 N N . THR A 1 623 ? -17.297 43.656 9.43 1 68.69 623 THR A N 1
ATOM 4923 C CA . THR A 1 623 ? -17.531 44.969 10.047 1 68.69 623 THR A CA 1
ATOM 4924 C C . THR A 1 623 ? -16.25 45.781 10.078 1 68.69 623 THR A C 1
ATOM 4926 O O . THR A 1 623 ? -16.266 46.969 9.805 1 68.69 623 THR A O 1
ATOM 4929 N N . GLU A 1 624 ? -15.203 45.125 10.336 1 65.62 624 GLU A N 1
ATOM 4930 C CA . GLU A 1 624 ? -13.914 45.812 10.43 1 65.62 624 GLU A CA 1
ATOM 4931 C C . GLU A 1 624 ? -13.383 46.156 9.047 1 65.62 624 GLU A C 1
ATOM 4933 O O . GLU A 1 624 ? -12.773 47.219 8.867 1 65.62 624 GLU A O 1
ATOM 4938 N N . ALA A 1 625 ? -13.586 45.344 8.039 1 61.84 625 ALA A N 1
ATOM 4939 C CA . ALA A 1 625 ? -13.156 45.625 6.664 1 61.84 625 ALA A CA 1
ATOM 4940 C C . ALA A 1 625 ? -13.883 46.812 6.082 1 61.84 625 ALA A C 1
ATOM 4942 O O . ALA A 1 625 ? -13.305 47.594 5.316 1 61.84 625 ALA A O 1
ATOM 4943 N N . GLU A 1 626 ? -15.141 46.969 6.309 1 60.53 626 GLU A N 1
ATOM 4944 C CA . GLU A 1 626 ? -15.938 48.094 5.828 1 60.53 626 GLU A CA 1
ATOM 4945 C C . GLU A 1 626 ? -15.398 49.406 6.367 1 60.53 626 GLU A C 1
ATOM 4947 O O . GLU A 1 626 ? -15.523 50.438 5.711 1 60.53 626 GLU A O 1
ATOM 4952 N N . LYS A 1 627 ? -14.664 49.406 7.414 1 58.91 627 LYS A N 1
ATOM 4953 C CA . LYS A 1 627 ? -14.133 50.594 8.031 1 58.91 627 LYS A CA 1
ATOM 4954 C C . LYS A 1 627 ? -12.734 50.938 7.492 1 58.91 627 LYS A C 1
ATOM 4956 O O . LYS A 1 627 ? -12.219 52.031 7.711 1 58.91 627 LYS A O 1
ATOM 4961 N N . SER A 1 628 ? -12.055 50 6.906 1 54.75 628 SER A N 1
ATOM 4962 C CA . SER A 1 628 ? -10.68 50.188 6.453 1 54.75 628 SER A CA 1
ATOM 4963 C C . SER A 1 628 ? -10.641 51 5.152 1 54.75 628 SER A C 1
ATOM 4965 O O . SER A 1 628 ? -11.391 50.688 4.215 1 54.75 628 SER A O 1
ATOM 4967 N N . PRO A 1 629 ? -9.875 52.156 5.012 1 50.84 629 PRO A N 1
ATOM 4968 C CA . PRO A 1 629 ? -9.758 53 3.807 1 50.84 629 PRO A CA 1
ATOM 4969 C C . PRO A 1 629 ? -9.148 52.25 2.629 1 50.84 629 PRO A C 1
ATOM 4971 O O . PRO A 1 629 ? -8.336 51.344 2.824 1 50.84 629 PRO A O 1
ATOM 4974 N N . ARG A 1 630 ? -9.742 52.125 1.4 1 48.78 630 ARG A N 1
ATOM 4975 C CA . ARG A 1 630 ? -9.297 51.562 0.136 1 48.78 630 ARG A CA 1
ATOM 4976 C C . ARG A 1 630 ? -7.895 52.031 -0.223 1 48.78 630 ARG A C 1
ATOM 4978 O O . ARG A 1 630 ? -7.711 53.156 -0.669 1 48.78 630 ARG A O 1
ATOM 4985 N N . ALA A 1 631 ? -6.824 51.656 0.422 1 41.44 631 ALA A N 1
ATOM 4986 C CA . ALA A 1 631 ? -5.469 52.094 0.108 1 41.44 631 ALA A CA 1
ATOM 4987 C C . ALA A 1 631 ? -5.012 51.562 -1.243 1 41.44 631 ALA A C 1
ATOM 4989 O O . ALA A 1 631 ? -5.426 50.469 -1.655 1 41.44 631 ALA A O 1
ATOM 4990 N N . LYS A 1 632 ? -4.32 52.312 -2.115 1 38.53 632 LYS A N 1
ATOM 4991 C CA . LYS A 1 632 ? -3.709 52.125 -3.428 1 38.53 632 LYS A CA 1
ATOM 4992 C C . LYS A 1 632 ? -2.537 51.156 -3.346 1 38.53 632 LYS A C 1
ATOM 4994 O O . LYS A 1 632 ? -1.602 51.344 -2.57 1 38.53 632 LYS A O 1
ATOM 4999 N N . ALA A 1 633 ? -2.666 50 -3.789 1 36.44 633 ALA A N 1
ATOM 5000 C CA . ALA A 1 633 ? -1.691 48.906 -3.805 1 36.44 633 ALA A CA 1
ATOM 5001 C C . ALA A 1 633 ? -0.493 49.25 -4.684 1 36.44 633 ALA A C 1
ATOM 5003 O O . ALA A 1 633 ? -0.653 49.594 -5.859 1 36.44 633 ALA A O 1
ATOM 5004 N N . SER A 1 634 ? 0.586 49.844 -4.172 1 27.7 634 SER A N 1
ATOM 5005 C CA . SER A 1 634 ? 1.807 50 -4.953 1 27.7 634 SER A CA 1
ATOM 5006 C C . SER A 1 634 ? 2.357 48.656 -5.426 1 27.7 634 SER A C 1
ATOM 5008 O O . SER A 1 634 ? 2.398 47.688 -4.66 1 27.7 634 SER A O 1
ATOM 5010 N N . GLU A 1 635 ? 2.5 48.438 -6.707 1 28.47 635 GLU A N 1
ATOM 5011 C CA . GLU A 1 635 ? 2.969 47.281 -7.445 1 28.47 635 GLU A CA 1
ATOM 5012 C C . GLU A 1 635 ? 4.422 46.938 -7.113 1 28.47 635 GLU A C 1
ATOM 5014 O O . GLU A 1 635 ? 5.336 47.656 -7.547 1 28.47 635 GLU A O 1
ATOM 5019 N N . THR A 1 636 ? 4.789 46.625 -5.938 1 29.06 636 THR A N 1
ATOM 5020 C CA . THR A 1 636 ? 6.199 46.281 -5.797 1 29.06 636 THR A CA 1
ATOM 5021 C C . THR A 1 636 ? 6.523 45 -6.578 1 29.06 636 THR A C 1
ATOM 5023 O O . THR A 1 636 ? 5.711 44.062 -6.629 1 29.06 636 THR A O 1
ATOM 5026 N N . LYS A 1 637 ? 7.605 45.062 -7.375 1 28.86 637 LYS A N 1
ATOM 5027 C CA . LYS A 1 637 ? 8.156 44.125 -8.352 1 28.86 637 LYS A CA 1
ATOM 5028 C C . LYS A 1 637 ? 8.562 42.812 -7.695 1 28.86 637 LYS A C 1
ATOM 5030 O O . LYS A 1 637 ? 9.133 42.812 -6.602 1 28.86 637 LYS A O 1
ATOM 5035 N N . ASN A 1 638 ? 7.945 41.812 -8.109 1 25.14 638 ASN A N 1
ATOM 5036 C CA . ASN A 1 638 ? 8.109 40.438 -7.695 1 25.14 638 ASN A CA 1
ATOM 5037 C C . ASN A 1 638 ? 9.547 39.938 -7.91 1 25.14 638 ASN A C 1
ATOM 5039 O O . ASN A 1 638 ? 10.133 40.188 -8.969 1 25.14 638 ASN A O 1
ATOM 5043 N N . PHE A 1 639 ? 10.25 39.812 -6.973 1 25.97 639 PHE A N 1
ATOM 5044 C CA . PHE A 1 639 ? 11.625 39.344 -7.074 1 25.97 639 PHE A CA 1
ATOM 5045 C C . PHE A 1 639 ? 11.727 38.188 -8.055 1 25.97 639 PHE A C 1
ATOM 5047 O O . PHE A 1 639 ? 12.703 38.062 -8.797 1 25.97 639 PHE A O 1
ATOM 5054 N N . TYR A 1 640 ? 10.883 37.281 -7.875 1 27.88 640 TYR A N 1
ATOM 5055 C CA . TYR A 1 640 ? 11.094 36.062 -8.656 1 27.88 640 TYR A CA 1
ATOM 5056 C C . TYR A 1 640 ? 10.531 36.219 -10.062 1 27.88 640 TYR A C 1
ATOM 5058 O O . TYR A 1 640 ? 10.352 35.219 -10.781 1 27.88 640 TYR A O 1
ATOM 5066 N N . ALA A 1 641 ? 10.109 37.375 -10.531 1 27.98 641 ALA A N 1
ATOM 5067 C CA . ALA A 1 641 ? 9.555 37.625 -11.859 1 27.98 641 ALA A CA 1
ATOM 5068 C C . ALA A 1 641 ? 10.469 37.031 -12.945 1 27.98 641 ALA A C 1
ATOM 5070 O O . ALA A 1 641 ? 10.016 36.688 -14.031 1 27.98 641 ALA A O 1
ATOM 5071 N N . GLY A 1 642 ? 11.719 37.344 -12.711 1 28.45 642 GLY A N 1
ATOM 5072 C CA . GLY A 1 642 ? 12.703 36.938 -13.711 1 28.45 642 GLY A CA 1
ATOM 5073 C C . GLY A 1 642 ? 12.766 35.438 -13.945 1 28.45 642 GLY A C 1
ATOM 5074 O O . GLY A 1 642 ? 13.305 35 -14.961 1 28.45 642 GLY A O 1
ATOM 5075 N N . ASP A 1 643 ? 12.516 34.75 -12.93 1 28.19 643 ASP A N 1
ATOM 5076 C CA . ASP A 1 643 ? 12.898 33.375 -13.094 1 28.19 643 ASP A CA 1
ATOM 5077 C C . ASP A 1 643 ? 11.852 32.594 -13.898 1 28.19 643 ASP A C 1
ATOM 5079 O O . ASP A 1 643 ? 12.062 31.438 -14.25 1 28.19 643 ASP A O 1
ATOM 5083 N N . LYS A 1 644 ? 10.734 33.125 -14.055 1 28.81 644 LYS A N 1
ATOM 5084 C CA . LYS A 1 644 ? 9.672 32.375 -14.734 1 28.81 644 LYS A CA 1
ATOM 5085 C C . LYS A 1 644 ? 9.914 32.344 -16.234 1 28.81 644 LYS A C 1
ATOM 5087 O O . LYS A 1 644 ? 9.57 31.375 -16.906 1 28.81 644 LYS A O 1
ATOM 5092 N N . LEU A 1 645 ? 10.258 33.562 -16.859 1 30.23 645 LEU A N 1
ATOM 5093 C CA . LEU A 1 645 ? 10.336 33.656 -18.312 1 30.23 645 LEU A CA 1
ATOM 5094 C C . LEU A 1 645 ? 11.523 32.875 -18.844 1 30.23 645 LEU A C 1
ATOM 5096 O O . LEU A 1 645 ? 11.445 32.281 -19.922 1 30.23 645 LEU A O 1
ATOM 5100 N N . ASP A 1 646 ? 12.641 33 -18.141 1 30.47 646 ASP A N 1
ATOM 5101 C CA . ASP A 1 646 ? 13.852 32.375 -18.672 1 30.47 646 ASP A CA 1
ATOM 5102 C C . ASP A 1 646 ? 13.742 30.844 -18.656 1 30.47 646 ASP A C 1
ATOM 5104 O O . ASP A 1 646 ? 14.281 30.172 -19.547 1 30.47 646 ASP A O 1
ATOM 5108 N N . SER A 1 647 ? 12.945 30.375 -17.859 1 28.44 647 SER A N 1
ATOM 5109 C CA . SER A 1 647 ? 12.852 28.922 -17.859 1 28.44 647 SER A CA 1
ATOM 5110 C C . SER A 1 647 ? 11.961 28.422 -18.984 1 28.44 647 SER A C 1
ATOM 5112 O O . SER A 1 647 ? 12.18 27.328 -19.516 1 28.44 647 SER A O 1
ATOM 5114 N N . ARG A 1 648 ? 11.016 29.141 -19.375 1 30.16 648 ARG A N 1
ATOM 5115 C CA . ARG A 1 648 ? 10.266 28.781 -20.578 1 30.16 648 ARG A CA 1
ATOM 5116 C C . ARG A 1 648 ? 11.117 28.953 -21.828 1 30.16 648 ARG A C 1
ATOM 5118 O O . ARG A 1 648 ? 11.117 28.094 -22.703 1 30.16 648 ARG A O 1
ATOM 5125 N N . LYS A 1 649 ? 11.812 30.062 -21.922 1 33.31 649 LYS A N 1
ATOM 5126 C CA . LYS A 1 649 ? 12.625 30.281 -23.125 1 33.31 649 LYS A CA 1
ATOM 5127 C C . LYS A 1 649 ? 13.812 29.328 -23.172 1 33.31 649 LYS A C 1
ATOM 5129 O O . LYS A 1 649 ? 14.141 28.797 -24.234 1 33.31 649 LYS A O 1
ATOM 5134 N N . LYS A 1 650 ? 14.383 29.078 -22.062 1 33.59 650 LYS A N 1
ATOM 5135 C CA . LYS A 1 650 ? 15.484 28.125 -22.078 1 33.59 650 LYS A CA 1
ATOM 5136 C C . LYS A 1 650 ? 14.992 26.719 -22.359 1 33.59 650 LYS A C 1
ATOM 5138 O O . LYS A 1 650 ? 15.664 25.938 -23.047 1 33.59 650 LYS A O 1
ATOM 5143 N N . TRP A 1 651 ? 13.82 26.453 -22.031 1 29.05 651 TRP A N 1
ATOM 5144 C CA . TRP A 1 651 ? 13.203 25.188 -22.422 1 29.05 651 TRP A CA 1
ATOM 5145 C C . TRP A 1 651 ? 12.844 25.219 -23.906 1 29.05 651 TRP A C 1
ATOM 5147 O O . TRP A 1 651 ? 13.141 24.266 -24.641 1 29.05 651 TRP A O 1
ATOM 5157 N N . GLU A 1 652 ? 12.336 26.25 -24.375 1 36.78 652 GLU A N 1
ATOM 5158 C CA . GLU A 1 652 ? 12.109 26.344 -25.812 1 36.78 652 GLU A CA 1
ATOM 5159 C C . GLU A 1 652 ? 13.43 26.391 -26.578 1 36.78 652 GLU A C 1
ATOM 5161 O O . GLU A 1 652 ? 13.578 25.719 -27.594 1 36.78 652 GLU A O 1
ATOM 5166 N N . ASP A 1 653 ? 14.328 27.109 -26 1 36.66 653 ASP A N 1
ATOM 5167 C CA . ASP A 1 653 ? 15.641 27.141 -26.641 1 36.66 653 ASP A CA 1
ATOM 5168 C C . ASP A 1 653 ? 16.359 25.797 -26.5 1 36.66 653 ASP A C 1
ATOM 5170 O O . ASP A 1 653 ? 16.953 25.312 -27.469 1 36.66 653 ASP A O 1
ATOM 5174 N N . TRP A 1 654 ? 16.156 25.188 -25.328 1 31.02 654 TRP A N 1
ATOM 5175 C CA . TRP A 1 654 ? 16.734 23.844 -25.156 1 31.02 654 TRP A CA 1
ATOM 5176 C C . TRP A 1 654 ? 15.969 22.812 -25.984 1 31.02 654 TRP A C 1
ATOM 5178 O O . TRP A 1 654 ? 16.578 22 -26.672 1 31.02 654 TRP A O 1
ATOM 5188 N N . VAL A 1 655 ? 14.742 22.891 -26.047 1 35.22 655 VAL A N 1
ATOM 5189 C CA . VAL A 1 655 ? 14.016 22.062 -27 1 35.22 655 VAL A CA 1
ATOM 5190 C C . VAL A 1 655 ? 14.422 22.438 -28.422 1 35.22 655 VAL A C 1
ATOM 5192 O O . VAL A 1 655 ? 14.68 21.578 -29.25 1 35.22 655 VAL A O 1
ATOM 5195 N N . ARG A 1 656 ? 14.477 23.672 -28.625 1 37.03 656 ARG A N 1
ATOM 5196 C CA . ARG A 1 656 ? 14.875 24.109 -29.969 1 37.03 656 ARG A CA 1
ATOM 5197 C C . ARG A 1 656 ? 16.328 23.734 -30.25 1 37.03 656 ARG A C 1
ATOM 5199 O O . ARG A 1 656 ? 16.641 23.297 -31.359 1 37.03 656 ARG A O 1
ATOM 5206 N N . LEU A 1 657 ? 17.125 23.969 -29.25 1 33.78 657 LEU A N 1
ATOM 5207 C CA . LEU A 1 657 ? 18.5 23.562 -29.484 1 33.78 657 LEU A CA 1
ATOM 5208 C C . LEU A 1 657 ? 18.609 22.047 -29.625 1 33.78 657 LEU A C 1
ATOM 5210 O O . LEU A 1 657 ? 19.375 21.562 -30.453 1 33.78 657 LEU A O 1
ATOM 5214 N N . HIS A 1 658 ? 17.938 21.406 -28.719 1 31.84 658 HIS A N 1
ATOM 5215 C CA . HIS A 1 658 ? 18.078 19.953 -28.906 1 31.84 658 HIS A CA 1
ATOM 5216 C C . HIS A 1 658 ? 17.094 19.422 -29.938 1 31.84 658 HIS A C 1
ATOM 5218 O O . HIS A 1 658 ? 17.203 18.281 -30.375 1 31.84 658 HIS A O 1
ATOM 5224 N N . SER A 1 659 ? 16.062 20.109 -30.156 1 33.25 659 SER A N 1
ATOM 5225 C CA . SER A 1 659 ? 15.328 19.719 -31.344 1 33.25 659 SER A CA 1
ATOM 5226 C C . SER A 1 659 ? 16.125 20 -32.625 1 33.25 659 SER A C 1
ATOM 5228 O O . SER A 1 659 ? 15.953 19.328 -33.625 1 33.25 659 SER A O 1
ATOM 5230 N N . SER A 1 660 ? 16.797 21.125 -32.531 1 34.69 660 SER A N 1
ATOM 5231 C CA . SER A 1 660 ? 17.578 21.422 -33.75 1 34.69 660 SER A CA 1
ATOM 5232 C C . SER A 1 660 ? 18.75 20.469 -33.906 1 34.69 660 SER A C 1
ATOM 5234 O O . SER A 1 660 ? 19.297 20.312 -35 1 34.69 660 SER A O 1
ATOM 5236 N N . GLN A 1 661 ? 19.266 20.047 -32.781 1 30.55 661 GLN A N 1
ATOM 5237 C CA . GLN A 1 661 ? 20.344 19.125 -33.094 1 30.55 661 GLN A CA 1
ATOM 5238 C C . GLN A 1 661 ? 19.812 17.828 -33.688 1 30.55 661 GLN A C 1
ATOM 5240 O O . GLN A 1 661 ? 20.5 17.172 -34.469 1 30.55 661 GLN A O 1
ATOM 5245 N N . THR A 1 662 ? 18.594 17.453 -33.375 1 28.52 662 THR A N 1
ATOM 5246 C CA . THR A 1 662 ? 18.172 16.281 -34.156 1 28.52 662 THR A CA 1
ATOM 5247 C C . THR A 1 662 ? 17.891 16.656 -35.594 1 28.52 662 THR A C 1
ATOM 5249 O O . THR A 1 662 ? 17.828 15.773 -36.469 1 28.52 662 THR A O 1
ATOM 5252 N N . ARG A 1 663 ? 17.562 17.859 -35.844 1 31.69 663 ARG A N 1
ATOM 5253 C CA . ARG A 1 663 ? 17.391 18.078 -37.281 1 31.69 663 ARG A CA 1
ATOM 5254 C C . ARG A 1 663 ? 18.75 18.141 -38 1 31.69 663 ARG A C 1
ATOM 5256 O O . ARG A 1 663 ? 18.859 17.797 -39.156 1 31.69 663 ARG A O 1
ATOM 5263 N N . ALA A 1 664 ? 19.688 18.75 -37.312 1 29.97 664 ALA A N 1
ATOM 5264 C CA . ALA A 1 664 ? 20.922 18.906 -38.094 1 29.97 664 ALA A CA 1
ATOM 5265 C C . ALA A 1 664 ? 21.609 17.547 -38.281 1 29.97 664 ALA A C 1
ATOM 5267 O O . ALA A 1 664 ? 22.359 17.375 -39.25 1 29.97 664 ALA A O 1
ATOM 5268 N N . ASN A 1 665 ? 21.469 16.641 -37.375 1 25.88 665 ASN A N 1
ATOM 5269 C CA . ASN A 1 665 ? 22.25 15.477 -37.781 1 25.88 665 ASN A CA 1
ATOM 5270 C C . ASN A 1 665 ? 21.562 14.711 -38.906 1 25.88 665 ASN A C 1
ATOM 5272 O O . ASN A 1 665 ? 22.078 13.695 -39.375 1 25.88 665 ASN A O 1
ATOM 5276 N N . SER A 1 666 ? 20.297 15.023 -39.156 1 25.42 666 SER A N 1
ATOM 5277 C CA . SER A 1 666 ? 19.859 14.336 -40.375 1 25.42 666 SER A CA 1
ATOM 5278 C C . SER A 1 666 ? 20.422 14.992 -41.625 1 25.42 666 SER A C 1
ATOM 5280 O O . SER A 1 666 ? 20.312 14.453 -42.719 1 25.42 666 SER A O 1
ATOM 5282 N N . ALA A 1 667 ? 20.688 16.297 -41.656 1 27.45 667 ALA A N 1
ATOM 5283 C CA . ALA A 1 667 ? 21.094 16.766 -42.969 1 27.45 667 ALA A CA 1
ATOM 5284 C C . ALA A 1 667 ? 22.562 16.469 -43.219 1 27.45 667 ALA A C 1
ATOM 5286 O O . ALA A 1 667 ? 23 16.469 -44.375 1 27.45 667 ALA A O 1
ATOM 5287 N N . GLN A 1 668 ? 23.484 16.438 -42.156 1 24.5 668 GLN A N 1
ATOM 5288 C CA . GLN A 1 668 ? 24.781 16 -42.688 1 24.5 668 GLN A CA 1
ATOM 5289 C C . GLN A 1 668 ? 24.828 14.484 -42.812 1 24.5 668 GLN A C 1
ATOM 5291 O O . GLN A 1 668 ? 25.391 13.961 -43.781 1 24.5 668 GLN A O 1
ATOM 5296 N N . MET B 1 1 ? 14.891 -60.75 -2.076 1 15.88 1 MET B N 1
ATOM 5297 C CA . MET B 1 1 ? 14.148 -61.812 -1.414 1 15.88 1 MET B CA 1
ATOM 5298 C C . MET B 1 1 ? 12.938 -61.25 -0.675 1 15.88 1 MET B C 1
ATOM 5300 O O . MET B 1 1 ? 13.055 -60.281 0.082 1 15.88 1 MET B O 1
ATOM 5304 N N . TYR B 1 2 ? 11.648 -61.625 -1.229 1 16.47 2 TYR B N 1
ATOM 5305 C CA . TYR B 1 2 ? 10.242 -61.219 -1.23 1 16.47 2 TYR B CA 1
ATOM 5306 C C . TYR B 1 2 ? 9.586 -61.531 0.107 1 16.47 2 TYR B C 1
ATOM 5308 O O . TYR B 1 2 ? 8.641 -62.312 0.17 1 16.47 2 TYR B O 1
ATOM 5316 N N . VAL B 1 3 ? 10.227 -61.219 1.168 1 15.91 3 VAL B N 1
ATOM 5317 C CA . VAL B 1 3 ? 9.633 -62.062 2.189 1 15.91 3 VAL B CA 1
ATOM 5318 C C . VAL B 1 3 ? 8.242 -61.562 2.555 1 15.91 3 VAL B C 1
ATOM 5320 O O . VAL B 1 3 ? 7.973 -60.375 2.461 1 15.91 3 VAL B O 1
ATOM 5323 N N . PRO B 1 4 ? 7.32 -62.219 3.506 1 15.67 4 PRO B N 1
ATOM 5324 C CA . PRO B 1 4 ? 5.996 -62.812 3.738 1 15.67 4 PRO B CA 1
ATOM 5325 C C . PRO B 1 4 ? 5.156 -61.969 4.719 1 15.67 4 PRO B C 1
ATOM 5327 O O . PRO B 1 4 ? 3.926 -62 4.648 1 15.67 4 PRO B O 1
ATOM 5330 N N . VAL B 1 5 ? 5.57 -61 5.539 1 16.72 5 VAL B N 1
ATOM 5331 C CA . VAL B 1 5 ? 5.09 -61.25 6.891 1 16.72 5 VAL B CA 1
ATOM 5332 C C . VAL B 1 5 ? 3.625 -60.844 7.012 1 16.72 5 VAL B C 1
ATOM 5334 O O . VAL B 1 5 ? 3.23 -59.781 6.516 1 16.72 5 VAL B O 1
ATOM 5337 N N . LEU B 1 6 ? 2.629 -61.406 7.906 1 15.8 6 LEU B N 1
ATOM 5338 C CA . LEU B 1 6 ? 1.288 -62 7.992 1 15.8 6 LEU B CA 1
ATOM 5339 C C . LEU B 1 6 ? 0.335 -61.031 8.695 1 15.8 6 LEU B C 1
ATOM 5341 O O . LEU B 1 6 ? -0.775 -60.781 8.211 1 15.8 6 LEU B O 1
ATOM 5345 N N . PRO B 1 7 ? 0.208 -60.562 10.133 1 16.14 7 PRO B N 1
ATOM 5346 C CA . PRO B 1 7 ? -0.852 -61.219 10.906 1 16.14 7 PRO B CA 1
ATOM 5347 C C . PRO B 1 7 ? -2.129 -60.375 10.977 1 16.14 7 PRO B C 1
ATOM 5349 O O . PRO B 1 7 ? -2.115 -59.188 10.633 1 16.14 7 PRO B O 1
ATOM 5352 N N . SER B 1 8 ? -2.984 -60.375 12.188 1 15.69 8 SER B N 1
ATOM 5353 C CA . SER B 1 8 ? -4.305 -60.875 12.547 1 15.69 8 SER B CA 1
ATOM 5354 C C . SER B 1 8 ? -5.301 -59.719 12.734 1 15.69 8 SER B C 1
ATOM 5356 O O . SER B 1 8 ? -4.91 -58.562 12.797 1 15.69 8 SER B O 1
ATOM 5358 N N . MET B 1 9 ? -6.148 -59.531 13.977 1 16.28 9 MET B N 1
ATOM 5359 C CA . MET B 1 9 ? -7.516 -59.969 14.234 1 16.28 9 MET B CA 1
ATOM 5360 C C . MET B 1 9 ? -8.43 -58.75 14.469 1 16.28 9 MET B C 1
ATOM 5362 O O . MET B 1 9 ? -9.547 -58.719 13.953 1 16.28 9 MET B O 1
ATOM 5366 N N . GLY B 1 10 ? -8.406 -57.812 15.539 1 16.31 10 GLY B N 1
ATOM 5367 C CA . GLY B 1 10 ? -9.492 -57.844 16.5 1 16.31 10 GLY B CA 1
ATOM 5368 C C . GLY B 1 10 ? -10.68 -57 16.094 1 16.31 10 GLY B C 1
ATOM 5369 O O . GLY B 1 10 ? -10.625 -56.281 15.07 1 16.31 10 GLY B O 1
ATOM 5370 N N . SER B 1 11 ? -11.312 -56 17 1 17.42 11 SER B N 1
ATOM 5371 C CA . SER B 1 11 ? -12.586 -56.062 17.703 1 17.42 11 SER B CA 1
ATOM 5372 C C . SER B 1 11 ? -13.648 -55.219 17 1 17.42 11 SER B C 1
ATOM 5374 O O . SER B 1 11 ? -13.328 -54.312 16.234 1 17.42 11 SER B O 1
ATOM 5376 N N . PRO B 1 12 ? -14.922 -55.094 17.656 1 17.41 12 PRO B N 1
ATOM 5377 C CA . PRO B 1 12 ? -16.328 -55.188 17.266 1 17.41 12 PRO B CA 1
ATOM 5378 C C . PRO B 1 12 ? -16.875 -53.844 16.734 1 17.41 12 PRO B C 1
ATOM 5380 O O . PRO B 1 12 ? -16.25 -52.812 16.891 1 17.41 12 PRO B O 1
ATOM 5383 N N . ALA B 1 13 ? -18.266 -53.844 16.484 1 17.7 13 ALA B N 1
ATOM 5384 C CA . ALA B 1 13 ? -19.359 -53.5 15.562 1 17.7 13 ALA B CA 1
ATOM 5385 C C . ALA B 1 13 ? -20.078 -52.25 16 1 17.7 13 ALA B C 1
ATOM 5387 O O . ALA B 1 13 ? -21.047 -51.812 15.383 1 17.7 13 ALA B O 1
ATOM 5388 N N . SER B 1 14 ? -19.594 -51.281 16.75 1 17.48 14 SER B N 1
ATOM 5389 C CA . SER B 1 14 ? -20.656 -50.688 17.562 1 17.48 14 SER B CA 1
ATOM 5390 C C . SER B 1 14 ? -21.703 -50.031 16.688 1 17.48 14 SER B C 1
ATOM 5392 O O . SER B 1 14 ? -21.391 -49.469 15.633 1 17.48 14 SER B O 1
ATOM 5394 N N . PRO B 1 15 ? -23.062 -50.094 17.062 1 17.66 15 PRO B N 1
ATOM 5395 C CA . PRO B 1 15 ? -24.375 -50.031 16.438 1 17.66 15 PRO B CA 1
ATOM 5396 C C . PRO B 1 15 ? -24.75 -48.625 15.969 1 17.66 15 PRO B C 1
ATOM 5398 O O . PRO B 1 15 ? -24.219 -47.625 16.484 1 17.66 15 PRO B O 1
ATOM 5401 N N . VAL B 1 16 ? -25.266 -48.531 14.719 1 17.81 16 VAL B N 1
ATOM 5402 C CA . VAL B 1 16 ? -25.688 -47.5 13.797 1 17.81 16 VAL B CA 1
ATOM 5403 C C . VAL B 1 16 ? -26.938 -46.812 14.328 1 17.81 16 VAL B C 1
ATOM 5405 O O . VAL B 1 16 ? -27.953 -47.438 14.555 1 17.81 16 VAL B O 1
ATOM 5408 N N . SER B 1 17 ? -26.812 -45.938 15.273 1 16.58 17 SER B N 1
ATOM 5409 C CA . SER B 1 17 ? -27.953 -45.344 15.977 1 16.58 17 SER B CA 1
ATOM 5410 C C . SER B 1 17 ? -28.984 -44.812 15 1 16.58 17 SER B C 1
ATOM 5412 O O . SER B 1 17 ? -28.625 -44.25 13.969 1 16.58 17 SER B O 1
ATOM 5414 N N . PRO B 1 18 ? -30.328 -45.125 15.141 1 16.59 18 PRO B N 1
ATOM 5415 C CA . PRO B 1 18 ? -31.594 -45.125 14.398 1 16.59 18 PRO B CA 1
ATOM 5416 C C . PRO B 1 18 ? -32.062 -43.719 14.016 1 16.59 18 PRO B C 1
ATOM 5418 O O . PRO B 1 18 ? -31.859 -42.781 14.789 1 16.59 18 PRO B O 1
ATOM 5421 N N . VAL B 1 19 ? -32 -43.469 12.68 1 15.96 19 VAL B N 1
ATOM 5422 C CA . VAL B 1 19 ? -32.406 -42.25 12 1 15.96 19 VAL B CA 1
ATOM 5423 C C . VAL B 1 19 ? -33.812 -41.844 12.469 1 15.96 19 VAL B C 1
ATOM 5425 O O . VAL B 1 19 ? -34.562 -42.656 13.008 1 15.96 19 VAL B O 1
ATOM 5428 N N . GLN B 1 20 ? -34.344 -40.844 11.695 1 15.48 20 GLN B N 1
ATOM 5429 C CA . GLN B 1 20 ? -35.125 -39.594 11.711 1 15.48 20 GLN B CA 1
ATOM 5430 C C . GLN B 1 20 ? -36.625 -39.906 11.477 1 15.48 20 GLN B C 1
ATOM 5432 O O . GLN B 1 20 ? -37.031 -40.094 10.336 1 15.48 20 GLN B O 1
ATOM 5437 N N . LEU B 1 21 ? -37.344 -40.594 12.266 1 14.61 21 LEU B N 1
ATOM 5438 C CA . LEU B 1 21 ? -38.656 -41.094 11.828 1 14.61 21 LEU B CA 1
ATOM 5439 C C . LEU B 1 21 ? -39.594 -39.938 11.547 1 14.61 21 LEU B C 1
ATOM 5441 O O . LEU B 1 21 ? -40.406 -39.969 10.617 1 14.61 21 LEU B O 1
ATOM 5445 N N . GLY B 1 22 ? -39.781 -38.688 12.164 1 14.8 22 GLY B N 1
ATOM 5446 C CA . GLY B 1 22 ? -41.125 -38.594 12.695 1 14.8 22 GLY B CA 1
ATOM 5447 C C . GLY B 1 22 ? -42.156 -38.219 11.641 1 14.8 22 GLY B C 1
ATOM 5448 O O . GLY B 1 22 ? -41.844 -37.531 10.664 1 14.8 22 GLY B O 1
ATOM 5449 N N . ARG B 1 23 ? -43.594 -38.656 11.5 1 15.42 23 ARG B N 1
ATOM 5450 C CA . ARG B 1 23 ? -44.781 -38.906 10.672 1 15.42 23 ARG B CA 1
ATOM 5451 C C . ARG B 1 23 ? -45.656 -37.625 10.602 1 15.42 23 ARG B C 1
ATOM 5453 O O . ARG B 1 23 ? -46.406 -37.438 9.641 1 15.42 23 ARG B O 1
ATOM 5460 N N . ILE B 1 24 ? -45.688 -36.469 11.297 1 14.38 24 ILE B N 1
ATOM 5461 C CA . ILE B 1 24 ? -47.062 -36.281 11.758 1 14.38 24 ILE B CA 1
ATOM 5462 C C . ILE B 1 24 ? -47.906 -35.781 10.602 1 14.38 24 ILE B C 1
ATOM 5464 O O . ILE B 1 24 ? -47.406 -35.156 9.672 1 14.38 24 ILE B O 1
ATOM 5468 N N . GLN B 1 25 ? -49.406 -35.312 10.773 1 14.63 25 GLN B N 1
ATOM 5469 C CA . GLN B 1 25 ? -50.812 -35.594 10.516 1 14.63 25 GLN B CA 1
ATOM 5470 C C . GLN B 1 25 ? -51.438 -34.406 9.766 1 14.63 25 GLN B C 1
ATOM 5472 O O . GLN B 1 25 ? -52.188 -34.625 8.797 1 14.63 25 GLN B O 1
ATOM 5477 N N . ALA B 1 26 ? -51.688 -33.062 10.164 1 14.88 26 ALA B N 1
ATOM 5478 C CA . ALA B 1 26 ? -53.125 -32.781 10.398 1 14.88 26 ALA B CA 1
ATOM 5479 C C . ALA B 1 26 ? -53.781 -32.312 9.117 1 14.88 26 ALA B C 1
ATOM 5481 O O . ALA B 1 26 ? -53.125 -31.938 8.148 1 14.88 26 ALA B O 1
ATOM 5482 N N . SER B 1 27 ? -54.75 -31.219 9.125 1 15.11 27 SER B N 1
ATOM 5483 C CA . SER B 1 27 ? -56.219 -31.109 9.031 1 15.11 27 SER B CA 1
ATOM 5484 C C . SER B 1 27 ? -56.625 -30.484 7.707 1 15.11 27 SER B C 1
ATOM 5486 O O . SER B 1 27 ? -55.844 -29.781 7.066 1 15.11 27 SER B O 1
ATOM 5488 N N . LEU B 1 28 ? -58.031 -30.125 7.375 1 15.27 28 LEU B N 1
ATOM 5489 C CA . LEU B 1 28 ? -59.188 -30.484 6.539 1 15.27 28 LEU B CA 1
ATOM 5490 C C . LEU B 1 28 ? -59.531 -29.344 5.578 1 15.27 28 LEU B C 1
ATOM 5492 O O . LEU B 1 28 ? -59.844 -29.578 4.414 1 15.27 28 LEU B O 1
ATOM 5496 N N . PRO B 1 29 ? -59.688 -27.938 5.742 1 15.69 29 PRO B N 1
ATOM 5497 C CA . PRO B 1 29 ? -61.125 -27.672 5.496 1 15.69 29 PRO B CA 1
ATOM 5498 C C . PRO B 1 29 ? -61.438 -27.516 4.012 1 15.69 29 PRO B C 1
ATOM 5500 O O . PRO B 1 29 ? -60.531 -27.297 3.199 1 15.69 29 PRO B O 1
ATOM 5503 N N . ALA B 1 30 ? -62.781 -27.062 3.527 1 15.23 30 ALA B N 1
ATOM 5504 C CA . ALA B 1 30 ? -63.969 -27.516 2.814 1 15.23 30 ALA B CA 1
ATOM 5505 C C . ALA B 1 30 ? -64.062 -26.828 1.453 1 15.23 30 ALA B C 1
ATOM 5507 O O . ALA B 1 30 ? -64.25 -27.5 0.43 1 15.23 30 ALA B O 1
ATOM 5508 N N . SER B 1 31 ? -64.75 -25.641 1.212 1 15.09 31 SER B N 1
ATOM 5509 C CA . SER B 1 31 ? -66.062 -25.641 0.577 1 15.09 31 SER B CA 1
ATOM 5510 C C . SER B 1 31 ? -65.938 -25.328 -0.914 1 15.09 31 SER B C 1
ATOM 5512 O O . SER B 1 31 ? -66.5 -26.078 -1.743 1 15.09 31 SER B O 1
ATOM 5514 N N . LEU B 1 32 ? -66.312 -24.062 -1.48 1 15.95 32 LEU B N 1
ATOM 5515 C CA . LEU B 1 32 ? -67.562 -23.922 -2.213 1 15.95 32 LEU B CA 1
ATOM 5516 C C . LEU B 1 32 ? -67.312 -24.094 -3.711 1 15.95 32 LEU B C 1
ATOM 5518 O O . LEU B 1 32 ? -66.188 -23.953 -4.195 1 15.95 32 LEU B O 1
ATOM 5522 N N . PRO B 1 33 ? -67.938 -23.281 -4.66 1 16.17 33 PRO B N 1
ATOM 5523 C CA . PRO B 1 33 ? -68.938 -23.734 -5.594 1 16.17 33 PRO B CA 1
ATOM 5524 C C . PRO B 1 33 ? -68.375 -24.078 -6.973 1 16.17 33 PRO B C 1
ATOM 5526 O O . PRO B 1 33 ? -67.25 -23.734 -7.281 1 16.17 33 PRO B O 1
ATOM 5529 N N . ALA B 1 34 ? -69.188 -24.156 -7.984 1 16.3 34 ALA B N 1
ATOM 5530 C CA . ALA B 1 34 ? -69.812 -25.141 -8.891 1 16.3 34 ALA B CA 1
ATOM 5531 C C . ALA B 1 34 ? -69.188 -25.031 -10.289 1 16.3 34 ALA B C 1
ATOM 5533 O O . ALA B 1 34 ? -68.75 -26.031 -10.867 1 16.3 34 ALA B O 1
ATOM 5534 N N . GLN B 1 35 ? -69.5 -24.016 -11.203 1 17.52 35 GLN B N 1
ATOM 5535 C CA . GLN B 1 35 ? -70.312 -24.422 -12.352 1 17.52 35 GLN B CA 1
ATOM 5536 C C . GLN B 1 35 ? -69.438 -24.625 -13.586 1 17.52 35 GLN B C 1
ATOM 5538 O O . GLN B 1 35 ? -68.875 -23.656 -14.141 1 17.52 35 GLN B O 1
ATOM 5543 N N . LEU B 1 36 ? -68.688 -25.703 -13.586 1 16.95 36 LEU B N 1
ATOM 5544 C CA . LEU B 1 36 ? -67.812 -26.062 -14.703 1 16.95 36 LEU B CA 1
ATOM 5545 C C . LEU B 1 36 ? -68.625 -26.438 -15.938 1 16.95 36 LEU B C 1
ATOM 5547 O O . LEU B 1 36 ? -69.5 -27.344 -15.883 1 16.95 36 LEU B O 1
ATOM 5551 N N . PRO B 1 37 ? -68.812 -25.547 -16.734 1 17.92 37 PRO B N 1
ATOM 5552 C CA . PRO B 1 37 ? -69.688 -25.922 -17.859 1 17.92 37 PRO B CA 1
ATOM 5553 C C . PRO B 1 37 ? -69.188 -27.172 -18.594 1 17.92 37 PRO B C 1
ATOM 5555 O O . PRO B 1 37 ? -68 -27.531 -18.453 1 17.92 37 PRO B O 1
ATOM 5558 N N . SER B 1 38 ? -69.812 -27.781 -19.562 1 17.09 38 SER B N 1
ATOM 5559 C CA . SER B 1 38 ? -70.25 -29.047 -20.141 1 17.09 38 SER B CA 1
ATOM 5560 C C . SER B 1 38 ? -69.25 -29.562 -21.188 1 17.09 38 SER B C 1
ATOM 5562 O O . SER B 1 38 ? -69.375 -30.703 -21.641 1 17.09 38 SER B O 1
ATOM 5564 N N . LEU B 1 39 ? -68.25 -28.812 -21.609 1 18.58 39 LEU B N 1
ATOM 5565 C CA . LEU B 1 39 ? -68.125 -29.047 -23.047 1 18.58 39 LEU B CA 1
ATOM 5566 C C . LEU B 1 39 ? -67.688 -30.484 -23.344 1 18.58 39 LEU B C 1
ATOM 5568 O O . LEU B 1 39 ? -66.688 -30.969 -22.766 1 18.58 39 LEU B O 1
ATOM 5572 N N . ASP B 1 40 ? -68.375 -31.453 -23.922 1 16.45 40 ASP B N 1
ATOM 5573 C CA . ASP B 1 40 ? -68.688 -32.844 -24.234 1 16.45 40 ASP B CA 1
ATOM 5574 C C . ASP B 1 40 ? -67.562 -33.5 -25.047 1 16.45 40 ASP B C 1
ATOM 5576 O O . ASP B 1 40 ? -67.312 -34.688 -24.922 1 16.45 40 ASP B O 1
ATOM 5580 N N . ALA B 1 41 ? -66.875 -32.938 -26.031 1 21.16 41 ALA B N 1
ATOM 5581 C CA . ALA B 1 41 ? -66.938 -33.781 -27.219 1 21.16 41 ALA B CA 1
ATOM 5582 C C . ALA B 1 41 ? -66 -34.969 -27.078 1 21.16 41 ALA B C 1
ATOM 5584 O O . ALA B 1 41 ? -65 -34.906 -26.406 1 21.16 41 ALA B O 1
ATOM 5585 N N . SER B 1 42 ? -66.25 -36.188 -27.547 1 17.27 42 SER B N 1
ATOM 5586 C CA . SER B 1 42 ? -66.125 -37.625 -27.438 1 17.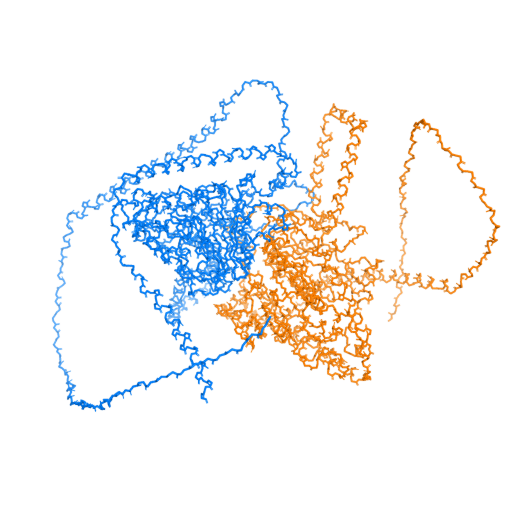27 42 SER B CA 1
ATOM 5587 C C . SER B 1 42 ? -64.812 -38.156 -27.984 1 17.27 42 SER B C 1
ATOM 5589 O O . SER B 1 42 ? -64.5 -39.344 -27.891 1 17.27 42 SER B O 1
ATOM 5591 N N . PRO B 1 43 ? -63.781 -37.375 -28.375 1 20.86 43 PRO B N 1
ATOM 5592 C CA . PRO B 1 43 ? -63.312 -38.094 -29.578 1 20.86 43 PRO B CA 1
ATOM 5593 C C . PRO B 1 43 ? -62.688 -39.438 -29.234 1 20.86 43 PRO B C 1
ATOM 5595 O O . PRO B 1 43 ? -62.281 -39.688 -28.109 1 20.86 43 PRO B O 1
ATOM 5598 N N . LYS B 1 44 ? -62.281 -40.281 -30.219 1 20.56 44 LYS B N 1
ATOM 5599 C CA . LYS B 1 44 ? -62.219 -41.719 -30.531 1 20.56 44 LYS B CA 1
ATOM 5600 C C . LYS B 1 44 ? -61 -42.375 -29.906 1 20.56 44 LYS B C 1
ATOM 5602 O O . LYS B 1 44 ? -60 -41.719 -29.641 1 20.56 44 LYS B O 1
ATOM 5607 N N . GLU B 1 45 ? -60.969 -43.719 -29.703 1 19.83 45 GLU B N 1
ATOM 5608 C CA . GLU B 1 45 ? -60.5 -44.781 -28.844 1 19.83 45 GLU B CA 1
ATOM 5609 C C . GLU B 1 45 ? -59.094 -45.25 -29.25 1 19.83 45 GLU B C 1
ATOM 5611 O O . GLU B 1 45 ? -58.469 -46.031 -28.531 1 19.83 45 GLU B O 1
ATOM 5616 N N . PRO B 1 46 ? -58.125 -44.5 -29.828 1 23.45 46 PRO B N 1
ATOM 5617 C CA . PRO B 1 46 ? -57.406 -45.469 -30.672 1 23.45 46 PRO B CA 1
ATOM 5618 C C . PRO B 1 46 ? -56.688 -46.562 -29.859 1 23.45 46 PRO B C 1
ATOM 5620 O O . PRO B 1 46 ? -56.406 -46.344 -28.672 1 23.45 46 PRO B O 1
ATOM 5623 N N . ARG B 1 47 ? -56.375 -47.688 -30.438 1 21.52 47 ARG B N 1
ATOM 5624 C CA . ARG B 1 47 ? -56.125 -49.062 -30.031 1 21.52 47 ARG B CA 1
ATOM 5625 C C . ARG B 1 47 ? -54.812 -49.188 -29.297 1 21.52 47 ARG B C 1
ATOM 5627 O O . ARG B 1 47 ? -53.906 -48.375 -29.516 1 21.52 47 ARG B O 1
ATOM 5634 N N . PRO B 1 48 ? -54.594 -50.219 -28.438 1 19.53 48 PRO B N 1
ATOM 5635 C CA . PRO B 1 48 ? -53.75 -50.562 -27.312 1 19.53 48 PRO B CA 1
ATOM 5636 C C . PRO B 1 48 ? -52.344 -51 -27.766 1 19.53 48 PRO B C 1
ATOM 5638 O O . PRO B 1 48 ? -51.5 -51.312 -26.922 1 19.53 48 PRO B O 1
ATOM 5641 N N . ARG B 1 49 ? -51.625 -50.375 -28.719 1 23.3 49 ARG B N 1
ATOM 5642 C CA . ARG B 1 49 ? -50.656 -51.219 -29.328 1 23.3 49 ARG B CA 1
ATOM 5643 C C . ARG B 1 49 ? -49.688 -51.812 -28.297 1 23.3 49 ARG B C 1
ATOM 5645 O O . ARG B 1 49 ? -49.312 -51.125 -27.344 1 23.3 49 ARG B O 1
ATOM 5652 N N . GLU B 1 50 ? -49.5 -53.156 -28.25 1 20.08 50 GLU B N 1
ATOM 5653 C CA . GLU B 1 50 ? -48.938 -54.156 -27.344 1 20.08 50 GLU B CA 1
ATOM 5654 C C . GLU B 1 50 ? -47.469 -53.875 -27.031 1 20.08 50 GLU B C 1
ATOM 5656 O O . GLU B 1 50 ? -46.75 -53.312 -27.859 1 20.08 50 GLU B O 1
ATOM 5661 N N . PRO B 1 51 ? -46.969 -54.031 -25.719 1 22.64 51 PRO B N 1
ATOM 5662 C CA . PRO B 1 51 ? -45.812 -53.688 -24.922 1 22.64 51 PRO B CA 1
ATOM 5663 C C . PRO B 1 51 ? -44.562 -54.469 -25.344 1 22.64 51 PRO B C 1
ATOM 5665 O O . PRO B 1 51 ? -43.5 -54.375 -24.703 1 22.64 51 PRO B O 1
ATOM 5668 N N . ARG B 1 52 ? -44.219 -54.562 -26.594 1 23.88 52 ARG B N 1
ATOM 5669 C CA . ARG B 1 52 ? -43.281 -55.625 -26.906 1 23.88 52 ARG B CA 1
ATOM 5670 C C . ARG B 1 52 ? -42.031 -55.562 -26 1 23.88 52 ARG B C 1
ATOM 5672 O O . ARG B 1 52 ? -41.5 -54.5 -25.75 1 23.88 52 ARG B O 1
ATOM 5679 N N . GLU B 1 53 ? -41.75 -56.594 -25.203 1 22.98 53 GLU B N 1
ATOM 5680 C CA . GLU B 1 53 ? -40.844 -57 -24.125 1 22.98 53 GLU B CA 1
ATOM 5681 C C . GLU B 1 53 ? -39.375 -56.906 -24.578 1 22.98 53 GLU B C 1
ATOM 5683 O O . GLU B 1 53 ? -38.906 -57.781 -25.297 1 22.98 53 GLU B O 1
ATOM 5688 N N . VAL B 1 54 ? -38.969 -55.844 -25.266 1 23.45 54 VAL B N 1
ATOM 5689 C CA . VAL B 1 54 ? -37.688 -56.094 -25.906 1 23.45 54 VAL B CA 1
ATOM 5690 C C . VAL B 1 54 ? -36.625 -56.438 -24.844 1 23.45 54 VAL B C 1
ATOM 5692 O O . VAL B 1 54 ? -36.406 -55.625 -23.938 1 23.45 54 VAL B O 1
ATOM 5695 N N . LYS B 1 55 ? -36.312 -57.656 -24.594 1 26.34 55 LYS B N 1
ATOM 5696 C CA . LYS B 1 55 ? -35.375 -58.406 -23.734 1 26.34 55 LYS B CA 1
ATOM 5697 C C . LYS B 1 55 ? -33.969 -57.875 -23.875 1 26.34 55 LYS B C 1
ATOM 5699 O O . LYS B 1 55 ? -33.312 -58.125 -24.906 1 26.34 55 LYS B O 1
ATOM 5704 N N . GLU B 1 56 ? -33.75 -56.625 -23.656 1 21.98 56 GLU B N 1
ATOM 5705 C CA . GLU B 1 56 ? -32.406 -56.125 -23.984 1 21.98 56 GLU B CA 1
ATOM 5706 C C . GLU B 1 56 ? -31.328 -56.906 -23.234 1 21.98 56 GLU B C 1
ATOM 5708 O O . GLU B 1 56 ? -31.328 -56.938 -22 1 21.98 56 GLU B O 1
ATOM 5713 N N . LYS B 1 57 ? -30.859 -57.969 -23.844 1 27.75 57 LYS B N 1
ATOM 5714 C CA . LYS B 1 57 ? -29.797 -58.906 -23.469 1 27.75 57 LYS B CA 1
ATOM 5715 C C . LYS B 1 57 ? -28.562 -58.156 -22.969 1 27.75 57 LYS B C 1
ATOM 5717 O O . LYS B 1 57 ? -27.953 -57.375 -23.688 1 27.75 57 LYS B O 1
ATOM 5722 N N . VAL B 1 58 ? -28.531 -57.844 -21.609 1 25.81 58 VAL B N 1
ATOM 5723 C CA . VAL B 1 58 ? -27.484 -57.219 -20.828 1 25.81 58 VAL B CA 1
ATOM 5724 C C . VAL B 1 58 ? -26.156 -57.906 -21.109 1 25.81 58 VAL B C 1
ATOM 5726 O O . VAL B 1 58 ? -26.016 -59.125 -20.844 1 25.81 58 VAL B O 1
ATOM 5729 N N . SER B 1 59 ? -25.531 -57.688 -22.266 1 26.7 59 SER B N 1
ATOM 5730 C CA . SER B 1 59 ? -24.422 -58.5 -22.75 1 26.7 59 SER B CA 1
ATOM 5731 C C . SER B 1 59 ? -23.406 -58.75 -21.656 1 26.7 59 SER B C 1
ATOM 5733 O O . SER B 1 59 ? -23.266 -57.969 -20.734 1 26.7 59 SER B O 1
ATOM 5735 N N . PRO B 1 60 ? -22.922 -60 -21.531 1 29.31 60 PRO B N 1
ATOM 5736 C CA . PRO B 1 60 ? -21.984 -60.531 -20.547 1 29.31 60 PRO B CA 1
ATOM 5737 C C . PRO B 1 60 ? -20.797 -59.625 -20.297 1 29.31 60 PRO B C 1
ATOM 5739 O O . PRO B 1 60 ? -20.203 -59.625 -19.203 1 29.31 60 PRO B O 1
ATOM 5742 N N . GLU B 1 61 ? -20.438 -58.875 -21.406 1 31.19 61 GLU B N 1
ATOM 5743 C CA . GLU B 1 61 ? -19.172 -58.125 -21.391 1 31.19 61 GLU B CA 1
ATOM 5744 C C . GLU B 1 61 ? -19.203 -57.031 -20.344 1 31.19 61 GLU B C 1
ATOM 5746 O O . GLU B 1 61 ? -18.156 -56.562 -19.906 1 31.19 61 GLU B O 1
ATOM 5751 N N . HIS B 1 62 ? -20.5 -56.531 -20.047 1 32.66 62 HIS B N 1
ATOM 5752 C CA . HIS B 1 62 ? -20.656 -55.469 -19.094 1 32.66 62 HIS B CA 1
ATOM 5753 C C . HIS B 1 62 ? -20.25 -55.906 -17.688 1 32.66 62 HIS B C 1
ATOM 5755 O O . HIS B 1 62 ? -19.734 -55.094 -16.906 1 32.66 62 HIS B O 1
ATOM 5761 N N . LEU B 1 63 ? -20.641 -57.219 -17.562 1 32.47 63 LEU B N 1
ATOM 5762 C CA . LEU B 1 63 ? -20.375 -57.75 -16.234 1 32.47 63 LEU B CA 1
ATOM 5763 C C . LEU B 1 63 ? -18.891 -57.781 -15.938 1 32.47 63 LEU B C 1
ATOM 5765 O O . LEU B 1 63 ? -18.469 -57.5 -14.812 1 32.47 63 LEU B O 1
ATOM 5769 N N . GLU B 1 64 ? -18.141 -58.125 -17.062 1 34.84 64 GLU B N 1
ATOM 5770 C CA . GLU B 1 64 ? -16.703 -58.344 -16.859 1 34.84 64 GLU B CA 1
ATOM 5771 C C . GLU B 1 64 ? -16.016 -57.031 -16.469 1 34.84 64 GLU B C 1
ATOM 5773 O O . GLU B 1 64 ? -15.125 -57 -15.617 1 34.84 64 GLU B O 1
ATOM 5778 N N . LEU B 1 65 ? -16.531 -55.906 -17.109 1 32.94 65 LEU B N 1
ATOM 5779 C CA . LEU B 1 65 ? -15.883 -54.625 -16.875 1 32.94 65 LEU B CA 1
ATOM 5780 C C . LEU B 1 65 ? -16.078 -54.156 -15.445 1 32.94 65 LEU B C 1
ATOM 5782 O O . LEU B 1 65 ? -15.164 -53.594 -14.828 1 32.94 65 LEU B O 1
ATOM 5786 N N . MET B 1 66 ? -17.297 -54.531 -14.906 1 36.94 66 MET B N 1
ATOM 5787 C CA . MET B 1 66 ? -17.578 -54.156 -13.531 1 36.94 66 MET B CA 1
ATOM 5788 C C . MET B 1 66 ? -16.641 -54.844 -12.555 1 36.94 66 MET B C 1
ATOM 5790 O O . MET B 1 66 ? -16.312 -54.312 -11.5 1 36.94 66 MET B O 1
ATOM 5794 N N . LYS B 1 67 ? -16.438 -56.156 -12.977 1 38.16 67 LYS B N 1
ATOM 5795 C CA . LYS B 1 67 ? -15.586 -56.938 -12.102 1 38.16 67 LYS B CA 1
ATOM 5796 C C . LYS B 1 67 ? -14.18 -56.344 -12.016 1 38.16 67 LYS B C 1
ATOM 5798 O O . LYS B 1 67 ? -13.609 -56.25 -10.93 1 38.16 67 LYS B O 1
ATOM 5803 N N . ALA B 1 68 ? -13.672 -55.906 -13.273 1 35.59 68 ALA B N 1
ATOM 5804 C CA . ALA B 1 68 ? -12.305 -55.406 -13.305 1 35.59 68 ALA B CA 1
ATOM 5805 C C . ALA B 1 68 ? -12.18 -54.156 -12.453 1 35.59 68 ALA B C 1
ATOM 5807 O O . ALA B 1 68 ? -11.133 -53.906 -11.836 1 35.59 68 ALA B O 1
ATOM 5808 N N . HIS B 1 69 ? -13.32 -53.375 -12.5 1 34.44 69 HIS B N 1
ATOM 5809 C CA . HIS B 1 69 ? -13.336 -52.125 -11.742 1 34.44 69 HIS B CA 1
ATOM 5810 C C . HIS B 1 69 ? -13.227 -52.375 -10.242 1 34.44 69 HIS B C 1
ATOM 5812 O O . HIS B 1 69 ? -12.492 -51.688 -9.539 1 34.44 69 HIS B O 1
ATOM 5818 N N . ARG B 1 70 ? -14.016 -53.469 -9.922 1 37.94 70 ARG B N 1
ATOM 5819 C CA . ARG B 1 70 ? -14.016 -53.812 -8.508 1 37.94 70 ARG B CA 1
ATOM 5820 C C . ARG B 1 70 ? -12.625 -54.219 -8.055 1 37.94 70 ARG B C 1
ATOM 5822 O O . ARG B 1 70 ? -12.188 -53.875 -6.953 1 37.94 70 ARG B O 1
ATOM 5829 N N . GLU B 1 71 ? -12.016 -55 -9.062 1 38.06 71 GLU B N 1
ATOM 5830 C CA . GLU B 1 71 ? -10.688 -55.531 -8.719 1 38.06 71 GLU B CA 1
ATOM 5831 C C . GLU B 1 71 ? -9.68 -54.406 -8.555 1 38.06 71 GLU B C 1
ATOM 5833 O O . GLU B 1 71 ? -8.844 -54.438 -7.648 1 38.06 71 GLU B O 1
ATOM 5838 N N . LEU B 1 72 ? -9.867 -53.375 -9.516 1 33.47 72 LEU B N 1
ATOM 5839 C CA . LEU B 1 72 ? -8.914 -52.25 -9.453 1 33.47 72 LEU B CA 1
ATOM 5840 C C . LEU B 1 72 ? -9.078 -51.469 -8.156 1 33.47 72 LEU B C 1
ATOM 5842 O O . LEU B 1 72 ? -8.086 -51.094 -7.523 1 33.47 72 LEU B O 1
ATOM 5846 N N . LEU B 1 73 ? -10.391 -51.406 -7.711 1 35.06 73 LEU B N 1
ATOM 5847 C CA . LEU B 1 73 ? -10.656 -50.719 -6.457 1 35.06 73 LEU B CA 1
ATOM 5848 C C . LEU B 1 73 ? -9.977 -51.438 -5.289 1 35.06 73 LEU B C 1
ATOM 5850 O O . LEU B 1 73 ? -9.445 -50.781 -4.387 1 35.06 73 LEU B O 1
ATOM 5854 N N . GLN B 1 74 ? -10.055 -52.781 -5.441 1 36.91 74 GLN B N 1
ATOM 5855 C CA . GLN B 1 74 ? -9.477 -53.562 -4.359 1 36.91 74 GLN B CA 1
ATOM 5856 C C . GLN B 1 74 ? -7.969 -53.344 -4.262 1 36.91 74 GLN B C 1
ATOM 5858 O O . GLN B 1 74 ? -7.422 -53.25 -3.162 1 36.91 74 GLN B O 1
ATOM 5863 N N . VAL B 1 75 ? -7.324 -53.25 -5.551 1 33.53 75 VAL B N 1
ATOM 5864 C CA . VAL B 1 75 ? -5.871 -53.094 -5.566 1 33.53 75 VAL B CA 1
ATOM 5865 C C . VAL B 1 75 ? -5.477 -51.75 -4.949 1 33.53 75 VAL B C 1
ATOM 5867 O O . VAL B 1 75 ? -4.523 -51.688 -4.172 1 33.53 75 VAL B O 1
ATOM 5870 N N . LEU B 1 76 ? -6.355 -50.75 -5.324 1 29.73 76 LEU B N 1
ATOM 5871 C CA . LEU B 1 76 ? -6.004 -49.406 -4.879 1 29.73 76 LEU B CA 1
ATOM 5872 C C . LEU B 1 76 ? -6.137 -49.281 -3.367 1 29.73 76 LEU B C 1
ATOM 5874 O O . LEU B 1 76 ? -5.363 -48.562 -2.727 1 29.73 76 LEU B O 1
ATOM 5878 N N . GLN B 1 77 ? -7.082 -50.062 -2.828 1 35.06 77 GLN B N 1
ATOM 5879 C CA . GLN B 1 77 ? -7.293 -50.094 -1.384 1 35.06 77 GLN B CA 1
ATOM 5880 C C . GLN B 1 77 ? -6.082 -50.688 -0.659 1 35.06 77 GLN B C 1
ATOM 5882 O O . GLN B 1 77 ? -5.699 -50.188 0.409 1 35.06 77 GLN B O 1
ATOM 5887 N N . THR B 1 78 ? -5.543 -51.75 -1.31 1 32.88 78 THR B N 1
ATOM 5888 C CA . THR B 1 78 ? -4.438 -52.438 -0.653 1 32.88 78 THR B CA 1
ATOM 5889 C C . THR B 1 78 ? -3.197 -51.562 -0.605 1 32.88 78 THR B C 1
ATOM 5891 O O . THR B 1 78 ? -2.414 -51.625 0.343 1 32.88 78 THR B O 1
ATOM 5894 N N . GLN B 1 79 ? -2.957 -50.781 -1.761 1 28.56 79 GLN B N 1
ATOM 5895 C CA . GLN B 1 79 ? -1.736 -49.969 -1.82 1 28.56 79 GLN B CA 1
ATOM 5896 C C . GLN B 1 79 ? -1.765 -48.844 -0.793 1 28.56 79 GLN B C 1
ATOM 5898 O O . GLN B 1 79 ? -0.714 -48.375 -0.348 1 28.56 79 GLN B O 1
ATOM 5903 N N . ALA B 1 80 ? -2.979 -48.438 -0.377 1 29.83 80 ALA B N 1
ATOM 5904 C CA . ALA B 1 80 ? -3.129 -47.344 0.583 1 29.83 80 ALA B CA 1
ATOM 5905 C C . ALA B 1 80 ? -2.594 -47.719 1.955 1 29.83 80 ALA B C 1
ATOM 5907 O O . ALA B 1 80 ? -2.018 -46.906 2.666 1 29.83 80 ALA B O 1
ATOM 5908 N N . THR B 1 81 ? -2.814 -48.969 2.279 1 34.78 81 THR B N 1
ATOM 5909 C CA . THR B 1 81 ? -2.424 -49.469 3.602 1 34.78 81 THR B CA 1
ATOM 5910 C C . THR B 1 81 ? -0.904 -49.469 3.748 1 34.78 81 THR B C 1
ATOM 5912 O O . THR B 1 81 ? -0.381 -49.188 4.836 1 34.78 81 THR B O 1
ATOM 5915 N N . SER B 1 82 ? -0.157 -49.875 2.596 1 29.81 82 SER B N 1
ATOM 5916 C CA . SER B 1 82 ? 1.293 -50 2.682 1 29.81 82 SER B CA 1
ATOM 5917 C C . SER B 1 82 ? 1.972 -48.656 2.857 1 29.81 82 SER B C 1
ATOM 5919 O O . SER B 1 82 ? 3.062 -48.562 3.426 1 29.81 82 SER B O 1
ATOM 5921 N N . HIS B 1 83 ? 1.395 -47.594 2.215 1 28.52 83 HIS B N 1
ATOM 5922 C CA . HIS B 1 83 ? 2.109 -46.344 2.219 1 28.52 83 HIS B CA 1
ATOM 5923 C C . HIS B 1 83 ? 2.084 -45.688 3.602 1 28.52 83 HIS B C 1
ATOM 5925 O O . HIS B 1 83 ? 2.875 -44.781 3.885 1 28.52 83 HIS B O 1
ATOM 5931 N N . GLU B 1 84 ? 1.162 -46.125 4.465 1 32.12 84 GLU B N 1
ATOM 5932 C CA . GLU B 1 84 ? 1.087 -45.656 5.84 1 32.12 84 GLU B CA 1
ATOM 5933 C C . GLU B 1 84 ? 2.316 -46.062 6.641 1 32.12 84 GLU B C 1
ATOM 5935 O O . GLU B 1 84 ? 2.84 -45.281 7.438 1 32.12 84 GLU B O 1
ATOM 5940 N N . GLU B 1 85 ? 2.697 -47.344 6.371 1 33.66 85 GLU B N 1
ATOM 5941 C CA . GLU B 1 85 ? 3.777 -47.906 7.18 1 33.66 85 GLU B CA 1
ATOM 5942 C C . GLU B 1 85 ? 5.113 -47.25 6.848 1 33.66 85 GLU B C 1
ATOM 5944 O O . GLU B 1 85 ? 5.918 -46.969 7.742 1 33.66 85 GLU B O 1
ATOM 5949 N N . LEU B 1 86 ? 5.305 -46.969 5.504 1 30.95 86 LEU B N 1
ATOM 5950 C CA . LEU B 1 86 ? 6.59 -46.406 5.105 1 30.95 86 LEU B CA 1
ATOM 5951 C C . LEU B 1 86 ? 6.77 -45 5.676 1 30.95 86 LEU B C 1
ATOM 5953 O O . LEU B 1 86 ? 7.863 -44.625 6.105 1 30.95 86 LEU B O 1
ATOM 5957 N N . THR B 1 87 ? 5.629 -44.312 5.789 1 29.5 87 THR B N 1
ATOM 5958 C CA . THR B 1 87 ? 5.715 -42.938 6.305 1 29.5 87 THR B CA 1
ATOM 5959 C C . THR B 1 87 ? 6.047 -42.969 7.797 1 29.5 87 THR B C 1
ATOM 5961 O O . THR B 1 87 ? 6.828 -42.125 8.266 1 29.5 87 THR B O 1
ATOM 5964 N N . ARG B 1 88 ? 5.605 -44 8.445 1 40.25 88 ARG B N 1
ATOM 5965 C CA . ARG B 1 88 ? 5.906 -44.125 9.867 1 40.25 88 ARG B CA 1
ATOM 5966 C C . ARG B 1 88 ? 7.379 -44.469 10.086 1 40.25 88 ARG B C 1
ATOM 5968 O O . ARG B 1 88 ? 8.023 -43.875 10.961 1 40.25 88 ARG B O 1
ATOM 5975 N N . GLN B 1 89 ? 7.848 -45.438 9.227 1 31.77 89 GLN B N 1
ATOM 5976 C CA . GLN B 1 89 ? 9.25 -45.844 9.367 1 31.77 89 GLN B CA 1
ATOM 5977 C C . GLN B 1 89 ? 10.172 -44.656 9.023 1 31.77 89 GLN B C 1
ATOM 5979 O O . GLN B 1 89 ? 11.219 -44.5 9.648 1 31.77 89 GLN B O 1
ATOM 5984 N N . HIS B 1 90 ? 9.688 -43.906 7.957 1 30.45 90 HIS B N 1
ATOM 5985 C CA . HIS B 1 90 ? 10.523 -42.75 7.594 1 30.45 90 HIS B CA 1
ATOM 5986 C C . HIS B 1 90 ? 10.609 -41.75 8.734 1 30.45 90 HIS B C 1
ATOM 5988 O O . HIS B 1 90 ? 11.68 -41.219 9.031 1 30.45 90 HIS B O 1
ATOM 5994 N N . THR B 1 91 ? 9.508 -41.688 9.523 1 35.88 91 THR B N 1
ATOM 5995 C CA . THR B 1 91 ? 9.492 -40.844 10.703 1 35.88 91 THR B CA 1
ATOM 5996 C C . THR B 1 91 ? 10.438 -41.375 11.773 1 35.88 91 THR B C 1
ATOM 5998 O O . THR B 1 91 ? 11.156 -40.594 12.414 1 35.88 91 THR B O 1
ATOM 6001 N N . GLU B 1 92 ? 10.398 -42.656 11.875 1 37.97 92 GLU B N 1
ATOM 6002 C CA . GLU B 1 92 ? 11.219 -43.25 12.922 1 37.97 92 GLU B CA 1
ATOM 6003 C C . GLU B 1 92 ? 12.703 -43.25 12.539 1 37.97 92 GLU B C 1
ATOM 6005 O O . GLU B 1 92 ? 13.555 -42.969 13.391 1 37.97 92 GLU B O 1
ATOM 6010 N N . LEU B 1 93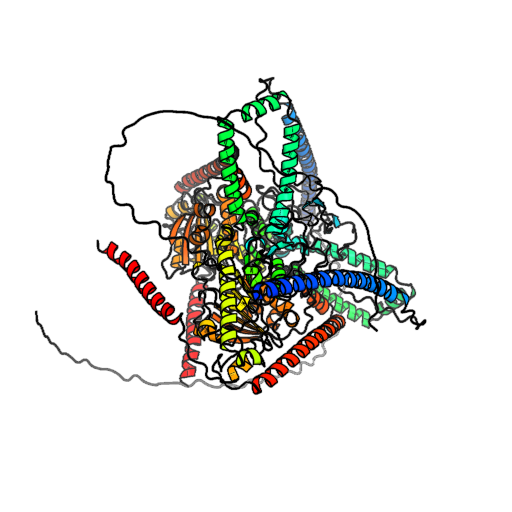 ? 12.977 -43.531 11.195 1 34.12 93 LEU B N 1
ATOM 6011 C CA . LEU B 1 93 ? 14.375 -43.469 10.758 1 34.12 93 LEU B CA 1
ATOM 6012 C C . LEU B 1 93 ? 14.93 -42.062 10.859 1 34.12 93 LEU B C 1
ATOM 6014 O O . LEU B 1 93 ? 16.062 -41.875 11.289 1 34.12 93 LEU B O 1
ATOM 6018 N N . LEU B 1 94 ? 14.016 -41.125 10.508 1 32.72 94 LEU B N 1
ATOM 6019 C CA . LEU B 1 94 ? 14.516 -39.75 10.609 1 32.72 94 LEU B CA 1
ATOM 6020 C C . LEU B 1 94 ? 14.758 -39.375 12.07 1 32.72 94 LEU B C 1
ATOM 6022 O O . LEU B 1 94 ? 15.758 -38.719 12.383 1 32.72 94 LEU B O 1
ATOM 6026 N N . LYS B 1 95 ? 14.016 -39.969 12.961 1 41.16 95 LYS B N 1
ATOM 6027 C CA . LYS B 1 95 ? 14.258 -39.844 14.398 1 41.16 95 LYS B CA 1
ATOM 6028 C C . LYS B 1 95 ? 15.562 -40.531 14.805 1 41.16 95 LYS B C 1
ATOM 6030 O O . LYS B 1 95 ? 16.359 -39.969 15.555 1 41.16 95 LYS B O 1
ATOM 6035 N N . ALA B 1 96 ? 15.734 -41.719 14.305 1 35.53 96 ALA B N 1
ATOM 6036 C CA . ALA B 1 96 ? 16.922 -42.5 14.664 1 35.53 96 ALA B CA 1
ATOM 6037 C C . ALA B 1 96 ? 18.172 -41.875 14.055 1 35.53 96 ALA B C 1
ATOM 6039 O O . ALA B 1 96 ? 19.234 -41.844 14.688 1 35.53 96 ALA B O 1
ATOM 6040 N N . HIS B 1 97 ? 18.031 -41.5 12.711 1 29.33 97 HIS B N 1
ATOM 6041 C CA . HIS B 1 97 ? 19.188 -40.875 12.102 1 29.33 97 HIS B CA 1
ATOM 6042 C C . HIS B 1 97 ? 19.578 -39.594 12.867 1 29.33 97 HIS B C 1
ATOM 6044 O O . HIS B 1 97 ? 20.75 -39.344 13.094 1 29.33 97 HIS B O 1
ATOM 6050 N N . GLN B 1 98 ? 18.562 -38.938 13.438 1 32.09 98 GLN B N 1
ATOM 6051 C CA . GLN B 1 98 ? 18.859 -37.812 14.328 1 32.09 98 GLN B CA 1
ATOM 6052 C C . GLN B 1 98 ? 19.562 -38.281 15.594 1 32.09 98 GLN B C 1
ATOM 6054 O O . GLN B 1 98 ? 20.469 -37.594 16.094 1 32.09 98 GLN B O 1
ATOM 6059 N N . ALA B 1 99 ? 19.188 -39.406 15.984 1 35.84 99 ALA B N 1
ATOM 6060 C CA . ALA B 1 99 ? 19.812 -39.938 17.188 1 35.84 99 ALA B CA 1
ATOM 6061 C C . ALA B 1 99 ? 21.234 -40.375 16.906 1 35.84 99 ALA B C 1
ATOM 6063 O O . ALA B 1 99 ? 22.141 -40.188 17.734 1 35.84 99 ALA B O 1
ATOM 6064 N N . LEU B 1 100 ? 21.359 -41.125 15.773 1 30.05 100 LEU B N 1
ATOM 6065 C CA . LEU B 1 100 ? 22.672 -41.688 15.477 1 30.05 100 LEU B CA 1
ATOM 6066 C C . LEU B 1 100 ? 23.656 -40.594 15.07 1 30.05 100 LEU B C 1
ATOM 6068 O O . LEU B 1 100 ? 24.828 -40.656 15.438 1 30.05 100 LEU B O 1
ATOM 6072 N N . LEU B 1 101 ? 23.203 -39.625 14.18 1 27.42 101 LEU B N 1
ATOM 6073 C CA . LEU B 1 101 ? 24.156 -38.562 13.859 1 27.42 101 LEU B CA 1
ATOM 6074 C C . LEU B 1 101 ? 24.609 -37.875 15.133 1 27.42 101 LEU B C 1
ATOM 6076 O O . LEU B 1 101 ? 25.688 -37.25 15.148 1 27.42 101 LEU B O 1
ATOM 6080 N N . ALA B 1 102 ? 23.891 -37.938 16.281 1 30.22 102 ALA B N 1
ATOM 6081 C CA . ALA B 1 102 ? 24.344 -37.531 17.594 1 30.22 102 ALA B CA 1
ATOM 6082 C C . ALA B 1 102 ? 25.547 -38.375 18.047 1 30.22 102 ALA B C 1
ATOM 6084 O O . ALA B 1 102 ? 26.453 -37.875 18.719 1 30.22 102 ALA B O 1
ATOM 6085 N N . SER B 1 103 ? 25.422 -39.688 17.969 1 27.38 103 SER B N 1
ATOM 6086 C CA . SER B 1 103 ? 26.391 -40.5 18.672 1 27.38 103 SER B CA 1
ATOM 6087 C C . SER B 1 103 ? 27.719 -40.562 17.906 1 27.38 103 SER B C 1
ATOM 6089 O O . SER B 1 103 ? 28.781 -40.719 18.5 1 27.38 103 SER B O 1
ATOM 6091 N N . ALA B 1 104 ? 27.781 -40.969 16.656 1 23.91 104 ALA B N 1
ATOM 6092 C CA . ALA B 1 104 ? 29 -41.531 16.094 1 23.91 104 ALA B CA 1
ATOM 6093 C C . ALA B 1 104 ? 30.062 -40.469 15.859 1 23.91 104 ALA B C 1
ATOM 6095 O O . ALA B 1 104 ? 31.172 -40.781 15.414 1 23.91 104 ALA B O 1
ATOM 6096 N N . VAL B 1 105 ? 29.922 -39.188 15.508 1 24.44 105 VAL B N 1
ATOM 6097 C CA . VAL B 1 105 ? 31.172 -38.562 15.141 1 24.44 105 VAL B CA 1
ATOM 6098 C C . VAL B 1 105 ? 32.031 -38.344 16.391 1 24.44 105 VAL B C 1
ATOM 6100 O O . VAL B 1 105 ? 31.734 -37.5 17.219 1 24.44 105 VAL B O 1
ATOM 6103 N N . SER B 1 106 ? 32.469 -39.438 17 1 24.59 106 SER B N 1
ATOM 6104 C CA . SER B 1 106 ? 33.5 -39.438 18.047 1 24.59 106 SER B CA 1
ATOM 6105 C C . SER B 1 106 ? 34.812 -38.906 17.547 1 24.59 106 SER B C 1
ATOM 6107 O O . SER B 1 106 ? 35.75 -39.656 17.312 1 24.59 106 SER B O 1
ATOM 6109 N N . PRO B 1 107 ? 34.938 -37.969 16.531 1 23.66 107 PRO B N 1
ATOM 6110 C CA . PRO B 1 107 ? 36.312 -37.938 16.062 1 23.66 107 PRO B CA 1
ATOM 6111 C C . PRO B 1 107 ? 37.344 -37.781 17.188 1 23.66 107 PRO B C 1
ATOM 6113 O O . PRO B 1 107 ? 36.969 -37.375 18.297 1 23.66 107 PRO B O 1
ATOM 6116 N N . ALA B 1 108 ? 38.562 -38.344 17.047 1 25.7 108 ALA B N 1
ATOM 6117 C CA . ALA B 1 108 ? 39.812 -38.312 17.797 1 25.7 108 ALA B CA 1
ATOM 6118 C C . ALA B 1 108 ? 40.094 -36.906 18.344 1 25.7 108 ALA B C 1
ATOM 6120 O O . ALA B 1 108 ? 39.531 -35.938 17.844 1 25.7 108 ALA B O 1
ATOM 6121 N N . PRO B 1 109 ? 41.094 -36.719 19.328 1 25.91 109 PRO B N 1
ATOM 6122 C CA . PRO B 1 109 ? 41.469 -35.625 20.219 1 25.91 109 PRO B CA 1
ATOM 6123 C C . PRO B 1 109 ? 41.969 -34.406 19.469 1 25.91 109 PRO B C 1
ATOM 6125 O O . PRO B 1 109 ? 42.531 -33.469 20.078 1 25.91 109 PRO B O 1
ATOM 6128 N N . ALA B 1 110 ? 41.719 -34.156 18.188 1 27.09 110 ALA B N 1
ATOM 6129 C CA . ALA B 1 110 ? 42.719 -33.406 17.422 1 27.09 110 ALA B CA 1
ATOM 6130 C C . ALA B 1 110 ? 43.031 -32.062 18.078 1 27.09 110 ALA B C 1
ATOM 6132 O O . ALA B 1 110 ? 42.188 -31.5 18.781 1 27.09 110 ALA B O 1
ATOM 6133 N N . PRO B 1 111 ? 44.281 -31.469 18 1 24.72 111 PRO B N 1
ATOM 6134 C CA . PRO B 1 111 ? 44.688 -30.375 18.875 1 24.72 111 PRO B CA 1
ATOM 6135 C C . PRO B 1 111 ? 43.656 -29.234 18.938 1 24.72 111 PRO B C 1
ATOM 6137 O O . PRO B 1 111 ? 42.812 -29.109 18.062 1 24.72 111 PRO B O 1
ATOM 6140 N N . ALA B 1 112 ? 43.562 -28.391 20.047 1 24.05 112 ALA B N 1
ATOM 6141 C CA . ALA B 1 112 ? 42.594 -27.406 20.562 1 24.05 112 ALA B CA 1
ATOM 6142 C C . ALA B 1 112 ? 42.375 -26.297 19.531 1 24.05 112 ALA B C 1
ATOM 6144 O O . ALA B 1 112 ? 43.219 -25.422 19.359 1 24.05 112 ALA B O 1
ATOM 6145 N N . ALA B 1 113 ? 42.062 -26.609 18.281 1 22.42 113 ALA B N 1
ATOM 6146 C CA . ALA B 1 113 ? 42.156 -25.609 17.234 1 22.42 113 ALA B CA 1
ATOM 6147 C C . ALA B 1 113 ? 41.469 -24.312 17.641 1 22.42 113 ALA B C 1
ATOM 6149 O O . ALA B 1 113 ? 40.375 -24.328 18.219 1 22.42 113 ALA B O 1
ATOM 6150 N N . ARG B 1 114 ? 42.094 -23.125 17.531 1 25.56 114 ARG B N 1
ATOM 6151 C CA . ARG B 1 114 ? 41.688 -21.797 17.969 1 25.56 114 ARG B CA 1
ATOM 6152 C C . ARG B 1 114 ? 40.281 -21.469 17.484 1 25.56 114 ARG B C 1
ATOM 6154 O O . ARG B 1 114 ? 39.969 -21.641 16.312 1 25.56 114 ARG B O 1
ATOM 6161 N N . GLU B 1 115 ? 39.219 -21.578 18.25 1 24.14 115 GLU B N 1
ATOM 6162 C CA . GLU B 1 115 ? 37.812 -21.312 18.141 1 24.14 115 GLU B CA 1
ATOM 6163 C C . GLU B 1 115 ? 37.531 -20.125 17.234 1 24.14 115 GLU B C 1
ATOM 6165 O O . GLU B 1 115 ? 37.938 -19 17.531 1 24.14 115 GLU B O 1
ATOM 6170 N N . ALA B 1 116 ? 37.656 -20.375 15.898 1 26.14 116 ALA B N 1
ATOM 6171 C CA . ALA B 1 116 ? 37.406 -19.203 15.062 1 26.14 116 ALA B CA 1
ATOM 6172 C C . ALA B 1 116 ? 36.219 -18.406 15.562 1 26.14 116 ALA B C 1
ATOM 6174 O O . ALA B 1 116 ? 35.219 -19 15.984 1 26.14 116 ALA B O 1
ATOM 6175 N N . PRO B 1 117 ? 36.375 -17.109 15.961 1 23.56 117 PRO B N 1
ATOM 6176 C CA . PRO B 1 117 ? 35.25 -16.328 16.531 1 23.56 117 PRO B CA 1
ATOM 6177 C C . PRO B 1 117 ? 33.969 -16.438 15.703 1 23.56 117 PRO B C 1
ATOM 6179 O O . PRO B 1 117 ? 34.031 -16.641 14.492 1 23.56 117 PRO B O 1
ATOM 6182 N N . ALA B 1 118 ? 32.938 -17.047 16.266 1 26.59 118 ALA B N 1
ATOM 6183 C CA . ALA B 1 118 ? 31.578 -17.203 15.781 1 26.59 118 ALA B CA 1
ATOM 6184 C C . ALA B 1 118 ? 31.203 -16.078 14.82 1 26.59 118 ALA B C 1
ATOM 6186 O O . ALA B 1 118 ? 31.5 -14.914 15.07 1 26.59 118 ALA B O 1
ATOM 6187 N N . PRO B 1 119 ? 31.141 -16.438 13.57 1 27.22 119 PRO B N 1
ATOM 6188 C CA . PRO B 1 119 ? 30.844 -15.422 12.562 1 27.22 119 PRO B CA 1
ATOM 6189 C C . PRO B 1 119 ? 29.719 -14.477 13.008 1 27.22 119 PRO B C 1
ATOM 6191 O O . PRO B 1 119 ? 28.766 -14.906 13.648 1 27.22 119 PRO B O 1
ATOM 6194 N N . LEU B 1 120 ? 30.062 -13.289 13.289 1 25.55 120 LEU B N 1
ATOM 6195 C CA . LEU B 1 120 ? 29.188 -12.203 13.695 1 25.55 120 LEU B CA 1
ATOM 6196 C C . LEU B 1 120 ? 27.953 -12.125 12.789 1 25.55 120 LEU B C 1
ATOM 6198 O O . LEU B 1 120 ? 28 -11.5 11.727 1 25.55 120 LEU B O 1
ATOM 6202 N N . THR B 1 121 ? 27.344 -13.297 12.461 1 27.91 121 THR B N 1
ATOM 6203 C CA . THR B 1 121 ? 26.094 -13.133 11.727 1 27.91 121 THR B CA 1
ATOM 6204 C C . THR B 1 121 ? 25.266 -11.992 12.32 1 27.91 121 THR B C 1
ATOM 6206 O O . THR B 1 121 ? 25.016 -11.969 13.523 1 27.91 121 THR B O 1
ATOM 6209 N N . PRO B 1 122 ? 25.422 -10.953 11.828 1 29.33 122 PRO B N 1
ATOM 6210 C CA . PRO B 1 122 ? 24.562 -9.938 12.461 1 29.33 122 PRO B CA 1
ATOM 6211 C C . PRO B 1 122 ? 23.156 -10.445 12.75 1 29.33 122 PRO B C 1
ATOM 6213 O O . PRO B 1 122 ? 22.438 -10.836 11.82 1 29.33 122 PRO B O 1
ATOM 6216 N N . ALA B 1 123 ? 22.969 -11.328 13.797 1 28.81 123 ALA B N 1
ATOM 6217 C CA . ALA B 1 123 ? 21.75 -11.914 14.328 1 28.81 123 ALA B CA 1
ATOM 6218 C C . ALA B 1 123 ? 20.547 -11.008 14.086 1 28.81 123 ALA B C 1
ATOM 6220 O O . ALA B 1 123 ? 20.672 -9.781 14.086 1 28.81 123 ALA B O 1
ATOM 6221 N N . PRO B 1 124 ? 19.625 -11.445 13.273 1 32.06 124 PRO B N 1
ATOM 6222 C CA . PRO B 1 124 ? 18.391 -10.672 13.391 1 32.06 124 PRO B CA 1
ATOM 6223 C C . PRO B 1 124 ? 18.203 -10.07 14.789 1 32.06 124 PRO B C 1
ATOM 6225 O O . PRO B 1 124 ? 18.766 -10.578 15.758 1 32.06 124 PRO B O 1
ATOM 6228 N N . PRO B 1 125 ? 17.922 -8.781 14.977 1 32.06 125 PRO B N 1
ATOM 6229 C CA . PRO B 1 125 ? 17.891 -8.531 16.422 1 32.06 125 PRO B CA 1
ATOM 6230 C C . PRO B 1 125 ? 17.344 -9.719 17.203 1 32.06 125 PRO B C 1
ATOM 6232 O O . PRO B 1 125 ? 16.453 -10.422 16.719 1 32.06 125 PRO B O 1
ATOM 6235 N N . PRO B 1 126 ? 18.203 -10.555 17.938 1 29.84 126 PRO B N 1
ATOM 6236 C CA . PRO B 1 126 ? 17.734 -11.742 18.656 1 29.84 126 PRO B CA 1
ATOM 6237 C C . PRO B 1 126 ? 16.281 -11.625 19.109 1 29.84 126 PRO B C 1
ATOM 6239 O O . PRO B 1 126 ? 15.844 -10.539 19.531 1 29.84 126 PRO B O 1
ATOM 6242 N N . SER B 1 127 ? 15.438 -12.32 18.453 1 33 127 SER B N 1
ATOM 6243 C CA . SER B 1 127 ? 14.109 -12.5 19.031 1 33 127 SER B CA 1
ATOM 6244 C C . SER B 1 127 ? 14.141 -12.297 20.547 1 33 127 SER B C 1
ATOM 6246 O O . SER B 1 127 ? 13.086 -12.148 21.172 1 33 127 SER B O 1
ATOM 6248 N N . ASN B 1 128 ? 15.305 -12.828 21.109 1 31.17 128 ASN B N 1
ATOM 6249 C CA . ASN B 1 128 ? 15.57 -12.719 22.531 1 31.17 128 ASN B CA 1
ATOM 6250 C C . ASN B 1 128 ? 16.188 -11.367 22.891 1 31.17 128 ASN B C 1
ATOM 6252 O O . ASN B 1 128 ? 17.406 -11.25 23 1 31.17 128 ASN B O 1
ATOM 6256 N N . ALA B 1 129 ? 15.891 -10.328 22.328 1 36.66 129 ALA B N 1
ATOM 6257 C CA . ALA B 1 129 ? 16.391 -9.109 22.953 1 36.66 129 ALA B CA 1
ATOM 6258 C C . ALA B 1 129 ? 16.609 -9.297 24.453 1 36.66 129 ALA B C 1
ATOM 6260 O O . ALA B 1 129 ? 15.711 -9.75 25.156 1 36.66 129 ALA B O 1
ATOM 6261 N N . PRO B 1 130 ? 17.781 -9.477 24.812 1 38.56 130 PRO B N 1
ATOM 6262 C CA . PRO B 1 130 ? 17.938 -9.648 26.25 1 38.56 130 PRO B CA 1
ATOM 6263 C C . PRO B 1 130 ? 16.969 -8.797 27.062 1 38.56 130 PRO B C 1
ATOM 6265 O O . PRO B 1 130 ? 16.578 -7.719 26.625 1 38.56 130 PRO B O 1
ATOM 6268 N N . LYS B 1 131 ? 16.125 -9.508 27.938 1 48 131 LYS B N 1
ATOM 6269 C CA . LYS B 1 131 ? 15.367 -8.859 29.016 1 48 131 LYS B CA 1
ATOM 6270 C C . LYS B 1 131 ? 16.094 -7.613 29.516 1 48 131 LYS B C 1
ATOM 6272 O O . LYS B 1 131 ? 16.844 -7.676 30.5 1 48 131 LYS B O 1
ATOM 6277 N N . GLY B 1 132 ? 16.656 -6.938 28.453 1 48.84 132 GLY B N 1
ATOM 6278 C CA . GLY B 1 132 ? 17.328 -5.758 28.969 1 48.84 132 GLY B CA 1
ATOM 6279 C C . GLY B 1 132 ? 16.406 -4.828 29.734 1 48.84 132 GLY B C 1
ATOM 6280 O O . GLY B 1 132 ? 15.188 -5 29.703 1 48.84 132 GLY B O 1
ATOM 6281 N N . ARG B 1 133 ? 16.875 -4.051 30.547 1 59.31 133 ARG B N 1
ATOM 6282 C CA . ARG B 1 133 ? 16.219 -3.141 31.484 1 59.31 133 ARG B CA 1
ATOM 6283 C C . ARG B 1 133 ? 15.195 -2.266 30.766 1 59.31 133 ARG B C 1
ATOM 6285 O O . ARG B 1 133 ? 14.172 -1.89 31.359 1 59.31 133 ARG B O 1
ATOM 6292 N N . HIS B 1 134 ? 15.359 -2.221 29.266 1 66.81 134 HIS B N 1
ATOM 6293 C CA . HIS B 1 134 ? 14.461 -1.271 28.609 1 66.81 134 HIS B CA 1
ATOM 6294 C C . HIS B 1 134 ? 13.555 -1.969 27.609 1 66.81 134 HIS B C 1
ATOM 6296 O O . HIS B 1 134 ? 13.039 -1.331 26.688 1 66.81 134 HIS B O 1
ATOM 6302 N N . MET B 1 135 ? 13.438 -3.18 27.672 1 72 135 MET B N 1
ATOM 6303 C CA . MET B 1 135 ? 12.516 -3.924 26.812 1 72 135 MET B CA 1
ATOM 6304 C C . MET B 1 135 ? 11.266 -4.324 27.578 1 72 135 MET B C 1
ATOM 6306 O O . MET B 1 135 ? 11.344 -4.695 28.75 1 72 135 MET B O 1
ATOM 6310 N N . ARG B 1 136 ? 10.047 -4.059 27.016 1 71 136 ARG B N 1
ATOM 6311 C CA . ARG B 1 136 ? 8.773 -4.465 27.609 1 71 136 ARG B CA 1
ATOM 6312 C C . ARG B 1 136 ? 8.055 -5.477 26.719 1 71 136 ARG B C 1
ATOM 6314 O O . ARG B 1 136 ? 8.211 -5.461 25.5 1 71 136 ARG B O 1
ATOM 6321 N N . LYS B 1 137 ? 7.406 -6.352 27.375 1 69.81 137 LYS B N 1
ATOM 6322 C CA . LYS B 1 137 ? 6.602 -7.348 26.672 1 69.81 137 LYS B CA 1
ATOM 6323 C C . LYS B 1 137 ? 5.301 -6.742 26.156 1 69.81 137 LYS B C 1
ATOM 6325 O O . LYS B 1 137 ? 4.645 -5.973 26.859 1 69.81 137 LYS B O 1
ATOM 6330 N N . ALA B 1 138 ? 5.043 -7.043 24.891 1 67.06 138 ALA B N 1
ATOM 6331 C CA . ALA B 1 138 ? 3.809 -6.555 24.281 1 67.06 138 ALA B CA 1
ATOM 6332 C C . ALA B 1 138 ? 2.586 -7.203 24.938 1 67.06 138 ALA B C 1
ATOM 6334 O O . ALA B 1 138 ? 2.672 -8.312 25.469 1 67.06 138 ALA B O 1
ATOM 6335 N N . LYS B 1 139 ? 1.469 -6.434 24.938 1 65.25 139 LYS B N 1
ATOM 6336 C CA . LYS B 1 139 ? 0.197 -6.98 25.406 1 65.25 139 LYS B CA 1
ATOM 6337 C C . LYS B 1 139 ? -0.221 -8.188 24.578 1 65.25 139 LYS B C 1
ATOM 6339 O O . LYS B 1 139 ? -0.007 -8.219 23.359 1 65.25 139 LYS B O 1
ATOM 6344 N N . SER B 1 140 ? -0.664 -9.141 25.266 1 65.69 140 SER B N 1
ATOM 6345 C CA . SER B 1 140 ? -1.037 -10.391 24.625 1 65.69 140 SER B CA 1
ATOM 6346 C C . SER B 1 140 ? -2.322 -10.242 23.812 1 65.69 140 SER B C 1
ATOM 6348 O O . SER B 1 140 ? -3.289 -9.641 24.281 1 65.69 140 SER B O 1
ATOM 6350 N N . HIS B 1 141 ? -2.234 -10.484 22.562 1 72.75 141 HIS B N 1
ATOM 6351 C CA . HIS B 1 141 ? -3.4 -10.539 21.688 1 72.75 141 HIS B CA 1
ATOM 6352 C C . HIS B 1 141 ? -3.906 -11.969 21.516 1 72.75 141 HIS B C 1
ATOM 6354 O O . HIS B 1 141 ? -3.115 -12.914 21.516 1 72.75 141 HIS B O 1
ATOM 6360 N N . TYR B 1 142 ? -5.281 -12.094 21.578 1 75.81 142 TYR B N 1
ATOM 6361 C CA . TYR B 1 142 ? -5.875 -13.414 21.391 1 75.81 142 TYR B CA 1
ATOM 6362 C C . TYR B 1 142 ? -6.238 -13.656 19.938 1 75.81 142 TYR B C 1
ATOM 6364 O O . TYR B 1 142 ? -6.723 -12.75 19.25 1 75.81 142 TYR B O 1
ATOM 6372 N N . TYR B 1 143 ? -5.922 -14.844 19.5 1 86.38 143 TYR B N 1
ATOM 6373 C CA . TYR B 1 143 ? -6.23 -15.266 18.141 1 86.38 143 TYR B CA 1
ATOM 6374 C C . TYR B 1 143 ? -7.066 -16.547 18.141 1 86.38 143 TYR B C 1
ATOM 6376 O O . TYR B 1 143 ? -7.016 -17.328 19.094 1 86.38 143 TYR B O 1
ATOM 6384 N N . VAL B 1 144 ? -7.84 -16.688 17.109 1 87.81 144 VAL B N 1
ATOM 6385 C CA . VAL B 1 144 ? -8.453 -17.984 16.844 1 87.81 144 VAL B CA 1
ATOM 6386 C C . VAL B 1 144 ? -7.391 -18.969 16.359 1 87.81 144 VAL B C 1
ATOM 6388 O O . VAL B 1 144 ? -6.672 -18.688 15.391 1 87.81 144 VAL B O 1
ATOM 6391 N N . THR B 1 145 ? -7.332 -20.109 17 1 89.56 145 THR B N 1
ATOM 6392 C CA . THR B 1 145 ? -6.273 -21.062 16.703 1 89.56 145 THR B CA 1
ATOM 6393 C C . THR B 1 145 ? -6.602 -21.859 15.445 1 89.56 145 THR B C 1
ATOM 6395 O O . THR B 1 145 ? -7.77 -22.141 15.164 1 89.56 145 THR B O 1
ATOM 6398 N N . ASN B 1 146 ? -5.559 -22.25 14.734 1 91.19 146 ASN B N 1
ATOM 6399 C CA . ASN B 1 146 ? -5.695 -23.109 13.562 1 91.19 146 ASN B CA 1
ATOM 6400 C C . ASN B 1 146 ? -5.895 -24.578 13.961 1 91.19 146 ASN B C 1
ATOM 6402 O O . ASN B 1 146 ? -6.098 -25.438 13.102 1 91.19 146 ASN B O 1
ATOM 6406 N N . GLU B 1 147 ? -5.82 -24.891 15.203 1 86.31 147 GLU B N 1
ATOM 6407 C CA . GLU B 1 147 ? -5.898 -26.266 15.695 1 86.31 147 GLU B CA 1
ATOM 6408 C C . GLU B 1 147 ? -7.348 -26.75 15.75 1 86.31 147 GLU B C 1
ATOM 6410 O O . GLU B 1 147 ? -7.602 -27.938 15.977 1 86.31 147 GLU B O 1
ATOM 6415 N N . VAL B 1 148 ? -8.203 -25.969 15.43 1 82 148 VAL B N 1
ATOM 6416 C CA . VAL B 1 148 ? -9.609 -26.344 15.438 1 82 148 VAL B CA 1
ATOM 6417 C C . VAL B 1 148 ? -9.875 -27.391 14.352 1 82 148 VAL B C 1
ATOM 6419 O O . VAL B 1 148 ? -9.289 -27.328 13.266 1 82 148 VAL B O 1
ATOM 6422 N N . LYS B 1 149 ? -10.602 -28.359 14.719 1 80.69 149 LYS B N 1
ATOM 6423 C CA . LYS B 1 149 ? -10.992 -29.344 13.719 1 80.69 149 LYS B CA 1
ATOM 6424 C C . LYS B 1 149 ? -11.984 -28.766 12.719 1 80.69 149 LYS B C 1
ATOM 6426 O O . LYS B 1 149 ? -13.133 -28.5 13.062 1 80.69 149 LYS B O 1
ATOM 6431 N N . LEU B 1 150 ? -11.469 -28.547 11.602 1 86.62 150 LEU B N 1
ATOM 6432 C CA . LEU B 1 150 ? -12.297 -27.969 10.555 1 86.62 150 LEU B CA 1
ATOM 6433 C C . LEU B 1 150 ? -12.922 -29.047 9.688 1 86.62 150 LEU B C 1
ATOM 6435 O O . LEU B 1 150 ? -12.281 -30.062 9.391 1 86.62 150 LEU B O 1
ATOM 6439 N N . GLN B 1 151 ? -14.156 -28.875 9.461 1 80.62 151 GLN B N 1
ATOM 6440 C CA . GLN B 1 151 ? -14.852 -29.828 8.609 1 80.62 151 GLN B CA 1
ATOM 6441 C C . GLN B 1 151 ? -14.961 -29.328 7.176 1 80.62 151 GLN B C 1
ATOM 6443 O O . GLN B 1 151 ? -15.453 -28.219 6.938 1 80.62 151 GLN B O 1
ATOM 6448 N N . LEU B 1 152 ? -14.492 -30.109 6.309 1 82.25 152 LEU B N 1
ATOM 6449 C CA . LEU B 1 152 ? -14.617 -29.812 4.891 1 82.25 152 LEU B CA 1
ATOM 6450 C C . LEU B 1 152 ? -16.078 -29.75 4.473 1 82.25 152 LEU B C 1
ATOM 6452 O O . LEU B 1 152 ? -16.891 -30.594 4.887 1 82.25 152 LEU B O 1
ATOM 6456 N N . PRO B 1 153 ? -16.391 -28.781 3.693 1 81.81 153 PRO B N 1
ATOM 6457 C CA . PRO B 1 153 ? -17.766 -28.75 3.186 1 81.81 153 PRO B CA 1
ATOM 6458 C C . PRO B 1 153 ? -18.109 -29.953 2.311 1 81.81 153 PRO B C 1
ATOM 6460 O O . PRO B 1 153 ? -17.234 -30.469 1.606 1 81.81 153 PRO B O 1
ATOM 6463 N N . SER B 1 154 ? -19.281 -30.453 2.379 1 76.75 154 SER B N 1
ATOM 6464 C CA . SER B 1 154 ? -19.719 -31.656 1.659 1 76.75 154 SER B CA 1
ATOM 6465 C C . SER B 1 154 ? -19.562 -31.469 0.152 1 76.75 154 SER B C 1
ATOM 6467 O O . SER B 1 154 ? -19.156 -32.406 -0.548 1 76.75 154 SER B O 1
ATOM 6469 N N . ASN B 1 155 ? -19.812 -30.328 -0.402 1 77.25 155 ASN B N 1
ATOM 6470 C CA . ASN B 1 155 ? -19.656 -30.031 -1.821 1 77.25 155 ASN B CA 1
ATOM 6471 C C . ASN B 1 155 ? -18.922 -28.703 -2.035 1 77.25 155 ASN B C 1
ATOM 6473 O O . ASN B 1 155 ? -19.516 -27.719 -2.463 1 77.25 155 ASN B O 1
ATOM 6477 N N . PRO B 1 156 ? -17.625 -28.922 -1.868 1 84.25 156 PRO B N 1
ATOM 6478 C CA . PRO B 1 156 ? -16.891 -27.672 -1.989 1 84.25 156 PRO B CA 1
ATOM 6479 C C . PRO B 1 156 ? -16.859 -27.141 -3.42 1 84.25 156 PRO B C 1
ATOM 6481 O O . PRO B 1 156 ? -16.719 -27.922 -4.367 1 84.25 156 PRO B O 1
ATOM 6484 N N . THR B 1 157 ? -17.109 -25.906 -3.568 1 81.69 157 THR B N 1
ATOM 6485 C CA . THR B 1 157 ? -17.062 -25.234 -4.859 1 81.69 157 THR B CA 1
ATOM 6486 C C . THR B 1 157 ? -15.68 -24.656 -5.113 1 81.69 157 THR B C 1
ATOM 6488 O O . THR B 1 157 ? -14.789 -24.781 -4.273 1 81.69 157 THR B O 1
ATOM 6491 N N . LEU B 1 158 ? -15.5 -24.125 -6.289 1 86.56 158 LEU B N 1
ATOM 6492 C CA . LEU B 1 158 ? -14.266 -23.422 -6.609 1 86.56 158 LEU B CA 1
ATOM 6493 C C . LEU B 1 158 ? -13.984 -22.312 -5.594 1 86.56 158 LEU B C 1
ATOM 6495 O O . LEU B 1 158 ? -12.844 -22.125 -5.172 1 86.56 158 LEU B O 1
ATOM 6499 N N . LEU B 1 159 ? -15.016 -21.641 -5.207 1 90.25 159 LEU B N 1
ATOM 6500 C CA . LEU B 1 159 ? -14.859 -20.531 -4.262 1 90.25 159 LEU B CA 1
ATOM 6501 C C . LEU B 1 159 ? -14.398 -21.047 -2.9 1 90.25 159 LEU B C 1
ATOM 6503 O O . LEU B 1 159 ? -13.531 -20.438 -2.268 1 90.25 159 LEU B O 1
ATOM 6507 N N . ASP B 1 160 ? -14.961 -22.141 -2.49 1 90.94 160 ASP B N 1
ATOM 6508 C CA . ASP B 1 160 ? -14.586 -22.734 -1.209 1 90.94 160 ASP B CA 1
ATOM 6509 C C . ASP B 1 160 ? -13.109 -23.109 -1.189 1 90.94 160 ASP B C 1
ATOM 6511 O O . ASP B 1 160 ? -12.422 -22.891 -0.186 1 90.94 160 ASP B O 1
ATOM 6515 N N . ASN B 1 161 ? -12.688 -23.547 -2.312 1 92.44 161 ASN B N 1
ATOM 6516 C CA . ASN B 1 161 ? -11.336 -24.109 -2.359 1 92.44 161 ASN B CA 1
ATOM 6517 C C . ASN B 1 161 ? -10.336 -23.078 -2.867 1 92.44 161 ASN B C 1
ATOM 6519 O O . ASN B 1 161 ? -9.164 -23.391 -3.078 1 92.44 161 ASN B O 1
ATOM 6523 N N . THR B 1 162 ? -10.781 -21.875 -3.039 1 96.75 162 THR B N 1
ATOM 6524 C CA . THR B 1 162 ? -9.867 -20.797 -3.418 1 96.75 162 THR B CA 1
ATOM 6525 C C . THR B 1 162 ? -8.859 -20.531 -2.303 1 96.75 162 THR B C 1
ATOM 6527 O O . THR B 1 162 ? -9.227 -20.484 -1.127 1 96.75 162 THR B O 1
ATOM 6530 N N . LEU B 1 163 ? -7.641 -20.453 -2.736 1 98 163 LEU B N 1
ATOM 6531 C CA . LEU B 1 163 ? -6.566 -20.172 -1.788 1 98 163 LEU B CA 1
ATOM 6532 C C . LEU B 1 163 ? -6.516 -18.672 -1.46 1 98 163 LEU B C 1
ATOM 6534 O O . LEU B 1 163 ? -6.676 -17.828 -2.346 1 98 163 LEU B O 1
ATOM 6538 N N . LEU B 1 164 ? -6.27 -18.406 -0.165 1 98.5 164 LEU B N 1
ATOM 6539 C CA . LEU B 1 164 ? -6.062 -17.047 0.322 1 98.5 164 LEU B CA 1
ATOM 6540 C C . LEU B 1 164 ? -4.699 -16.906 0.987 1 98.5 164 LEU B C 1
ATOM 6542 O O . LEU B 1 164 ? -4.262 -17.797 1.713 1 98.5 164 LEU B O 1
ATOM 6546 N N . PHE B 1 165 ? -4.016 -15.906 0.653 1 98.69 165 PHE B N 1
ATOM 6547 C CA . PHE B 1 165 ? -2.873 -15.422 1.418 1 98.69 165 PHE B CA 1
ATOM 6548 C C . PHE B 1 165 ? -3.18 -14.07 2.051 1 98.69 165 PHE B C 1
ATOM 6550 O O . PHE B 1 165 ? -3.342 -13.07 1.348 1 98.69 165 PHE B O 1
ATOM 6557 N N . LEU B 1 166 ? -3.26 -14.062 3.334 1 98.31 166 LEU B N 1
ATOM 6558 C CA . LEU B 1 166 ? -3.633 -12.859 4.066 1 98.31 166 LEU B CA 1
ATOM 6559 C C . LEU B 1 166 ? -2.398 -12.148 4.617 1 98.31 166 LEU B C 1
ATOM 6561 O O . LEU B 1 166 ? -1.585 -12.766 5.309 1 98.31 166 LEU B O 1
ATOM 6565 N N . PRO B 1 167 ? -2.277 -10.875 4.309 1 96.5 167 PRO B N 1
ATOM 6566 C CA . PRO B 1 167 ? -1.193 -10.117 4.934 1 96.5 167 PRO B CA 1
ATOM 6567 C C . PRO B 1 167 ? -1.425 -9.875 6.426 1 96.5 167 PRO B C 1
ATOM 6569 O O . PRO B 1 167 ? -2.49 -10.211 6.949 1 96.5 167 PRO B O 1
ATOM 6572 N N . GLU B 1 168 ? -0.496 -9.344 7.078 1 91.75 168 GLU B N 1
ATOM 6573 C CA . GLU B 1 168 ? -0.464 -9.18 8.531 1 91.75 168 GLU B CA 1
ATOM 6574 C C . GLU B 1 168 ? -1.707 -8.453 9.031 1 91.75 168 GLU B C 1
ATOM 6576 O O . GLU B 1 168 ? -2.348 -8.891 9.984 1 91.75 168 GLU B O 1
ATOM 6581 N N . ARG B 1 169 ? -2.043 -7.359 8.383 1 90.31 169 ARG B N 1
ATOM 6582 C CA . ARG B 1 169 ? -3.174 -6.551 8.82 1 90.31 169 ARG B CA 1
ATOM 6583 C C . ARG B 1 169 ? -4.473 -7.344 8.758 1 90.31 169 ARG B C 1
ATOM 6585 O O . ARG B 1 169 ? -5.312 -7.238 9.656 1 90.31 169 ARG B O 1
ATOM 6592 N N . ALA B 1 170 ? -4.656 -8.062 7.734 1 94.88 170 ALA B N 1
ATOM 6593 C CA . ALA B 1 170 ? -5.855 -8.883 7.598 1 94.88 170 ALA B CA 1
ATOM 6594 C C . ALA B 1 170 ? -5.922 -9.938 8.695 1 94.88 170 ALA B C 1
ATOM 6596 O O . ALA B 1 170 ? -6.992 -10.203 9.25 1 94.88 170 ALA B O 1
ATOM 6597 N N . VAL B 1 171 ? -4.801 -10.539 8.977 1 93.88 171 VAL B N 1
ATOM 6598 C CA . VAL B 1 171 ? -4.73 -11.57 10.008 1 93.88 171 VAL B CA 1
ATOM 6599 C C . VAL B 1 171 ? -5.148 -10.984 11.352 1 93.88 171 VAL B C 1
ATOM 6601 O O . VAL B 1 171 ? -5.918 -11.594 12.094 1 93.88 171 VAL B O 1
ATOM 6604 N N . ARG B 1 172 ? -4.73 -9.836 11.633 1 87.31 172 ARG B N 1
ATOM 6605 C CA . ARG B 1 172 ? -5.094 -9.148 12.867 1 87.31 172 ARG B CA 1
ATOM 6606 C C . ARG B 1 172 ? -6.582 -8.828 12.898 1 87.31 172 ARG B C 1
ATOM 6608 O O . ARG B 1 172 ? -7.246 -9.023 13.914 1 87.31 172 ARG B O 1
ATOM 6615 N N . ASP B 1 173 ? -7.055 -8.328 11.82 1 87.81 173 ASP B N 1
ATOM 6616 C CA . ASP B 1 173 ? -8.453 -7.926 11.766 1 87.81 173 ASP B CA 1
ATOM 6617 C C . ASP B 1 173 ? -9.383 -9.133 11.938 1 87.81 173 ASP B C 1
ATOM 6619 O O . ASP B 1 173 ? -10.469 -9.008 12.5 1 87.81 173 ASP B O 1
ATOM 6623 N N . TYR B 1 174 ? -8.891 -10.289 11.469 1 91.25 174 TYR B N 1
ATOM 6624 C CA . TYR B 1 174 ? -9.664 -11.516 11.633 1 91.25 174 TYR B CA 1
ATOM 6625 C C . TYR B 1 174 ? -9.367 -12.172 12.977 1 91.25 174 TYR B C 1
ATOM 6627 O O . TYR B 1 174 ? -10.039 -13.125 13.367 1 91.25 174 TYR B O 1
ATOM 6635 N N . ASN B 1 175 ? -8.32 -11.703 13.594 1 88.5 175 ASN B N 1
ATOM 6636 C CA . ASN B 1 175 ? -7.84 -12.32 14.828 1 88.5 175 ASN B CA 1
ATOM 6637 C C . ASN B 1 175 ? -7.469 -13.781 14.609 1 88.5 175 ASN B C 1
ATOM 6639 O O . ASN B 1 175 ? -7.871 -14.648 15.383 1 88.5 175 ASN B O 1
ATOM 6643 N N . LEU B 1 176 ? -6.785 -14.039 13.555 1 93.5 176 LEU B N 1
ATOM 6644 C CA . LEU B 1 176 ? -6.359 -15.391 13.227 1 93.5 176 LEU B CA 1
ATOM 6645 C C . LEU B 1 176 ? -4.973 -15.68 13.797 1 93.5 176 LEU B C 1
ATOM 6647 O O . LEU B 1 176 ? -4.133 -14.781 13.883 1 93.5 176 LEU B O 1
ATOM 6651 N N . GLU B 1 177 ? -4.77 -16.875 14.156 1 93.06 177 GLU B N 1
ATOM 6652 C CA . GLU B 1 177 ? -3.396 -17.312 14.398 1 93.06 177 GLU B CA 1
ATOM 6653 C C . GLU B 1 177 ? -2.594 -17.359 13.102 1 93.06 177 GLU B C 1
ATOM 6655 O O . GLU B 1 177 ? -2.971 -18.062 12.156 1 93.06 177 GLU B O 1
ATOM 6660 N N . PRO B 1 178 ? -1.525 -16.625 13.039 1 94.62 178 PRO B N 1
ATOM 6661 C CA . PRO B 1 178 ? -0.722 -16.672 11.812 1 94.62 178 PRO B CA 1
ATOM 6662 C C . PRO B 1 178 ? -0.068 -18.031 11.594 1 94.62 178 PRO B C 1
ATOM 6664 O O . PRO B 1 178 ? 0.342 -18.688 12.555 1 94.62 178 PRO B O 1
ATOM 6667 N N . ASN B 1 179 ? 0.074 -18.484 10.398 1 96.25 179 ASN B N 1
ATOM 6668 C CA . ASN B 1 179 ? 0.728 -19.75 10.086 1 96.25 179 ASN B CA 1
ATOM 6669 C C . ASN B 1 179 ? 1.755 -19.594 8.969 1 96.25 179 ASN B C 1
ATOM 6671 O O . ASN B 1 179 ? 2.264 -20.578 8.445 1 96.25 179 ASN B O 1
ATOM 6675 N N . LEU B 1 180 ? 2.012 -18.344 8.609 1 96.44 180 LEU B N 1
ATOM 6676 C CA . LEU B 1 180 ? 2.918 -18.078 7.496 1 96.44 180 LEU B CA 1
ATOM 6677 C C . LEU B 1 180 ? 3.846 -16.906 7.805 1 96.44 180 LEU B C 1
ATOM 6679 O O . LEU B 1 180 ? 3.416 -15.906 8.375 1 96.44 180 LEU B O 1
ATOM 6683 N N . ASP B 1 181 ? 5.094 -17.078 7.469 1 92.69 181 ASP B N 1
ATOM 6684 C CA . ASP B 1 181 ? 6.055 -15.977 7.477 1 92.69 181 ASP B CA 1
ATOM 6685 C C . ASP B 1 181 ? 6.453 -15.586 6.055 1 92.69 181 ASP B C 1
ATOM 6687 O O . ASP B 1 181 ? 6.078 -16.25 5.094 1 92.69 181 ASP B O 1
ATOM 6691 N N . ASP B 1 182 ? 7.16 -14.562 5.867 1 91.31 182 ASP B N 1
ATOM 6692 C CA . ASP B 1 182 ? 7.562 -14.109 4.539 1 91.31 182 ASP B CA 1
ATOM 6693 C C . ASP B 1 182 ? 8.758 -14.906 4.027 1 91.31 182 ASP B C 1
ATOM 6695 O O . ASP B 1 182 ? 8.594 -15.875 3.277 1 91.31 182 ASP B O 1
ATOM 6699 N N . LYS B 1 183 ? 10 -14.633 4.5 1 90.06 183 LYS B N 1
ATOM 6700 C CA . LYS B 1 183 ? 11.195 -15.312 4.012 1 90.06 183 LYS B CA 1
ATOM 6701 C C . LYS B 1 183 ? 12.094 -15.742 5.168 1 90.06 183 LYS B C 1
ATOM 6703 O O . LYS B 1 183 ? 13.234 -15.281 5.277 1 90.06 183 LYS B O 1
ATOM 6708 N N . GLY B 1 184 ? 11.461 -16.656 6.027 1 77.81 184 GLY B N 1
ATOM 6709 C CA . GLY B 1 184 ? 12.234 -17.203 7.129 1 77.81 184 GLY B CA 1
ATOM 6710 C C . GLY B 1 184 ? 12.297 -16.266 8.328 1 77.81 184 GLY B C 1
ATOM 6711 O O . GLY B 1 184 ? 13.266 -16.297 9.094 1 77.81 184 GLY B O 1
ATOM 6712 N N . ASP B 1 185 ? 11.32 -15.492 8.461 1 76.88 185 ASP B N 1
ATOM 6713 C CA . ASP B 1 185 ? 11.242 -14.602 9.617 1 76.88 185 ASP B CA 1
ATOM 6714 C C . ASP B 1 185 ? 11.133 -15.398 10.914 1 76.88 185 ASP B C 1
ATOM 6716 O O . ASP B 1 185 ? 10.672 -16.547 10.914 1 76.88 185 ASP B O 1
ATOM 6720 N N . SER B 1 186 ? 11.555 -14.766 11.945 1 73.12 186 SER B N 1
ATOM 6721 C CA . SER B 1 186 ? 11.523 -15.414 13.25 1 73.12 186 SER B CA 1
ATOM 6722 C C . SER B 1 186 ? 10.094 -15.641 13.727 1 73.12 186 SER B C 1
ATOM 6724 O O . SER B 1 186 ? 9.828 -16.562 14.492 1 73.12 186 SER B O 1
ATOM 6726 N N . GLU B 1 187 ? 9.219 -14.773 13.273 1 83.56 187 GLU B N 1
ATOM 6727 C CA . GLU B 1 187 ? 7.816 -14.898 13.656 1 83.56 187 GLU B CA 1
ATOM 6728 C C . GLU B 1 187 ? 6.91 -14.898 12.43 1 83.56 187 GLU B C 1
ATOM 6730 O O . GLU B 1 187 ? 7.23 -14.289 11.406 1 83.56 187 GLU B O 1
ATOM 6735 N N . LYS B 1 188 ? 5.848 -15.656 12.609 1 90.94 188 LYS B N 1
ATOM 6736 C CA . LYS B 1 188 ? 4.82 -15.672 11.57 1 90.94 188 LYS B CA 1
ATOM 6737 C C . LYS B 1 188 ? 3.793 -14.57 11.797 1 90.94 188 LYS B C 1
ATOM 6739 O O . LYS B 1 188 ? 3.4 -14.297 12.938 1 90.94 188 LYS B O 1
ATOM 6744 N N . TYR B 1 189 ? 3.414 -13.875 10.758 1 91.5 189 TYR B N 1
ATOM 6745 C CA . TYR B 1 189 ? 2.447 -12.789 10.898 1 91.5 189 TYR B CA 1
ATOM 6746 C C . TYR B 1 189 ? 1.413 -12.836 9.781 1 91.5 189 TYR B C 1
ATOM 6748 O O . TYR B 1 189 ? 0.468 -12.039 9.773 1 91.5 189 TYR B O 1
ATOM 6756 N N . MET B 1 190 ? 1.525 -13.711 8.898 1 96.44 190 MET B N 1
ATOM 6757 C CA . MET B 1 190 ? 0.588 -13.875 7.793 1 96.44 190 MET B CA 1
ATOM 6758 C C . MET B 1 190 ? -0.169 -15.195 7.91 1 96.44 190 MET B C 1
ATOM 6760 O O . MET B 1 190 ? 0.082 -15.977 8.828 1 96.44 190 MET B O 1
ATOM 6764 N N . TRP B 1 191 ? -1.142 -15.328 7.066 1 98.12 191 TRP B N 1
ATOM 6765 C CA . TRP B 1 191 ? -1.96 -16.547 7.086 1 98.12 191 TRP B CA 1
ATOM 6766 C C . TRP B 1 191 ? -2.279 -17 5.668 1 98.12 191 TRP B C 1
ATOM 6768 O O . TRP B 1 191 ? -2.535 -16.188 4.781 1 98.12 191 TRP B O 1
ATOM 6778 N N . PHE B 1 192 ? -2.203 -18.297 5.461 1 98.31 192 PHE B N 1
ATOM 6779 C CA . PHE B 1 192 ? -2.705 -18.844 4.207 1 98.31 192 PHE B CA 1
ATOM 6780 C C . PHE B 1 192 ? -3.619 -20.031 4.469 1 98.31 192 PHE B C 1
ATOM 6782 O O . PHE B 1 192 ? -3.486 -20.719 5.488 1 98.31 192 PHE B O 1
ATOM 6789 N N . GLY B 1 193 ? -4.523 -20.219 3.68 1 97.38 193 GLY B N 1
ATOM 6790 C CA . GLY B 1 193 ? -5.531 -21.266 3.709 1 97.38 193 GLY B CA 1
ATOM 6791 C C . GLY B 1 193 ? -6.594 -21.094 2.641 1 97.38 193 GLY B C 1
ATOM 6792 O O . GLY B 1 193 ? -6.402 -20.359 1.675 1 97.38 193 GLY B O 1
ATOM 6793 N N . ARG B 1 194 ? -7.578 -21.859 2.764 1 96.56 194 ARG B N 1
ATOM 6794 C CA . ARG B 1 194 ? -8.672 -21.797 1.8 1 96.56 194 ARG B CA 1
ATOM 6795 C C . ARG B 1 194 ? -9.844 -20.984 2.34 1 96.56 194 ARG B C 1
ATOM 6797 O O . ARG B 1 194 ? -9.961 -20.797 3.551 1 96.56 194 ARG B O 1
ATOM 6804 N N . VAL B 1 195 ? -10.711 -20.5 1.448 1 96.31 195 VAL B N 1
ATOM 6805 C CA . VAL B 1 195 ? -11.836 -19.656 1.82 1 96.31 195 VAL B CA 1
ATOM 6806 C C . VAL B 1 195 ? -12.711 -20.375 2.84 1 96.31 195 VAL B C 1
ATOM 6808 O O . VAL B 1 195 ? -13.141 -19.781 3.83 1 96.31 195 VAL B O 1
ATOM 6811 N N . TRP B 1 196 ? -13.016 -21.672 2.604 1 92.94 196 TRP B N 1
ATOM 6812 C CA . TRP B 1 196 ? -13.891 -22.375 3.531 1 92.94 196 TRP B CA 1
ATOM 6813 C C . TRP B 1 196 ? -13.242 -22.516 4.902 1 92.94 196 TRP B C 1
ATOM 6815 O O . TRP B 1 196 ? -13.922 -22.5 5.93 1 92.94 196 TRP B O 1
ATOM 6825 N N . GLU B 1 197 ? -11.93 -22.656 4.934 1 94.88 197 GLU B N 1
ATOM 6826 C CA . GLU B 1 197 ? -11.219 -22.734 6.203 1 94.88 197 GLU B CA 1
ATOM 6827 C C . GLU B 1 197 ? -11.312 -21.422 6.973 1 94.88 197 GLU B C 1
ATOM 6829 O O . GLU B 1 197 ? -11.516 -21.422 8.188 1 94.88 197 GLU B O 1
ATOM 6834 N N . LEU B 1 198 ? -11.133 -20.312 6.242 1 95.56 198 LEU B N 1
ATOM 6835 C CA . LEU B 1 198 ? -11.305 -19 6.867 1 95.56 198 LEU B CA 1
ATOM 6836 C C . LEU B 1 198 ? -12.711 -18.859 7.438 1 95.56 198 LEU B C 1
ATOM 6838 O O . LEU B 1 198 ? -12.883 -18.391 8.57 1 95.56 198 LEU B O 1
ATOM 6842 N N . ARG B 1 199 ? -13.703 -19.266 6.66 1 92.44 199 ARG B N 1
ATOM 6843 C CA . ARG B 1 199 ? -15.094 -19.188 7.117 1 92.44 199 ARG B CA 1
ATOM 6844 C C . ARG B 1 199 ? -15.289 -20 8.398 1 92.44 199 ARG B C 1
ATOM 6846 O O . ARG B 1 199 ? -15.938 -19.531 9.336 1 92.44 199 ARG B O 1
ATOM 6853 N N . ALA B 1 200 ? -14.727 -21.172 8.383 1 90.25 200 ALA B N 1
ATOM 6854 C CA . ALA B 1 200 ? -14.875 -22.047 9.531 1 90.25 200 ALA B CA 1
ATOM 6855 C C . ALA B 1 200 ? -14.203 -21.453 10.766 1 90.25 200 ALA B C 1
ATOM 6857 O O . ALA B 1 200 ? -14.734 -21.562 11.883 1 90.25 200 ALA B O 1
ATOM 6858 N N . LEU B 1 201 ? -13.078 -20.859 10.586 1 91.25 201 LEU B N 1
ATOM 6859 C CA . LEU B 1 201 ? -12.375 -20.25 11.703 1 91.25 201 LEU B CA 1
ATOM 6860 C C . LEU B 1 201 ? -13.141 -19.031 12.227 1 91.25 201 LEU B C 1
ATOM 6862 O O . LEU B 1 201 ? -13.258 -18.859 13.445 1 91.25 201 LEU B O 1
ATOM 6866 N N . VAL B 1 202 ? -13.641 -18.203 11.32 1 86.75 202 VAL B N 1
ATOM 6867 C CA . VAL B 1 202 ? -14.414 -17.031 11.711 1 86.75 202 VAL B CA 1
ATOM 6868 C C . VAL B 1 202 ? -15.68 -17.469 12.453 1 86.75 202 VAL B C 1
ATOM 6870 O O . VAL B 1 202 ? -16.094 -16.828 13.422 1 86.75 202 VAL B O 1
ATOM 6873 N N . ASP B 1 203 ? -16.266 -18.547 12.016 1 83.75 203 ASP B N 1
ATOM 6874 C CA . ASP B 1 203 ? -17.469 -19.094 12.656 1 83.75 203 ASP B CA 1
ATOM 6875 C C . ASP B 1 203 ? -17.188 -19.5 14.094 1 83.75 203 ASP B C 1
ATOM 6877 O O . ASP B 1 203 ? -18.062 -19.391 14.961 1 83.75 203 ASP B O 1
ATOM 6881 N N . GLN B 1 204 ? -16.047 -20.031 14.305 1 80.62 204 GLN B N 1
ATOM 6882 C CA . GLN B 1 204 ? -15.68 -20.422 15.656 1 80.62 204 GLN B CA 1
ATOM 6883 C C . GLN B 1 204 ? -15.734 -19.219 16.609 1 80.62 204 GLN B C 1
ATOM 6885 O O . GLN B 1 204 ? -16.109 -19.375 17.766 1 80.62 204 GLN B O 1
ATOM 6890 N N . MET B 1 205 ? -15.398 -18.141 16.141 1 73.81 205 MET B N 1
ATOM 6891 C CA . MET B 1 205 ? -15.453 -16.922 16.953 1 73.81 205 MET B CA 1
ATOM 6892 C C . MET B 1 205 ? -16.891 -16.562 17.312 1 73.81 205 MET B C 1
ATOM 6894 O O . MET B 1 205 ? -17.172 -16.141 18.438 1 73.81 205 MET B O 1
ATOM 6898 N N . TYR B 1 206 ? -17.75 -16.844 16.453 1 74.38 206 TYR B N 1
ATOM 6899 C CA . TYR B 1 206 ? -19.156 -16.531 16.688 1 74.38 206 TYR B CA 1
ATOM 6900 C C . TYR B 1 206 ? -19.828 -17.609 17.547 1 74.38 206 TYR B C 1
ATOM 6902 O O . TYR B 1 206 ? -20.766 -17.312 18.297 1 74.38 206 TYR B O 1
ATOM 6910 N N . GLN B 1 207 ? -19.359 -18.812 17.438 1 74.75 207 GLN B N 1
ATOM 6911 C CA . GLN B 1 207 ? -19.922 -19.891 18.266 1 74.75 207 GLN B CA 1
ATOM 6912 C C . GLN B 1 207 ? -19.719 -19.594 19.75 1 74.75 207 GLN B C 1
ATOM 6914 O O . GLN B 1 207 ? -20.609 -19.891 20.562 1 74.75 207 GLN B O 1
ATOM 6919 N N . GLU B 1 208 ? -18.656 -19.047 19.984 1 66.81 208 GLU B N 1
ATOM 6920 C CA . GLU B 1 208 ? -18.438 -18.656 21.391 1 66.81 208 GLU B CA 1
ATOM 6921 C C . GLU B 1 208 ? -19.484 -17.641 21.844 1 66.81 208 GLU B C 1
ATOM 6923 O O . GLU B 1 208 ? -19.984 -17.734 22.969 1 66.81 208 GLU B O 1
ATOM 6928 N N . LYS B 1 209 ? -19.828 -16.797 20.953 1 67.69 209 LYS B N 1
ATOM 6929 C CA . LYS B 1 209 ? -20.859 -15.82 21.266 1 67.69 209 LYS B CA 1
ATOM 6930 C C . LYS B 1 209 ? -22.234 -16.484 21.359 1 67.69 209 LYS B C 1
ATOM 6932 O O . LYS B 1 209 ? -23.031 -16.141 22.234 1 67.69 209 LYS B O 1
ATOM 6937 N N . ALA B 1 210 ? -22.422 -17.375 20.516 1 73.88 210 ALA B N 1
ATOM 6938 C CA . ALA B 1 210 ? -23.688 -18.109 20.516 1 73.88 210 ALA B CA 1
ATOM 6939 C C . ALA B 1 210 ? -23.844 -18.922 21.797 1 73.88 210 ALA B C 1
ATOM 6941 O O . ALA B 1 210 ? -24.938 -18.984 22.375 1 73.88 210 ALA B O 1
ATOM 6942 N N . ASP B 1 211 ? -22.781 -19.5 22.203 1 74.62 211 ASP B N 1
ATOM 6943 C CA . ASP B 1 211 ? -22.828 -20.266 23.438 1 74.62 211 ASP B CA 1
ATOM 6944 C C . ASP B 1 211 ? -23.172 -19.375 24.641 1 74.62 211 ASP B C 1
ATOM 6946 O O . ASP B 1 211 ? -23.953 -19.781 25.5 1 74.62 211 ASP B O 1
ATOM 6950 N N . ALA B 1 212 ? -22.656 -18.25 24.531 1 70.94 212 ALA B N 1
ATOM 6951 C CA . ALA B 1 212 ? -22.969 -17.297 25.594 1 70.94 212 ALA B CA 1
ATOM 6952 C C . ALA B 1 212 ? -24.438 -16.906 25.562 1 70.94 212 ALA B C 1
ATOM 6954 O O . ALA B 1 212 ? -25.078 -16.797 26.625 1 70.94 212 ALA B O 1
ATOM 6955 N N . ILE B 1 213 ? -24.938 -16.797 24.391 1 73.62 213 ILE B N 1
ATOM 6956 C CA . ILE B 1 213 ? -26.344 -16.469 24.234 1 73.62 213 ILE B CA 1
ATOM 6957 C C . ILE B 1 213 ? -27.203 -17.641 24.719 1 73.62 213 ILE B C 1
ATOM 6959 O O . ILE B 1 213 ? -28.219 -17.438 25.391 1 73.62 213 ILE B O 1
ATOM 6963 N N . ARG B 1 214 ? -26.766 -18.797 24.438 1 76.56 214 ARG B N 1
ATOM 6964 C CA . ARG B 1 214 ? -27.5 -20 24.875 1 76.56 214 ARG B CA 1
ATOM 6965 C C . ARG B 1 214 ? -27.5 -20.109 26.391 1 76.56 214 ARG B C 1
ATOM 6967 O O . ARG B 1 214 ? -28.531 -20.438 27 1 76.56 214 ARG B O 1
ATOM 6974 N N . GLN B 1 215 ? -26.391 -19.812 26.922 1 78.56 215 GLN B N 1
ATOM 6975 C CA . GLN B 1 215 ? -26.281 -19.844 28.375 1 78.56 215 GLN B CA 1
ATOM 6976 C C . GLN B 1 215 ? -27.188 -18.797 29.016 1 78.56 215 GLN B C 1
ATOM 6978 O O . GLN B 1 215 ? -27.875 -19.094 30 1 78.56 215 GLN B O 1
ATOM 6983 N N . ARG B 1 216 ? -27.234 -17.688 28.406 1 77.56 216 ARG B N 1
ATOM 6984 C CA . ARG B 1 216 ? -28.109 -16.641 28.922 1 77.56 216 ARG B CA 1
ATOM 6985 C C . ARG B 1 216 ? -29.578 -17.016 28.797 1 77.56 216 ARG B C 1
ATOM 6987 O O . ARG B 1 216 ? -30.391 -16.688 29.656 1 77.56 216 ARG B O 1
ATOM 6994 N N . ALA B 1 217 ? -29.844 -17.688 27.719 1 77.69 217 ALA B N 1
ATOM 6995 C CA . ALA B 1 217 ? -31.219 -18.156 27.5 1 77.69 217 ALA B CA 1
ATOM 6996 C C . ALA B 1 217 ? -31.609 -19.219 28.516 1 77.69 217 ALA B C 1
ATOM 6998 O O . ALA B 1 217 ? -32.75 -19.25 28.969 1 77.69 217 ALA B O 1
ATOM 6999 N N . GLU B 1 218 ? -30.656 -20.031 28.859 1 78.94 218 GLU B N 1
ATOM 7000 C CA . GLU B 1 218 ? -30.906 -21.078 29.844 1 78.94 218 GLU B CA 1
ATOM 7001 C C . GLU B 1 218 ? -31.094 -20.484 31.234 1 78.94 218 GLU B C 1
ATOM 7003 O O . GLU B 1 218 ? -31.859 -21.031 32.031 1 78.94 218 GLU B O 1
ATOM 7008 N N . ASP B 1 219 ? -30.438 -19.344 31.406 1 81.19 219 ASP B N 1
ATOM 7009 C CA . ASP B 1 219 ? -30.469 -18.719 32.719 1 81.19 219 ASP B CA 1
ATOM 7010 C C . ASP B 1 219 ? -31.672 -17.781 32.875 1 81.19 219 ASP B C 1
ATOM 7012 O O . ASP B 1 219 ? -31.844 -17.141 33.906 1 81.19 219 ASP B O 1
ATOM 7016 N N . LEU B 1 220 ? -32.406 -17.766 31.859 1 83.69 220 LEU B N 1
ATOM 7017 C CA . LEU B 1 220 ? -33.594 -16.938 31.953 1 83.69 220 LEU B CA 1
ATOM 7018 C C . LEU B 1 220 ? -34.531 -17.438 33.062 1 83.69 220 LEU B C 1
ATOM 7020 O O . LEU B 1 220 ? -34.656 -18.641 33.281 1 83.69 220 LEU B O 1
ATOM 7024 N N . PRO B 1 221 ? -35.094 -16.438 33.781 1 85.12 221 PRO B N 1
ATOM 7025 C CA . PRO B 1 221 ? -36.094 -16.859 34.781 1 85.12 221 PRO B CA 1
ATOM 7026 C C . PRO B 1 221 ? -37.188 -17.719 34.156 1 85.12 221 PRO B C 1
ATOM 7028 O O . PRO B 1 221 ? -37.531 -17.562 33 1 85.12 221 PRO B O 1
ATOM 7031 N N . GLU B 1 222 ? -37.75 -18.672 35 1 84.06 222 GLU B N 1
ATOM 7032 C CA . GLU B 1 222 ? -38.781 -19.609 34.562 1 84.06 222 GLU B CA 1
ATOM 7033 C C . GLU B 1 222 ? -40 -18.875 33.969 1 84.06 222 GLU B C 1
ATOM 7035 O O . GLU B 1 222 ? -40.625 -19.359 33.031 1 84.06 222 GLU B O 1
ATOM 7040 N N . SER B 1 223 ? -40.312 -17.719 34.531 1 87.06 223 SER B N 1
ATOM 7041 C CA . SER B 1 223 ? -41.438 -16.922 34.031 1 87.06 223 SER B CA 1
ATOM 7042 C C . SER B 1 223 ? -41.188 -16.484 32.594 1 87.06 223 SER B C 1
ATOM 7044 O O . SER B 1 223 ? -42.125 -16.547 31.781 1 87.06 223 SER B O 1
ATOM 7046 N N . ARG B 1 224 ? -40.031 -16.141 32.344 1 85.94 224 ARG B N 1
ATOM 7047 C CA . ARG B 1 224 ? -39.688 -15.664 31 1 85.94 224 ARG B CA 1
ATOM 7048 C C . ARG B 1 224 ? -39.656 -16.812 30 1 85.94 224 ARG B C 1
ATOM 7050 O O . ARG B 1 224 ? -40.062 -16.656 28.859 1 85.94 224 ARG B O 1
ATOM 7057 N N . LYS B 1 225 ? -39.125 -17.938 30.531 1 84 225 LYS B N 1
ATOM 7058 C CA . LYS B 1 225 ? -39.125 -19.125 29.688 1 84 225 LYS B CA 1
ATOM 7059 C C . LYS B 1 225 ? -40.531 -19.516 29.266 1 84 225 LYS B C 1
ATOM 7061 O O . LYS B 1 225 ? -40.781 -19.891 28.109 1 84 225 LYS B O 1
ATOM 7066 N N . ARG B 1 226 ? -41.469 -19.422 30.219 1 82.69 226 ARG B N 1
ATOM 7067 C CA . ARG B 1 226 ? -42.844 -19.75 29.938 1 82.69 226 ARG B CA 1
ATOM 7068 C C . ARG B 1 226 ? -43.469 -18.766 28.938 1 82.69 226 ARG B C 1
ATOM 7070 O O . ARG B 1 226 ? -44.188 -19.156 28.031 1 82.69 226 ARG B O 1
ATOM 7077 N N . GLU B 1 227 ? -43.062 -17.578 29.141 1 86.62 227 GLU B N 1
ATOM 7078 C CA . GLU B 1 227 ? -43.531 -16.547 28.219 1 86.62 227 GLU B CA 1
ATOM 7079 C C . GLU B 1 227 ? -43.031 -16.797 26.797 1 86.62 227 GLU B C 1
ATOM 7081 O O . GLU B 1 227 ? -43.812 -16.688 25.844 1 86.62 227 GLU B O 1
ATOM 7086 N N . LEU B 1 228 ? -41.812 -17.125 26.719 1 83.44 228 LEU B N 1
ATOM 7087 C CA . LEU B 1 228 ? -41.188 -17.391 25.406 1 83.44 228 LEU B CA 1
ATOM 7088 C C . LEU B 1 228 ? -41.812 -18.609 24.766 1 83.44 228 LEU B C 1
ATOM 7090 O O . LEU B 1 228 ? -42.062 -18.641 23.547 1 83.44 228 LEU B O 1
ATOM 7094 N N . LYS B 1 229 ? -42.094 -19.594 25.562 1 81.88 229 LYS B N 1
ATOM 7095 C CA . LYS B 1 229 ? -42.719 -20.812 25.062 1 81.88 229 LYS B CA 1
ATOM 7096 C C . LYS B 1 229 ? -44.125 -20.516 24.531 1 81.88 229 LYS B C 1
ATOM 7098 O O . LYS B 1 229 ? -44.531 -21.078 23.516 1 81.88 229 LYS B O 1
ATOM 7103 N N . LEU B 1 230 ? -44.781 -19.656 25.203 1 84.56 230 LEU B N 1
ATOM 7104 C CA . LEU B 1 230 ? -46.125 -19.266 24.766 1 84.56 230 LEU B CA 1
ATOM 7105 C C . LEU B 1 230 ? -46.062 -18.484 23.469 1 84.56 230 LEU B C 1
ATOM 7107 O O . LEU B 1 230 ? -46.875 -18.688 22.578 1 84.56 230 LEU B O 1
ATOM 7111 N N . LYS B 1 231 ? -45.094 -17.609 23.406 1 85.44 231 LYS B N 1
ATOM 7112 C CA . LYS B 1 231 ? -44.906 -16.828 22.188 1 85.44 231 LYS B CA 1
ATOM 7113 C C . LYS B 1 231 ? -44.562 -17.719 21 1 85.44 231 LYS B C 1
ATOM 7115 O O . LYS B 1 231 ? -45.031 -17.484 19.891 1 85.44 231 LYS B O 1
ATOM 7120 N N . MET B 1 232 ? -43.812 -18.828 21.25 1 85.56 232 MET B N 1
ATOM 7121 C CA . MET B 1 232 ? -43.375 -19.734 20.203 1 85.56 232 MET B CA 1
ATOM 7122 C C . MET B 1 232 ? -44.5 -20.625 19.719 1 85.56 232 MET B C 1
ATOM 7124 O O . MET B 1 232 ? -44.438 -21.188 18.625 1 85.56 232 MET B O 1
ATOM 7128 N N . ARG B 1 233 ? -45.562 -20.688 20.547 1 83.56 233 ARG B N 1
ATOM 7129 C CA . ARG B 1 233 ? -46.719 -21.484 20.156 1 83.56 233 ARG B CA 1
ATOM 7130 C C . ARG B 1 233 ? -47.719 -20.656 19.359 1 83.56 233 ARG B C 1
ATOM 7132 O O . ARG B 1 233 ? -48.562 -21.203 18.672 1 83.56 233 ARG B O 1
ATOM 7139 N N . ASP B 1 234 ? -47.469 -19.375 19.422 1 87.44 234 ASP B N 1
ATOM 7140 C CA . ASP B 1 234 ? -48.312 -18.469 18.641 1 87.44 234 ASP B CA 1
ATOM 7141 C C . ASP B 1 234 ? -48.062 -18.641 17.141 1 87.44 234 ASP B C 1
ATOM 7143 O O . ASP B 1 234 ? -46.906 -18.484 16.688 1 87.44 234 ASP B O 1
ATOM 7147 N N . PRO B 1 235 ? -49.094 -19.047 16.359 1 87.19 235 PRO B N 1
ATOM 7148 C CA . PRO B 1 235 ? -48.906 -19.312 14.93 1 87.19 235 PRO B CA 1
ATOM 7149 C C . PRO B 1 235 ? -48.406 -18.094 14.172 1 87.19 235 PRO B C 1
ATOM 7151 O O . PRO B 1 235 ? -47.625 -18.234 13.211 1 87.19 235 PRO B O 1
ATOM 7154 N N . ALA B 1 236 ? -48.812 -16.953 14.617 1 86.62 236 ALA B N 1
ATOM 7155 C CA . ALA B 1 236 ? -48.344 -15.742 13.953 1 86.62 236 ALA B CA 1
ATOM 7156 C C . ALA B 1 236 ? -46.844 -15.539 14.18 1 86.62 236 ALA B C 1
ATOM 7158 O O . ALA B 1 236 ? -46.125 -15.148 13.258 1 86.62 236 ALA B O 1
ATOM 7159 N N . VAL B 1 237 ? -46.406 -15.781 15.336 1 86.94 237 VAL B N 1
ATOM 7160 C CA . VAL B 1 237 ? -44.969 -15.664 15.664 1 86.94 237 VAL B CA 1
ATOM 7161 C C . VAL B 1 237 ? -44.188 -16.75 14.953 1 86.94 237 VAL B C 1
ATOM 7163 O O . VAL B 1 237 ? -43.125 -16.484 14.383 1 86.94 237 VAL B O 1
ATOM 7166 N N . ARG B 1 238 ? -44.719 -17.922 14.883 1 84 238 ARG B N 1
ATOM 7167 C CA . ARG B 1 238 ? -44.062 -19.031 14.195 1 84 238 ARG B CA 1
ATOM 7168 C C . ARG B 1 238 ? -43.938 -18.75 12.703 1 84 238 ARG B C 1
ATOM 7170 O O . ARG B 1 238 ? -42.906 -19.078 12.094 1 84 238 ARG B O 1
ATOM 7177 N N . GLY B 1 239 ? -45 -18.234 12.172 1 83.56 239 GLY B N 1
ATOM 7178 C CA . GLY B 1 239 ? -44.938 -17.859 10.766 1 83.56 239 GLY B CA 1
ATOM 7179 C C . GLY B 1 239 ? -43.875 -16.828 10.461 1 83.56 239 GLY B C 1
ATOM 7180 O O . GLY B 1 239 ? -43.156 -16.969 9.477 1 83.56 239 GLY B O 1
ATOM 7181 N N . LYS B 1 240 ? -43.75 -15.844 11.281 1 84.06 240 LYS B N 1
ATOM 7182 C CA . LYS B 1 240 ? -42.719 -14.82 11.102 1 84.06 240 LYS B CA 1
ATOM 7183 C C . LYS B 1 240 ? -41.344 -15.406 11.266 1 84.06 240 LYS B C 1
ATOM 7185 O O . LYS B 1 240 ? -40.406 -15.047 10.523 1 84.06 240 LYS B O 1
ATOM 7190 N N . LEU B 1 241 ? -41.219 -16.297 12.125 1 83.69 241 LEU B N 1
ATOM 7191 C CA . LEU B 1 241 ? -39.906 -16.922 12.375 1 83.69 241 LEU B CA 1
ATOM 7192 C C . LEU B 1 241 ? -39.5 -17.812 11.211 1 83.69 241 LEU B C 1
ATOM 7194 O O . LEU B 1 241 ? -38.312 -17.859 10.844 1 83.69 241 LEU B O 1
ATOM 7198 N N . LYS B 1 242 ? -40.469 -18.469 10.672 1 79.38 242 LYS B N 1
ATOM 7199 C CA . LYS B 1 242 ? -40.188 -19.297 9.508 1 79.38 242 LYS B CA 1
ATOM 7200 C C . LYS B 1 242 ? -39.719 -18.438 8.328 1 79.38 242 LYS B C 1
ATOM 7202 O O . LYS B 1 242 ? -38.781 -18.828 7.605 1 79.38 242 LYS B O 1
ATOM 7207 N N . LYS B 1 243 ? -40.375 -17.422 8.164 1 79.81 243 LYS B N 1
ATOM 7208 C CA . LYS B 1 243 ? -40 -16.5 7.098 1 79.81 243 LYS B CA 1
ATOM 7209 C C . LYS B 1 243 ? -38.594 -15.945 7.344 1 79.81 243 LYS B C 1
ATOM 7211 O O . LYS B 1 243 ? -37.781 -15.828 6.414 1 79.81 243 LYS B O 1
ATOM 7216 N N . LEU B 1 244 ? -38.281 -15.602 8.539 1 82.56 244 LEU B N 1
ATOM 7217 C CA . LEU B 1 244 ? -36.938 -15.109 8.906 1 82.56 244 LEU B CA 1
ATOM 7218 C C . LEU B 1 244 ? -35.875 -16.172 8.656 1 82.56 244 LEU B C 1
ATOM 7220 O O . LEU B 1 244 ? -34.812 -15.867 8.133 1 82.56 244 LEU B O 1
ATOM 7224 N N . CYS B 1 245 ? -36.25 -17.344 8.953 1 78.88 245 CYS B N 1
ATOM 7225 C CA . CYS B 1 245 ? -35.312 -18.453 8.75 1 78.88 245 CYS B CA 1
ATOM 7226 C C . CYS B 1 245 ? -35.062 -18.672 7.266 1 78.88 245 CYS B C 1
ATOM 7228 O O . CYS B 1 245 ? -33.938 -18.922 6.867 1 78.88 245 CYS B O 1
ATOM 7230 N N . ALA B 1 246 ? -36.094 -18.562 6.492 1 77.5 246 ALA B N 1
ATOM 7231 C CA . ALA B 1 246 ? -35.938 -18.734 5.051 1 77.5 246 ALA B CA 1
ATOM 7232 C C . ALA B 1 246 ? -35.062 -17.641 4.461 1 77.5 246 ALA B C 1
ATOM 7234 O O . ALA B 1 246 ? -34.188 -17.922 3.615 1 77.5 246 ALA B O 1
ATOM 7235 N N . ARG B 1 247 ? -35.219 -16.516 4.91 1 76.06 247 ARG B N 1
ATOM 7236 C CA . ARG B 1 247 ? -34.375 -15.406 4.445 1 76.06 247 ARG B CA 1
ATOM 7237 C C . ARG B 1 247 ? -32.938 -15.586 4.867 1 76.06 247 ARG B C 1
ATOM 7239 O O . ARG B 1 247 ? -32.031 -15.32 4.09 1 76.06 247 ARG B O 1
ATOM 7246 N N . TRP B 1 248 ? -32.812 -15.984 5.988 1 80.81 248 TRP B N 1
ATOM 7247 C CA . TRP B 1 248 ? -31.469 -16.203 6.508 1 80.81 248 TRP B CA 1
ATOM 7248 C C . TRP B 1 248 ? -30.75 -17.312 5.727 1 80.81 248 TRP B C 1
ATOM 7250 O O . TRP B 1 248 ? -29.578 -17.188 5.398 1 80.81 248 TRP B O 1
ATOM 7260 N N . LYS B 1 249 ? -31.484 -18.344 5.469 1 74.94 249 LYS B N 1
ATOM 7261 C CA . LYS B 1 249 ? -30.906 -19.438 4.684 1 74.94 249 LYS B CA 1
ATOM 7262 C C . LYS B 1 249 ? -30.5 -18.953 3.289 1 74.94 249 LYS B C 1
ATOM 7264 O O . LYS B 1 249 ? -29.453 -19.328 2.779 1 74.94 249 LYS B O 1
ATOM 7269 N N . GLY B 1 250 ? -31.328 -18.188 2.76 1 74.75 250 GLY B N 1
ATOM 7270 C CA . GLY B 1 250 ? -31 -17.609 1.466 1 74.75 250 GLY B CA 1
ATOM 7271 C C . GLY B 1 250 ? -29.766 -16.734 1.501 1 74.75 250 GLY B C 1
ATOM 7272 O O . GLY B 1 250 ? -28.906 -16.828 0.624 1 74.75 250 GLY B O 1
ATOM 7273 N N . SER B 1 251 ? -29.672 -15.969 2.506 1 75.62 251 SER B N 1
ATOM 7274 C CA . SER B 1 251 ? -28.516 -15.094 2.666 1 75.62 251 SER B CA 1
ATOM 7275 C C . SER B 1 251 ? -27.234 -15.898 2.908 1 75.62 251 SER B C 1
ATOM 7277 O O . SER B 1 251 ? -26.188 -15.578 2.348 1 75.62 251 SER B O 1
ATOM 7279 N N . ALA B 1 252 ? -27.422 -16.859 3.697 1 74.19 252 ALA B N 1
ATOM 7280 C CA . ALA B 1 252 ? -26.281 -17.719 3.994 1 74.19 252 ALA B CA 1
ATOM 7281 C C . ALA B 1 252 ? -25.766 -18.406 2.732 1 74.19 252 ALA B C 1
ATOM 7283 O O . ALA B 1 252 ? -24.562 -18.5 2.52 1 74.19 252 ALA B O 1
ATOM 7284 N N . PHE B 1 253 ? -26.688 -18.797 1.948 1 72.06 253 PHE B N 1
ATOM 7285 C CA . PHE B 1 253 ? -26.312 -19.438 0.697 1 72.06 253 PHE B CA 1
ATOM 7286 C C . PHE B 1 253 ? -25.594 -18.469 -0.232 1 72.06 253 PHE B C 1
ATOM 7288 O O . PHE B 1 253 ? -24.562 -18.797 -0.815 1 72.06 253 PHE B O 1
ATOM 7295 N N . ARG B 1 254 ? -26.094 -17.375 -0.325 1 74.81 254 ARG B N 1
ATOM 7296 C CA . ARG B 1 254 ? -25.484 -16.375 -1.183 1 74.81 254 ARG B CA 1
ATOM 7297 C C . ARG B 1 254 ? -24.094 -16 -0.688 1 74.81 254 ARG B C 1
ATOM 7299 O O . ARG B 1 254 ? -23.172 -15.797 -1.489 1 74.81 254 ARG B O 1
ATOM 7306 N N . ARG B 1 255 ? -23.984 -15.977 0.493 1 77.25 255 ARG B N 1
ATOM 7307 C CA . ARG B 1 255 ? -22.703 -15.633 1.078 1 77.25 255 ARG B CA 1
ATOM 7308 C C . ARG B 1 255 ? -21.688 -16.75 0.854 1 77.25 255 ARG B C 1
ATOM 7310 O O . ARG B 1 255 ? -20.5 -16.484 0.615 1 77.25 255 ARG B O 1
ATOM 7317 N N . ARG B 1 256 ? -22.203 -17.875 0.874 1 77.25 256 ARG B N 1
ATOM 7318 C CA . ARG B 1 256 ? -21.312 -19 0.619 1 77.25 256 ARG B CA 1
ATOM 7319 C C . ARG B 1 256 ? -20.844 -19.016 -0.831 1 77.25 256 ARG B C 1
ATOM 7321 O O . ARG B 1 256 ? -19.734 -19.438 -1.123 1 77.25 256 ARG B O 1
ATOM 7328 N N . CYS B 1 257 ? -21.656 -18.453 -1.607 1 78.31 257 CYS B N 1
ATOM 7329 C CA . CYS B 1 257 ? -21.344 -18.453 -3.031 1 78.31 257 CYS B CA 1
ATOM 7330 C C . CYS B 1 257 ? -20.578 -17.188 -3.418 1 78.31 257 CYS B C 1
ATOM 7332 O O . CYS B 1 257 ? -20.531 -16.812 -4.594 1 78.31 257 CYS B O 1
ATOM 7334 N N . SER B 1 258 ? -20.062 -16.578 -2.41 1 87.06 258 SER B N 1
ATOM 7335 C CA . SER B 1 258 ? -19.281 -15.359 -2.654 1 87.06 258 SER B CA 1
ATOM 7336 C C . SER B 1 258 ? -18.094 -15.266 -1.701 1 87.06 258 SER B C 1
ATOM 7338 O O . SER B 1 258 ? -17.875 -16.156 -0.883 1 87.06 258 SER B O 1
ATOM 7340 N N . PHE B 1 259 ? -17.344 -14.25 -1.93 1 93.56 259 PHE B N 1
ATOM 7341 C CA . PHE B 1 259 ? -16.234 -13.977 -1.025 1 93.56 259 PHE B CA 1
ATOM 7342 C C . PHE B 1 259 ? -16.656 -13.039 0.095 1 93.56 259 PHE B C 1
ATOM 7344 O O . PHE B 1 259 ? -15.867 -12.211 0.558 1 93.56 259 PHE B O 1
ATOM 7351 N N . ALA B 1 260 ? -17.859 -13.141 0.553 1 88.75 260 ALA B N 1
ATOM 7352 C CA . ALA B 1 260 ? -18.438 -12.234 1.544 1 88.75 260 ALA B CA 1
ATOM 7353 C C . ALA B 1 260 ? -17.625 -12.258 2.842 1 88.75 260 ALA B C 1
ATOM 7355 O O . ALA B 1 260 ? -17.625 -11.281 3.596 1 88.75 260 ALA B O 1
ATOM 7356 N N . VAL B 1 261 ? -17 -13.375 3.111 1 91.5 261 VAL B N 1
ATOM 7357 C CA . VAL B 1 261 ? -16.172 -13.477 4.316 1 91.5 261 VAL B CA 1
ATOM 7358 C C . VAL B 1 261 ? -15.094 -12.406 4.301 1 91.5 261 VAL B C 1
ATOM 7360 O O . VAL B 1 261 ? -14.625 -11.969 5.355 1 91.5 261 VAL B O 1
ATOM 7363 N N . LEU B 1 262 ? -14.742 -11.945 3.113 1 95.06 262 LEU B N 1
ATOM 7364 C CA . LEU B 1 262 ? -13.68 -10.953 2.975 1 95.06 262 LEU B CA 1
ATOM 7365 C C . LEU B 1 262 ? -14.227 -9.539 3.189 1 95.06 262 LEU B C 1
ATOM 7367 O O . LEU B 1 262 ? -13.453 -8.578 3.225 1 95.06 262 LEU B O 1
ATOM 7371 N N . ASP B 1 263 ? -15.477 -9.391 3.4 1 89.06 263 ASP B N 1
ATOM 7372 C CA . ASP B 1 263 ? -16.078 -8.078 3.635 1 89.06 263 ASP B CA 1
ATOM 7373 C C . ASP B 1 263 ? -15.547 -7.457 4.922 1 89.06 263 ASP B C 1
ATOM 7375 O O . ASP B 1 263 ? -15.539 -6.23 5.07 1 89.06 263 ASP B O 1
ATOM 7379 N N . ARG B 1 264 ? -15.102 -8.281 5.727 1 88.38 264 ARG B N 1
ATOM 7380 C CA . ARG B 1 264 ? -14.547 -7.789 6.984 1 88.38 264 ARG B CA 1
ATOM 7381 C C . ARG B 1 264 ? -13.32 -6.922 6.738 1 88.38 264 ARG B C 1
ATOM 7383 O O . ARG B 1 264 ? -12.93 -6.125 7.598 1 88.38 264 ARG B O 1
ATOM 7390 N N . LEU B 1 265 ? -12.734 -7.078 5.613 1 92.88 265 LEU B N 1
ATOM 7391 C CA . LEU B 1 265 ? -11.492 -6.371 5.32 1 92.88 265 LEU B CA 1
ATOM 7392 C C . LEU B 1 265 ? -11.766 -5.043 4.633 1 92.88 265 LEU B C 1
ATOM 7394 O O . LEU B 1 265 ? -10.836 -4.301 4.305 1 92.88 265 LEU B O 1
ATOM 7398 N N . LYS B 1 266 ? -12.945 -4.695 4.43 1 88.56 266 LYS B N 1
ATOM 7399 C CA . LYS B 1 266 ? -13.344 -3.504 3.684 1 88.56 266 LYS B CA 1
ATOM 7400 C C . LYS B 1 266 ? -12.664 -2.258 4.234 1 88.56 266 LYS B C 1
ATOM 7402 O O . LYS B 1 266 ? -12.227 -1.392 3.467 1 88.56 266 LYS B O 1
ATOM 7407 N N . TYR B 1 267 ? -12.445 -2.15 5.496 1 86.25 267 TYR B N 1
ATOM 7408 C CA . TYR B 1 267 ? -11.875 -0.951 6.102 1 86.25 267 TYR B CA 1
ATOM 7409 C C . TYR B 1 267 ? -10.531 -1.254 6.75 1 86.25 267 TYR B C 1
ATOM 7411 O O . TYR B 1 267 ? -10.133 -0.59 7.711 1 86.25 267 TYR B O 1
ATOM 7419 N N . SER B 1 268 ? -9.891 -2.301 6.219 1 86.94 268 SER B N 1
ATOM 7420 C CA . SER B 1 268 ? -8.578 -2.664 6.742 1 86.94 268 SER B CA 1
ATOM 7421 C C . SER B 1 268 ? -7.465 -1.905 6.023 1 86.94 268 SER B C 1
ATOM 7423 O O . SER B 1 268 ? -6.312 -1.924 6.457 1 86.94 268 SER B O 1
ATOM 7425 N N . HIS B 1 269 ? -7.801 -1.238 4.938 1 84.88 269 HIS B N 1
ATOM 7426 C CA . HIS B 1 269 ? -6.863 -0.42 4.176 1 84.88 269 HIS B CA 1
ATOM 7427 C C . HIS B 1 269 ? -5.664 -1.24 3.713 1 84.88 269 HIS B C 1
ATOM 7429 O O . HIS B 1 269 ? -4.516 -0.836 3.914 1 84.88 269 HIS B O 1
ATOM 7435 N N . LEU B 1 270 ? -5.934 -2.387 3.217 1 91.19 270 LEU B N 1
ATOM 7436 C CA . LEU B 1 270 ? -4.883 -3.199 2.615 1 91.19 270 LEU B CA 1
ATOM 7437 C C . LEU B 1 270 ? -4.25 -2.48 1.429 1 91.19 270 LEU B C 1
ATOM 7439 O O . LEU B 1 270 ? -4.871 -1.599 0.829 1 91.19 270 LEU B O 1
ATOM 7443 N N . ARG B 1 271 ? -3.025 -2.805 1.1 1 90.38 271 ARG B N 1
ATOM 7444 C CA . ARG B 1 271 ? -2.299 -2.16 0.01 1 90.38 271 ARG B CA 1
ATOM 7445 C C . ARG B 1 271 ? -2.969 -2.432 -1.332 1 90.38 271 ARG B C 1
ATOM 7447 O O . ARG B 1 271 ? -2.896 -1.609 -2.246 1 90.38 271 ARG B O 1
ATOM 7454 N N . GLY B 1 272 ? -3.529 -3.619 -1.396 1 93 272 GLY B N 1
ATOM 7455 C CA . GLY B 1 272 ? -4.203 -4.031 -2.617 1 93 272 GLY B CA 1
ATOM 7456 C C . GLY B 1 272 ? -4.629 -5.484 -2.604 1 93 272 GLY B C 1
ATOM 7457 O O . GLY B 1 272 ? -4.582 -6.141 -1.561 1 93 272 GLY B O 1
ATOM 7458 N N . THR B 1 273 ? -5.141 -5.918 -3.775 1 96.62 273 THR B N 1
ATOM 7459 C CA . THR B 1 273 ? -5.57 -7.301 -3.955 1 96.62 273 THR B CA 1
ATOM 7460 C C . THR B 1 273 ? -5.02 -7.871 -5.258 1 96.62 273 THR B C 1
ATOM 7462 O O . THR B 1 273 ? -5.02 -7.195 -6.289 1 96.62 273 THR B O 1
ATOM 7465 N N . LEU B 1 274 ? -4.531 -9.055 -5.199 1 98.38 274 LEU B N 1
ATOM 7466 C CA . LEU B 1 274 ? -4.059 -9.789 -6.367 1 98.38 274 LEU B CA 1
ATOM 7467 C C . LEU B 1 274 ? -4.91 -11.031 -6.613 1 98.38 274 LEU B C 1
ATOM 7469 O O . LEU B 1 274 ? -5.113 -11.836 -5.703 1 98.38 274 LEU B O 1
ATOM 7473 N N . ILE B 1 275 ? -5.438 -11.109 -7.762 1 98.56 275 ILE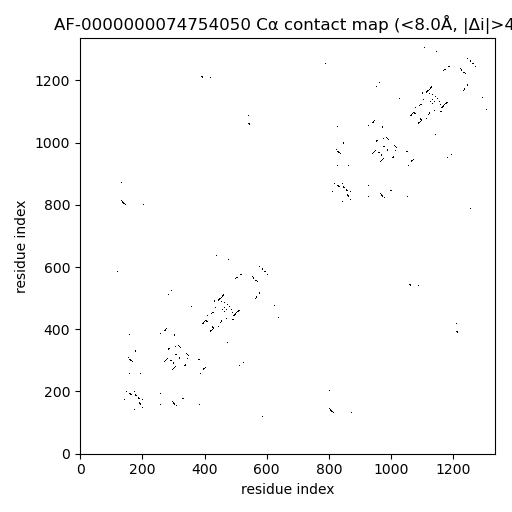 B N 1
ATOM 7474 C CA . ILE B 1 275 ? -5.988 -12.375 -8.227 1 98.56 275 ILE B CA 1
ATOM 7475 C C . ILE B 1 275 ? -4.922 -13.148 -9 1 98.56 275 ILE B C 1
ATOM 7477 O O . ILE B 1 275 ? -4.422 -12.68 -10.023 1 98.56 275 ILE B O 1
ATOM 7481 N N . TYR B 1 276 ? -4.586 -14.344 -8.516 1 98.75 276 TYR B N 1
ATOM 7482 C CA . TYR B 1 276 ? -3.41 -15.055 -9.016 1 98.75 276 TYR B CA 1
ATOM 7483 C C . TYR B 1 276 ? -3.807 -16.375 -9.672 1 98.75 276 TYR B C 1
ATOM 7485 O O . TYR B 1 276 ? -4.527 -17.172 -9.078 1 98.75 276 TYR B O 1
ATOM 7493 N N . ALA B 1 277 ? -3.334 -16.562 -10.875 1 98.5 277 ALA B N 1
ATOM 7494 C CA . ALA B 1 277 ? -3.508 -17.844 -11.578 1 98.5 277 ALA B CA 1
ATOM 7495 C C . ALA B 1 277 ? -2.244 -18.688 -11.492 1 98.5 277 ALA B C 1
ATOM 7497 O O . ALA B 1 277 ? -1.196 -18.312 -12.016 1 98.5 277 ALA B O 1
ATOM 7498 N N . HIS B 1 278 ? -2.398 -19.844 -10.906 1 97.81 278 HIS B N 1
ATOM 7499 C CA . HIS B 1 278 ? -1.238 -20.703 -10.703 1 97.81 278 HIS B CA 1
ATOM 7500 C C . HIS B 1 278 ? -0.847 -21.422 -11.984 1 97.81 278 HIS B C 1
ATOM 7502 O O . HIS B 1 278 ? -1.562 -21.344 -12.992 1 97.81 278 HIS B O 1
ATOM 7508 N N . GLY B 1 279 ? 0.293 -22.047 -11.984 1 96.5 279 GLY B N 1
ATOM 7509 C CA . GLY B 1 279 ? 0.813 -22.781 -13.133 1 96.5 279 GLY B CA 1
ATOM 7510 C C . GLY B 1 279 ? 0.161 -24.141 -13.328 1 96.5 279 GLY B C 1
ATOM 7511 O O . GLY B 1 279 ? -0.826 -24.453 -12.672 1 96.5 279 GLY B O 1
ATOM 7512 N N . SER B 1 280 ? 0.672 -24.938 -14.258 1 93.75 280 SER B N 1
ATOM 7513 C CA . SER B 1 280 ? 0.082 -26.203 -14.664 1 93.75 280 SER B CA 1
ATOM 7514 C C . SER B 1 280 ? 0.148 -27.234 -13.547 1 93.75 280 SER B C 1
ATOM 7516 O O . SER B 1 280 ? -0.565 -28.234 -13.57 1 93.75 280 SER B O 1
ATOM 7518 N N . GLY B 1 281 ? 0.985 -26.953 -12.594 1 91.88 281 GLY B N 1
ATOM 7519 C CA . GLY B 1 281 ? 1.131 -27.891 -11.5 1 91.88 281 GLY B CA 1
ATOM 7520 C C . GLY B 1 281 ? 0.437 -27.438 -10.227 1 91.88 281 GLY B C 1
ATOM 7521 O O . GLY B 1 281 ? 0.598 -28.062 -9.172 1 91.88 281 GLY B O 1
ATOM 7522 N N . GLY B 1 282 ? -0.305 -26.438 -10.281 1 95.19 282 GLY B N 1
ATOM 7523 C CA . GLY B 1 282 ? -0.959 -25.906 -9.102 1 95.19 282 GLY B CA 1
ATOM 7524 C C . GLY B 1 282 ? -0.158 -24.828 -8.414 1 95.19 282 GLY B C 1
ATOM 7525 O O . GLY B 1 282 ? 0.803 -24.297 -8.977 1 95.19 282 GLY B O 1
ATOM 7526 N N . CYS B 1 283 ? -0.646 -24.406 -7.227 1 96.56 283 CYS B N 1
ATOM 7527 C CA . CYS B 1 283 ? -0.012 -23.328 -6.492 1 96.56 283 CYS B CA 1
ATOM 7528 C C . CYS B 1 283 ? 1.113 -23.844 -5.605 1 96.56 283 CYS B C 1
ATOM 7530 O O . CYS B 1 283 ? 1.122 -23.609 -4.398 1 96.56 283 CYS B O 1
ATOM 7532 N N . SER B 1 284 ? 2.039 -24.516 -6.227 1 94.31 284 SER B N 1
ATOM 7533 C CA . SER B 1 284 ? 3.221 -25.062 -5.562 1 94.31 284 SER B CA 1
ATOM 7534 C C . SER B 1 284 ? 4.496 -24.391 -6.078 1 94.31 284 SER B C 1
ATOM 7536 O O . SER B 1 284 ? 4.445 -23.578 -6.992 1 94.31 284 SER B O 1
ATOM 7538 N N . TRP B 1 285 ? 5.609 -24.625 -5.441 1 93.69 285 TRP B N 1
ATOM 7539 C CA . TRP B 1 285 ? 6.914 -24.141 -5.863 1 93.69 285 TRP B CA 1
ATOM 7540 C C . TRP B 1 285 ? 6.934 -22.625 -5.93 1 93.69 285 TRP B C 1
ATOM 7542 O O . TRP B 1 285 ? 6.559 -21.938 -4.965 1 93.69 285 TRP B O 1
ATOM 7552 N N . ASP B 1 286 ? 7.316 -22.078 -7.109 1 95.56 286 ASP B N 1
ATOM 7553 C CA . ASP B 1 286 ? 7.469 -20.625 -7.219 1 95.56 286 ASP B CA 1
ATOM 7554 C C . ASP B 1 286 ? 6.109 -19.922 -7.184 1 95.56 286 ASP B C 1
ATOM 7556 O O . ASP B 1 286 ? 6.016 -18.766 -6.777 1 95.56 286 ASP B O 1
ATOM 7560 N N . ASN B 1 287 ? 5.066 -20.703 -7.586 1 97.88 287 ASN B N 1
ATOM 7561 C CA . ASN B 1 287 ? 3.734 -20.109 -7.469 1 97.88 287 ASN B CA 1
ATOM 7562 C C . ASN B 1 287 ? 3.424 -19.703 -6.027 1 97.88 287 ASN B C 1
ATOM 7564 O O . ASN B 1 287 ? 2.973 -18.594 -5.777 1 97.88 287 ASN B O 1
ATOM 7568 N N . PHE B 1 288 ? 3.705 -20.656 -5.121 1 97.75 288 PHE B N 1
ATOM 7569 C CA . PHE B 1 288 ? 3.459 -20.406 -3.705 1 97.75 288 PHE B CA 1
ATOM 7570 C C . PHE B 1 288 ? 4.375 -19.312 -3.184 1 97.75 288 PHE B C 1
ATOM 7572 O O . PHE B 1 288 ? 3.934 -18.422 -2.443 1 97.75 288 PHE B O 1
ATOM 7579 N N . ARG B 1 289 ? 5.59 -19.344 -3.564 1 97.25 289 ARG B N 1
ATOM 7580 C CA . ARG B 1 289 ? 6.566 -18.359 -3.111 1 97.25 289 ARG B CA 1
ATOM 7581 C C . ARG B 1 289 ? 6.168 -16.953 -3.549 1 97.25 289 ARG B C 1
ATOM 7583 O O . ARG B 1 289 ? 6.266 -16 -2.77 1 97.25 289 ARG B O 1
ATOM 7590 N N . ILE B 1 290 ? 5.723 -16.828 -4.77 1 98.06 290 ILE B N 1
ATOM 7591 C CA . ILE B 1 290 ? 5.332 -15.531 -5.305 1 98.06 290 ILE B CA 1
ATOM 7592 C C . ILE B 1 290 ? 4.105 -15.016 -4.555 1 98.06 290 ILE B C 1
ATOM 7594 O O . ILE B 1 290 ? 4.059 -13.844 -4.164 1 98.06 290 ILE B O 1
ATOM 7598 N N . CYS B 1 291 ? 3.127 -15.852 -4.336 1 98.5 291 CYS B N 1
ATOM 7599 C CA . CYS B 1 291 ? 1.954 -15.453 -3.564 1 98.5 291 CYS B CA 1
ATOM 7600 C C . CYS B 1 291 ? 2.348 -15.016 -2.16 1 98.5 291 CYS B C 1
ATOM 7602 O O . CYS B 1 291 ? 1.876 -13.984 -1.673 1 98.5 291 CYS B O 1
ATOM 7604 N N . ARG B 1 292 ? 3.223 -15.82 -1.562 1 97.44 292 ARG B N 1
ATOM 7605 C CA . ARG B 1 292 ? 3.727 -15.531 -0.223 1 97.44 292 ARG B CA 1
ATOM 7606 C C . ARG B 1 292 ? 4.457 -14.195 -0.188 1 97.44 292 ARG B C 1
ATOM 7608 O O . ARG B 1 292 ? 4.223 -13.375 0.705 1 97.44 292 ARG B O 1
ATOM 7615 N N . MET B 1 293 ? 5.32 -14.039 -1.14 1 96.44 293 MET B N 1
ATOM 7616 C CA . MET B 1 293 ? 6.086 -12.805 -1.27 1 96.44 293 MET B CA 1
ATOM 7617 C C . MET B 1 293 ? 5.164 -11.594 -1.369 1 96.44 293 MET B C 1
ATOM 7619 O O . MET B 1 293 ? 5.367 -10.594 -0.685 1 96.44 293 MET B O 1
ATOM 7623 N N . ILE B 1 294 ? 4.184 -11.68 -2.166 1 97.5 294 ILE B N 1
ATOM 7624 C CA . ILE B 1 294 ? 3.283 -10.562 -2.441 1 97.5 294 ILE B CA 1
ATOM 7625 C C . ILE B 1 294 ? 2.393 -10.305 -1.228 1 97.5 294 ILE B C 1
ATOM 7627 O O . ILE B 1 294 ? 2.123 -9.156 -0.879 1 97.5 294 ILE B O 1
ATOM 7631 N N . ALA B 1 295 ? 1.978 -11.336 -0.556 1 97.56 295 ALA B N 1
ATOM 7632 C CA . ALA B 1 295 ? 1.254 -11.148 0.7 1 97.56 295 ALA B CA 1
ATOM 7633 C C . ALA B 1 295 ? 2.113 -10.422 1.727 1 97.56 295 ALA B C 1
ATOM 7635 O O . ALA B 1 295 ? 1.609 -9.594 2.49 1 97.56 295 ALA B O 1
ATOM 7636 N N . GLY B 1 296 ? 3.365 -10.75 1.685 1 94.25 296 GLY B N 1
ATOM 7637 C CA . GLY B 1 296 ? 4.301 -10.109 2.592 1 94.25 296 GLY B CA 1
ATOM 7638 C C . GLY B 1 296 ? 4.41 -8.609 2.371 1 94.25 296 GLY B C 1
ATOM 7639 O O . GLY B 1 296 ? 4.871 -7.883 3.254 1 94.25 296 GLY B O 1
ATOM 7640 N N . MET B 1 297 ? 3.941 -8.195 1.271 1 93.56 297 MET B N 1
ATOM 7641 C CA . MET B 1 297 ? 3.986 -6.773 0.942 1 93.56 297 MET B CA 1
ATOM 7642 C C . MET B 1 297 ? 2.701 -6.074 1.374 1 93.56 297 MET B C 1
ATOM 7644 O O . MET B 1 297 ? 2.5 -4.895 1.076 1 93.56 297 MET B O 1
ATOM 7648 N N . GLY B 1 298 ? 1.816 -6.801 2.027 1 93.25 298 GLY B N 1
ATOM 7649 C CA . GLY B 1 298 ? 0.571 -6.211 2.492 1 93.25 298 GLY B CA 1
ATOM 7650 C C . GLY B 1 298 ? -0.57 -6.367 1.505 1 93.25 298 GLY B C 1
ATOM 7651 O O . GLY B 1 298 ? -1.598 -5.699 1.624 1 93.25 298 GLY B O 1
ATOM 7652 N N . ILE B 1 299 ? -0.447 -7.199 0.517 1 96.44 299 ILE B N 1
ATOM 7653 C CA . ILE B 1 299 ? -1.44 -7.395 -0.533 1 96.44 299 ILE B CA 1
ATOM 7654 C C . ILE B 1 299 ? -2.221 -8.68 -0.271 1 96.44 299 ILE B C 1
ATOM 7656 O O . ILE B 1 299 ? -1.634 -9.719 0.049 1 96.44 299 ILE B O 1
ATOM 7660 N N . LEU B 1 300 ? -3.51 -8.594 -0.34 1 98.12 300 LEU B N 1
ATOM 7661 C CA . LEU B 1 300 ? -4.355 -9.781 -0.283 1 98.12 300 LEU B CA 1
ATOM 7662 C C . LEU B 1 300 ? -4.254 -10.586 -1.574 1 98.12 300 LEU B C 1
ATOM 7664 O O . LEU B 1 300 ? -4.438 -10.039 -2.666 1 98.12 300 LEU B O 1
ATOM 7668 N N . VAL B 1 301 ? -3.939 -11.867 -1.446 1 98.81 301 VAL B N 1
ATOM 7669 C CA . VAL B 1 301 ? -3.84 -12.711 -2.633 1 98.81 301 VAL B CA 1
ATOM 7670 C C . VAL B 1 301 ? -4.996 -13.711 -2.654 1 98.81 301 VAL B C 1
ATOM 7672 O O . VAL B 1 301 ? -5.207 -14.445 -1.688 1 98.81 301 VAL B O 1
ATOM 7675 N N . ILE B 1 302 ? -5.723 -13.672 -3.691 1 98.69 302 ILE B N 1
ATOM 7676 C CA . ILE B 1 302 ? -6.805 -14.609 -3.975 1 98.69 302 ILE B CA 1
ATOM 7677 C C . ILE B 1 302 ? -6.434 -15.484 -5.172 1 98.69 302 ILE B C 1
ATOM 7679 O O . ILE B 1 302 ? -6.312 -14.984 -6.297 1 98.69 302 ILE B O 1
ATOM 7683 N N . ALA B 1 303 ? -6.254 -16.781 -4.949 1 98.56 303 ALA B N 1
ATOM 7684 C CA . ALA B 1 303 ? -5.762 -17.672 -5.988 1 98.56 303 ALA B CA 1
ATOM 7685 C C . ALA B 1 303 ? -6.684 -18.875 -6.16 1 98.56 303 ALA B C 1
ATOM 7687 O O . ALA B 1 303 ? -6.559 -19.875 -5.441 1 98.56 303 ALA B O 1
ATOM 7688 N N . PRO B 1 304 ? -7.582 -18.812 -7.129 1 97.25 304 PRO B N 1
ATOM 7689 C CA . PRO B 1 304 ? -8.383 -20.016 -7.375 1 97.25 304 PRO B CA 1
ATOM 7690 C C . PRO B 1 304 ? -7.52 -21.25 -7.609 1 97.25 304 PRO B C 1
ATOM 7692 O O . PRO B 1 304 ? -6.527 -21.188 -8.336 1 97.25 304 PRO B O 1
ATOM 7695 N N . ASP B 1 305 ? -7.906 -22.312 -6.957 1 96.19 305 ASP B N 1
ATOM 7696 C CA . ASP B 1 305 ? -7.145 -23.562 -7.043 1 96.19 305 ASP B CA 1
ATOM 7697 C C . ASP B 1 305 ? -7.848 -24.578 -7.941 1 96.19 305 ASP B C 1
ATOM 7699 O O . ASP B 1 305 ? -8.734 -25.297 -7.488 1 96.19 305 ASP B O 1
ATOM 7703 N N . GLY B 1 306 ? -7.367 -24.719 -9.125 1 90.12 306 GLY B N 1
ATOM 7704 C CA . GLY B 1 306 ? -7.984 -25.594 -10.109 1 90.12 306 GLY B CA 1
ATOM 7705 C C . GLY B 1 306 ? -7.715 -27.062 -9.867 1 90.12 306 GLY B C 1
ATOM 7706 O O . GLY B 1 306 ? -8.164 -27.922 -10.625 1 90.12 306 GLY B O 1
ATOM 7707 N N . PHE B 1 307 ? -6.992 -27.391 -8.828 1 93.62 307 PHE B N 1
ATOM 7708 C CA . PHE B 1 307 ? -6.664 -28.781 -8.531 1 93.62 307 PHE B CA 1
ATOM 7709 C C . PHE B 1 307 ? -7.422 -29.266 -7.305 1 93.62 307 PHE B C 1
ATOM 7711 O O . PHE B 1 307 ? -7.348 -30.438 -6.945 1 93.62 307 PHE B O 1
ATOM 7718 N N . ALA B 1 308 ? -8.172 -28.359 -6.699 1 90.81 308 ALA B N 1
ATOM 7719 C CA . ALA B 1 308 ? -8.758 -28.688 -5.398 1 90.81 308 ALA B CA 1
ATOM 7720 C C . ALA B 1 308 ? -10.172 -29.234 -5.555 1 90.81 308 ALA B C 1
ATOM 7722 O O . ALA B 1 308 ? -10.906 -29.359 -4.57 1 90.81 308 ALA B O 1
ATOM 7723 N N . TYR B 1 309 ? -10.539 -29.609 -6.676 1 83.5 309 TYR B N 1
ATOM 7724 C CA . TYR B 1 309 ? -11.852 -30.219 -6.875 1 83.5 309 TYR B CA 1
ATOM 7725 C C . TYR B 1 309 ? -11.875 -31.641 -6.328 1 83.5 309 TYR B C 1
ATOM 7727 O O . TYR B 1 309 ? -10.883 -32.375 -6.41 1 83.5 309 TYR B O 1
ATOM 7735 N N . PRO B 1 310 ? -13.039 -32 -5.809 1 83.69 310 PRO B N 1
ATOM 7736 C CA . PRO B 1 310 ? -13.133 -33.406 -5.371 1 83.69 310 PRO B CA 1
ATOM 7737 C C . PRO B 1 310 ? -12.852 -34.406 -6.5 1 83.69 310 PRO B C 1
ATOM 7739 O O . PRO B 1 310 ? -13.336 -34.219 -7.621 1 83.69 310 PRO B O 1
ATOM 7742 N N . LYS B 1 311 ? -12.172 -35.406 -6.188 1 84.56 311 LYS B N 1
ATOM 7743 C CA . LYS B 1 311 ? -11.664 -36.344 -7.176 1 84.56 311 LYS B CA 1
ATOM 7744 C C . LYS B 1 311 ? -12.805 -36.969 -7.992 1 84.56 311 LYS B C 1
ATOM 7746 O O . LYS B 1 311 ? -12.672 -37.156 -9.203 1 84.56 311 LYS B O 1
ATOM 7751 N N . GLU B 1 312 ? -13.953 -37.188 -7.316 1 83.25 312 GLU B N 1
ATOM 7752 C CA . GLU B 1 312 ? -15.055 -37.906 -7.949 1 83.25 312 GLU B CA 1
ATOM 7753 C C . GLU B 1 312 ? -15.961 -36.938 -8.727 1 83.25 312 GLU B C 1
ATOM 7755 O O . GLU B 1 312 ? -16.812 -37.375 -9.492 1 83.25 312 GLU B O 1
ATOM 7760 N N . SER B 1 313 ? -15.711 -35.656 -8.609 1 82.31 313 SER B N 1
ATOM 7761 C CA . SER B 1 313 ? -16.516 -34.688 -9.344 1 82.31 313 SER B CA 1
ATOM 7762 C C . SER B 1 313 ? -16.078 -34.594 -10.797 1 82.31 313 SER B C 1
ATOM 7764 O O . SER B 1 313 ? -15.016 -35.094 -11.164 1 82.31 313 SER B O 1
ATOM 7766 N N . ALA B 1 314 ? -17 -34 -11.625 1 81.69 314 ALA B N 1
ATOM 7767 C CA . ALA B 1 314 ? -16.656 -33.812 -13.031 1 81.69 314 ALA B CA 1
ATOM 7768 C C . ALA B 1 314 ? -15.398 -32.969 -13.18 1 81.69 314 ALA B C 1
ATOM 7770 O O . ALA B 1 314 ? -14.531 -33.281 -14.008 1 81.69 314 ALA B O 1
ATOM 7771 N N . MET B 1 315 ? -15.273 -32 -12.375 1 86.19 315 MET B N 1
ATOM 7772 C CA . MET B 1 315 ? -14.102 -31.125 -12.43 1 86.19 315 MET B CA 1
ATOM 7773 C C . MET B 1 315 ? -12.859 -31.844 -11.914 1 86.19 315 MET B C 1
ATOM 7775 O O . MET B 1 315 ? -11.758 -31.625 -12.43 1 86.19 315 MET B O 1
ATOM 7779 N N . GLY B 1 316 ? -13.109 -32.656 -10.922 1 86.81 316 GLY B N 1
ATOM 7780 C CA . GLY B 1 316 ? -12 -33.438 -10.375 1 86.81 316 GLY B CA 1
ATOM 7781 C C . GLY B 1 316 ? -11.422 -34.438 -11.367 1 86.81 316 GLY B C 1
ATOM 7782 O O . GLY B 1 316 ? -10.227 -34.75 -11.305 1 86.81 316 GLY B O 1
ATOM 7783 N N . GLN B 1 317 ? -12.273 -34.875 -12.25 1 87.81 317 GLN B N 1
ATOM 7784 C CA . GLN B 1 317 ? -11.812 -35.781 -13.281 1 87.81 317 GLN B CA 1
ATOM 7785 C C . GLN B 1 317 ? -10.961 -35.062 -14.32 1 87.81 317 GLN B C 1
ATOM 7787 O O . GLN B 1 317 ? -10.125 -35.688 -14.992 1 87.81 317 GLN B O 1
ATOM 7792 N N . MET B 1 318 ? -11.172 -33.875 -14.359 1 88.94 318 MET B N 1
ATOM 7793 C CA . MET B 1 318 ? -10.344 -33.062 -15.258 1 88.94 318 MET B CA 1
ATOM 7794 C C . MET B 1 318 ? -8.984 -32.781 -14.633 1 88.94 318 MET B C 1
ATOM 7796 O O . MET B 1 318 ? -7.949 -32.969 -15.273 1 88.94 318 MET B O 1
ATOM 7800 N N . ARG B 1 319 ? -9.031 -32.281 -13.359 1 91.31 319 ARG B N 1
ATOM 7801 C CA . ARG B 1 319 ? -7.82 -32.031 -12.594 1 91.31 319 ARG B CA 1
ATOM 7802 C C . ARG B 1 319 ? -8.055 -32.188 -11.102 1 91.31 319 ARG B C 1
ATOM 7804 O O . ARG B 1 319 ? -9.062 -31.719 -10.562 1 91.31 319 ARG B O 1
ATOM 7811 N N . HIS B 1 320 ? -7.031 -32.906 -10.531 1 91.25 320 HIS B N 1
ATOM 7812 C CA . HIS B 1 320 ? -7.195 -33.094 -9.094 1 91.25 320 HIS B CA 1
ATOM 7813 C C . HIS B 1 320 ? -5.855 -33.375 -8.422 1 91.25 320 HIS B C 1
ATOM 7815 O O . HIS B 1 320 ? -4.996 -34.062 -8.992 1 91.25 320 HIS B O 1
ATOM 7821 N N . LYS B 1 321 ? -5.75 -32.75 -7.242 1 93.81 321 LYS B N 1
ATOM 7822 C CA . LYS B 1 321 ? -4.723 -33.125 -6.273 1 93.81 321 LYS B CA 1
ATOM 7823 C C . LYS B 1 321 ? -5.309 -33.281 -4.875 1 93.81 321 LYS B C 1
ATOM 7825 O O . LYS B 1 321 ? -6.238 -32.562 -4.504 1 93.81 321 LYS B O 1
ATOM 7830 N N . ALA B 1 322 ? -4.77 -34.281 -4.191 1 91.44 322 ALA B N 1
ATOM 7831 C CA . ALA B 1 322 ? -5.145 -34.344 -2.781 1 91.44 322 ALA B CA 1
ATOM 7832 C C . ALA B 1 322 ? -4.598 -33.156 -1.996 1 91.44 322 ALA B C 1
ATOM 7834 O O . ALA B 1 322 ? -3.463 -32.75 -2.223 1 91.44 322 ALA B O 1
ATOM 7835 N N . LEU B 1 323 ? -5.406 -32.656 -1.076 1 91.69 323 LEU B N 1
ATOM 7836 C CA . LEU B 1 323 ? -5.082 -31.406 -0.392 1 91.69 323 LEU B CA 1
ATOM 7837 C C . LEU B 1 323 ? -4.477 -31.688 0.98 1 91.69 323 LEU B C 1
ATOM 7839 O O . LEU B 1 323 ? -4.875 -32.625 1.663 1 91.69 323 LEU B O 1
ATOM 7843 N N . ALA B 1 324 ? -3.547 -30.891 1.361 1 90.06 324 ALA B N 1
ATOM 7844 C CA . ALA B 1 324 ? -3.035 -30.891 2.729 1 90.06 324 ALA B CA 1
ATOM 7845 C C . ALA B 1 324 ? -3.98 -30.141 3.668 1 90.06 324 ALA B C 1
ATOM 7847 O O . ALA B 1 324 ? -4.695 -29.234 3.248 1 90.06 324 ALA B O 1
ATOM 7848 N N . PRO B 1 325 ? -3.969 -30.547 4.926 1 89.81 325 PRO B N 1
ATOM 7849 C CA . PRO B 1 325 ? -4.766 -29.797 5.898 1 89.81 325 PRO B CA 1
ATOM 7850 C C . PRO B 1 325 ? -4.215 -28.406 6.16 1 89.81 325 PRO B C 1
ATOM 7852 O O . PRO B 1 325 ? -3.082 -28.094 5.777 1 89.81 325 PRO B O 1
ATOM 7855 N N . LEU B 1 326 ? -5.066 -27.625 6.789 1 94.31 326 LEU B N 1
ATOM 7856 C CA . LEU B 1 326 ? -4.641 -26.297 7.188 1 94.31 326 LEU B CA 1
ATOM 7857 C C . LEU B 1 326 ? -3.4 -26.359 8.07 1 94.31 326 LEU B C 1
ATOM 7859 O O . LEU B 1 326 ? -3.357 -27.125 9.031 1 94.31 326 LEU B O 1
ATOM 7863 N N . HIS B 1 327 ? -2.404 -25.609 7.738 1 94.75 327 HIS B N 1
ATOM 7864 C CA . HIS B 1 327 ? -1.183 -25.562 8.531 1 94.75 327 HIS B CA 1
ATOM 7865 C C . HIS B 1 327 ? -1.414 -24.859 9.867 1 94.75 327 HIS B C 1
ATOM 7867 O O . HIS B 1 327 ? -2.117 -23.859 9.93 1 94.75 327 HIS B O 1
ATOM 7873 N N . LEU B 1 328 ? -0.79 -25.391 10.844 1 91.5 328 LEU B N 1
ATOM 7874 C CA . LEU B 1 328 ? -0.81 -24.781 12.164 1 91.5 328 LEU B CA 1
ATOM 7875 C C . LEU B 1 328 ? 0.249 -23.688 12.281 1 91.5 328 LEU B C 1
ATOM 7877 O O . LEU B 1 328 ? 1.161 -23.609 11.453 1 91.5 328 LEU B O 1
ATOM 7881 N N . GLY B 1 329 ? 0.07 -22.875 13.312 1 90.44 329 GLY B N 1
ATOM 7882 C CA . GLY B 1 329 ? 1.056 -21.844 13.562 1 90.44 329 GLY B CA 1
ATOM 7883 C C . GLY B 1 329 ? 2.438 -22.391 13.859 1 90.44 329 GLY B C 1
ATOM 7884 O O . GLY B 1 329 ? 3.445 -21.75 13.57 1 90.44 329 GLY B O 1
ATOM 7885 N N . SER B 1 330 ? 2.529 -23.594 14.367 1 87.88 330 SER B N 1
ATOM 7886 C CA . SER B 1 330 ? 3.791 -24.188 14.781 1 87.88 330 SER B CA 1
ATOM 7887 C C . SER B 1 330 ? 4.426 -24.984 13.648 1 87.88 330 SER B C 1
ATOM 7889 O O . SER B 1 330 ? 5.59 -25.391 13.734 1 87.88 330 SER B O 1
ATOM 7891 N N . ASP B 1 331 ? 3.67 -25.203 12.57 1 91 331 ASP B N 1
ATOM 7892 C CA . ASP B 1 331 ? 4.184 -26.016 11.469 1 91 331 ASP B CA 1
ATOM 7893 C C . ASP B 1 331 ? 5.344 -25.312 10.766 1 91 331 ASP B C 1
ATOM 7895 O O . ASP B 1 331 ? 5.398 -24.078 10.734 1 91 331 ASP B O 1
ATOM 7899 N N . ASP B 1 332 ? 6.223 -26.125 10.266 1 89.94 332 ASP B N 1
ATOM 7900 C CA . ASP B 1 332 ? 7.305 -25.578 9.445 1 89.94 332 ASP B CA 1
ATOM 7901 C C . ASP B 1 332 ? 6.824 -25.281 8.023 1 89.94 332 ASP B C 1
ATOM 7903 O O . ASP B 1 332 ? 6.402 -26.188 7.309 1 89.94 332 ASP B O 1
ATOM 7907 N N . VAL B 1 333 ? 6.816 -24.078 7.699 1 93.31 333 VAL B N 1
ATOM 7908 C CA . VAL B 1 333 ? 6.441 -23.625 6.363 1 93.31 333 VAL B CA 1
ATOM 7909 C C . VAL B 1 333 ? 7.633 -22.938 5.695 1 93.31 333 VAL B C 1
ATOM 7911 O O . VAL B 1 333 ? 7.531 -21.797 5.254 1 93.31 333 VAL B O 1
ATOM 7914 N N . ASP B 1 334 ? 8.656 -23.703 5.457 1 92.44 334 ASP B N 1
ATOM 7915 C CA . ASP B 1 334 ? 9.898 -23.203 4.875 1 92.44 334 ASP B CA 1
ATOM 7916 C C . ASP B 1 334 ? 9.625 -22.453 3.568 1 92.44 334 ASP B C 1
ATOM 7918 O O . ASP B 1 334 ? 8.828 -22.906 2.744 1 92.44 334 ASP B O 1
ATOM 7922 N N . TYR B 1 335 ? 10.305 -21.391 3.375 1 94.31 335 TYR B N 1
ATOM 7923 C CA . TYR B 1 335 ? 10.141 -20.547 2.195 1 94.31 335 TYR B CA 1
ATOM 7924 C C . TYR B 1 335 ? 10.516 -21.297 0.927 1 94.31 335 TYR B C 1
ATOM 7926 O O . TYR B 1 335 ? 9.914 -21.094 -0.13 1 94.31 335 TYR B O 1
ATOM 7934 N N . TRP B 1 336 ? 11.461 -22.188 1.018 1 92.12 336 TRP B N 1
ATOM 7935 C CA . TRP B 1 336 ? 12.008 -22.875 -0.146 1 92.12 336 TRP B CA 1
ATOM 7936 C C . TRP B 1 336 ? 11.406 -24.266 -0.292 1 92.12 336 TRP B C 1
ATOM 7938 O O . TRP B 1 336 ? 11.883 -25.078 -1.093 1 92.12 336 TRP B O 1
ATOM 7948 N N . ALA B 1 337 ? 10.32 -24.469 0.478 1 90.56 337 ALA B N 1
ATOM 7949 C CA . ALA B 1 337 ? 9.609 -25.734 0.31 1 90.56 337 ALA B CA 1
ATOM 7950 C C . ALA B 1 337 ? 8.977 -25.828 -1.075 1 90.56 337 ALA B C 1
ATOM 7952 O O . ALA B 1 337 ? 8.453 -24.844 -1.596 1 90.56 337 ALA B O 1
ATOM 7953 N N . ASN B 1 338 ? 8.953 -26.984 -1.61 1 88.75 338 ASN B N 1
ATOM 7954 C CA . ASN B 1 338 ? 8.438 -27.188 -2.963 1 88.75 338 ASN B CA 1
ATOM 7955 C C . ASN B 1 338 ? 6.914 -27.25 -2.98 1 88.75 338 ASN B C 1
ATOM 7957 O O . ASN B 1 338 ? 6.285 -26.844 -3.959 1 88.75 338 ASN B O 1
ATOM 7961 N N . ASP B 1 339 ? 6.344 -27.906 -1.939 1 92.12 339 ASP B N 1
ATOM 7962 C CA . ASP B 1 339 ? 4.891 -28.031 -1.93 1 92.12 339 ASP B CA 1
ATOM 7963 C C . ASP B 1 339 ? 4.348 -28.062 -0.502 1 92.12 339 ASP B C 1
ATOM 7965 O O . ASP B 1 339 ? 4.645 -28.984 0.265 1 92.12 339 ASP B O 1
ATOM 7969 N N . LEU B 1 340 ? 3.561 -27.078 -0.167 1 92.56 340 LEU B N 1
ATOM 7970 C CA . LEU B 1 340 ? 2.973 -26.953 1.162 1 92.56 340 LEU B CA 1
ATOM 7971 C C . LEU B 1 340 ? 1.465 -27.188 1.11 1 92.56 340 LEU B C 1
ATOM 7973 O O . LEU B 1 340 ? 0.795 -27.172 2.146 1 92.56 340 LEU B O 1
ATOM 7977 N N . LEU B 1 341 ? 0.904 -27.469 -0.067 1 95.06 341 LEU B N 1
ATOM 7978 C CA . LEU B 1 341 ? -0.543 -27.391 -0.234 1 95.06 341 LEU B CA 1
ATOM 7979 C C . LEU B 1 341 ? -1.118 -28.75 -0.618 1 95.06 341 LEU B C 1
ATOM 7981 O O . LEU B 1 341 ? -2.281 -29.031 -0.332 1 95.06 341 LEU B O 1
ATOM 7985 N N . TYR B 1 342 ? -0.356 -29.531 -1.343 1 93.69 342 TYR B N 1
ATOM 7986 C CA . TYR B 1 342 ? -0.885 -30.766 -1.901 1 93.69 342 TYR B CA 1
ATOM 7987 C C . TYR B 1 342 ? -0.121 -31.969 -1.37 1 93.69 342 TYR B C 1
ATOM 7989 O O . TYR B 1 342 ? 1.067 -31.875 -1.056 1 93.69 342 TYR B O 1
ATOM 7997 N N . THR B 1 343 ? -0.768 -33.125 -1.312 1 90.25 343 THR B N 1
ATOM 7998 C CA . THR B 1 343 ? -0.158 -34.344 -0.788 1 90.25 343 THR B CA 1
ATOM 7999 C C . THR B 1 343 ? -0.062 -35.406 -1.873 1 90.25 343 THR B C 1
ATOM 8001 O O . THR B 1 343 ? 0.391 -36.531 -1.613 1 90.25 343 THR B O 1
ATOM 8004 N N . SER B 1 344 ? -0.558 -35.094 -3.098 1 87.38 344 SER B N 1
ATOM 8005 C CA . SER B 1 344 ? -0.488 -36.031 -4.211 1 87.38 344 SER B CA 1
ATOM 8006 C C . SER B 1 344 ? -0.031 -35.344 -5.492 1 87.38 344 SER B C 1
ATOM 8008 O O . SER B 1 344 ? 0.004 -34.094 -5.562 1 87.38 344 SER B O 1
ATOM 8010 N N . SER B 1 345 ? 0.354 -36.094 -6.402 1 88.62 345 SER B N 1
ATOM 8011 C CA . SER B 1 345 ? 0.604 -35.594 -7.746 1 88.62 345 SER B CA 1
ATOM 8012 C C . SER B 1 345 ? -0.699 -35.25 -8.461 1 88.62 345 SER B C 1
ATOM 8014 O O . SER B 1 345 ? -1.781 -35.625 -7.996 1 88.62 345 SER B O 1
ATOM 8016 N N . ALA B 1 346 ? -0.514 -34.531 -9.539 1 90.25 346 ALA B N 1
ATOM 8017 C CA . ALA B 1 346 ? -1.686 -34.125 -10.297 1 90.25 346 ALA B CA 1
ATOM 8018 C C . ALA B 1 346 ? -2.291 -35.281 -11.07 1 90.25 346 ALA B C 1
ATOM 8020 O O . ALA B 1 346 ? -1.564 -36.094 -11.625 1 90.25 346 ALA B O 1
ATOM 8021 N N . GLY B 1 347 ? -3.605 -35.375 -11.047 1 85.94 347 GLY B N 1
ATOM 8022 C CA . GLY B 1 347 ? -4.348 -36.344 -11.828 1 85.94 347 GLY B CA 1
ATOM 8023 C C . GLY B 1 347 ? -5.453 -35.719 -12.664 1 85.94 347 GLY B C 1
ATOM 8024 O O . GLY B 1 347 ? -5.754 -34.531 -12.516 1 85.94 347 GLY B O 1
ATOM 8025 N N . GLY B 1 348 ? -5.988 -36.531 -13.656 1 87.44 348 GLY B N 1
ATOM 8026 C CA . GLY B 1 348 ? -7.09 -36.094 -14.492 1 87.44 348 GLY B CA 1
ATOM 8027 C C . GLY B 1 348 ? -6.699 -35.906 -15.953 1 87.44 348 GLY B C 1
ATOM 8028 O O . GLY B 1 348 ? -5.512 -35.906 -16.281 1 87.44 348 GLY B O 1
ATOM 8029 N N . VAL B 1 349 ? -7.684 -35.656 -16.766 1 88.25 349 VAL B N 1
ATOM 8030 C CA . VAL B 1 349 ? -7.504 -35.688 -18.219 1 88.25 349 VAL B CA 1
ATOM 8031 C C . VAL B 1 349 ? -6.848 -34.406 -18.688 1 88.25 349 VAL B C 1
ATOM 8033 O O . VAL B 1 349 ? -6.32 -34.312 -19.797 1 88.25 349 VAL B O 1
ATOM 8036 N N . PHE B 1 350 ? -6.844 -33.344 -17.875 1 90.06 350 PHE B N 1
ATOM 8037 C CA . PHE B 1 350 ? -6.27 -32.062 -18.281 1 90.06 350 PHE B CA 1
ATOM 8038 C C . PHE B 1 350 ? -4.848 -31.922 -17.75 1 90.06 350 PHE B C 1
ATOM 8040 O O . PHE B 1 350 ? -4.223 -30.875 -17.922 1 90.06 350 PHE B O 1
ATOM 8047 N N . ASN B 1 351 ? -4.422 -32.938 -17.078 1 87.94 351 ASN B N 1
ATOM 8048 C CA . ASN B 1 351 ? -3.014 -32.969 -16.688 1 87.94 351 ASN B CA 1
ATOM 8049 C C . ASN B 1 351 ? -2.121 -33.375 -17.859 1 87.94 351 ASN B C 1
ATOM 8051 O O . ASN B 1 351 ? -2.482 -34.25 -18.656 1 87.94 351 ASN B O 1
ATOM 8055 N N . TYR B 1 352 ? -1.017 -32.719 -18 1 86.38 352 TYR B N 1
ATOM 8056 C CA . TYR B 1 352 ? -0.128 -33.031 -19.125 1 86.38 352 TYR B CA 1
ATOM 8057 C C . TYR B 1 352 ? 1.331 -32.844 -18.719 1 86.38 352 TYR B C 1
ATOM 8059 O O . TYR B 1 352 ? 1.625 -32.219 -17.703 1 86.38 352 TYR B O 1
ATOM 8067 N N . SER B 1 353 ? 2.123 -33.5 -19.391 1 80.44 353 SER B N 1
ATOM 8068 C CA . SER B 1 353 ? 3.566 -33.281 -19.406 1 80.44 353 SER B CA 1
ATOM 8069 C C . SER B 1 353 ? 4.055 -32.938 -20.812 1 80.44 353 SER B C 1
ATOM 8071 O O . SER B 1 353 ? 3.916 -33.719 -21.75 1 80.44 353 SER B O 1
ATOM 8073 N N . THR B 1 354 ? 4.598 -31.781 -20.875 1 84.12 354 THR B N 1
ATOM 8074 C CA . THR B 1 354 ? 4.926 -31.266 -22.203 1 84.12 354 THR B CA 1
ATOM 8075 C C . THR B 1 354 ? 6.328 -31.703 -22.609 1 84.12 354 THR B C 1
ATOM 8077 O O . THR B 1 354 ? 7.309 -31.391 -21.938 1 84.12 354 THR B O 1
ATOM 8080 N N . LYS B 1 355 ? 6.383 -32.438 -23.656 1 81.88 355 LYS B N 1
ATOM 8081 C CA . LYS B 1 355 ? 7.602 -32.781 -24.375 1 81.88 355 LYS B CA 1
ATOM 8082 C C . LYS B 1 355 ? 7.488 -32.406 -25.859 1 81.88 355 LYS B C 1
ATOM 8084 O O . LYS B 1 355 ? 6.426 -32.562 -26.453 1 81.88 355 LYS B O 1
ATOM 8089 N N . ALA B 1 356 ? 8.586 -31.875 -26.375 1 83.88 356 ALA B N 1
ATOM 8090 C CA . ALA B 1 356 ? 8.555 -31.406 -27.766 1 83.88 356 ALA B CA 1
ATOM 8091 C C . ALA B 1 356 ? 8.133 -32.531 -28.719 1 83.88 356 ALA B C 1
ATOM 8093 O O . ALA B 1 356 ? 7.328 -32.281 -29.625 1 83.88 356 ALA B O 1
ATOM 8094 N N . GLU B 1 357 ? 8.586 -33.688 -28.5 1 81.94 357 GLU B N 1
ATOM 8095 C CA . GLU B 1 357 ? 8.297 -34.812 -29.359 1 81.94 357 GLU B CA 1
ATOM 8096 C C . GLU B 1 357 ? 6.809 -35.156 -29.359 1 81.94 357 GLU B C 1
ATOM 8098 O O . GLU B 1 357 ? 6.223 -35.406 -30.422 1 81.94 357 GLU B O 1
ATOM 8103 N N . SER B 1 358 ? 6.359 -35.188 -28.172 1 84.88 358 SER B N 1
ATOM 8104 C CA . SER B 1 358 ? 4.941 -35.5 -28.047 1 84.88 358 SER B CA 1
ATOM 8105 C C . SER B 1 358 ? 4.07 -34.438 -28.703 1 84.88 358 SER B C 1
ATOM 8107 O O . SER B 1 358 ? 3.072 -34.781 -29.344 1 84.88 358 SER B O 1
ATOM 8109 N N . VAL B 1 359 ? 4.48 -33.25 -28.531 1 89.06 359 VAL B N 1
ATOM 8110 C CA . VAL B 1 359 ? 3.736 -32.125 -29.109 1 89.06 359 VAL B CA 1
ATOM 8111 C C . VAL B 1 359 ? 3.777 -32.219 -30.625 1 89.06 359 VAL B C 1
ATOM 8113 O O . VAL B 1 359 ? 2.77 -31.969 -31.297 1 89.06 359 VAL B O 1
ATOM 8116 N N . LEU B 1 360 ? 4.883 -32.594 -31.188 1 87.5 360 LEU B N 1
ATOM 8117 C CA . LEU B 1 360 ? 5.055 -32.656 -32.625 1 87.5 360 LEU B CA 1
ATOM 8118 C C . LEU B 1 360 ? 4.363 -33.875 -33.219 1 87.5 360 LEU B C 1
ATOM 8120 O O . LEU B 1 360 ? 3.836 -33.844 -34.344 1 87.5 360 LEU B O 1
ATOM 8124 N N . LYS B 1 361 ? 4.414 -34.969 -32.5 1 86.06 361 LYS B N 1
ATOM 8125 C CA . LYS B 1 361 ? 3.783 -36.188 -32.938 1 86.06 361 LYS B CA 1
ATOM 8126 C C . LYS B 1 361 ? 2.262 -36.062 -32.906 1 86.06 361 LYS B C 1
ATOM 8128 O O . LYS B 1 361 ? 1.577 -36.562 -33.812 1 86.06 361 LYS B O 1
ATOM 8133 N N . GLU B 1 362 ? 1.815 -35.469 -31.875 1 88.56 362 GLU B N 1
ATOM 8134 C CA . GLU B 1 362 ? 0.375 -35.312 -31.688 1 88.56 362 GLU B CA 1
ATOM 8135 C C . GLU B 1 362 ? -0.018 -33.844 -31.578 1 88.56 362 GLU B C 1
ATOM 8137 O O . GLU B 1 362 ? -0.696 -33.469 -30.625 1 88.56 362 GLU B O 1
ATOM 8142 N N . THR B 1 363 ? 0.285 -33.125 -32.562 1 89 363 THR B N 1
ATOM 8143 C CA . THR B 1 363 ? 0.18 -31.672 -32.562 1 89 363 THR B CA 1
ATOM 8144 C C . THR B 1 363 ? -1.257 -31.234 -32.281 1 89 363 THR B C 1
ATOM 8146 O O . THR B 1 363 ? -1.502 -30.391 -31.422 1 89 363 THR B O 1
ATOM 8149 N N . GLN B 1 364 ? -2.225 -31.828 -33 1 89.75 364 GLN B N 1
ATOM 8150 C CA . GLN B 1 364 ? -3.617 -31.422 -32.875 1 89.75 364 GLN B CA 1
ATOM 8151 C C . GLN B 1 364 ? -4.16 -31.75 -31.484 1 89.75 364 GLN B C 1
ATOM 8153 O O . GLN B 1 364 ? -4.91 -30.969 -30.891 1 89.75 364 GLN B O 1
ATOM 8158 N N . GLU B 1 365 ? -3.812 -32.875 -30.969 1 89.25 365 GLU B N 1
ATOM 8159 C CA . GLU B 1 365 ? -4.258 -33.281 -29.641 1 89.25 365 GLU B CA 1
ATOM 8160 C C . GLU B 1 365 ? -3.746 -32.312 -28.578 1 89.25 365 GLU B C 1
ATOM 8162 O O . GLU B 1 365 ? -4.484 -31.953 -27.656 1 89.25 365 GLU B O 1
ATOM 8167 N N . TYR B 1 366 ? -2.531 -31.953 -28.734 1 91.5 366 TYR B N 1
ATOM 8168 C CA . TYR B 1 366 ? -1.947 -31.031 -27.75 1 91.5 366 TYR B CA 1
ATOM 8169 C C . TYR B 1 366 ? -2.545 -29.641 -27.906 1 91.5 366 TYR B C 1
ATOM 8171 O O . TYR B 1 366 ? -2.803 -28.953 -26.906 1 91.5 366 TYR B O 1
ATOM 8179 N N . LYS B 1 367 ? -2.76 -29.219 -29.062 1 91.25 367 LYS B N 1
ATOM 8180 C CA . LYS B 1 367 ? -3.439 -27.938 -29.281 1 91.25 367 LYS B CA 1
ATOM 8181 C C . LYS B 1 367 ? -4.789 -27.906 -28.578 1 91.25 367 LYS B C 1
ATOM 8183 O O . LYS B 1 367 ? -5.105 -26.938 -27.875 1 91.25 367 LYS B O 1
ATOM 8188 N N . ASP B 1 368 ? -5.523 -28.969 -28.734 1 91.25 368 ASP B N 1
ATOM 8189 C CA . ASP B 1 368 ? -6.844 -29.062 -28.109 1 91.25 368 ASP B CA 1
ATOM 8190 C C . ASP B 1 368 ? -6.73 -29.109 -26.594 1 91.25 368 ASP B C 1
ATOM 8192 O O . ASP B 1 368 ? -7.527 -28.484 -25.891 1 91.25 368 ASP B O 1
ATOM 8196 N N . LEU B 1 369 ? -5.812 -29.812 -26.156 1 92.06 369 LEU B N 1
ATOM 8197 C CA . LEU B 1 369 ? -5.613 -29.969 -24.719 1 92.06 369 LEU B CA 1
ATOM 8198 C C . LEU B 1 369 ? -5.301 -28.625 -24.078 1 92.06 369 LEU B C 1
ATOM 8200 O O . LEU B 1 369 ? -5.926 -28.234 -23.078 1 92.06 369 LEU B O 1
ATOM 8204 N N . TYR B 1 370 ? -4.293 -27.906 -24.641 1 94.5 370 TYR B N 1
ATOM 8205 C CA . TYR B 1 370 ? -3.906 -26.609 -24.078 1 94.5 370 TYR B CA 1
ATOM 8206 C C . TYR B 1 370 ? -5.059 -25.609 -24.156 1 94.5 370 TYR B C 1
ATOM 8208 O O . TYR B 1 370 ? -5.258 -24.812 -23.25 1 94.5 370 TYR B O 1
ATOM 8216 N N . GLU B 1 371 ? -5.785 -25.688 -25.156 1 94.5 371 GLU B N 1
ATOM 8217 C CA . GLU B 1 371 ? -6.93 -24.797 -25.312 1 94.5 371 GLU B CA 1
ATOM 8218 C C . GLU B 1 371 ? -8.008 -25.094 -24.266 1 94.5 371 GLU B C 1
ATOM 8220 O O . GLU B 1 371 ? -8.602 -24.172 -23.703 1 94.5 371 GLU B O 1
ATOM 8225 N N . LYS B 1 372 ? -8.289 -26.359 -24.125 1 90.88 372 LYS B N 1
ATOM 8226 C CA . LYS B 1 372 ? -9.25 -26.75 -23.094 1 90.88 372 LYS B CA 1
ATOM 8227 C C . LYS B 1 372 ? -8.797 -26.281 -21.719 1 90.88 372 LYS B C 1
ATOM 8229 O O . LYS B 1 372 ? -9.609 -25.828 -20.906 1 90.88 372 LYS B O 1
ATOM 8234 N N . CYS B 1 373 ? -7.523 -26.422 -21.469 1 94.19 373 CYS B N 1
ATOM 8235 C CA . CYS B 1 373 ? -6.973 -25.953 -20.203 1 94.19 373 CYS B CA 1
ATOM 8236 C C . CYS B 1 373 ? -7.168 -24.438 -20.062 1 94.19 373 CYS B C 1
ATOM 8238 O O . CYS B 1 373 ? -7.59 -23.969 -19 1 94.19 373 CYS B O 1
ATOM 8240 N N . TYR B 1 374 ? -6.883 -23.734 -21.078 1 95.5 374 TYR B N 1
ATOM 8241 C CA . TYR B 1 374 ? -7.078 -22.297 -21.062 1 95.5 374 TYR B CA 1
ATOM 8242 C C . TYR B 1 374 ? -8.531 -21.938 -20.75 1 95.5 374 TYR B C 1
ATOM 8244 O O . TYR B 1 374 ? -8.805 -21.078 -19.922 1 95.5 374 TYR B O 1
ATOM 8252 N N . GLN B 1 375 ? -9.43 -22.578 -21.438 1 92.38 375 GLN B N 1
ATOM 8253 C CA . GLN B 1 375 ? -10.844 -22.281 -21.266 1 92.38 375 GLN B CA 1
ATOM 8254 C C . GLN B 1 375 ? -11.281 -22.547 -19.828 1 92.38 375 GLN B C 1
ATOM 8256 O O . GLN B 1 375 ? -12.07 -21.781 -19.266 1 92.38 375 GLN B O 1
ATOM 8261 N N . LEU B 1 376 ? -10.797 -23.578 -19.328 1 92.38 376 LEU B N 1
ATOM 8262 C CA . LEU B 1 376 ? -11.102 -23.891 -17.938 1 92.38 376 LEU B CA 1
ATOM 8263 C C . LEU B 1 376 ? -10.57 -22.797 -17.016 1 92.38 376 LEU B C 1
ATOM 8265 O O . LEU B 1 376 ? -11.305 -22.281 -16.172 1 92.38 376 LEU B O 1
ATOM 8269 N N . ARG B 1 377 ? -9.297 -22.484 -17.156 1 95.62 377 ARG B N 1
ATOM 8270 C CA . ARG B 1 377 ? -8.648 -21.5 -16.297 1 95.62 377 ARG B CA 1
ATOM 8271 C C . ARG B 1 377 ? -9.266 -20.109 -16.469 1 95.62 377 ARG B C 1
ATOM 8273 O O . ARG B 1 377 ? -9.422 -19.375 -15.5 1 95.62 377 ARG B O 1
ATOM 8280 N N . ARG B 1 378 ? -9.586 -19.812 -17.672 1 95 378 ARG B N 1
ATOM 8281 C CA . ARG B 1 378 ? -10.289 -18.562 -17.969 1 95 378 ARG B CA 1
ATOM 8282 C C . ARG B 1 378 ? -11.617 -18.484 -17.234 1 95 378 ARG B C 1
ATOM 8284 O O . ARG B 1 378 ? -11.961 -17.453 -16.656 1 95 378 ARG B O 1
ATOM 8291 N N . SER B 1 379 ? -12.32 -19.516 -17.281 1 92.81 379 SER B N 1
ATOM 8292 C CA . SER B 1 379 ? -13.602 -19.578 -16.578 1 92.81 379 SER B CA 1
ATOM 8293 C C . SER B 1 379 ? -13.422 -19.438 -15.07 1 92.81 379 SER B C 1
ATOM 8295 O O . SER B 1 379 ? -14.227 -18.781 -14.406 1 92.81 379 SER B O 1
ATOM 8297 N N . GLU B 1 380 ? -12.422 -20.047 -14.586 1 93.38 380 GLU B N 1
ATOM 8298 C CA . GLU B 1 380 ? -12.125 -19.922 -13.156 1 93.38 380 GLU B CA 1
ATOM 8299 C C . GLU B 1 380 ? -11.867 -18.469 -12.773 1 93.38 380 GLU B C 1
ATOM 8301 O O . GLU B 1 380 ? -12.352 -18.016 -11.742 1 93.38 380 GLU B O 1
ATOM 8306 N N . LEU B 1 381 ? -11.141 -17.734 -13.586 1 95.88 381 LEU B N 1
ATOM 8307 C CA . LEU B 1 381 ? -10.844 -16.344 -13.312 1 95.88 381 LEU B CA 1
ATOM 8308 C C . LEU B 1 381 ? -12.117 -15.492 -13.367 1 95.88 381 LEU B C 1
ATOM 8310 O O . LEU B 1 381 ? -12.375 -14.695 -12.461 1 95.88 381 LEU B O 1
ATOM 8314 N N . HIS B 1 382 ? -12.914 -15.719 -14.383 1 93.19 382 HIS B N 1
ATOM 8315 C CA . HIS B 1 382 ? -14.164 -14.977 -14.484 1 93.19 382 HIS B CA 1
ATOM 8316 C C . HIS B 1 382 ? -15.062 -15.25 -13.281 1 93.19 382 HIS B C 1
ATOM 8318 O O . HIS B 1 382 ? -15.648 -14.328 -12.711 1 93.19 382 HIS B O 1
ATOM 8324 N N . PHE B 1 383 ? -15.133 -16.484 -12.945 1 91.94 383 PHE B N 1
ATOM 8325 C CA . PHE B 1 383 ? -15.977 -16.891 -11.828 1 91.94 383 PHE B CA 1
ATOM 8326 C C . PHE B 1 383 ? -15.516 -16.234 -10.531 1 91.94 383 PHE B C 1
ATOM 8328 O O . PHE B 1 383 ? -16.344 -15.75 -9.75 1 91.94 383 PHE B O 1
ATOM 8335 N N . THR B 1 384 ? -14.289 -16.188 -10.344 1 94.94 384 THR B N 1
ATOM 8336 C CA . THR B 1 384 ? -13.703 -15.625 -9.133 1 94.94 384 THR B CA 1
ATOM 8337 C C . THR B 1 384 ? -13.898 -14.109 -9.102 1 94.94 384 THR B C 1
ATOM 8339 O O . THR B 1 384 ? -14.359 -13.562 -8.102 1 94.94 384 THR B O 1
ATOM 8342 N N . ILE B 1 385 ? -13.617 -13.406 -10.164 1 94.25 385 ILE B N 1
ATOM 8343 C CA . ILE B 1 385 ? -13.672 -11.953 -10.227 1 94.25 385 ILE B CA 1
ATOM 8344 C C . ILE B 1 385 ? -15.117 -11.477 -10.078 1 94.25 385 ILE B C 1
ATOM 8346 O O . ILE B 1 385 ? -15.391 -10.5 -9.383 1 94.25 385 ILE B O 1
ATOM 8350 N N . ALA B 1 386 ? -16.031 -12.203 -10.633 1 89.75 386 ALA B N 1
ATOM 8351 C CA . ALA B 1 386 ? -17.438 -11.836 -10.586 1 89.75 386 ALA B CA 1
ATOM 8352 C C . ALA B 1 386 ? -17.969 -11.906 -9.156 1 89.75 386 ALA B C 1
ATOM 8354 O O . ALA B 1 386 ? -19.031 -11.344 -8.852 1 89.75 386 ALA B O 1
ATOM 8355 N N . ARG B 1 387 ? -17.25 -12.547 -8.336 1 91.94 387 ARG B N 1
ATOM 8356 C CA . ARG B 1 387 ? -17.781 -12.789 -6.996 1 91.94 387 ARG B CA 1
ATOM 8357 C C . ARG B 1 387 ? -16.938 -12.062 -5.945 1 91.94 387 ARG B C 1
ATOM 8359 O O . ARG B 1 387 ? -17.109 -12.281 -4.746 1 91.94 387 ARG B O 1
ATOM 8366 N N . LEU B 1 388 ? -16.047 -11.273 -6.371 1 93.62 388 LEU B N 1
ATOM 8367 C CA . LEU B 1 388 ? -15.258 -10.453 -5.453 1 93.62 388 LEU B CA 1
ATOM 8368 C C . LEU B 1 388 ? -16.141 -9.461 -4.715 1 93.62 388 LEU B C 1
ATOM 8370 O O . LEU B 1 388 ? -17.156 -9 -5.262 1 93.62 388 LEU B O 1
ATOM 8374 N N . PRO B 1 389 ? -15.742 -9.156 -3.475 1 91.88 389 PRO B N 1
ATOM 8375 C CA . PRO B 1 389 ? -16.5 -8.117 -2.768 1 91.88 389 PRO B CA 1
ATOM 8376 C C . PRO B 1 389 ? -16.453 -6.766 -3.477 1 91.88 389 PRO B C 1
ATOM 8378 O O . PRO B 1 389 ? -15.469 -6.453 -4.156 1 91.88 389 PRO B O 1
ATOM 8381 N N . ALA B 1 390 ? -17.422 -5.938 -3.178 1 86.75 390 ALA B N 1
ATOM 8382 C CA . ALA B 1 390 ? -17.547 -4.629 -3.812 1 86.75 390 ALA B CA 1
ATOM 8383 C C . ALA B 1 390 ? -16.344 -3.74 -3.48 1 86.75 390 ALA B C 1
ATOM 8385 O O . ALA B 1 390 ? -15.898 -2.949 -4.316 1 86.75 390 ALA B O 1
ATOM 8386 N N . TRP B 1 391 ? -15.867 -3.9 -2.295 1 88.69 391 TRP B N 1
ATOM 8387 C CA . TRP B 1 391 ? -14.766 -3.023 -1.902 1 88.69 391 TRP B CA 1
ATOM 8388 C C . TRP B 1 391 ? -13.508 -3.342 -2.697 1 88.69 391 TRP B C 1
ATOM 8390 O O . TRP B 1 391 ? -12.711 -2.447 -2.992 1 88.69 391 TRP B O 1
ATOM 8400 N N . VAL B 1 392 ? -13.305 -4.598 -3.057 1 92.31 392 VAL B N 1
ATOM 8401 C CA . VAL B 1 392 ? -12.164 -4.98 -3.877 1 92.31 392 VAL B CA 1
ATOM 8402 C C . VAL B 1 392 ? -12.312 -4.391 -5.277 1 92.31 392 VAL B C 1
ATOM 8404 O O . VAL B 1 392 ? -11.344 -3.873 -5.844 1 92.31 392 VAL B O 1
ATOM 8407 N N . LEU B 1 393 ? -13.484 -4.469 -5.773 1 87.56 393 LEU B N 1
ATOM 8408 C CA . LEU B 1 393 ? -13.758 -3.941 -7.105 1 87.56 393 LEU B CA 1
ATOM 8409 C C . LEU B 1 393 ? -13.57 -2.428 -7.141 1 87.56 393 LEU B C 1
ATOM 8411 O O . LEU B 1 393 ? -13.062 -1.884 -8.125 1 87.56 393 LEU B O 1
ATOM 8415 N N . SER B 1 394 ? -13.953 -1.814 -6.066 1 84.38 394 SER B N 1
ATOM 8416 C CA . SER B 1 394 ? -13.82 -0.364 -5.984 1 84.38 394 SER B CA 1
ATOM 8417 C C . SER B 1 394 ? -12.359 0.047 -5.84 1 84.38 394 SER B C 1
ATOM 8419 O O . SER B 1 394 ? -11.93 1.047 -6.422 1 84.38 394 SER B O 1
ATOM 8421 N N . GLN B 1 395 ? -11.68 -0.648 -5.074 1 86.19 395 GLN B N 1
ATOM 8422 C CA . GLN B 1 395 ? -10.258 -0.365 -4.902 1 86.19 395 GLN B CA 1
ATOM 8423 C C . GLN B 1 395 ? -9.477 -0.683 -6.172 1 86.19 395 GLN B C 1
ATOM 8425 O O . GLN B 1 395 ? -8.508 0.005 -6.5 1 86.19 395 GLN B O 1
ATOM 8430 N N . GLY B 1 396 ? -9.992 -1.714 -6.883 1 88.94 396 GLY B N 1
ATOM 8431 C CA . GLY B 1 396 ? -9.25 -2.293 -7.988 1 88.94 396 GLY B CA 1
ATOM 8432 C C . GLY B 1 396 ? -8.375 -3.463 -7.574 1 88.94 396 GLY B C 1
ATOM 8433 O O . GLY B 1 396 ? -8.109 -3.654 -6.387 1 88.94 396 GLY B O 1
ATOM 8434 N N . PHE B 1 397 ? -7.977 -4.242 -8.523 1 94.12 397 PHE B N 1
ATOM 8435 C CA . PHE B 1 397 ? -7.172 -5.418 -8.219 1 94.12 397 PHE B CA 1
ATOM 8436 C C . PHE B 1 397 ? -6.16 -5.684 -9.328 1 94.12 397 PHE B C 1
ATOM 8438 O O . PHE B 1 397 ? -6.277 -5.137 -10.43 1 94.12 397 PHE B O 1
ATOM 8445 N N . PHE B 1 398 ? -5.117 -6.387 -9 1 96.75 398 PHE B N 1
ATOM 8446 C CA . PHE B 1 398 ? -4.105 -6.84 -9.945 1 96.75 398 PHE B CA 1
ATOM 8447 C C . PHE B 1 398 ? -4.402 -8.258 -10.414 1 96.75 398 PHE B C 1
ATOM 8449 O O . PHE B 1 398 ? -5.047 -9.031 -9.695 1 96.75 398 PHE B O 1
ATOM 8456 N N . LEU B 1 399 ? -3.953 -8.555 -11.602 1 97.81 399 LEU B N 1
ATOM 8457 C CA . LEU B 1 399 ? -3.951 -9.914 -12.125 1 97.81 399 LEU B CA 1
ATOM 8458 C C . LEU B 1 399 ? -2.525 -10.438 -12.281 1 97.81 399 LEU B C 1
ATOM 8460 O O . LEU B 1 399 ? -1.635 -9.695 -12.703 1 97.81 399 LEU B O 1
ATOM 8464 N N . GLY B 1 400 ? -2.314 -11.641 -11.906 1 98.38 400 GLY B N 1
ATOM 8465 C CA . GLY B 1 400 ? -0.997 -12.219 -12.094 1 98.38 400 GLY B CA 1
ATOM 8466 C C . GLY B 1 400 ? -1.031 -13.727 -12.273 1 98.38 400 GLY B C 1
ATOM 8467 O O . GLY B 1 400 ? -1.995 -14.383 -11.875 1 98.38 400 GLY B O 1
ATOM 8468 N N . GLY B 1 401 ? -0.02 -14.258 -12.891 1 98.31 401 GLY B N 1
ATOM 8469 C CA . GLY B 1 401 ? 0.085 -15.695 -13.055 1 98.31 401 GLY B CA 1
ATOM 8470 C C . GLY B 1 401 ? 1.475 -16.156 -13.461 1 98.31 401 GLY B C 1
ATOM 8471 O O . GLY B 1 401 ? 2.322 -15.328 -13.82 1 98.31 401 GLY B O 1
ATOM 8472 N N . THR B 1 402 ? 1.664 -17.422 -13.344 1 98.06 402 THR B N 1
ATOM 8473 C CA . THR B 1 402 ? 2.918 -18.062 -13.727 1 98.06 402 THR B CA 1
ATOM 8474 C C . THR B 1 402 ? 2.662 -19.234 -14.672 1 98.06 402 THR B C 1
ATOM 8476 O O . THR B 1 402 ? 1.712 -19.984 -14.484 1 98.06 402 THR B O 1
ATOM 8479 N N . SER B 1 403 ? 3.438 -19.359 -15.734 1 97.19 403 SER B N 1
ATOM 8480 C CA . SER B 1 403 ? 3.357 -20.469 -16.672 1 97.19 403 SER B CA 1
ATOM 8481 C C . SER B 1 403 ? 1.963 -20.578 -17.281 1 97.19 403 SER B C 1
ATOM 8483 O O . SER B 1 403 ? 1.449 -19.625 -17.859 1 97.19 403 SER B O 1
ATOM 8485 N N . GLU B 1 404 ? 1.268 -21.688 -17.031 1 96.88 404 GLU B N 1
ATOM 8486 C CA . GLU B 1 404 ? -0.088 -21.828 -17.562 1 96.88 404 GLU B CA 1
ATOM 8487 C C . GLU B 1 404 ? -0.983 -20.688 -17.094 1 96.88 404 GLU B C 1
ATOM 8489 O O . GLU B 1 404 ? -1.804 -20.172 -17.875 1 96.88 404 GLU B O 1
ATOM 8494 N N . GLY B 1 405 ? -0.837 -20.312 -15.82 1 98.19 405 GLY B N 1
ATOM 8495 C CA . GLY B 1 405 ? -1.564 -19.156 -15.32 1 98.19 405 GLY B CA 1
ATOM 8496 C C . GLY B 1 405 ? -1.193 -17.859 -16.016 1 98.19 405 GLY B C 1
ATOM 8497 O O . GLY B 1 405 ? -2.055 -17.016 -16.281 1 98.19 405 GLY B O 1
ATOM 8498 N N . ALA B 1 406 ? 0.061 -17.734 -16.312 1 98.44 406 ALA B N 1
ATOM 8499 C CA . ALA B 1 406 ? 0.535 -16.547 -17.016 1 98.44 406 ALA B CA 1
ATOM 8500 C C . ALA B 1 406 ? -0.064 -16.484 -18.422 1 98.44 406 ALA B C 1
ATOM 8502 O O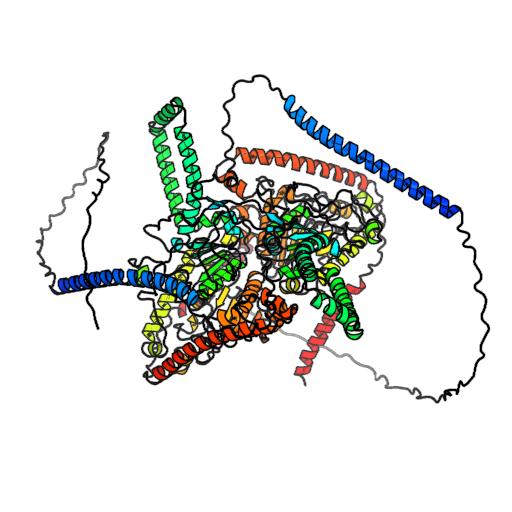 . ALA B 1 406 ? -0.477 -15.406 -18.875 1 98.44 406 ALA B O 1
ATOM 8503 N N . MET B 1 407 ? -0.049 -17.609 -19.094 1 98.12 407 MET B N 1
ATOM 8504 C CA . MET B 1 407 ? -0.687 -17.672 -20.406 1 98.12 407 MET B CA 1
ATOM 8505 C C . MET B 1 407 ? -2.166 -17.328 -20.312 1 98.12 407 MET B C 1
ATOM 8507 O O . MET B 1 407 ? -2.684 -16.578 -21.156 1 98.12 407 MET B O 1
ATOM 8511 N N . THR B 1 408 ? -2.805 -17.766 -19.297 1 98 408 THR B N 1
ATOM 8512 C CA . THR B 1 408 ? -4.215 -17.453 -19.094 1 98 408 THR B CA 1
ATOM 8513 C C . THR B 1 408 ? -4.418 -15.953 -18.875 1 98 408 THR B C 1
ATOM 8515 O O . THR B 1 408 ? -5.324 -15.359 -19.469 1 98 408 THR B O 1
ATOM 8518 N N . VAL B 1 409 ? -3.559 -15.359 -18.047 1 98.12 409 VAL B N 1
ATOM 8519 C CA . VAL B 1 409 ? -3.646 -13.93 -17.766 1 98.12 409 VAL B CA 1
ATOM 8520 C C . VAL B 1 409 ? -3.369 -13.133 -19.047 1 98.12 409 VAL B C 1
ATOM 8522 O O . VAL B 1 409 ? -4.035 -12.133 -19.328 1 98.12 409 VAL B O 1
ATOM 8525 N N . ALA B 1 410 ? -2.434 -13.594 -19.812 1 98.06 410 ALA B N 1
ATOM 8526 C CA . ALA B 1 410 ? -2.086 -12.914 -21.047 1 98.06 410 ALA B CA 1
ATOM 8527 C C . ALA B 1 410 ? -3.264 -12.906 -22.016 1 98.06 410 ALA B C 1
ATOM 8529 O O . ALA B 1 410 ? -3.564 -11.883 -22.641 1 98.06 410 ALA B O 1
ATOM 8530 N N . ARG B 1 411 ? -3.939 -14.023 -22.078 1 96.75 411 ARG B N 1
ATOM 8531 C CA . ARG B 1 411 ? -5.008 -14.195 -23.062 1 96.75 411 ARG B CA 1
ATOM 8532 C C . ARG B 1 411 ? -6.352 -13.75 -22.484 1 96.75 411 ARG B C 1
ATOM 8534 O O . ARG B 1 411 ? -7.332 -13.617 -23.219 1 96.75 411 ARG B O 1
ATOM 8541 N N . PHE B 1 412 ? -6.379 -13.484 -21.25 1 96.19 412 PHE B N 1
ATOM 8542 C CA . PHE B 1 412 ? -7.613 -13.203 -20.516 1 96.19 412 PHE B CA 1
ATOM 8543 C C . PHE B 1 412 ? -8.289 -11.953 -21.062 1 96.19 412 PHE B C 1
ATOM 8545 O O . PHE B 1 412 ? -7.656 -10.898 -21.172 1 96.19 412 PHE B O 1
ATOM 8552 N N . ASP B 1 413 ? -9.539 -12.055 -21.391 1 91.06 413 ASP B N 1
ATOM 8553 C CA . ASP B 1 413 ? -10.312 -10.914 -21.859 1 91.06 413 ASP B CA 1
ATOM 8554 C C . ASP B 1 413 ? -10.836 -10.094 -20.688 1 91.06 413 ASP B C 1
ATOM 8556 O O . ASP B 1 413 ? -11.984 -10.273 -20.266 1 91.06 413 ASP B O 1
ATOM 8560 N N . ASP B 1 414 ? -10.039 -9.156 -20.344 1 88.06 414 ASP B N 1
ATOM 8561 C CA . ASP B 1 414 ? -10.367 -8.422 -19.109 1 88.06 414 ASP B CA 1
ATOM 8562 C C . ASP B 1 414 ? -11.109 -7.129 -19.438 1 88.06 414 ASP B C 1
ATOM 8564 O O . ASP B 1 414 ? -11.297 -6.281 -18.547 1 88.06 414 ASP B O 1
ATOM 8568 N N . GLN B 1 415 ? -11.625 -6.953 -20.562 1 85.44 415 GLN B N 1
ATOM 8569 C CA . GLN B 1 415 ? -12.32 -5.73 -20.969 1 85.44 415 GLN B CA 1
ATOM 8570 C C . GLN B 1 415 ? -13.547 -5.484 -20.109 1 85.44 415 GLN B C 1
ATOM 8572 O O . GLN B 1 415 ? -13.875 -4.336 -19.797 1 85.44 415 GLN B O 1
ATOM 8577 N N . ARG B 1 416 ? -14.156 -6.5 -19.766 1 81.81 416 ARG B N 1
ATOM 8578 C CA . ARG B 1 416 ? -15.406 -6.371 -19.016 1 81.81 416 ARG B CA 1
ATOM 8579 C C . ARG B 1 416 ? -15.164 -5.789 -17.641 1 81.81 416 ARG B C 1
ATOM 8581 O O . ARG B 1 416 ? -16.094 -5.297 -16.984 1 81.81 416 ARG B O 1
ATOM 8588 N N . TYR B 1 417 ? -13.984 -5.809 -17.188 1 86.44 417 TYR B N 1
ATOM 8589 C CA . TYR B 1 417 ? -13.703 -5.352 -15.836 1 86.44 417 TYR B CA 1
ATOM 8590 C C . TYR B 1 417 ? -13.172 -3.928 -15.836 1 86.44 417 TYR B C 1
ATOM 8592 O O . TYR B 1 417 ? -13.023 -3.311 -14.773 1 86.44 417 TYR B O 1
ATOM 8600 N N . GLY B 1 418 ? -12.945 -3.443 -17 1 75.31 418 GLY B N 1
ATOM 8601 C CA . GLY B 1 418 ? -12.617 -2.039 -17.188 1 75.31 418 GLY B CA 1
ATOM 8602 C C . GLY B 1 418 ? -11.5 -1.561 -16.281 1 75.31 418 GLY B C 1
ATOM 8603 O O . GLY B 1 418 ? -10.453 -2.201 -16.188 1 75.31 418 GLY B O 1
ATOM 8604 N N . GLU B 1 419 ? -11.789 -0.497 -15.617 1 74.94 419 GLU B N 1
ATOM 8605 C CA . GLU B 1 419 ? -10.781 0.218 -14.844 1 74.94 419 GLU B CA 1
ATOM 8606 C C . GLU B 1 419 ? -10.555 -0.448 -13.492 1 74.94 419 GLU B C 1
ATOM 8608 O O . GLU B 1 419 ? -9.719 0.009 -12.703 1 74.94 419 GLU B O 1
ATOM 8613 N N . MET B 1 420 ? -11.117 -1.571 -13.312 1 85.06 420 MET B N 1
ATOM 8614 C CA . MET B 1 420 ? -10.93 -2.281 -12.055 1 85.06 420 MET B CA 1
ATOM 8615 C C . MET B 1 420 ? -9.57 -2.969 -12.016 1 85.06 420 MET B C 1
ATOM 8617 O O . MET B 1 420 ? -9.062 -3.285 -10.938 1 85.06 420 MET B O 1
ATOM 8621 N N . ILE B 1 421 ? -9.062 -3.209 -13.164 1 90.94 421 ILE B N 1
ATOM 8622 C CA . ILE B 1 421 ? -7.746 -3.844 -13.227 1 90.94 421 ILE B CA 1
ATOM 8623 C C . ILE B 1 421 ? -6.656 -2.777 -13.203 1 90.94 421 ILE B C 1
ATOM 8625 O O . ILE B 1 421 ? -6.551 -1.967 -14.125 1 90.94 421 ILE B O 1
ATOM 8629 N N . ILE B 1 422 ? -5.82 -2.861 -12.219 1 89.5 422 ILE B N 1
ATOM 8630 C CA . ILE B 1 422 ? -4.789 -1.855 -11.984 1 89.5 422 ILE B CA 1
ATOM 8631 C C . ILE B 1 422 ? -3.531 -2.219 -12.773 1 89.5 422 ILE B C 1
ATOM 8633 O O . ILE B 1 422 ? -2.807 -1.338 -13.242 1 89.5 422 ILE B O 1
ATOM 8637 N N . GLY B 1 423 ? -3.275 -3.447 -12.891 1 94.19 423 GLY B N 1
ATOM 8638 C CA . GLY B 1 423 ? -2.094 -3.982 -13.547 1 94.19 423 GLY B CA 1
ATOM 8639 C C . GLY B 1 423 ? -2.102 -5.496 -13.648 1 94.19 423 GLY B C 1
ATOM 8640 O O . GLY B 1 423 ? -2.871 -6.168 -12.961 1 94.19 423 GLY B O 1
ATOM 8641 N N . ARG B 1 424 ? -1.28 -6.012 -14.516 1 97.38 424 ARG B N 1
ATOM 8642 C CA . ARG B 1 424 ? -1.149 -7.465 -14.609 1 97.38 424 ARG B CA 1
ATOM 8643 C C . ARG B 1 424 ? 0.308 -7.871 -14.805 1 97.38 424 ARG B C 1
ATOM 8645 O O . ARG B 1 424 ? 1.09 -7.129 -15.406 1 97.38 424 ARG B O 1
ATOM 8652 N N . PHE B 1 425 ? 0.692 -8.961 -14.258 1 98.19 425 PHE B N 1
ATOM 8653 C CA . PHE B 1 425 ? 2.02 -9.5 -14.547 1 98.19 425 PHE B CA 1
ATOM 8654 C C . PHE B 1 425 ? 1.929 -10.922 -15.078 1 98.19 425 PHE B C 1
ATOM 8656 O O . PHE B 1 425 ? 1.045 -11.68 -14.68 1 98.19 425 PHE B O 1
ATOM 8663 N N . ILE B 1 426 ? 2.744 -11.25 -15.992 1 98.62 426 ILE B N 1
ATOM 8664 C CA . ILE B 1 426 ? 2.867 -12.5 -16.719 1 98.62 426 ILE B CA 1
ATOM 8665 C C . ILE B 1 426 ? 4.254 -13.094 -16.5 1 98.62 426 ILE B C 1
ATOM 8667 O O . ILE B 1 426 ? 5.227 -12.672 -17.125 1 98.62 426 ILE B O 1
ATOM 8671 N N . ASN B 1 427 ? 4.32 -14.078 -15.641 1 98.56 427 ASN B N 1
ATOM 8672 C CA . ASN B 1 427 ? 5.59 -14.664 -15.234 1 98.56 427 ASN B CA 1
ATOM 8673 C C . ASN B 1 427 ? 5.805 -16.031 -15.875 1 98.56 427 ASN B C 1
ATOM 8675 O O . ASN B 1 427 ? 4.938 -16.906 -15.797 1 98.56 427 ASN B O 1
ATOM 8679 N N . SER B 1 428 ? 6.938 -16.234 -16.594 1 98 428 SER B N 1
ATOM 8680 C CA . SER B 1 428 ? 7.359 -17.516 -17.172 1 98 428 SER B CA 1
ATOM 8681 C C . SER B 1 428 ? 6.453 -17.906 -18.328 1 98 428 SER B C 1
ATOM 8683 O O . SER B 1 428 ? 6.016 -19.062 -18.422 1 98 428 SER B O 1
ATOM 8685 N N . PHE B 1 429 ? 6.074 -16.984 -19.141 1 98.12 429 PHE B N 1
ATOM 8686 C CA . PHE B 1 429 ? 5.41 -17.141 -20.422 1 98.12 429 PHE B CA 1
ATOM 8687 C C . PHE B 1 429 ? 5.797 -16 -21.375 1 98.12 429 PHE B C 1
ATOM 8689 O O . PHE B 1 429 ? 5.828 -14.836 -20.969 1 98.12 429 PHE B O 1
ATOM 8696 N N . SER B 1 430 ? 6.09 -16.25 -22.547 1 97.25 430 SER B N 1
ATOM 8697 C CA . SER B 1 430 ? 6.77 -15.312 -23.438 1 97.25 430 SER B CA 1
ATOM 8698 C C . SER B 1 430 ? 5.773 -14.43 -24.188 1 97.25 430 SER B C 1
ATOM 8700 O O . SER B 1 430 ? 6.164 -13.469 -24.859 1 97.25 430 SER B O 1
ATOM 8702 N N . ILE B 1 431 ? 4.473 -14.648 -24.094 1 97.25 431 ILE B N 1
ATOM 8703 C CA . ILE B 1 431 ? 3.447 -13.891 -24.797 1 97.25 431 ILE B CA 1
ATOM 8704 C C . ILE B 1 431 ? 3.717 -13.93 -26.297 1 97.25 431 ILE B C 1
ATOM 8706 O O . ILE B 1 431 ? 3.746 -12.883 -26.953 1 97.25 431 ILE B O 1
ATOM 8710 N N . GLU B 1 432 ? 3.891 -15.07 -26.812 1 96 432 GLU B N 1
ATOM 8711 C CA . GLU B 1 432 ? 4.16 -15.305 -28.234 1 96 432 GLU B CA 1
ATOM 8712 C C . GLU B 1 432 ? 3.395 -16.516 -28.75 1 96 432 GLU B C 1
ATOM 8714 O O . GLU B 1 432 ? 2.963 -17.359 -27.969 1 96 432 GLU B O 1
ATOM 8719 N N . TYR B 1 433 ? 3.225 -16.516 -30.125 1 95.38 433 TYR B N 1
ATOM 8720 C CA . TYR B 1 433 ? 2.707 -17.734 -30.734 1 95.38 433 TYR B CA 1
ATOM 8721 C C . TYR B 1 433 ? 3.713 -18.875 -30.609 1 95.38 433 TYR B C 1
ATOM 8723 O O . TYR B 1 433 ? 4.828 -18.781 -31.125 1 95.38 433 TYR B O 1
ATOM 8731 N N . CYS B 1 434 ? 3.338 -19.891 -29.875 1 94.75 434 CYS B N 1
ATOM 8732 C CA . CYS B 1 434 ? 4.188 -21.062 -29.656 1 94.75 434 CYS B CA 1
ATOM 8733 C C . CYS B 1 434 ? 3.348 -22.312 -29.453 1 94.75 434 CYS B C 1
ATOM 8735 O O . CYS B 1 434 ? 2.1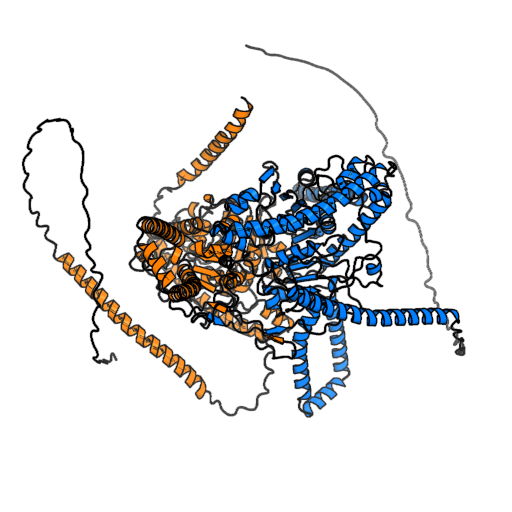54 -22.328 -29.766 1 94.75 434 CYS B O 1
ATOM 8737 N N . TYR B 1 435 ? 3.977 -23.391 -28.969 1 93.06 435 TYR B N 1
ATOM 8738 C CA . TYR B 1 435 ? 3.303 -24.688 -28.875 1 93.06 435 TYR B CA 1
ATOM 8739 C C . TYR B 1 435 ? 2.141 -24.625 -27.891 1 93.06 435 TYR B C 1
ATOM 8741 O O . TYR B 1 435 ? 1.223 -25.438 -27.953 1 93.06 435 TYR B O 1
ATOM 8749 N N . PHE B 1 436 ? 2.197 -23.609 -27 1 94.44 436 PHE B N 1
ATOM 8750 C CA . PHE B 1 436 ? 1.242 -23.531 -25.906 1 94.44 436 PHE B CA 1
ATOM 8751 C C . PHE B 1 436 ? -0.007 -22.766 -26.328 1 94.44 436 PHE B C 1
ATOM 8753 O O . PHE B 1 436 ? -1.004 -22.75 -25.609 1 94.44 436 PHE B O 1
ATOM 8760 N N . THR B 1 437 ? 0.074 -22.156 -27.469 1 94.56 437 THR B N 1
ATOM 8761 C CA . THR B 1 437 ? -1.046 -21.406 -28.031 1 94.56 437 THR B CA 1
ATOM 8762 C C . THR B 1 437 ? -1.444 -21.969 -29.391 1 94.56 437 THR B C 1
ATOM 8764 O O . THR B 1 437 ? -0.593 -22.156 -30.266 1 94.56 437 THR B O 1
ATOM 8767 N N . PRO B 1 438 ? -2.734 -22.172 -29.594 1 91 438 PRO B N 1
ATOM 8768 C CA . PRO B 1 438 ? -3.16 -22.906 -30.781 1 91 438 PRO B CA 1
ATOM 8769 C C . PRO B 1 438 ? -3.031 -22.094 -32.062 1 91 438 PRO B C 1
ATOM 8771 O O . PRO B 1 438 ? -2.91 -22.656 -33.156 1 91 438 PRO B O 1
ATOM 8774 N N . THR B 1 439 ? -3.172 -20.828 -31.984 1 91.44 439 THR B N 1
ATOM 8775 C CA . THR B 1 439 ? -3.121 -19.953 -33.156 1 91.44 439 THR B CA 1
ATOM 8776 C C . THR B 1 439 ? -2.264 -18.719 -32.844 1 91.44 439 THR B C 1
ATOM 8778 O O . THR B 1 439 ? -1.987 -18.422 -31.703 1 91.44 439 THR B O 1
ATOM 8781 N N . PRO B 1 440 ? -1.787 -18.078 -33.844 1 91.62 440 PRO B N 1
ATOM 8782 C CA . PRO B 1 440 ? -1.031 -16.844 -33.656 1 91.62 440 PRO B CA 1
ATOM 8783 C C . PRO B 1 440 ? -1.798 -15.812 -32.812 1 91.62 440 PRO B C 1
ATOM 8785 O O . PRO B 1 440 ? -1.204 -15.109 -31.984 1 91.62 440 PRO B O 1
ATOM 8788 N N . GLU B 1 441 ? -3.059 -15.672 -32.969 1 91.94 441 GLU B N 1
ATOM 8789 C CA . GLU B 1 441 ? -3.885 -14.734 -32.219 1 91.94 441 GLU B CA 1
ATOM 8790 C C . GLU B 1 441 ? -3.895 -15.078 -30.719 1 91.94 441 GLU B C 1
ATOM 8792 O O . GLU B 1 441 ? -3.926 -14.188 -29.875 1 91.94 441 GLU B O 1
ATOM 8797 N N . ALA B 1 442 ? -3.801 -16.344 -30.453 1 93.5 442 ALA B N 1
ATOM 8798 C CA . ALA B 1 442 ? -3.811 -16.812 -29.062 1 93.5 442 ALA B CA 1
ATOM 8799 C C . ALA B 1 442 ? -2.502 -16.469 -28.359 1 93.5 442 ALA B C 1
ATOM 8801 O O . ALA B 1 442 ? -2.418 -16.531 -27.125 1 93.5 442 ALA B O 1
ATOM 8802 N N . GLY B 1 443 ? -1.555 -16.141 -29.172 1 93.94 443 GLY B N 1
ATOM 8803 C CA . GLY B 1 443 ? -0.271 -15.766 -28.609 1 93.94 443 GLY B CA 1
ATOM 8804 C C . GLY B 1 443 ? -0.179 -14.297 -28.25 1 93.94 443 GLY B C 1
ATOM 8805 O O . GLY B 1 443 ? 0.836 -13.844 -27.719 1 93.94 443 GLY B O 1
ATOM 8806 N N . LEU B 1 444 ? -1.244 -13.578 -28.484 1 94.69 444 LEU B N 1
ATOM 8807 C CA . LEU B 1 444 ? -1.294 -12.141 -28.219 1 94.69 444 LEU B CA 1
ATOM 8808 C C . LEU B 1 444 ? -1.93 -11.852 -26.859 1 94.69 444 LEU B C 1
ATOM 8810 O O . LEU B 1 444 ? -2.459 -12.766 -26.219 1 94.69 444 LEU B O 1
ATOM 8814 N N . LEU B 1 445 ? -1.816 -10.617 -26.453 1 95.88 445 LEU B N 1
ATOM 8815 C CA . LEU B 1 445 ? -2.553 -10.156 -25.266 1 95.88 445 LEU B CA 1
ATOM 8816 C C . LEU B 1 445 ? -4.043 -10.039 -25.578 1 95.88 445 LEU B C 1
ATOM 8818 O O . LEU B 1 445 ? -4.43 -9.375 -26.547 1 95.88 445 LEU B O 1
ATOM 8822 N N . GLY B 1 446 ? -4.805 -10.68 -24.781 1 93.38 446 GLY B N 1
ATOM 8823 C CA . GLY B 1 446 ? -6.242 -10.672 -25 1 93.38 446 GLY B CA 1
ATOM 8824 C C . GLY B 1 446 ? -6.945 -9.531 -24.281 1 93.38 446 GLY B C 1
ATOM 8825 O O . GLY B 1 446 ? -8.055 -9.148 -24.656 1 93.38 446 GLY B O 1
ATOM 8826 N N . GLY B 1 447 ? -6.316 -8.969 -23.297 1 91.25 447 GLY B N 1
ATOM 8827 C CA . GLY B 1 447 ? -6.949 -7.973 -22.438 1 91.25 447 GLY B CA 1
ATOM 8828 C C . GLY B 1 447 ? -6.746 -6.555 -22.938 1 91.25 447 GLY B C 1
ATOM 8829 O O . GLY B 1 447 ? -6.273 -6.34 -24.047 1 91.25 447 GLY B O 1
ATOM 8830 N N . GLN B 1 448 ? -7.133 -5.641 -22.109 1 90.94 448 GLN B N 1
ATOM 8831 C CA . GLN B 1 448 ? -7.039 -4.211 -22.375 1 90.94 448 GLN B CA 1
ATOM 8832 C C . GLN B 1 448 ? -5.586 -3.781 -22.562 1 90.94 448 GLN B C 1
ATOM 8834 O O . GLN B 1 448 ? -4.699 -4.254 -21.844 1 90.94 448 GLN B O 1
ATOM 8839 N N . LEU B 1 449 ? -5.387 -2.855 -23.5 1 92.19 449 LEU B N 1
ATOM 8840 C CA . LEU B 1 449 ? -4.023 -2.471 -23.844 1 92.19 449 LEU B CA 1
ATOM 8841 C C . LEU B 1 449 ? -3.559 -1.295 -23 1 92.19 449 LEU B C 1
ATOM 8843 O O . LEU B 1 449 ? -2.381 -0.932 -23.016 1 92.19 449 LEU B O 1
ATOM 8847 N N . ASP B 1 450 ? -4.418 -0.763 -22.172 1 86.75 450 ASP B N 1
ATOM 8848 C CA . ASP B 1 450 ? -4.043 0.353 -21.312 1 86.75 450 ASP B CA 1
ATOM 8849 C C . ASP B 1 450 ? -3.719 -0.129 -19.906 1 86.75 450 ASP B C 1
ATOM 8851 O O . ASP B 1 450 ? -3.316 0.663 -19.047 1 86.75 450 ASP B O 1
ATOM 8855 N N . VAL B 1 451 ? -3.9 -1.423 -19.656 1 92.12 451 VAL B N 1
ATOM 8856 C CA . VAL B 1 451 ? -3.514 -1.979 -18.359 1 92.12 451 VAL B CA 1
ATOM 8857 C C . VAL B 1 451 ? -2.002 -2.182 -18.312 1 92.12 451 VAL B C 1
ATOM 8859 O O . VAL B 1 451 ? -1.437 -2.875 -19.156 1 92.12 451 VAL B O 1
ATOM 8862 N N . PRO B 1 452 ? -1.341 -1.501 -17.328 1 94.19 452 PRO B N 1
ATOM 8863 C CA . PRO B 1 452 ? 0.094 -1.766 -17.203 1 94.19 452 PRO B CA 1
ATOM 8864 C C . PRO B 1 452 ? 0.415 -3.256 -17.125 1 94.19 452 PRO B C 1
ATOM 8866 O O . PRO B 1 452 ? -0.229 -3.99 -16.375 1 94.19 452 PRO B O 1
ATOM 8869 N N . THR B 1 453 ? 1.387 -3.697 -17.953 1 97.44 453 THR B N 1
ATOM 8870 C CA . THR B 1 453 ? 1.662 -5.125 -18.062 1 97.44 453 THR B CA 1
ATOM 8871 C C . THR B 1 453 ? 3.145 -5.41 -17.844 1 97.44 453 THR B C 1
ATOM 8873 O O . THR B 1 453 ? 4.004 -4.77 -18.453 1 97.44 453 THR B O 1
ATOM 8876 N N . LEU B 1 454 ? 3.375 -6.332 -16.969 1 98.38 454 LEU B N 1
ATOM 8877 C CA . LEU B 1 454 ? 4.719 -6.773 -16.625 1 98.38 454 LEU B CA 1
ATOM 8878 C C . LEU B 1 454 ? 4.957 -8.203 -17.094 1 98.38 454 LEU B C 1
ATOM 8880 O O . LEU B 1 454 ? 4.215 -9.117 -16.719 1 98.38 454 LEU B O 1
ATOM 8884 N N . ASN B 1 455 ? 5.949 -8.422 -17.969 1 98.75 455 ASN B N 1
ATOM 8885 C CA . ASN B 1 455 ? 6.371 -9.75 -18.406 1 98.75 455 ASN B CA 1
ATOM 8886 C C . ASN B 1 455 ? 7.73 -10.125 -17.812 1 98.75 455 ASN B C 1
ATOM 8888 O O . ASN B 1 455 ? 8.695 -9.375 -17.953 1 98.75 455 ASN B O 1
ATOM 8892 N N . ILE B 1 456 ? 7.789 -11.234 -17.156 1 98.69 456 ILE B N 1
ATOM 8893 C CA . ILE B 1 456 ? 9 -11.742 -16.516 1 98.69 456 ILE B CA 1
ATOM 8894 C C . ILE B 1 456 ? 9.32 -13.133 -17.062 1 98.69 456 ILE B C 1
ATOM 8896 O O . ILE B 1 456 ? 8.516 -14.055 -16.953 1 98.69 456 ILE B O 1
ATOM 8900 N N . ILE B 1 457 ? 10.547 -13.336 -17.562 1 98 457 ILE B N 1
ATOM 8901 C CA . ILE B 1 457 ? 10.867 -14.656 -18.109 1 98 457 ILE B CA 1
ATOM 8902 C C . ILE B 1 457 ? 12.375 -14.875 -18.094 1 98 457 ILE B C 1
ATOM 8904 O O . ILE B 1 457 ? 13.148 -13.945 -18.344 1 98 457 ILE B O 1
ATOM 8908 N N . GLY B 1 458 ? 12.758 -16.094 -17.75 1 95.44 458 GLY B N 1
ATOM 8909 C CA . GLY B 1 458 ? 14.156 -16.469 -17.844 1 95.44 458 GLY B CA 1
ATOM 8910 C C . GLY B 1 458 ? 14.609 -16.766 -19.266 1 95.44 458 GLY B C 1
ATOM 8911 O O . GLY B 1 458 ? 13.867 -17.359 -20.047 1 95.44 458 GLY B O 1
ATOM 8912 N N . ASN B 1 459 ? 15.812 -16.375 -19.578 1 92.81 459 ASN B N 1
ATOM 8913 C CA . ASN B 1 459 ? 16.297 -16.656 -20.922 1 92.81 459 ASN B CA 1
ATOM 8914 C C . ASN B 1 459 ? 16.562 -18.141 -21.141 1 92.81 459 ASN B C 1
ATOM 8916 O O . ASN B 1 459 ? 16.609 -18.609 -22.281 1 92.81 459 ASN B O 1
ATOM 8920 N N . LYS B 1 460 ? 16.672 -18.875 -20.047 1 90.81 460 LYS B N 1
ATOM 8921 C CA . LYS B 1 460 ? 16.844 -20.328 -20.141 1 90.81 460 LYS B CA 1
ATOM 8922 C C . LYS B 1 460 ? 15.594 -21.062 -19.672 1 90.81 460 LYS B C 1
ATOM 8924 O O . LYS B 1 460 ? 15.68 -22.172 -19.156 1 90.81 460 LYS B O 1
ATOM 8929 N N . ASP B 1 461 ? 14.555 -20.391 -19.719 1 94.5 461 ASP B N 1
ATOM 8930 C CA . ASP B 1 461 ? 13.289 -21.078 -19.453 1 94.5 461 ASP B CA 1
ATOM 8931 C C . ASP B 1 461 ? 13.094 -22.25 -20.406 1 94.5 461 ASP B C 1
ATOM 8933 O O . ASP B 1 461 ? 12.969 -22.078 -21.609 1 94.5 461 ASP B O 1
ATOM 8937 N N . GLN B 1 462 ? 12.984 -23.422 -19.953 1 91.56 462 GLN B N 1
ATOM 8938 C CA . GLN B 1 462 ? 13.008 -24.641 -20.766 1 91.56 462 GLN B CA 1
ATOM 8939 C C . GLN B 1 462 ? 11.734 -24.781 -21.578 1 91.56 462 GLN B C 1
ATOM 8941 O O . GLN B 1 462 ? 11.68 -25.578 -22.531 1 91.56 462 GLN B O 1
ATOM 8946 N N . TYR B 1 463 ? 10.742 -24.031 -21.234 1 94.31 463 TYR B N 1
ATOM 8947 C CA . TYR B 1 463 ? 9.484 -24.172 -21.969 1 94.31 463 TYR B CA 1
ATOM 8948 C C . TYR B 1 463 ? 9.289 -23.047 -22.969 1 94.31 463 TYR B C 1
ATOM 8950 O O . TYR B 1 463 ? 8.891 -23.281 -24.109 1 94.31 463 TYR B O 1
ATOM 8958 N N . PHE B 1 464 ? 9.648 -21.781 -22.562 1 95.31 464 PHE B N 1
ATOM 8959 C CA . PHE B 1 464 ? 9.234 -20.641 -23.375 1 95.31 464 PHE B CA 1
ATOM 8960 C C . PHE B 1 464 ? 10.414 -19.719 -23.641 1 95.31 464 PHE B C 1
ATOM 8962 O O . PHE B 1 464 ? 10.273 -18.719 -24.344 1 95.31 464 PHE B O 1
ATOM 8969 N N . GLY B 1 465 ? 11.492 -20.016 -23.094 1 91.44 465 GLY B N 1
ATOM 8970 C CA . GLY B 1 465 ? 12.656 -19.156 -23.234 1 91.44 465 GLY B CA 1
ATOM 8971 C C . GLY B 1 465 ? 13.195 -19.094 -24.641 1 91.44 465 GLY B C 1
ATOM 8972 O O . GLY B 1 465 ? 12.719 -19.812 -25.531 1 91.44 465 GLY B O 1
ATOM 8973 N N . ALA B 1 466 ? 14.156 -18.203 -24.781 1 87.81 466 ALA B N 1
ATOM 8974 C CA . ALA B 1 466 ? 14.742 -17.922 -26.094 1 87.81 466 ALA B CA 1
ATOM 8975 C C . ALA B 1 466 ? 15.742 -19.016 -26.469 1 87.81 466 ALA B C 1
ATOM 8977 O O . ALA B 1 466 ? 15.969 -19.266 -27.656 1 87.81 466 ALA B O 1
ATOM 8978 N N . GLU B 1 467 ? 16.234 -19.5 -25.422 1 80.94 467 GLU B N 1
ATOM 8979 C CA . GLU B 1 467 ? 17.312 -20.469 -25.656 1 80.94 467 GLU B CA 1
ATOM 8980 C C . GLU B 1 467 ? 16.875 -21.891 -25.328 1 80.94 467 GLU B C 1
ATOM 8982 O O . GLU B 1 467 ? 16.406 -22.156 -24.219 1 80.94 467 GLU B O 1
ATOM 8987 N N . ASP B 1 468 ? 16.953 -22.812 -26.297 1 81.12 468 ASP B N 1
ATOM 8988 C CA . ASP B 1 468 ? 16.75 -24.25 -26.094 1 81.12 468 ASP B CA 1
ATOM 8989 C C . ASP B 1 468 ? 15.469 -24.531 -25.312 1 81.12 468 ASP B C 1
ATOM 8991 O O . ASP B 1 468 ? 15.516 -25.078 -24.219 1 81.12 468 ASP B O 1
ATOM 8995 N N . SER B 1 469 ? 14.438 -24.141 -25.656 1 90.56 469 SER B N 1
ATOM 8996 C CA . SER B 1 469 ? 13.125 -24.344 -25.047 1 90.56 469 SER B CA 1
ATOM 8997 C C . SER B 1 469 ? 12.234 -25.219 -25.938 1 90.56 469 SER B C 1
ATOM 8999 O O . SER B 1 469 ? 12.508 -25.391 -27.125 1 90.56 469 SER B O 1
ATOM 9001 N N . ILE B 1 470 ? 11.258 -25.75 -25.359 1 91.5 470 ILE B N 1
ATOM 9002 C CA . ILE B 1 470 ? 10.281 -26.531 -26.109 1 91.5 470 ILE B CA 1
ATOM 9003 C C . ILE B 1 470 ? 9.648 -25.656 -27.188 1 91.5 470 ILE B C 1
ATOM 9005 O O . ILE B 1 470 ? 9.453 -26.094 -28.328 1 91.5 470 ILE B O 1
ATOM 9009 N N . ALA B 1 471 ? 9.336 -24.438 -26.844 1 92.94 471 ALA B N 1
ATOM 9010 C CA . ALA B 1 471 ? 8.75 -23.5 -27.797 1 92.94 471 ALA B CA 1
ATOM 9011 C C . ALA B 1 471 ? 9.664 -23.328 -29.016 1 92.94 471 ALA B C 1
ATOM 9013 O O . ALA B 1 471 ? 9.203 -23.375 -30.156 1 92.94 471 ALA B O 1
ATOM 9014 N N . LYS B 1 472 ? 10.883 -23.172 -28.766 1 89.69 472 LYS B N 1
ATOM 9015 C CA . LYS B 1 472 ? 11.844 -22.969 -29.844 1 89.69 472 LYS B CA 1
ATOM 9016 C C . LYS B 1 472 ? 11.969 -24.234 -30.703 1 89.69 472 LYS B C 1
ATOM 9018 O O . LYS B 1 472 ? 11.961 -24.141 -31.938 1 89.69 472 LYS B O 1
ATOM 9023 N N . VAL B 1 473 ? 12.102 -25.359 -30.094 1 87.69 473 VAL B N 1
ATOM 9024 C CA . VAL B 1 473 ? 12.266 -26.641 -30.797 1 87.69 473 VAL B CA 1
ATOM 9025 C C . VAL B 1 473 ? 11.062 -26.891 -31.688 1 87.69 473 VAL B C 1
ATOM 9027 O O . VAL B 1 473 ? 11.219 -27.266 -32.844 1 87.69 473 VAL B O 1
ATOM 9030 N N . VAL B 1 474 ? 9.922 -26.688 -31.188 1 90.75 474 VAL B N 1
ATOM 9031 C CA . VAL B 1 474 ? 8.695 -26.938 -31.938 1 90.75 474 VAL B CA 1
ATOM 9032 C C . VAL B 1 474 ? 8.594 -25.953 -33.094 1 90.75 474 VAL B C 1
ATOM 9034 O O . VAL B 1 474 ? 8.25 -26.328 -34.219 1 90.75 474 VAL B O 1
ATOM 9037 N N . ALA B 1 475 ? 8.891 -24.703 -32.844 1 89.25 475 ALA B N 1
ATOM 9038 C CA . ALA B 1 475 ? 8.797 -23.672 -33.875 1 89.25 475 ALA B CA 1
ATOM 9039 C C . ALA B 1 475 ? 9.789 -23.938 -35 1 89.25 475 ALA B C 1
ATOM 9041 O O . ALA B 1 475 ? 9.492 -23.656 -36.188 1 89.25 475 ALA B O 1
ATOM 9042 N N . GLU B 1 476 ? 10.883 -24.438 -34.719 1 86.69 476 GLU B N 1
ATOM 9043 C CA . GLU B 1 476 ? 11.945 -24.641 -35.719 1 86.69 476 GLU B CA 1
ATOM 9044 C C . GLU B 1 476 ? 11.742 -25.938 -36.5 1 86.69 476 GLU B C 1
ATOM 9046 O O . GLU B 1 476 ? 12.391 -26.156 -37.5 1 86.69 476 GLU B O 1
ATOM 9051 N N . HIS B 1 477 ? 10.953 -26.781 -36 1 83.5 477 HIS B N 1
ATOM 9052 C CA . HIS B 1 477 ? 10.711 -28.078 -36.656 1 83.5 477 HIS B CA 1
ATOM 9053 C C . HIS B 1 477 ? 10.086 -27.891 -38.031 1 83.5 477 HIS B C 1
ATOM 9055 O O . HIS B 1 477 ? 10.203 -28.766 -38.875 1 83.5 477 HIS B O 1
ATOM 9061 N N . GLY B 1 478 ? 9.453 -26.734 -38.406 1 73.81 478 GLY B N 1
ATOM 9062 C CA . GLY B 1 478 ? 8.914 -26.453 -39.719 1 73.81 478 GLY B CA 1
ATOM 9063 C C . GLY B 1 478 ? 7.461 -26.844 -39.875 1 73.81 478 GLY B C 1
ATOM 9064 O O . GLY B 1 478 ? 6.895 -26.75 -40.969 1 73.81 478 GLY B O 1
ATOM 9065 N N . SER B 1 479 ? 6.859 -27.406 -38.844 1 74.12 479 SER B N 1
ATOM 9066 C CA . SER B 1 479 ? 5.453 -27.797 -38.906 1 74.12 479 SER B CA 1
ATOM 9067 C C . SER B 1 479 ? 4.551 -26.562 -38.969 1 74.12 479 SER B C 1
ATOM 9069 O O . SER B 1 479 ? 3.359 -26.688 -39.281 1 74.12 479 SER B O 1
ATOM 9071 N N . GLY B 1 480 ? 5.133 -25.391 -38.719 1 77.75 480 GLY B N 1
ATOM 9072 C CA . GLY B 1 480 ? 4.348 -24.172 -38.719 1 77.75 480 GLY B CA 1
ATOM 9073 C C . GLY B 1 480 ? 3.697 -23.891 -37.375 1 77.75 480 GLY B C 1
ATOM 9074 O O . GLY B 1 480 ? 3.029 -22.875 -37.188 1 77.75 480 GLY B O 1
ATOM 9075 N N . TYR B 1 481 ? 3.822 -24.844 -36.469 1 88.56 481 TYR B N 1
ATOM 9076 C CA . TYR B 1 481 ? 3.311 -24.609 -35.125 1 88.56 481 TYR B CA 1
ATOM 9077 C C . TYR B 1 481 ? 4.289 -23.797 -34.281 1 88.56 481 TYR B C 1
ATOM 9079 O O . TYR B 1 481 ? 5.375 -24.266 -33.969 1 88.56 481 TYR B O 1
ATOM 9087 N N . GLY B 1 482 ? 3.832 -22.516 -34.125 1 90.25 482 GLY B N 1
ATOM 9088 C CA . GLY B 1 482 ? 4.703 -21.594 -33.406 1 90.25 482 GLY B CA 1
ATOM 9089 C C . GLY B 1 482 ? 5.344 -20.562 -34.312 1 90.25 482 GLY B C 1
ATOM 9090 O O . GLY B 1 482 ? 5.422 -20.75 -35.531 1 90.25 482 GLY B O 1
ATOM 9091 N N . ASP B 1 483 ? 5.781 -19.516 -33.75 1 89.38 483 ASP B N 1
ATOM 9092 C CA . ASP B 1 483 ? 6.461 -18.453 -34.5 1 89.38 483 ASP B CA 1
ATOM 9093 C C . ASP B 1 483 ? 7.938 -18.781 -34.688 1 89.38 483 ASP B C 1
ATOM 9095 O O . ASP B 1 483 ? 8.672 -18.984 -33.719 1 89.38 483 ASP B O 1
ATOM 9099 N N . LYS B 1 484 ? 8.383 -18.734 -35.875 1 84.56 484 LYS B N 1
ATOM 9100 C CA . LYS B 1 484 ? 9.766 -19.062 -36.219 1 84.56 484 LYS B CA 1
ATOM 9101 C C . LYS B 1 484 ? 10.719 -18 -35.656 1 84.56 484 LYS B C 1
ATOM 9103 O O . LYS B 1 484 ? 11.906 -18.281 -35.469 1 84.56 484 LYS B O 1
ATOM 9108 N N . ASN B 1 485 ? 10.195 -16.844 -35.469 1 86.06 485 ASN B N 1
ATOM 9109 C CA . ASN B 1 485 ? 11.016 -15.742 -34.969 1 86.06 485 ASN B CA 1
ATOM 9110 C C . ASN B 1 485 ? 10.789 -15.484 -33.5 1 86.06 485 ASN B C 1
ATOM 9112 O O . ASN B 1 485 ? 10.742 -14.328 -33.062 1 86.06 485 ASN B O 1
ATOM 9116 N N . LEU B 1 486 ? 10.68 -16.547 -32.781 1 90.56 486 LEU B N 1
ATOM 9117 C CA . LEU B 1 486 ? 10.484 -16.422 -31.328 1 90.56 486 LEU B CA 1
ATOM 9118 C C . LEU B 1 486 ? 11.664 -15.719 -30.672 1 90.56 486 LEU B C 1
ATOM 9120 O O . LEU B 1 486 ? 12.82 -16.016 -30.984 1 90.56 486 LEU B O 1
ATOM 9124 N N . THR B 1 487 ? 11.383 -14.742 -29.828 1 93.31 487 THR B N 1
ATOM 9125 C CA . THR B 1 487 ? 12.406 -14.023 -29.078 1 93.31 487 THR B CA 1
ATOM 9126 C C . THR B 1 487 ? 12.477 -14.523 -27.641 1 93.31 487 THR B C 1
ATOM 9128 O O . THR B 1 487 ? 13.445 -14.258 -26.938 1 93.31 487 THR B O 1
ATOM 9131 N N . GLY B 1 488 ? 11.406 -15.203 -27.25 1 95.94 488 GLY B N 1
ATOM 9132 C CA . GLY B 1 488 ? 11.367 -15.742 -25.891 1 95.94 488 GLY B CA 1
ATOM 9133 C C . GLY B 1 488 ? 10.867 -14.75 -24.859 1 95.94 488 GLY B C 1
ATOM 9134 O O . GLY B 1 488 ? 11.102 -14.922 -23.672 1 95.94 488 GLY B O 1
ATOM 9135 N N . ASN B 1 489 ? 10.312 -13.688 -25.234 1 96.94 489 ASN B N 1
ATOM 9136 C CA . ASN B 1 489 ? 9.719 -12.695 -24.344 1 96.94 489 ASN B CA 1
ATOM 9137 C C . ASN B 1 489 ? 8.633 -11.883 -25.047 1 96.94 489 ASN B C 1
ATOM 9139 O O . ASN B 1 489 ? 8.422 -12.039 -26.25 1 96.94 489 ASN B O 1
ATOM 9143 N N . GLY B 1 490 ? 7.934 -11.055 -24.344 1 97.38 490 GLY B N 1
ATOM 9144 C CA . GLY B 1 490 ? 6.719 -10.438 -24.844 1 97.38 490 GLY B CA 1
ATOM 9145 C C . GLY B 1 490 ? 6.953 -9.062 -25.438 1 97.38 490 GLY B C 1
ATOM 9146 O O . GLY B 1 490 ? 6 -8.375 -25.828 1 97.38 490 GLY B O 1
ATOM 9147 N N . PHE B 1 491 ? 8.203 -8.625 -25.562 1 97 491 PHE B N 1
ATOM 9148 C CA . PHE B 1 491 ? 8.469 -7.238 -25.938 1 97 491 PHE B CA 1
ATOM 9149 C C . PHE B 1 491 ? 7.871 -6.918 -27.297 1 97 491 PHE B C 1
ATOM 9151 O O . PHE B 1 491 ? 7.102 -5.965 -27.438 1 97 491 PHE B O 1
ATOM 9158 N N . ASN B 1 492 ? 8.125 -7.695 -28.297 1 94.94 492 ASN B N 1
ATOM 9159 C CA . ASN B 1 492 ? 7.652 -7.438 -29.656 1 94.94 492 ASN B CA 1
ATOM 9160 C C . ASN B 1 492 ? 6.129 -7.48 -29.734 1 94.94 492 ASN B C 1
ATOM 9162 O O . ASN B 1 492 ? 5.516 -6.664 -30.422 1 94.94 492 ASN B O 1
ATOM 9166 N N . THR B 1 493 ? 5.582 -8.422 -29.062 1 95.75 493 THR B N 1
ATOM 9167 C CA . THR B 1 493 ? 4.125 -8.523 -29.047 1 95.75 493 THR B CA 1
ATOM 9168 C C . THR B 1 493 ? 3.498 -7.266 -28.453 1 95.75 493 THR B C 1
ATOM 9170 O O . THR B 1 493 ? 2.547 -6.715 -29 1 95.75 493 THR B O 1
ATOM 9173 N N . MET B 1 494 ? 4.043 -6.836 -27.328 1 96.38 494 MET B N 1
ATOM 9174 C CA . MET B 1 494 ? 3.516 -5.652 -26.656 1 96.38 494 MET B CA 1
ATOM 9175 C C . MET B 1 494 ? 3.613 -4.426 -27.547 1 96.38 494 MET B C 1
ATOM 9177 O O . MET B 1 494 ? 2.658 -3.65 -27.656 1 96.38 494 MET B O 1
ATOM 9181 N N . VAL B 1 495 ? 4.715 -4.293 -28.188 1 94.44 495 VAL B N 1
ATOM 9182 C CA . VAL B 1 495 ? 4.949 -3.143 -29.047 1 94.44 495 VAL B CA 1
ATOM 9183 C C . VAL B 1 495 ? 4.02 -3.205 -30.266 1 94.44 495 VAL B C 1
ATOM 9185 O O . VAL B 1 495 ? 3.357 -2.219 -30.594 1 94.44 495 VAL B O 1
ATOM 9188 N N . ARG B 1 496 ? 3.941 -4.312 -30.875 1 91.56 496 ARG B N 1
ATOM 9189 C CA . ARG B 1 496 ? 3.141 -4.488 -32.062 1 91.56 496 ARG B CA 1
ATOM 9190 C C . ARG B 1 496 ? 1.665 -4.223 -31.797 1 91.56 496 ARG B C 1
ATOM 9192 O O . ARG B 1 496 ? 0.956 -3.682 -32.656 1 91.56 496 ARG B O 1
ATOM 9199 N N . GLN B 1 497 ? 1.22 -4.652 -30.625 1 93.94 497 GLN B N 1
ATOM 9200 C CA . GLN B 1 497 ? -0.188 -4.484 -30.281 1 93.94 497 GLN B CA 1
ATOM 9201 C C . GLN B 1 497 ? -0.468 -3.068 -29.781 1 93.94 497 GLN B C 1
ATOM 9203 O O . GLN B 1 497 ? -1.626 -2.684 -29.609 1 93.94 497 GLN B O 1
ATOM 9208 N N . GLY B 1 498 ? 0.53 -2.373 -29.516 1 92.69 498 GLY B N 1
ATOM 9209 C CA . GLY B 1 498 ? 0.35 -1.002 -29.078 1 92.69 498 GLY B CA 1
ATOM 9210 C C . GLY B 1 498 ? 0.019 -0.897 -27.594 1 92.69 498 GLY B C 1
ATOM 9211 O O . GLY B 1 498 ? -0.808 -0.074 -27.203 1 92.69 498 GLY B O 1
ATOM 9212 N N . LEU B 1 499 ? 0.562 -1.758 -26.812 1 93.69 499 LEU B N 1
ATOM 9213 C CA . LEU B 1 499 ? 0.381 -1.648 -25.359 1 93.69 499 LEU B CA 1
ATOM 9214 C C . LEU B 1 499 ? 0.833 -0.281 -24.859 1 93.69 499 LEU B C 1
ATOM 9216 O O . LEU B 1 499 ? 1.88 0.222 -25.266 1 93.69 499 LEU B O 1
ATOM 9220 N N . GLU B 1 500 ? 0.059 0.308 -23.984 1 89.81 500 GLU B N 1
ATOM 9221 C CA . GLU B 1 500 ? 0.339 1.67 -23.547 1 89.81 500 GLU B CA 1
ATOM 9222 C C . GLU B 1 500 ? 1.51 1.699 -22.562 1 89.81 500 GLU B C 1
ATOM 9224 O O . GLU B 1 500 ? 2.346 2.605 -22.609 1 89.81 500 GLU B O 1
ATOM 9229 N N . ASN B 1 501 ? 1.484 0.781 -21.656 1 91.44 501 ASN B N 1
ATOM 9230 C CA . ASN B 1 501 ? 2.506 0.683 -20.609 1 91.44 501 ASN B CA 1
ATOM 9231 C C . ASN B 1 501 ? 2.953 -0.76 -20.406 1 91.44 501 ASN B C 1
ATOM 9233 O O . ASN B 1 501 ? 2.154 -1.61 -20 1 91.44 501 ASN B O 1
ATOM 9237 N N . GLY B 1 502 ? 4.211 -0.992 -20.703 1 96.31 502 GLY B N 1
ATOM 9238 C CA . GLY B 1 502 ? 4.68 -2.361 -20.562 1 96.31 502 GLY B CA 1
ATOM 9239 C C . GLY B 1 502 ? 6.137 -2.451 -20.156 1 96.31 502 GLY B C 1
ATOM 9240 O O . GLY B 1 502 ? 6.945 -1.594 -20.516 1 96.31 502 GLY B O 1
ATOM 9241 N N . LEU B 1 503 ? 6.449 -3.465 -19.375 1 98.12 503 LEU B N 1
ATOM 9242 C CA . LEU B 1 503 ? 7.82 -3.785 -18.984 1 98.12 503 LEU B CA 1
ATOM 9243 C C . LEU B 1 503 ? 8.102 -5.27 -19.188 1 98.12 503 LEU B C 1
ATOM 9245 O O . LEU B 1 503 ? 7.301 -6.117 -18.781 1 98.12 503 LEU B O 1
ATOM 9249 N N . VAL B 1 504 ? 9.18 -5.547 -19.828 1 98.56 504 VAL B N 1
ATOM 9250 C CA . VAL B 1 504 ? 9.656 -6.918 -19.984 1 98.56 504 VAL B CA 1
ATOM 9251 C C . VAL B 1 504 ? 10.984 -7.086 -19.266 1 98.56 504 VAL B C 1
ATOM 9253 O O . VAL B 1 504 ? 11.922 -6.32 -19.484 1 98.56 504 VAL B O 1
ATOM 9256 N N . CYS B 1 505 ? 11.078 -8.039 -18.422 1 98.5 505 CYS B N 1
ATOM 9257 C CA . CYS B 1 505 ? 12.312 -8.398 -17.734 1 98.5 505 CYS B CA 1
ATOM 9258 C C . CYS B 1 505 ? 12.781 -9.789 -18.141 1 98.5 505 CYS B C 1
ATOM 9260 O O . CYS B 1 505 ? 12.117 -10.781 -17.844 1 98.5 505 CYS B O 1
ATOM 9262 N N . VAL B 1 506 ? 13.906 -9.852 -18.766 1 98.12 506 VAL B N 1
ATOM 9263 C CA . VAL B 1 506 ? 14.508 -11.133 -19.109 1 98.12 506 VAL B CA 1
ATOM 9264 C C . VAL B 1 506 ? 15.617 -11.469 -18.109 1 98.12 506 VAL B C 1
ATOM 9266 O O . VAL B 1 506 ? 16.594 -10.734 -18 1 98.12 506 VAL B O 1
ATOM 9269 N N . LEU B 1 507 ? 15.484 -12.594 -17.484 1 97 507 LEU B N 1
ATOM 9270 C CA . LEU B 1 507 ? 16.359 -12.992 -16.391 1 97 507 LEU B CA 1
ATOM 9271 C C . LEU B 1 507 ? 17.5 -13.867 -16.891 1 97 507 LEU B C 1
ATOM 9273 O O . LEU B 1 507 ? 17.266 -14.953 -17.438 1 97 507 LEU B O 1
ATOM 9277 N N . GLU B 1 508 ? 18.672 -13.438 -16.625 1 94.44 508 GLU B N 1
ATOM 9278 C CA . GLU B 1 508 ? 19.859 -14.195 -17.031 1 94.44 508 GLU B CA 1
ATOM 9279 C C . GLU B 1 508 ? 19.922 -15.547 -16.328 1 94.44 508 GLU B C 1
ATOM 9281 O O . GLU B 1 508 ? 19.844 -15.617 -15.094 1 94.44 508 GLU B O 1
ATOM 9286 N N . ASP B 1 509 ? 19.984 -16.562 -17.062 1 89.25 509 ASP B N 1
ATOM 9287 C CA . ASP B 1 509 ? 20.109 -17.938 -16.578 1 89.25 509 ASP B CA 1
ATOM 9288 C C . ASP B 1 509 ? 18.891 -18.359 -15.781 1 89.25 509 ASP B C 1
ATOM 9290 O O . ASP B 1 509 ? 18.922 -19.328 -15.031 1 89.25 509 ASP B O 1
ATOM 9294 N N . GLY B 1 510 ? 17.891 -17.516 -15.906 1 92.19 510 GLY B N 1
ATOM 9295 C CA . GLY B 1 510 ? 16.641 -17.891 -15.266 1 92.19 510 GLY B CA 1
ATOM 9296 C C . GLY B 1 510 ? 15.953 -19.062 -15.938 1 92.19 510 GLY B C 1
ATOM 9297 O O . GLY B 1 510 ? 15.836 -19.094 -17.156 1 92.19 510 GLY B O 1
ATOM 9298 N N . VAL B 1 511 ? 15.578 -20 -15.156 1 92.06 511 VAL B N 1
ATOM 9299 C CA . VAL B 1 511 ? 14.812 -21.125 -15.664 1 92.06 511 VAL B CA 1
ATOM 9300 C C . VAL B 1 511 ? 13.32 -20.875 -15.469 1 92.06 511 VAL B C 1
ATOM 9302 O O . VAL B 1 511 ? 12.906 -19.734 -15.25 1 92.06 511 VAL B O 1
ATOM 9305 N N . HIS B 1 512 ? 12.469 -21.859 -15.695 1 93.5 512 HIS B N 1
ATOM 9306 C CA . HIS B 1 512 ? 11.023 -21.719 -15.633 1 93.5 512 HIS B CA 1
ATOM 9307 C C . HIS B 1 512 ? 10.57 -21.266 -14.25 1 93.5 512 HIS B C 1
ATOM 9309 O O . HIS B 1 512 ? 9.617 -20.5 -14.117 1 93.5 512 HIS B O 1
ATOM 9315 N N . SER B 1 513 ? 11.195 -21.734 -13.188 1 90.75 513 SER B N 1
ATOM 9316 C CA . SER B 1 513 ? 11.055 -21.281 -11.812 1 90.75 513 SER B CA 1
ATOM 9317 C C . SER B 1 513 ? 12.188 -20.328 -11.414 1 90.75 513 SER B C 1
ATOM 9319 O O . SER B 1 513 ? 13.195 -20.766 -10.859 1 90.75 513 SER B O 1
ATOM 9321 N N . PRO B 1 514 ? 11.953 -19.109 -11.547 1 91.88 514 PRO B N 1
ATOM 9322 C CA . PRO B 1 514 ? 13.109 -18.219 -11.5 1 91.88 514 PRO B CA 1
ATOM 9323 C C . PRO B 1 514 ? 13.492 -17.812 -10.078 1 91.88 514 PRO B C 1
ATOM 9325 O O . PRO B 1 514 ? 14.492 -17.125 -9.875 1 91.88 514 PRO B O 1
ATOM 9328 N N . CYS B 1 515 ? 12.828 -18.203 -9.055 1 92.75 515 CYS B N 1
ATOM 9329 C CA . CYS B 1 515 ? 13.086 -17.734 -7.699 1 92.75 515 CYS B CA 1
ATOM 9330 C C . CYS B 1 515 ? 14.453 -18.188 -7.211 1 92.75 515 CYS B C 1
ATOM 9332 O O . CYS B 1 515 ? 15.109 -17.484 -6.441 1 92.75 515 CYS B O 1
ATOM 9334 N N . ASN B 1 516 ? 14.906 -19.312 -7.684 1 88.56 516 ASN B N 1
ATOM 9335 C CA . ASN B 1 516 ? 16.203 -19.797 -7.238 1 88.56 516 ASN B CA 1
ATOM 9336 C C . ASN B 1 516 ? 17.344 -18.891 -7.699 1 88.56 516 ASN B C 1
ATOM 9338 O O . ASN B 1 516 ? 18.406 -18.844 -7.074 1 88.56 516 ASN B O 1
ATOM 9342 N N . THR B 1 517 ? 17.125 -18.156 -8.773 1 90.62 517 THR B N 1
ATOM 9343 C CA . THR B 1 517 ? 18.188 -17.312 -9.305 1 90.62 517 THR B CA 1
ATOM 9344 C C . THR B 1 517 ? 17.844 -15.836 -9.086 1 90.62 517 THR B C 1
ATOM 9346 O O . THR B 1 517 ? 18.734 -14.984 -9.062 1 90.62 517 THR B O 1
ATOM 9349 N N . HIS B 1 518 ? 16.609 -15.531 -8.961 1 95.5 518 HIS B N 1
ATOM 9350 C CA . HIS B 1 518 ? 16.266 -14.117 -9.023 1 95.5 518 HIS B CA 1
ATOM 9351 C C . HIS B 1 518 ? 15.211 -13.766 -7.977 1 95.5 518 HIS B C 1
ATOM 9353 O O . HIS B 1 518 ? 14.438 -12.82 -8.164 1 95.5 518 HIS B O 1
ATOM 9359 N N . ASP B 1 519 ? 15.102 -14.469 -6.898 1 95.44 519 ASP B N 1
ATOM 9360 C CA . ASP B 1 519 ? 14.094 -14.242 -5.863 1 95.44 519 ASP B CA 1
ATOM 9361 C C . ASP B 1 519 ? 14.164 -12.812 -5.332 1 95.44 519 ASP B C 1
ATOM 9363 O O . ASP B 1 519 ? 13.148 -12.125 -5.238 1 95.44 519 ASP B O 1
ATOM 9367 N N . ASN B 1 520 ? 15.336 -12.312 -4.961 1 93.69 520 ASN B N 1
ATOM 9368 C CA . ASN B 1 520 ? 15.523 -10.977 -4.402 1 93.69 520 ASN B CA 1
ATOM 9369 C C . ASN B 1 520 ? 15.188 -9.891 -5.422 1 93.69 520 ASN B C 1
ATOM 9371 O O . ASN B 1 520 ? 14.648 -8.844 -5.062 1 93.69 520 ASN B O 1
ATOM 9375 N N . PHE B 1 521 ? 15.508 -10.133 -6.691 1 95.25 521 PHE B N 1
ATOM 9376 C CA . PHE B 1 521 ? 15.125 -9.195 -7.738 1 95.25 521 PHE B CA 1
ATOM 9377 C C . PHE B 1 521 ? 13.609 -9.117 -7.867 1 95.25 521 PHE B C 1
ATOM 9379 O O . PHE B 1 521 ? 13.039 -8.023 -7.93 1 95.25 521 PHE B O 1
ATOM 9386 N N . LEU B 1 522 ? 12.961 -10.258 -7.914 1 96.75 522 LEU B N 1
ATOM 9387 C CA . LEU B 1 522 ? 11.516 -10.32 -8.078 1 96.75 522 LEU B CA 1
ATOM 9388 C C . LEU B 1 522 ? 10.805 -9.578 -6.953 1 96.75 522 LEU B C 1
ATOM 9390 O O . LEU B 1 522 ? 9.805 -8.898 -7.184 1 96.75 522 LEU B O 1
ATOM 9394 N N . ARG B 1 523 ? 11.297 -9.719 -5.816 1 94.31 523 ARG B N 1
ATOM 9395 C CA . ARG B 1 523 ? 10.703 -9.047 -4.664 1 94.31 523 ARG B CA 1
ATOM 9396 C C . ARG B 1 523 ? 10.703 -7.531 -4.863 1 94.31 523 ARG B C 1
ATOM 9398 O O . ARG B 1 523 ? 9.688 -6.875 -4.629 1 94.31 523 ARG B O 1
ATOM 9405 N N . GLN B 1 524 ? 11.836 -6.996 -5.27 1 92.75 524 GLN B N 1
ATOM 9406 C CA . GLN B 1 524 ? 11.922 -5.559 -5.488 1 92.75 524 GLN B CA 1
ATOM 9407 C C . GLN B 1 524 ? 11.07 -5.133 -6.684 1 92.75 524 GLN B C 1
ATOM 9409 O O . GLN B 1 524 ? 10.461 -4.062 -6.672 1 92.75 524 GLN B O 1
ATOM 9414 N N . LEU B 1 525 ? 11.055 -5.91 -7.672 1 95.88 525 LEU B N 1
ATOM 9415 C CA . LEU B 1 525 ? 10.266 -5.633 -8.859 1 95.88 525 LEU B CA 1
ATOM 9416 C C . LEU B 1 525 ? 8.781 -5.555 -8.523 1 95.88 525 LEU B C 1
ATOM 9418 O O . LEU B 1 525 ? 8.102 -4.594 -8.891 1 95.88 525 LEU B O 1
ATOM 9422 N N . PHE B 1 526 ? 8.273 -6.531 -7.801 1 96.25 526 PHE B N 1
ATOM 9423 C CA . PHE B 1 526 ? 6.859 -6.566 -7.445 1 96.25 526 PHE B CA 1
ATOM 9424 C C . PHE B 1 526 ? 6.504 -5.41 -6.52 1 96.25 526 PHE B C 1
ATOM 9426 O O . PHE B 1 526 ? 5.453 -4.785 -6.668 1 96.25 526 PHE B O 1
ATOM 9433 N N . ASN B 1 527 ? 7.402 -5.18 -5.598 1 92.12 527 ASN B N 1
ATOM 9434 C CA . ASN B 1 527 ? 7.156 -4.051 -4.711 1 92.12 527 ASN B CA 1
ATOM 9435 C C . ASN B 1 527 ? 6.961 -2.754 -5.496 1 92.12 527 ASN B C 1
ATOM 9437 O O . ASN B 1 527 ? 6.062 -1.967 -5.188 1 92.12 527 ASN B O 1
ATOM 9441 N N . THR B 1 528 ? 7.812 -2.545 -6.473 1 91 528 THR B N 1
ATOM 9442 C CA . THR B 1 528 ? 7.715 -1.348 -7.297 1 91 528 THR B CA 1
ATOM 9443 C C . THR B 1 528 ? 6.465 -1.395 -8.172 1 91 528 THR B C 1
ATOM 9445 O O . THR B 1 528 ? 5.766 -0.391 -8.32 1 91 528 THR B O 1
ATOM 9448 N N . PHE B 1 529 ? 6.18 -2.533 -8.672 1 93.31 529 PHE B N 1
ATOM 9449 C CA . PHE B 1 529 ? 5.039 -2.701 -9.562 1 93.31 529 PHE B CA 1
ATOM 9450 C C . PHE B 1 529 ? 3.734 -2.396 -8.836 1 93.31 529 PHE B C 1
ATOM 9452 O O . PHE B 1 529 ? 2.867 -1.7 -9.367 1 93.31 529 PHE B O 1
ATOM 9459 N N . PHE B 1 530 ? 3.549 -2.811 -7.684 1 91.69 530 PHE B N 1
ATOM 9460 C CA . PHE B 1 530 ? 2.303 -2.635 -6.949 1 91.69 530 PHE B CA 1
ATOM 9461 C C . PHE B 1 530 ? 2.166 -1.203 -6.445 1 91.69 530 PHE B C 1
ATOM 9463 O O . PHE B 1 530 ? 1.067 -0.761 -6.102 1 91.69 530 PHE B O 1
ATOM 9470 N N . SER B 1 531 ? 3.26 -0.484 -6.391 1 82.19 531 SER B N 1
ATOM 9471 C CA . SER B 1 531 ? 3.217 0.911 -5.961 1 82.19 531 SER B CA 1
ATOM 9472 C C . SER B 1 531 ? 3.045 1.849 -7.152 1 82.19 531 SER B C 1
ATOM 9474 O O . SER B 1 531 ? 2.416 2.902 -7.031 1 82.19 531 SER B O 1
ATOM 9476 N N . ARG B 1 532 ? 3.707 1.394 -8.258 1 83.25 532 ARG B N 1
ATOM 9477 C CA . ARG B 1 532 ? 3.787 2.273 -9.422 1 83.25 532 ARG B CA 1
ATOM 9478 C C . ARG B 1 532 ? 3.52 1.504 -10.711 1 83.25 532 ARG B C 1
ATOM 9480 O O . ARG B 1 532 ? 4.344 1.513 -11.625 1 83.25 532 ARG B O 1
ATOM 9487 N N . ALA B 1 533 ? 2.365 0.988 -10.82 1 87.62 533 ALA B N 1
ATOM 9488 C CA . ALA B 1 533 ? 2.062 0.158 -11.977 1 87.62 533 ALA B CA 1
ATOM 9489 C C . ALA B 1 533 ? 2.102 0.979 -13.266 1 87.62 533 ALA B C 1
ATOM 9491 O O . ALA B 1 533 ? 2.656 0.537 -14.273 1 87.62 533 ALA B O 1
ATOM 9492 N N . GLY B 1 534 ? 1.635 2.182 -13.195 1 83.56 534 GLY B N 1
ATOM 9493 C CA . GLY B 1 534 ? 1.536 3.01 -14.391 1 83.56 534 GLY B CA 1
ATOM 9494 C C . GLY B 1 534 ? 2.883 3.484 -14.898 1 83.56 534 GLY B C 1
ATOM 9495 O O . GLY B 1 534 ? 3.012 3.869 -16.062 1 83.56 534 GLY B O 1
ATOM 9496 N N . SER B 1 535 ? 3.877 3.477 -14.047 1 84.81 535 SER B N 1
ATOM 9497 C CA . SER B 1 535 ? 5.203 3.949 -14.438 1 84.81 535 SER B CA 1
ATOM 9498 C C . SER B 1 535 ? 6.215 2.807 -14.445 1 84.81 535 SER B C 1
ATOM 9500 O O . SER B 1 535 ? 7.426 3.043 -14.453 1 84.81 535 SER B O 1
ATOM 9502 N N . ILE B 1 536 ? 5.758 1.601 -14.492 1 91.12 536 ILE B N 1
ATOM 9503 C CA . ILE B 1 536 ? 6.648 0.455 -14.328 1 91.12 536 ILE B CA 1
ATOM 9504 C C . ILE B 1 536 ? 7.605 0.371 -15.516 1 91.12 536 ILE B C 1
ATOM 9506 O O . ILE B 1 536 ? 8.703 -0.171 -15.398 1 91.12 536 ILE B O 1
ATOM 9510 N N . TRP B 1 537 ? 7.223 0.963 -16.672 1 93.38 537 TRP B N 1
ATOM 9511 C CA . TRP B 1 537 ? 8.062 0.945 -17.875 1 93.38 537 TRP B CA 1
ATOM 9512 C C . TRP B 1 537 ? 9.336 1.755 -17.656 1 93.38 537 TRP B C 1
ATOM 9514 O O . TRP B 1 537 ? 10.312 1.597 -18.391 1 93.38 537 TRP B O 1
ATOM 9524 N N . GLU B 1 538 ? 9.359 2.574 -16.594 1 90.88 538 GLU B N 1
ATOM 9525 C CA . GLU B 1 538 ? 10.508 3.422 -16.281 1 90.88 538 GLU B CA 1
ATOM 9526 C C . GLU B 1 538 ? 11.344 2.822 -15.148 1 90.88 538 GLU B C 1
ATOM 9528 O O . GLU B 1 538 ? 12.07 3.541 -14.461 1 90.88 538 GLU B O 1
ATOM 9533 N N . LEU B 1 539 ? 11.258 1.571 -14.953 1 93.19 539 LEU B N 1
ATOM 9534 C CA . LEU B 1 539 ? 11.875 0.936 -13.789 1 93.19 539 LEU B CA 1
ATOM 9535 C C . LEU B 1 539 ? 13.359 1.282 -13.711 1 93.19 539 LEU B C 1
ATOM 9537 O O . LEU B 1 539 ? 13.875 1.561 -12.625 1 93.19 539 LEU B O 1
ATOM 9541 N N . HIS B 1 540 ? 14.094 1.25 -14.859 1 93.44 540 HIS B N 1
ATOM 9542 C CA . HIS B 1 540 ? 15.531 1.51 -14.852 1 93.44 540 HIS B CA 1
ATOM 9543 C C . HIS B 1 540 ? 15.828 2.936 -14.398 1 93.44 540 HIS B C 1
ATOM 9545 O O . HIS B 1 540 ? 16.875 3.195 -13.805 1 93.44 540 HIS B O 1
ATOM 9551 N N . MET B 1 541 ? 14.93 3.816 -14.625 1 89.5 541 MET B N 1
ATOM 9552 C CA . MET B 1 541 ? 15.086 5.199 -14.18 1 89.5 541 MET B CA 1
ATOM 9553 C C . MET B 1 541 ? 14.688 5.344 -12.719 1 89.5 541 MET B C 1
ATOM 9555 O O . MET B 1 541 ? 15.328 6.074 -11.961 1 89.5 541 MET B O 1
ATOM 9559 N N . ILE B 1 542 ? 13.609 4.664 -12.367 1 87.44 542 ILE B N 1
ATOM 9560 C CA . ILE B 1 542 ? 13.117 4.695 -11 1 87.44 542 ILE B CA 1
ATOM 9561 C C . ILE B 1 542 ? 14.203 4.188 -10.047 1 87.44 542 ILE B C 1
ATOM 9563 O O . ILE B 1 542 ? 14.422 4.766 -8.984 1 87.44 542 ILE B O 1
ATOM 9567 N N . TRP B 1 543 ? 14.891 3.111 -10.461 1 90.56 543 TRP B N 1
ATOM 9568 C CA . TRP B 1 543 ? 15.859 2.451 -9.594 1 90.56 543 TRP B CA 1
ATOM 9569 C C . TRP B 1 543 ? 17.219 3.131 -9.68 1 90.56 543 TRP B C 1
ATOM 9571 O O . TRP B 1 543 ? 18.172 2.738 -8.984 1 90.56 543 TRP B O 1
ATOM 9581 N N . GLU B 1 544 ? 17.422 4.215 -10.43 1 88.38 544 GLU B N 1
ATOM 9582 C CA . GLU B 1 544 ? 18.688 4.914 -10.602 1 88.38 544 GLU B CA 1
ATOM 9583 C C . GLU B 1 544 ? 19.156 5.539 -9.289 1 88.38 544 GLU B C 1
ATOM 9585 O O . GLU B 1 544 ? 20.359 5.645 -9.047 1 88.38 544 GLU B O 1
ATOM 9590 N N . ALA B 1 545 ? 18.172 5.879 -8.508 1 82.31 545 ALA B N 1
ATOM 9591 C CA . ALA B 1 545 ? 18.484 6.598 -7.273 1 82.31 545 ALA B CA 1
ATOM 9592 C C . ALA B 1 545 ? 19.125 5.668 -6.25 1 82.31 545 ALA B C 1
ATOM 9594 O O . ALA B 1 545 ? 19.766 6.129 -5.309 1 82.31 545 ALA B O 1
ATOM 9595 N N . ASP B 1 546 ? 18.969 4.414 -6.367 1 83.75 546 ASP B N 1
ATOM 9596 C CA . ASP B 1 546 ? 19.531 3.418 -5.465 1 83.75 546 ASP B CA 1
ATOM 9597 C C . ASP B 1 546 ? 20.594 2.58 -6.172 1 83.75 546 ASP B C 1
ATOM 9599 O O . ASP B 1 546 ? 20.281 1.761 -7.035 1 83.75 546 ASP B O 1
ATOM 9603 N N . PRO B 1 547 ? 21.797 2.684 -5.734 1 82.44 547 PRO B N 1
ATOM 9604 C CA . PRO B 1 547 ? 22.891 2.012 -6.434 1 82.44 547 PRO B CA 1
ATOM 9605 C C . PRO B 1 547 ? 22.719 0.495 -6.484 1 82.44 547 PRO B C 1
ATOM 9607 O O . PRO B 1 547 ? 23.078 -0.139 -7.477 1 82.44 547 PRO B O 1
ATOM 9610 N N . LEU B 1 548 ? 22.234 -0.071 -5.508 1 83.56 548 LEU B N 1
ATOM 9611 C CA . LEU B 1 548 ? 22.031 -1.517 -5.52 1 83.56 548 LEU B CA 1
ATOM 9612 C C . LEU B 1 548 ? 20.969 -1.914 -6.539 1 83.56 548 LEU B C 1
ATOM 9614 O O . LEU B 1 548 ? 21.188 -2.82 -7.348 1 83.56 548 LEU B O 1
ATOM 9618 N N . LEU B 1 549 ? 19.875 -1.231 -6.512 1 88.12 549 LEU B N 1
ATOM 9619 C CA . LEU B 1 549 ? 18.797 -1.568 -7.426 1 88.12 549 LEU B CA 1
ATOM 9620 C C . LEU B 1 549 ? 19.188 -1.28 -8.867 1 88.12 549 LEU B C 1
ATOM 9622 O O . LEU B 1 549 ? 18.844 -2.051 -9.773 1 88.12 549 LEU B O 1
ATOM 9626 N N . LYS B 1 550 ? 19.875 -0.222 -9.031 1 89.12 550 LYS B N 1
ATOM 9627 C CA . LYS B 1 550 ? 20.344 0.148 -10.367 1 89.12 550 LYS B CA 1
ATOM 9628 C C . LYS B 1 550 ? 21.203 -0.959 -10.977 1 89.12 550 LYS 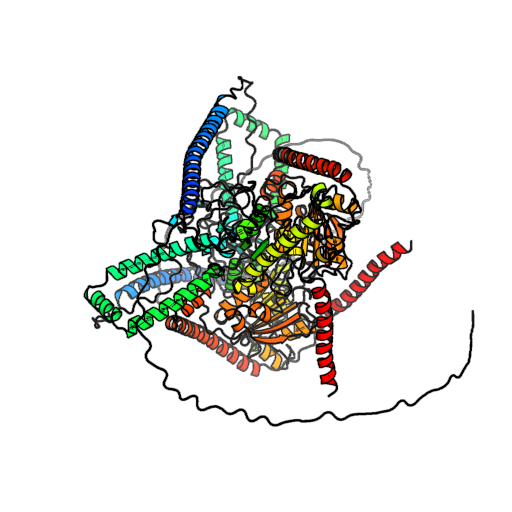B C 1
ATOM 9630 O O . LYS B 1 550 ? 21.109 -1.224 -12.18 1 89.12 550 LYS B O 1
ATOM 9635 N N . SER B 1 551 ? 21.906 -1.605 -10.133 1 88.12 551 SER B N 1
ATOM 9636 C CA . SER B 1 551 ? 22.844 -2.615 -10.617 1 88.12 551 SER B CA 1
ATOM 9637 C C . SER B 1 551 ? 22.125 -3.902 -11 1 88.12 551 SER B C 1
ATOM 9639 O O . SER B 1 551 ? 22.703 -4.762 -11.672 1 88.12 551 SER B O 1
ATOM 9641 N N . LEU B 1 552 ? 20.875 -4.004 -10.711 1 92.06 552 LEU B N 1
ATOM 9642 C CA . LEU B 1 552 ? 20.141 -5.25 -10.938 1 92.06 552 LEU B CA 1
ATOM 9643 C C . LEU B 1 552 ? 19.578 -5.297 -12.344 1 92.06 552 LEU B C 1
ATOM 9645 O O . LEU B 1 552 ? 19.141 -6.355 -12.812 1 92.06 552 LEU B O 1
ATOM 9649 N N . VAL B 1 553 ? 19.562 -4.121 -13.031 1 96.19 553 VAL B N 1
ATOM 9650 C CA . VAL B 1 553 ? 18.891 -4.109 -14.32 1 96.19 553 VAL B CA 1
ATOM 9651 C C . VAL B 1 553 ? 19.75 -3.41 -15.359 1 96.19 553 VAL B C 1
ATOM 9653 O O . VAL B 1 553 ? 20.578 -2.553 -15.016 1 96.19 553 VAL B O 1
ATOM 9656 N N . GLN B 1 554 ? 19.578 -3.826 -16.609 1 95.75 554 GLN B N 1
ATOM 9657 C CA . GLN B 1 554 ? 20.219 -3.205 -17.766 1 95.75 554 GLN B CA 1
ATOM 9658 C C . GLN B 1 554 ? 19.203 -2.963 -18.875 1 95.75 554 GLN B C 1
ATOM 9660 O O . GLN B 1 554 ? 18.453 -3.869 -19.266 1 95.75 554 GLN B O 1
ATOM 9665 N N . LEU B 1 555 ? 19.156 -1.807 -19.359 1 95.94 555 LEU B N 1
ATOM 9666 C CA . LEU B 1 555 ? 18.234 -1.466 -20.453 1 95.94 555 LEU B CA 1
ATOM 9667 C C . LEU B 1 555 ? 18.688 -2.113 -21.75 1 95.94 555 LEU B C 1
ATOM 9669 O O . LEU B 1 555 ? 19.844 -1.977 -22.156 1 95.94 555 LEU B O 1
ATOM 9673 N N . VAL B 1 556 ? 17.875 -2.865 -22.359 1 95.62 556 VAL B N 1
ATOM 9674 C CA . VAL B 1 556 ? 18.141 -3.486 -23.641 1 95.62 556 VAL B CA 1
ATOM 9675 C C . VAL B 1 556 ? 17.562 -2.633 -24.766 1 95.62 556 VAL B C 1
ATOM 9677 O O . VAL B 1 556 ? 18.281 -2.213 -25.688 1 95.62 556 VAL B O 1
ATOM 9680 N N . GLU B 1 557 ? 16.25 -2.404 -24.703 1 93.19 557 GLU B N 1
ATOM 9681 C CA . GLU B 1 557 ? 15.555 -1.577 -25.688 1 93.19 557 GLU B CA 1
ATOM 9682 C C . GLU B 1 557 ? 14.297 -0.946 -25.094 1 93.19 557 GLU B C 1
ATOM 9684 O O . GLU B 1 557 ? 13.789 -1.408 -24.062 1 93.19 557 GLU B O 1
ATOM 9689 N N . ALA B 1 558 ? 13.93 0.175 -25.609 1 92.69 558 ALA B N 1
ATOM 9690 C CA . ALA B 1 558 ? 12.719 0.895 -25.219 1 92.69 558 ALA B CA 1
ATOM 9691 C C . ALA B 1 558 ? 12.062 1.56 -26.422 1 92.69 558 ALA B C 1
ATOM 9693 O O . ALA B 1 558 ? 12.727 1.869 -27.406 1 92.69 558 ALA B O 1
ATOM 9694 N N . THR B 1 559 ? 10.781 1.517 -26.328 1 88.5 559 THR B N 1
ATOM 9695 C CA . THR B 1 559 ? 10.062 2.217 -27.391 1 88.5 559 THR B CA 1
ATOM 9696 C C . THR B 1 559 ? 10.328 3.719 -27.312 1 88.5 559 THR B C 1
ATOM 9698 O O . THR B 1 559 ? 10.805 4.223 -26.297 1 88.5 559 THR B O 1
ATOM 9701 N N . ASP B 1 560 ? 10.164 4.367 -28.438 1 66.25 560 ASP B N 1
ATOM 9702 C CA . ASP B 1 560 ? 10.383 5.805 -28.547 1 66.25 560 ASP B CA 1
ATOM 9703 C C . ASP B 1 560 ? 9.273 6.586 -27.844 1 66.25 560 ASP B C 1
ATOM 9705 O O . ASP B 1 560 ? 8.469 6.008 -27.109 1 66.25 560 ASP B O 1
ATOM 9709 N N . HIS B 1 561 ? 9.234 7.922 -27.844 1 57.09 561 HIS B N 1
ATOM 9710 C CA . HIS B 1 561 ? 8.453 8.922 -27.125 1 57.09 561 HIS B CA 1
ATOM 9711 C C . HIS B 1 561 ? 6.969 8.578 -27.125 1 57.09 561 HIS B C 1
ATOM 9713 O O . HIS B 1 561 ? 6.238 8.945 -26.203 1 57.09 561 HIS B O 1
ATOM 9719 N N . ARG B 1 562 ? 6.523 7.781 -28.156 1 58.5 562 ARG B N 1
ATOM 9720 C CA . ARG B 1 562 ? 5.082 7.582 -28.219 1 58.5 562 ARG B CA 1
ATOM 9721 C C . ARG B 1 562 ? 4.66 6.336 -27.453 1 58.5 562 ARG B C 1
ATOM 9723 O O . ARG B 1 562 ? 3.531 6.258 -26.953 1 58.5 562 ARG B O 1
ATOM 9730 N N . GLY B 1 563 ? 5.703 5.383 -27.203 1 76.06 563 GLY B N 1
ATOM 9731 C CA . GLY B 1 563 ? 5.336 4.164 -26.5 1 76.06 563 GLY B CA 1
ATOM 9732 C C . GLY B 1 563 ? 5.984 4.043 -25.141 1 76.06 563 GLY B C 1
ATOM 9733 O O . GLY B 1 563 ? 6.984 4.707 -24.859 1 76.06 563 GLY B O 1
ATOM 9734 N N . LYS B 1 564 ? 5.406 3.426 -24.234 1 91.25 564 LYS B N 1
ATOM 9735 C CA . LYS B 1 564 ? 5.883 3.232 -22.859 1 91.25 564 LYS B CA 1
ATOM 9736 C C . LYS B 1 564 ? 6.098 1.753 -22.562 1 91.25 564 LYS B C 1
ATOM 9738 O O . LYS B 1 564 ? 5.566 1.233 -21.578 1 91.25 564 LYS B O 1
ATOM 9743 N N . VAL B 1 565 ? 6.914 1.114 -23.562 1 96.31 565 VAL B N 1
ATOM 9744 C CA . VAL B 1 565 ? 7.281 -0.281 -23.344 1 96.31 565 VAL B CA 1
ATOM 9745 C C . VAL B 1 565 ? 8.805 -0.406 -23.25 1 96.31 565 VAL B C 1
ATOM 9747 O O . VAL B 1 565 ? 9.523 0.113 -24.109 1 96.31 565 VAL B O 1
ATOM 9750 N N . THR B 1 566 ? 9.289 -1.041 -22.219 1 97.38 566 THR B N 1
ATOM 9751 C CA . THR B 1 566 ? 10.719 -1.186 -21.984 1 97.38 566 THR B CA 1
ATOM 9752 C C . THR B 1 566 ? 11.094 -2.654 -21.797 1 97.38 566 THR B C 1
ATOM 9754 O O . THR B 1 566 ? 10.32 -3.432 -21.234 1 97.38 566 THR B O 1
ATOM 9757 N N . HIS B 1 567 ? 12.234 -3.033 -22.375 1 97.81 567 HIS B N 1
ATOM 9758 C CA . HIS B 1 567 ? 12.844 -4.348 -22.219 1 97.81 567 HIS B CA 1
ATOM 9759 C C . HIS B 1 567 ? 14.141 -4.266 -21.406 1 97.81 567 HIS B C 1
ATOM 9761 O O . HIS B 1 567 ? 15.102 -3.627 -21.844 1 97.81 567 HIS B O 1
ATOM 9767 N N . LEU B 1 568 ? 14.078 -4.941 -20.281 1 98.25 568 LEU B N 1
ATOM 9768 C CA . LEU B 1 568 ? 15.25 -4.941 -19.406 1 98.25 568 LEU B CA 1
ATOM 9769 C C . LEU B 1 568 ? 15.875 -6.332 -19.328 1 98.25 568 LEU B C 1
ATOM 9771 O O . LEU B 1 568 ? 15.164 -7.34 -19.328 1 98.25 568 LEU B O 1
ATOM 9775 N N . PHE B 1 569 ? 17.172 -6.344 -19.312 1 97.56 569 PHE B N 1
ATOM 9776 C CA . PHE B 1 569 ? 17.938 -7.531 -18.984 1 97.56 569 PHE B CA 1
ATOM 9777 C C . PHE B 1 569 ? 18.328 -7.527 -17.5 1 97.56 569 PHE B C 1
ATOM 9779 O O . PHE B 1 569 ? 18.75 -6.504 -16.969 1 97.56 569 PHE B O 1
ATOM 9786 N N . VAL B 1 570 ? 18.094 -8.648 -16.844 1 97.69 570 VAL B N 1
ATOM 9787 C CA . VAL B 1 570 ? 18.375 -8.773 -15.414 1 97.69 570 VAL B CA 1
ATOM 9788 C C . VAL B 1 570 ? 19.484 -9.789 -15.195 1 97.69 570 VAL B C 1
ATOM 9790 O O . VAL B 1 570 ? 19.25 -11 -15.211 1 97.69 570 VAL B O 1
ATOM 9793 N N . PRO B 1 571 ? 20.641 -9.297 -14.898 1 94.19 571 PRO B N 1
ATOM 9794 C CA . PRO B 1 571 ? 21.75 -10.227 -14.656 1 94.19 571 PRO B CA 1
ATOM 9795 C C . PRO B 1 571 ? 21.5 -11.125 -13.445 1 94.19 571 PRO B C 1
ATOM 9797 O O . PRO B 1 571 ? 20.75 -10.758 -12.539 1 94.19 571 PRO B O 1
ATOM 9800 N N . LYS B 1 572 ? 22.125 -12.258 -13.555 1 87.31 572 LYS B N 1
ATOM 9801 C CA . LYS B 1 572 ? 22.109 -13.117 -12.375 1 87.31 572 LYS B CA 1
ATOM 9802 C C . LYS B 1 572 ? 22.719 -12.422 -11.172 1 87.31 572 LYS B C 1
ATOM 9804 O O . LYS B 1 572 ? 23.75 -11.75 -11.297 1 87.31 572 LYS B O 1
ATOM 9809 N N . MET B 1 573 ? 22.047 -12.547 -10.117 1 80.38 573 MET B N 1
ATOM 9810 C CA . MET B 1 573 ? 22.531 -11.852 -8.93 1 80.38 573 MET B CA 1
ATOM 9811 C C . MET B 1 573 ? 23.828 -12.484 -8.43 1 80.38 573 MET B C 1
ATOM 9813 O O . MET B 1 573 ? 23.984 -13.711 -8.445 1 80.38 573 MET B O 1
ATOM 9817 N N . VAL B 1 574 ? 24.703 -11.609 -7.938 1 79.31 574 VAL B N 1
ATOM 9818 C CA . VAL B 1 574 ? 26.016 -12.047 -7.461 1 79.31 574 VAL B CA 1
ATOM 9819 C C . VAL B 1 574 ? 25.906 -12.461 -5.992 1 79.31 574 VAL B C 1
ATOM 9821 O O . VAL B 1 574 ? 26.859 -13.031 -5.434 1 79.31 574 VAL B O 1
ATOM 9824 N N . TYR B 1 575 ? 24.703 -12.281 -5.434 1 85.31 575 TYR B N 1
ATOM 9825 C CA . TYR B 1 575 ? 24.484 -12.633 -4.031 1 85.31 575 TYR B CA 1
ATOM 9826 C C . TYR B 1 575 ? 23.453 -13.734 -3.893 1 85.31 575 TYR B C 1
ATOM 9828 O O . TYR B 1 575 ? 22.641 -13.953 -4.805 1 85.31 575 TYR B O 1
ATOM 9836 N N . PRO B 1 576 ? 23.531 -14.438 -2.717 1 89.06 576 PRO B N 1
ATOM 9837 C CA . PRO B 1 576 ? 22.625 -15.562 -2.529 1 89.06 576 PRO B CA 1
ATOM 9838 C C . PRO B 1 576 ? 21.156 -15.125 -2.445 1 89.06 576 PRO B C 1
ATOM 9840 O O . PRO B 1 576 ? 20.844 -14.125 -1.785 1 89.06 576 PRO B O 1
ATOM 9843 N N . GLN B 1 577 ? 20.281 -15.93 -3.09 1 91.5 577 GLN B N 1
ATOM 9844 C CA . GLN B 1 577 ? 18.844 -15.648 -3.082 1 91.5 577 GLN B CA 1
ATOM 9845 C C . GLN B 1 577 ? 18.203 -16.094 -1.77 1 91.5 577 GLN B C 1
ATOM 9847 O O . GLN B 1 577 ? 17.156 -15.578 -1.384 1 91.5 577 GLN B O 1
ATOM 9852 N N . ARG B 1 578 ? 18.797 -16.984 -1.13 1 90.75 578 ARG B N 1
ATOM 9853 C CA . ARG B 1 578 ? 18.203 -17.547 0.083 1 90.75 578 ARG B CA 1
ATOM 9854 C C . ARG B 1 578 ?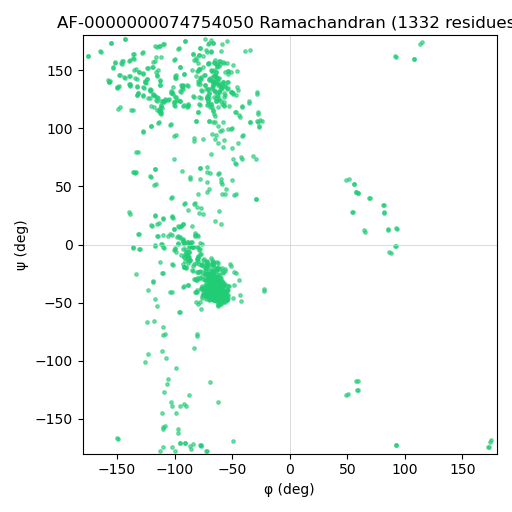 18.422 -16.609 1.274 1 90.75 578 ARG B C 1
ATOM 9856 O O . ARG B 1 578 ? 17.781 -16.781 2.318 1 90.75 578 ARG B O 1
ATOM 9863 N N . MET B 1 579 ? 19.219 -15.633 1.075 1 88.88 579 MET B N 1
ATOM 9864 C CA . MET B 1 579 ? 19.359 -14.562 2.057 1 88.88 579 MET B CA 1
ATOM 9865 C C . MET B 1 579 ? 18.531 -13.344 1.646 1 88.88 579 MET B C 1
ATOM 9867 O O . MET B 1 579 ? 18.359 -13.086 0.456 1 88.88 579 MET B O 1
ATOM 9871 N N . THR B 1 580 ? 18.016 -12.719 2.674 1 86.31 580 THR B N 1
ATOM 9872 C CA . THR B 1 580 ? 17.312 -11.484 2.379 1 86.31 580 THR B CA 1
ATOM 9873 C C . THR B 1 580 ? 18.281 -10.391 1.958 1 86.31 580 THR B C 1
ATOM 9875 O O . THR B 1 580 ? 19.469 -10.453 2.281 1 86.31 580 THR B O 1
ATOM 9878 N N . LEU B 1 581 ? 17.797 -9.438 1.229 1 81.88 581 LEU B N 1
ATOM 9879 C CA . LEU B 1 581 ? 18.641 -8.312 0.834 1 81.88 581 LEU B CA 1
ATOM 9880 C C . LEU B 1 581 ? 19.156 -7.566 2.059 1 81.88 581 LEU B C 1
ATOM 9882 O O . LEU B 1 581 ? 20.266 -7.043 2.047 1 81.88 581 LEU B O 1
ATOM 9886 N N . ARG B 1 582 ? 18.359 -7.59 3.082 1 83.56 582 ARG B N 1
ATOM 9887 C CA . ARG B 1 582 ? 18.797 -6.973 4.328 1 83.56 582 ARG B CA 1
ATOM 9888 C C . ARG B 1 582 ? 20.031 -7.688 4.891 1 83.56 582 ARG B C 1
ATOM 9890 O O . ARG B 1 582 ? 20.984 -7.043 5.305 1 83.56 582 ARG B O 1
ATOM 9897 N N . GLU B 1 583 ? 19.984 -8.93 4.922 1 83.81 583 GLU B N 1
ATOM 9898 C CA . GLU B 1 583 ? 21.125 -9.727 5.398 1 83.81 583 GLU B CA 1
ATOM 9899 C C . GLU B 1 583 ? 22.359 -9.516 4.523 1 83.81 583 GLU B C 1
ATOM 9901 O O . GLU B 1 583 ? 23.469 -9.359 5.035 1 83.81 583 GLU B O 1
ATOM 9906 N N . ILE B 1 584 ? 22.109 -9.484 3.285 1 84.75 584 ILE B N 1
ATOM 9907 C CA . ILE B 1 584 ? 23.203 -9.32 2.33 1 84.75 584 ILE B CA 1
ATOM 9908 C C . ILE B 1 584 ? 23.859 -7.957 2.531 1 84.75 584 ILE B C 1
ATOM 9910 O O . ILE B 1 584 ? 25.078 -7.855 2.611 1 84.75 584 ILE B O 1
ATOM 9914 N N . GLU B 1 585 ? 23.031 -6.961 2.609 1 82.25 585 GLU B N 1
ATOM 9915 C CA . GLU B 1 585 ? 23.562 -5.613 2.814 1 82.25 585 GLU B CA 1
ATOM 9916 C C . GLU B 1 585 ? 24.328 -5.52 4.125 1 82.25 585 GLU B C 1
ATOM 9918 O O . GLU B 1 585 ? 25.375 -4.863 4.191 1 82.25 585 GLU B O 1
ATOM 9923 N N . THR B 1 586 ? 23.797 -6.133 5.117 1 80.5 586 THR B N 1
ATOM 9924 C CA . THR B 1 586 ? 24.469 -6.141 6.41 1 80.5 586 THR B CA 1
ATOM 9925 C C . THR B 1 586 ? 25.828 -6.848 6.312 1 80.5 586 THR B C 1
ATOM 9927 O O . THR B 1 586 ? 26.828 -6.344 6.812 1 80.5 586 THR B O 1
ATOM 9930 N N . LEU B 1 587 ? 25.875 -7.945 5.656 1 80.44 587 LEU B N 1
ATOM 9931 C CA . LEU B 1 587 ? 27.094 -8.719 5.52 1 80.44 587 LEU B CA 1
ATOM 9932 C C . LEU B 1 587 ? 28.109 -7.98 4.645 1 80.44 587 LEU B C 1
ATOM 9934 O O . LEU B 1 587 ? 29.312 -8.016 4.91 1 80.44 587 LEU B O 1
ATOM 9938 N N . ARG B 1 588 ? 27.609 -7.301 3.693 1 81.19 588 ARG B N 1
ATOM 9939 C CA . ARG B 1 588 ? 28.484 -6.504 2.838 1 81.19 588 ARG B CA 1
ATOM 9940 C C . ARG B 1 588 ? 29.078 -5.336 3.607 1 81.19 588 ARG B C 1
ATOM 9942 O O . ARG B 1 588 ? 30.266 -5.027 3.455 1 81.19 588 ARG B O 1
ATOM 9949 N N . ALA B 1 589 ? 28.297 -4.75 4.371 1 74.44 589 ALA B N 1
ATOM 9950 C CA . ALA B 1 589 ? 28.766 -3.623 5.172 1 74.44 589 ALA B CA 1
ATOM 9951 C C . ALA B 1 589 ? 29.828 -4.062 6.172 1 74.44 589 ALA B C 1
ATOM 9953 O O . ALA B 1 589 ? 30.734 -3.293 6.496 1 74.44 589 ALA B O 1
ATOM 9954 N N . LEU B 1 590 ? 29.719 -5.328 6.551 1 75.12 590 LEU B N 1
ATOM 9955 C CA . LEU B 1 590 ? 30.656 -5.879 7.516 1 75.12 590 LEU B CA 1
ATOM 9956 C C . LEU B 1 590 ? 31.844 -6.539 6.805 1 75.12 590 LEU B C 1
ATOM 9958 O O . LEU B 1 590 ? 32.719 -7.121 7.453 1 75.12 590 LEU B O 1
ATOM 9962 N N . HIS B 1 591 ? 31.844 -6.461 5.477 1 76.12 591 HIS B N 1
ATOM 9963 C CA . HIS B 1 591 ? 32.875 -7.082 4.648 1 76.12 591 HIS B CA 1
ATOM 9964 C C . HIS B 1 591 ? 33 -8.57 4.961 1 76.12 591 HIS B C 1
ATOM 9966 O O . HIS B 1 591 ? 34.125 -9.102 5 1 76.12 591 HIS B O 1
ATOM 9972 N N . ALA B 1 592 ? 31.859 -9.086 5.406 1 78.81 592 ALA B N 1
ATOM 9973 C CA . ALA B 1 592 ? 31.812 -10.523 5.656 1 78.81 592 ALA B CA 1
ATOM 9974 C C . ALA B 1 592 ? 31.672 -11.305 4.355 1 78.81 592 ALA B C 1
ATOM 9976 O O . ALA B 1 592 ? 30.719 -12.07 4.184 1 78.81 592 ALA B O 1
ATOM 9977 N N . THR B 1 593 ? 32.594 -11.281 3.551 1 80.12 593 THR B N 1
ATOM 9978 C CA . THR B 1 593 ? 32.562 -11.82 2.195 1 80.12 593 THR B CA 1
ATOM 9979 C C . THR B 1 593 ? 32.594 -13.344 2.221 1 80.12 593 THR B C 1
ATOM 9981 O O . THR B 1 593 ? 32.031 -14 1.332 1 80.12 593 THR B O 1
ATOM 9984 N N . ASP B 1 594 ? 33.156 -13.883 3.293 1 82.94 594 ASP B N 1
ATOM 9985 C CA . ASP B 1 594 ? 33.25 -15.336 3.375 1 82.94 594 ASP B CA 1
ATOM 9986 C C . ASP B 1 594 ? 31.891 -15.977 3.541 1 82.94 594 ASP B C 1
ATOM 9988 O O . ASP B 1 594 ? 31.594 -17.016 2.938 1 82.94 594 ASP B O 1
ATOM 9992 N N . GLU B 1 595 ? 31.109 -15.352 4.34 1 84.88 595 GLU B N 1
ATOM 9993 C CA . GLU B 1 595 ? 29.766 -15.859 4.559 1 84.88 595 GLU B CA 1
ATOM 9994 C C . GLU B 1 595 ? 28.922 -15.766 3.287 1 84.88 595 GLU B C 1
ATOM 9996 O O . GLU B 1 595 ? 28.172 -16.688 2.961 1 84.88 595 GLU B O 1
ATOM 10001 N N . LEU B 1 596 ? 29.078 -14.789 2.6 1 87.25 596 LEU B N 1
ATOM 10002 C CA . LEU B 1 596 ? 28.359 -14.586 1.35 1 87.25 596 LEU B CA 1
ATOM 10003 C C . LEU B 1 596 ? 28.812 -15.578 0.288 1 87.25 596 LEU B C 1
ATOM 10005 O O . LEU B 1 596 ? 28 -16.156 -0.428 1 87.25 596 LEU B O 1
ATOM 10009 N N . ASP B 1 597 ? 30.094 -15.789 0.293 1 87.25 597 ASP B N 1
ATOM 10010 C CA . ASP B 1 597 ? 30.656 -16.719 -0.687 1 87.25 597 ASP B CA 1
ATOM 10011 C C . ASP B 1 597 ? 30.219 -18.141 -0.399 1 87.25 597 ASP B C 1
ATOM 10013 O O . ASP B 1 597 ? 29.906 -18.906 -1.32 1 87.25 597 ASP B O 1
ATOM 10017 N N . ALA B 1 598 ? 30.219 -18.438 0.865 1 87.25 598 ALA B N 1
ATOM 10018 C CA . ALA B 1 598 ? 29.797 -19.781 1.253 1 87.25 598 ALA B CA 1
ATOM 10019 C C . ALA B 1 598 ? 28.344 -20.016 0.901 1 87.25 598 ALA B C 1
ATOM 10021 O O . ALA B 1 598 ? 27.984 -21.094 0.405 1 87.25 598 ALA B O 1
ATOM 10022 N N . ALA B 1 599 ? 27.562 -19.094 1.191 1 88.31 599 ALA B N 1
ATOM 10023 C CA . ALA B 1 599 ? 26.141 -19.188 0.875 1 88.31 599 ALA B CA 1
ATOM 10024 C C . ALA B 1 599 ? 25.906 -19.266 -0.632 1 88.31 599 ALA B C 1
ATOM 10026 O O . ALA B 1 599 ? 25.047 -20.031 -1.101 1 88.31 599 ALA B O 1
ATOM 10027 N N . MET B 1 600 ? 26.672 -18.516 -1.365 1 88.12 600 MET B N 1
ATOM 10028 C CA . MET B 1 600 ? 26.531 -18.516 -2.82 1 88.12 600 MET B CA 1
ATOM 10029 C C . MET B 1 600 ? 26.953 -19.844 -3.412 1 88.12 600 MET B C 1
ATOM 10031 O O . MET B 1 600 ? 26.359 -20.328 -4.375 1 88.12 600 MET B O 1
ATOM 10035 N N . LYS B 1 601 ? 28.031 -20.422 -2.85 1 86.38 601 LYS B N 1
ATOM 10036 C CA . LYS B 1 601 ? 28.5 -21.734 -3.324 1 86.38 601 LYS B CA 1
ATOM 10037 C C . LYS B 1 601 ? 27.438 -22.812 -3.1 1 86.38 601 LYS B C 1
ATOM 10039 O O . LYS B 1 601 ? 27.203 -23.641 -3.971 1 86.38 601 LYS B O 1
ATOM 10044 N N . LYS B 1 602 ? 26.875 -22.703 -1.977 1 85.81 602 LYS B N 1
ATOM 10045 C CA . LYS B 1 602 ? 25.797 -23.656 -1.68 1 85.81 602 LYS B CA 1
ATOM 10046 C C . LYS B 1 602 ? 24.641 -23.5 -2.656 1 85.81 602 LYS B C 1
ATOM 10048 O O . LYS B 1 602 ? 24.094 -24.5 -3.152 1 85.81 602 LYS B O 1
ATOM 10053 N N . GLU B 1 603 ? 24.281 -22.344 -2.896 1 87.94 603 GLU B N 1
ATOM 10054 C CA . GLU B 1 603 ? 23.172 -22.062 -3.807 1 87.94 603 GLU B CA 1
ATOM 10055 C C . GLU B 1 603 ? 23.516 -22.438 -5.242 1 87.94 603 GLU B C 1
ATOM 10057 O O . GLU B 1 603 ? 22.672 -22.922 -5.992 1 87.94 603 GLU B O 1
ATOM 10062 N N . GLN B 1 604 ? 24.766 -22.234 -5.594 1 85.88 604 GLN B N 1
ATOM 10063 C CA . GLN B 1 604 ? 25.219 -22.578 -6.934 1 85.88 604 GLN B CA 1
ATOM 10064 C C . GLN B 1 604 ? 25.094 -24.078 -7.188 1 85.88 604 GLN B C 1
ATOM 10066 O O . GLN B 1 604 ? 24.766 -24.5 -8.297 1 85.88 604 GLN B O 1
ATOM 10071 N N . THR B 1 605 ? 25.297 -24.781 -6.145 1 85.44 605 THR B N 1
ATOM 10072 C CA . THR B 1 605 ? 25.156 -26.234 -6.27 1 85.44 605 THR B CA 1
ATOM 10073 C C . THR B 1 605 ? 23.703 -26.609 -6.559 1 85.44 605 THR B C 1
ATOM 10075 O O . THR B 1 605 ? 23.438 -27.484 -7.383 1 85.44 605 THR B O 1
ATOM 10078 N N . ILE B 1 606 ? 22.859 -25.953 -5.984 1 82.69 606 ILE B N 1
ATOM 10079 C CA . ILE B 1 606 ? 21.438 -26.203 -6.168 1 82.69 606 ILE B CA 1
ATOM 10080 C C . ILE B 1 606 ? 21.016 -25.781 -7.57 1 82.69 606 ILE B C 1
ATOM 10082 O O . ILE B 1 606 ? 20.312 -26.516 -8.273 1 82.69 606 ILE B O 1
ATOM 10086 N N . ILE B 1 607 ? 21.469 -24.688 -8.008 1 82.81 607 ILE B N 1
ATOM 10087 C CA . ILE B 1 607 ? 21.125 -24.125 -9.305 1 82.81 607 ILE B CA 1
ATOM 10088 C C . ILE B 1 607 ? 21.688 -25.016 -10.414 1 82.81 607 ILE B C 1
ATOM 10090 O O . ILE B 1 607 ? 21 -25.297 -11.398 1 82.81 607 ILE B O 1
ATOM 10094 N N . GLU B 1 608 ? 22.891 -25.469 -10.188 1 83.44 608 GLU B N 1
ATOM 10095 C CA . GLU B 1 608 ? 23.531 -26.312 -11.188 1 83.44 608 GLU B CA 1
ATOM 10096 C C . GLU B 1 608 ? 22.828 -27.672 -11.281 1 83.44 608 GLU B C 1
ATOM 10098 O O . GLU B 1 608 ? 22.703 -28.234 -12.367 1 83.44 608 GLU B O 1
ATOM 10103 N N . ALA B 1 609 ? 22.422 -28.125 -10.18 1 81.44 609 ALA B N 1
ATOM 10104 C CA . ALA B 1 609 ? 21.672 -29.375 -10.18 1 81.44 609 ALA B CA 1
ATOM 10105 C C . ALA B 1 609 ? 20.375 -29.234 -10.961 1 81.44 609 ALA B C 1
ATOM 10107 O O . ALA B 1 609 ? 20.016 -30.109 -11.75 1 81.44 609 ALA B O 1
ATOM 10108 N N . GLU B 1 610 ? 19.766 -28.141 -10.789 1 79 610 GLU B N 1
ATOM 10109 C CA . GLU B 1 610 ? 18.516 -27.875 -11.492 1 79 610 GLU B CA 1
ATOM 10110 C C . GLU B 1 610 ? 18.75 -27.703 -12.992 1 79 610 GLU B C 1
ATOM 10112 O O . GLU B 1 610 ? 18.016 -28.25 -13.812 1 79 610 GLU B O 1
ATOM 10117 N N . ARG B 1 611 ? 19.766 -27.047 -13.383 1 76.62 611 ARG B N 1
ATOM 10118 C CA . ARG B 1 611 ? 20.125 -26.828 -14.781 1 76.62 611 ARG B CA 1
ATOM 10119 C C . ARG B 1 611 ? 20.5 -28.141 -15.461 1 76.62 611 ARG B C 1
ATOM 10121 O O . ARG B 1 611 ? 20.188 -28.359 -16.641 1 76.62 611 ARG B O 1
ATOM 10128 N N . GLY B 1 612 ? 21.219 -28.906 -14.656 1 73.31 612 GLY B N 1
ATOM 10129 C CA . GLY B 1 612 ? 21.562 -30.219 -15.18 1 73.31 612 GLY B CA 1
ATOM 10130 C C . GLY B 1 612 ? 20.344 -31.062 -15.516 1 73.31 612 GLY B C 1
ATOM 10131 O O . GLY B 1 612 ? 20.281 -31.672 -16.578 1 73.31 612 GLY B O 1
ATOM 10132 N N . GLU B 1 613 ? 19.391 -30.984 -14.711 1 73.56 613 GLU B N 1
ATOM 10133 C CA . GLU B 1 613 ? 18.156 -31.719 -14.945 1 73.56 613 GLU B CA 1
ATOM 10134 C C . GLU B 1 613 ? 17.406 -31.188 -16.156 1 73.56 613 GLU B C 1
ATOM 10136 O O . GLU B 1 613 ? 16.891 -31.969 -16.969 1 73.56 613 GLU B O 1
ATOM 10141 N N . ILE B 1 614 ? 17.453 -29.953 -16.391 1 73.44 614 ILE B N 1
ATOM 10142 C CA . ILE B 1 614 ? 16.766 -29.297 -17.5 1 73.44 614 ILE B CA 1
ATOM 10143 C C . ILE B 1 614 ? 17.469 -29.625 -18.812 1 73.44 614 ILE B C 1
ATOM 10145 O O . ILE B 1 614 ? 16.812 -29.938 -19.812 1 73.44 614 ILE B O 1
ATOM 10149 N N . LYS B 1 615 ? 18.75 -29.547 -18.812 1 72.25 615 LYS B N 1
ATOM 10150 C CA . LYS B 1 615 ? 19.531 -29.891 -20.016 1 72.25 615 LYS B CA 1
ATOM 10151 C C . LYS B 1 615 ? 19.266 -31.312 -20.453 1 72.25 615 LYS B C 1
ATOM 10153 O O . LYS B 1 615 ? 19.109 -31.594 -21.641 1 72.25 615 LYS B O 1
ATOM 10158 N N . GLU B 1 616 ? 19.219 -32.156 -19.453 1 72.19 616 GLU B N 1
ATOM 10159 C CA . GLU B 1 616 ? 18.938 -33.562 -19.766 1 72.19 616 GLU B CA 1
ATOM 10160 C C . GLU B 1 616 ? 17.531 -33.719 -20.359 1 72.19 616 GLU B C 1
ATOM 10162 O O . GLU B 1 616 ? 17.344 -34.438 -21.312 1 72.19 616 GLU B O 1
ATOM 10167 N N . GLN B 1 617 ? 16.672 -32.969 -19.859 1 71.75 617 GLN B N 1
ATOM 10168 C CA . GLN B 1 617 ? 15.297 -33.031 -20.344 1 71.75 617 GLN B CA 1
ATOM 10169 C C . GLN B 1 617 ? 15.195 -32.469 -21.766 1 71.75 617 GLN B C 1
ATOM 10171 O O . GLN B 1 617 ? 14.547 -33.094 -22.625 1 71.75 617 GLN B O 1
ATOM 10176 N N . LEU B 1 618 ? 15.852 -31.422 -22.047 1 69.62 618 LEU B N 1
ATOM 10177 C CA . LEU B 1 618 ? 15.812 -30.797 -23.359 1 69.62 618 LEU B CA 1
ATOM 10178 C C . LEU B 1 618 ? 16.531 -31.641 -24.391 1 69.62 618 LEU B C 1
ATOM 10180 O O . LEU B 1 618 ? 16.078 -31.75 -25.531 1 69.62 618 LEU B O 1
ATOM 10184 N N . ALA B 1 619 ? 17.703 -32.188 -24.031 1 70.62 619 ALA B N 1
ATOM 10185 C CA . ALA B 1 619 ? 18.406 -33.094 -24.922 1 70.62 619 ALA B CA 1
ATOM 10186 C C . ALA B 1 619 ? 17.531 -34.25 -25.344 1 70.62 619 ALA B C 1
ATOM 10188 O O . ALA B 1 619 ? 17.516 -34.656 -26.516 1 70.62 619 ALA B O 1
ATOM 10189 N N . ARG B 1 620 ? 16.844 -34.688 -24.391 1 69.06 620 ARG B N 1
ATOM 10190 C CA . ARG B 1 620 ? 15.906 -35.781 -24.672 1 69.06 620 ARG B CA 1
ATOM 10191 C C . ARG B 1 620 ? 14.82 -35.312 -25.641 1 69.06 620 ARG B C 1
ATOM 10193 O O . ARG B 1 620 ? 14.469 -36.031 -26.578 1 69.06 620 ARG B O 1
ATOM 10200 N N . CYS B 1 621 ? 14.406 -34.125 -25.5 1 67.06 621 CYS B N 1
ATOM 10201 C CA . CYS B 1 621 ? 13.375 -33.562 -26.359 1 67.06 621 CYS B CA 1
ATOM 10202 C C . CYS B 1 621 ? 13.883 -33.406 -27.781 1 67.06 621 CYS B C 1
ATOM 10204 O O . CYS B 1 621 ? 13.164 -33.688 -28.734 1 67.06 621 CYS B O 1
ATOM 10206 N N . ARG B 1 622 ? 15.078 -32.969 -27.984 1 66.81 622 ARG B N 1
ATOM 10207 C CA . ARG B 1 622 ? 15.664 -32.75 -29.312 1 66.81 622 ARG B CA 1
ATOM 10208 C C . ARG B 1 622 ? 15.852 -34.094 -30.047 1 66.81 622 ARG B C 1
ATOM 10210 O O . ARG B 1 622 ? 15.531 -34.188 -31.234 1 66.81 622 ARG B O 1
ATOM 10217 N N . THR B 1 623 ? 16.406 -35.031 -29.344 1 66.44 623 THR B N 1
ATOM 10218 C CA . THR B 1 623 ? 16.641 -36.312 -29.953 1 66.44 623 THR B CA 1
ATOM 10219 C C . THR B 1 623 ? 15.328 -36.969 -30.391 1 66.44 623 THR B C 1
ATOM 10221 O O . THR B 1 623 ? 15.25 -37.562 -31.469 1 66.44 623 THR B O 1
ATOM 10224 N N . GLU B 1 624 ? 14.328 -36.75 -29.609 1 62.84 624 GLU B N 1
ATOM 10225 C CA . GLU B 1 624 ? 13.031 -37.344 -29.906 1 62.84 624 GLU B CA 1
ATOM 10226 C C . GLU B 1 624 ? 12.32 -36.594 -31.016 1 62.84 624 GLU B C 1
ATOM 10228 O O . GLU B 1 624 ? 11.641 -37.188 -31.844 1 62.84 624 GLU B O 1
ATOM 10233 N N . ALA B 1 625 ? 12.43 -35.281 -31.078 1 60.12 625 ALA B N 1
ATOM 10234 C CA . ALA B 1 625 ? 11.828 -34.438 -32.125 1 60.12 625 ALA B CA 1
ATOM 10235 C C . ALA B 1 625 ? 12.422 -34.75 -33.469 1 60.12 625 ALA B C 1
ATOM 10237 O O . ALA B 1 625 ? 11.711 -34.719 -34.5 1 60.12 625 ALA B O 1
ATOM 10238 N N . GLU B 1 626 ? 13.688 -34.938 -33.625 1 58.38 626 GLU B N 1
ATOM 10239 C CA . GLU B 1 626 ? 14.367 -35.281 -34.875 1 58.38 626 GLU B CA 1
ATOM 10240 C C . GLU B 1 626 ? 13.828 -36.594 -35.438 1 58.38 626 GLU B C 1
ATOM 10242 O O . GLU B 1 626 ? 13.82 -36.781 -36.656 1 58.38 626 GLU B O 1
ATOM 10247 N N . LYS B 1 627 ? 13.203 -37.438 -34.656 1 57.22 627 LYS B N 1
ATOM 10248 C CA . LYS B 1 627 ? 12.688 -38.719 -35.125 1 57.22 627 LYS B CA 1
ATOM 10249 C C . LYS B 1 627 ? 11.234 -38.625 -35.562 1 57.22 627 LYS B C 1
ATOM 10251 O O . LYS B 1 627 ? 10.695 -39.531 -36.188 1 57.22 627 LYS B O 1
ATOM 10256 N N . SER B 1 628 ? 10.523 -37.562 -35.156 1 52.88 628 SER B N 1
ATOM 10257 C CA . SER B 1 628 ? 9.102 -37.438 -35.469 1 52.88 628 SER B CA 1
ATOM 10258 C C . SER B 1 628 ? 8.883 -36.969 -36.906 1 52.88 628 SER B C 1
ATOM 10260 O O . SER B 1 628 ? 9.547 -36.031 -37.344 1 52.88 628 SER B O 1
ATOM 10262 N N . PRO B 1 629 ? 8.062 -37.656 -37.812 1 48.75 629 PRO B N 1
ATOM 10263 C CA . PRO B 1 629 ? 7.797 -37.281 -39.219 1 48.75 629 PRO B CA 1
ATOM 10264 C C . PRO B 1 629 ? 7.113 -35.906 -39.344 1 48.75 629 PRO B C 1
ATOM 10266 O O . PRO B 1 629 ? 6.359 -35.5 -38.438 1 48.75 629 PRO B O 1
ATOM 10269 N N . ARG B 1 630 ? 7.59 -34.875 -40.094 1 46.94 630 ARG B N 1
ATOM 10270 C CA . ARG B 1 630 ? 7.062 -33.562 -40.438 1 46.94 630 ARG B CA 1
ATOM 10271 C C . ARG B 1 630 ? 5.613 -33.656 -40.906 1 46.94 630 ARG B C 1
ATOM 10273 O O . ARG B 1 630 ? 5.348 -34.062 -42.031 1 46.94 630 ARG B O 1
ATOM 10280 N N . ALA B 1 631 ? 4.613 -33.938 -40.125 1 39.66 631 ALA B N 1
ATOM 10281 C CA . ALA B 1 631 ? 3.223 -34 -40.562 1 39.66 631 ALA B CA 1
ATOM 10282 C C . ALA B 1 631 ? 2.717 -32.656 -41.062 1 39.66 631 ALA B C 1
ATOM 10284 O O . ALA B 1 631 ? 3.156 -31.609 -40.562 1 39.66 631 ALA B O 1
ATOM 10285 N N . LYS B 1 632 ? 1.94 -32.5 -42.156 1 37 632 LYS B N 1
ATOM 10286 C CA . LYS B 1 632 ? 1.277 -31.391 -42.844 1 37 632 LYS B CA 1
ATOM 10287 C C . LYS B 1 632 ? 0.192 -30.781 -41.969 1 37 632 LYS B C 1
ATOM 10289 O O . LYS B 1 632 ? -0.729 -31.469 -41.531 1 37 632 LYS B O 1
ATOM 10294 N N . ALA B 1 633 ? 0.389 -29.703 -41.438 1 36.12 633 ALA B N 1
ATOM 10295 C CA . ALA B 1 633 ? -0.53 -28.938 -40.594 1 36.12 633 ALA B CA 1
ATOM 10296 C C . ALA B 1 633 ? -1.762 -28.5 -41.375 1 36.12 633 ALA B C 1
ATOM 10298 O O . ALA B 1 633 ? -1.642 -27.859 -42.438 1 36.12 633 ALA B O 1
ATOM 10299 N N . SER B 1 634 ? -2.883 -29.203 -41.375 1 26.89 634 SER B N 1
ATOM 10300 C CA . SER B 1 634 ? -4.133 -28.719 -41.969 1 26.89 634 SER B CA 1
ATOM 10301 C C . SER B 1 634 ? -4.562 -27.391 -41.344 1 26.89 634 SER B C 1
ATOM 10303 O O . SER B 1 634 ? -4.477 -27.219 -40.125 1 26.89 634 SER B O 1
ATOM 10305 N N . GLU B 1 635 ? -4.746 -26.328 -42.094 1 27.45 635 GLU B N 1
ATOM 10306 C CA . GLU B 1 635 ? -5.141 -24.953 -41.812 1 27.45 635 GLU B CA 1
ATOM 10307 C C . GLU B 1 635 ? -6.527 -24.906 -41.156 1 27.45 635 GLU B C 1
ATOM 10309 O O . GLU B 1 635 ? -7.535 -25.078 -41.844 1 27.45 635 GLU B O 1
ATOM 10314 N N . THR B 1 636 ? -6.793 -25.516 -40.125 1 27.52 636 THR B N 1
ATOM 10315 C CA . THR B 1 636 ? -8.156 -25.344 -39.625 1 27.52 636 THR B CA 1
ATOM 10316 C C . THR B 1 636 ? -8.398 -23.891 -39.219 1 27.52 636 THR B C 1
ATOM 10318 O O . THR B 1 636 ? -7.535 -23.266 -38.594 1 27.52 636 THR B O 1
ATOM 10321 N N . LYS B 1 637 ? -9.414 -23.297 -39.75 1 28.16 637 LYS B N 1
ATOM 10322 C CA . LYS B 1 637 ? -9.938 -21.922 -39.719 1 28.16 637 LYS B CA 1
ATOM 10323 C C . LYS B 1 637 ? -10.266 -21.5 -38.312 1 28.16 637 LYS B C 1
ATOM 10325 O O . LYS B 1 637 ? -10.781 -22.297 -37.5 1 28.16 637 LYS B O 1
ATOM 10330 N N . ASN B 1 638 ? -9.672 -20.453 -37.938 1 24.38 638 ASN B N 1
ATOM 10331 C CA . ASN B 1 638 ? -9.719 -19.781 -36.625 1 24.38 638 ASN B CA 1
ATOM 10332 C C . ASN B 1 638 ? -11.133 -19.328 -36.281 1 24.38 638 ASN B C 1
ATOM 10334 O O . ASN B 1 638 ? -11.789 -18.656 -37.062 1 24.38 638 ASN B O 1
ATOM 10338 N N . PHE B 1 639 ? -11.805 -20.016 -35.562 1 24.84 639 PHE B N 1
ATOM 10339 C CA . PHE B 1 639 ? -13.156 -19.656 -35.156 1 24.84 639 PHE B CA 1
ATOM 10340 C C . PHE B 1 639 ? -13.234 -18.188 -34.781 1 24.84 639 PHE B C 1
ATOM 10342 O O . PHE B 1 639 ? -14.25 -17.531 -35.031 1 24.84 639 PHE B O 1
ATOM 10349 N N . TYR B 1 640 ? -12.289 -17.781 -34.094 1 26.89 640 TYR B N 1
ATOM 10350 C CA . TYR B 1 640 ? -12.461 -16.453 -33.531 1 26.89 640 TYR B CA 1
ATOM 10351 C C . TYR B 1 640 ? -12.102 -15.383 -34.562 1 26.89 640 TYR B C 1
ATOM 10353 O O . TYR B 1 640 ? -11.953 -14.203 -34.219 1 26.89 640 TYR B O 1
ATOM 10361 N N . ALA B 1 641 ? -11.828 -15.672 -35.812 1 26.66 641 ALA B N 1
ATOM 10362 C CA . ALA B 1 641 ? -11.492 -14.695 -36.844 1 26.66 641 ALA B CA 1
ATOM 10363 C C . ALA B 1 641 ? -12.555 -13.602 -36.938 1 26.66 641 ALA B C 1
ATOM 10365 O O . ALA B 1 641 ? -12.25 -12.461 -37.281 1 26.66 641 ALA B O 1
ATOM 10366 N N . GLY B 1 642 ? -13.789 -14.086 -36.938 1 26.89 642 GLY B N 1
ATOM 10367 C CA . GLY B 1 642 ? -14.906 -13.18 -37.156 1 26.89 642 GLY B CA 1
ATOM 10368 C C . GLY B 1 642 ? -15.047 -12.125 -36.062 1 26.89 642 GLY B C 1
ATOM 10369 O O . GLY B 1 642 ? -15.695 -11.102 -36.281 1 26.89 642 GLY B O 1
ATOM 10370 N N . ASP B 1 643 ? -14.734 -12.523 -34.938 1 27.11 643 ASP B N 1
ATOM 10371 C CA . ASP B 1 643 ? -15.211 -11.641 -33.875 1 27.11 643 ASP B CA 1
ATOM 10372 C C . ASP B 1 643 ? -14.297 -10.43 -33.719 1 27.11 643 ASP B C 1
ATOM 10374 O O . ASP B 1 643 ? -14.57 -9.547 -32.906 1 27.11 643 ASP B O 1
ATOM 10378 N N . LYS B 1 644 ? -13.195 -10.438 -34.312 1 27.97 644 LYS B N 1
ATOM 10379 C CA . LYS B 1 644 ? -12.281 -9.312 -34.125 1 27.97 644 LYS B CA 1
ATOM 10380 C C . LYS B 1 644 ? -12.758 -8.094 -34.906 1 27.97 644 LYS B C 1
ATOM 10382 O O . LYS B 1 644 ? -12.555 -6.957 -34.469 1 27.97 644 LYS B O 1
ATOM 10387 N N . LEU B 1 645 ? -13.227 -8.312 -36.188 1 29.47 645 LEU B N 1
ATOM 10388 C CA . LEU B 1 645 ? -13.586 -7.203 -37.062 1 29.47 645 LEU B CA 1
ATOM 10389 C C . LEU B 1 645 ? -14.898 -6.57 -36.625 1 29.47 645 LEU B C 1
ATOM 10391 O O . LEU B 1 645 ? -15.062 -5.352 -36.719 1 29.47 645 LEU B O 1
ATOM 10395 N N . ASP B 1 646 ? -15.844 -7.418 -36.25 1 29.27 646 ASP B N 1
ATOM 10396 C CA . ASP B 1 646 ? -17.172 -6.875 -35.938 1 29.27 646 ASP B CA 1
ATOM 10397 C C . ASP B 1 646 ? -17.141 -6.07 -34.656 1 29.27 646 ASP B C 1
ATOM 10399 O O . ASP B 1 646 ? -17.891 -5.102 -34.5 1 29.27 646 ASP B O 1
ATOM 10403 N N . SER B 1 647 ? -16.281 -6.332 -33.844 1 28.03 647 SER B N 1
ATOM 10404 C CA . SER B 1 647 ? -16.281 -5.555 -32.594 1 28.03 647 SER B CA 1
ATOM 10405 C C . SER B 1 647 ? -15.641 -4.184 -32.812 1 28.03 647 SER B C 1
ATOM 10407 O O . SER B 1 647 ? -15.922 -3.24 -32.062 1 28.03 647 SER B O 1
ATOM 10409 N N . ARG B 1 648 ? -14.836 -4.035 -33.75 1 30.12 648 ARG B N 1
ATOM 10410 C CA . ARG B 1 648 ? -14.398 -2.707 -34.156 1 30.12 648 ARG B CA 1
ATOM 10411 C C . ARG B 1 648 ? -15.523 -1.951 -34.844 1 30.12 648 ARG B C 1
ATOM 10413 O O . ARG B 1 648 ? -15.727 -0.76 -34.594 1 30.12 648 ARG B O 1
ATOM 10420 N N . LYS B 1 649 ? -16.25 -2.621 -35.719 1 32.66 649 LYS B N 1
ATOM 10421 C CA . LYS B 1 649 ? -17.328 -1.945 -36.438 1 32.66 649 LYS B CA 1
ATOM 10422 C C . LYS B 1 649 ? -18.5 -1.652 -35.5 1 32.66 649 LYS B C 1
ATOM 10424 O O . LYS B 1 649 ? -19.094 -0.575 -35.562 1 32.66 649 LYS B O 1
ATOM 10429 N N . LYS B 1 650 ? -18.812 -2.537 -34.625 1 32.84 650 LYS B N 1
ATOM 10430 C CA . LYS B 1 650 ? -19.922 -2.264 -33.719 1 32.84 650 LYS B CA 1
ATOM 10431 C C . LYS B 1 650 ? -19.547 -1.199 -32.688 1 32.84 650 LYS B C 1
ATOM 10433 O O . LYS B 1 650 ? -20.375 -0.377 -32.312 1 32.84 650 LYS B O 1
ATOM 10438 N N . TRP B 1 651 ? -18.328 -1.101 -32.406 1 28.56 651 TRP B N 1
ATOM 10439 C CA . TRP B 1 651 ? -17.859 0.005 -31.578 1 28.56 651 TRP B CA 1
ATOM 10440 C C . TRP B 1 651 ? -17.828 1.307 -32.375 1 28.56 651 TRP B C 1
ATOM 10442 O O . TRP B 1 651 ? -18.297 2.344 -31.891 1 28.56 651 TRP B O 1
ATOM 10452 N N . GLU B 1 652 ? -17.453 1.252 -33.562 1 35.97 652 GLU B N 1
ATOM 10453 C CA . GLU B 1 652 ? -17.609 2.436 -34.375 1 35.97 652 GLU B CA 1
ATOM 10454 C C . GLU B 1 652 ? -19.078 2.752 -34.656 1 35.97 652 GLU B C 1
ATOM 10456 O O . GLU B 1 652 ? -19.484 3.912 -34.594 1 35.97 652 GLU B O 1
ATOM 10461 N N . ASP B 1 653 ? -19.797 1.73 -34.812 1 35.5 653 ASP B N 1
ATOM 10462 C CA . ASP B 1 653 ? -21.219 1.954 -35 1 35.5 653 ASP B CA 1
ATOM 10463 C C . ASP B 1 653 ? -21.891 2.385 -33.688 1 35.5 653 ASP B C 1
ATOM 10465 O O . ASP B 1 653 ? -22.719 3.299 -33.656 1 35.5 653 ASP B O 1
ATOM 10469 N N . TRP B 1 654 ? -21.453 1.773 -32.594 1 30.83 654 TRP B N 1
ATOM 10470 C CA . TRP B 1 654 ? -21.969 2.182 -31.297 1 30.83 654 TRP B CA 1
ATOM 10471 C C . TRP B 1 654 ? -21.453 3.562 -30.906 1 30.83 654 TRP B C 1
ATOM 10473 O O . TRP B 1 654 ? -22.219 4.426 -30.469 1 30.83 654 TRP B O 1
ATOM 10483 N N . VAL B 1 655 ? -20.281 3.861 -31.141 1 34.78 655 VAL B N 1
ATOM 10484 C CA . VAL B 1 655 ? -19.812 5.242 -31.016 1 34.78 655 VAL B CA 1
ATOM 10485 C C . VAL B 1 655 ? -20.562 6.129 -32 1 34.78 655 VAL B C 1
ATOM 10487 O O . VAL B 1 655 ? -21.031 7.215 -31.656 1 34.78 655 VAL B O 1
ATOM 10490 N N . ARG B 1 656 ? -20.688 5.637 -33.125 1 35.75 656 ARG B N 1
ATOM 10491 C CA . ARG B 1 656 ? -21.438 6.41 -34.094 1 35.75 656 ARG B CA 1
ATOM 10492 C C . ARG B 1 656 ? -22.906 6.539 -33.719 1 35.75 656 ARG B C 1
ATOM 10494 O O . ARG B 1 656 ? -23.5 7.609 -33.844 1 35.75 656 ARG B O 1
ATOM 10501 N N . LEU B 1 657 ? -23.422 5.438 -33.281 1 33.47 657 LEU B N 1
ATOM 10502 C CA . LEU B 1 657 ? -24.828 5.551 -32.875 1 33.47 657 LEU B CA 1
ATOM 10503 C C . LEU B 1 657 ? -24.969 6.438 -31.641 1 33.47 657 LEU B C 1
ATOM 10505 O O . LEU B 1 657 ? -25.906 7.227 -31.531 1 33.47 657 LEU B O 1
ATOM 10509 N N . HIS B 1 658 ? -24.094 6.184 -30.734 1 31.73 658 HIS B N 1
ATOM 10510 C CA . HIS B 1 658 ? -24.266 7.043 -29.562 1 31.73 658 HIS B CA 1
ATOM 10511 C C . HIS B 1 658 ? -23.562 8.383 -29.75 1 31.73 658 HIS B C 1
ATOM 10513 O O . HIS B 1 658 ? -23.797 9.32 -28.984 1 31.73 658 HIS B O 1
ATOM 10519 N N . SER B 1 659 ? -22.641 8.445 -30.578 1 32.69 659 SER B N 1
ATOM 10520 C CA . SER B 1 659 ? -22.234 9.797 -30.953 1 32.69 659 SER B CA 1
ATOM 10521 C C . SER B 1 659 ? -23.344 10.508 -31.734 1 32.69 659 SER B C 1
ATOM 10523 O O . SER B 1 659 ? -23.438 11.734 -31.703 1 32.69 659 SER B O 1
ATOM 10525 N N . SER B 1 660 ? -24.016 9.688 -32.5 1 33.62 660 SER B N 1
ATOM 10526 C CA . SER B 1 660 ? -25.078 10.336 -33.219 1 33.62 660 SER B CA 1
ATOM 10527 C C . SER B 1 660 ? -26.219 10.75 -32.281 1 33.62 660 SER B C 1
ATOM 10529 O O . SER B 1 660 ? -27.016 11.625 -32.625 1 33.62 660 SER B O 1
ATOM 10531 N N . GLN B 1 661 ? -26.422 9.992 -31.297 1 30.69 661 GLN B N 1
ATOM 10532 C CA . GLN B 1 661 ? -27.531 10.531 -30.516 1 30.69 661 GLN B CA 1
ATOM 10533 C C . GLN B 1 661 ? -27.156 11.836 -29.828 1 30.69 661 GLN B C 1
ATOM 10535 O O . GLN B 1 661 ? -28.016 12.672 -29.562 1 30.69 661 GLN B O 1
ATOM 10540 N N . THR B 1 662 ? -25.906 12.062 -29.562 1 28.08 662 THR B N 1
ATOM 10541 C CA . THR B 1 662 ? -25.688 13.422 -29.062 1 28.08 662 THR B CA 1
ATOM 10542 C C . THR B 1 662 ? -25.797 14.438 -30.188 1 28.08 662 THR B C 1
ATOM 10544 O O . THR B 1 662 ? -25.922 15.641 -29.953 1 28.08 662 THR B O 1
ATOM 10547 N N . ARG B 1 663 ? -25.562 14.023 -31.391 1 30.31 663 ARG B N 1
ATOM 10548 C CA . ARG B 1 663 ? -25.781 15.094 -32.375 1 30.31 663 ARG B CA 1
ATOM 10549 C C . ARG B 1 663 ? -27.281 15.344 -32.562 1 30.31 663 ARG B C 1
ATOM 10551 O O . ARG B 1 663 ? -27.688 16.453 -32.906 1 30.31 663 ARG B O 1
ATOM 10558 N N . ALA B 1 664 ? -28.016 14.273 -32.5 1 29.73 664 ALA B N 1
ATOM 10559 C CA . ALA B 1 664 ? -29.406 14.602 -32.844 1 29.73 664 ALA B CA 1
ATOM 10560 C C . ALA B 1 664 ? -30.062 15.406 -31.719 1 29.73 664 ALA B C 1
ATOM 10562 O O . ALA B 1 664 ? -31 16.156 -31.953 1 29.73 664 ALA B O 1
ATOM 10563 N N . ASN B 1 665 ? -29.672 15.203 -30.484 1 25.53 665 ASN B N 1
ATOM 10564 C CA . ASN B 1 665 ? -30.484 16.047 -29.641 1 25.53 665 ASN B CA 1
ATOM 10565 C C . ASN B 1 665 ? -30.062 17.516 -29.734 1 25.53 665 ASN B C 1
ATOM 10567 O O . ASN B 1 665 ? -30.656 18.375 -29.078 1 25.53 665 ASN B O 1
ATOM 10571 N N . SER B 1 666 ? -28.891 17.766 -30.344 1 24.8 666 SER B N 1
ATOM 10572 C CA . SER B 1 666 ? -28.734 19.203 -30.516 1 24.8 666 SER B CA 1
ATOM 10573 C C . SER B 1 666 ? -29.594 19.719 -31.656 1 24.8 666 SER B C 1
ATOM 10575 O O . SER B 1 666 ? -29.703 20.938 -31.859 1 24.8 666 SER B O 1
ATOM 10577 N N . ALA B 1 667 ? -29.922 18.922 -32.656 1 26.73 667 ALA B N 1
ATOM 10578 C CA . ALA B 1 667 ? -30.672 19.625 -33.688 1 26.73 667 ALA B CA 1
ATOM 10579 C C . ALA B 1 667 ? -32.156 19.766 -33.312 1 26.73 667 ALA B C 1
ATOM 10581 O O . ALA B 1 667 ? -32.844 20.609 -33.875 1 26.73 667 ALA B O 1
ATOM 10582 N N . GLN B 1 668 ? -32.781 18.828 -32.5 1 23.61 668 GLN B N 1
ATOM 10583 C CA . GLN B 1 668 ? -34.125 19.297 -32.188 1 23.61 668 GLN B CA 1
ATOM 10584 C C . GLN B 1 668 ? -34.125 20.281 -31.031 1 23.61 668 GLN B C 1
ATOM 10586 O O . GLN B 1 668 ? -33.469 20.047 -30.016 1 23.61 668 GLN B O 1
#

Secondary structure (DSSP, 8-state):
-----------------------------------------------------------HHHHHHHHHHHHHHHHHHHHHHHHHHHHHHHHHHHHHHHHHHHHH-------------------SS-SS----TTEEEPPPPEEE-TTS-PPPPSS--TTTT-EEEE-HHHHHHHTBPP-B-SSS-SS--BEEEEHHHHHHHHHHHHHHHHHHHHHHHHTS-HHHHHHHHHHHH-HHHHHHHHHHHHHHHHHHHHHHTTTGGGGGGTTS--SEEEEEE-BTTBS-THHHHHHHHHHTTTEEEEE--TT-S-TTSHHHHHSB-PBPPPPPTTS---TT-S-SSBSS--BSTT-----HHHHHHTHHHHHHHHHHHHHHHHHHHHHHHTTS-HHHHHH-EEEEEETHHHHHHHH--GGGGGGGEEEEEEES---SSSTTSSSTGGGS--S-TTS-EEEEEETT-TTT-SSS-HHHHHHHTTSS-S-TT--SSSHHHHHHHT-SEEEEEEETT--SSTHHHHHHHHHHHHHHHHH-GGGGGGHHHHGGGSHHHHTT-EEEEE--TT-EEEEEEEPPPSS-SSS-HHHHHHHHHTT-HHHHHHHHHHHHHHHHHHHHHHHHHHHHHHHHHHHS----------TTHHHHHHHHHHHHHHHHHHHHHHHHHHH-/-----------------------------------------------------------THHHHHHHHHHHHHHHHHHHHHHHHHHHHHHHHHHHHHHHHHHHS-------------------SS-SS----TTEEEPPPPEEE-TTS-PPPPSS--TTTT-EEEE-HHHHHHHTBPP-B-SSS-SS--BEEEEHHHHHHHHHHHHHHHHHHHHHHHHTS-HHHHHHHHHHHH-HHHHHHHHHHHHHHHHHHHHHHTTTGGGGGGTTS--SEEEEEE-BTTBS-THHHHHHHHHHTTTEEEEE--TT-S-TTSHHHHHSB-PBPPPPPTTS---TT-S-SSBSS--BSTT-----HHHHHHTHHHHHHHHHHHHHHHHHHHHHHHTTS-HHHHHH-EEEEEETHHHHHHHH--GGGGGGGEEEEEEES---SSSTTSSSTGGGS--S-TTS-EEEEEETT-TTT-SSS-HHHHHHHTTSS-S-TT--SSSHHHHHHHT-SSEEEEEETT--SSTHHHHHHHHHHHHHHHHH-GGGGGGHHHHGGGSHHHHTT-EEEEE--TT--EEEEEEPPPSS-SSS-HHHHHHHHHTT-HHHHHHHHHHHHHHHHHHHHHHHHHHHHHHHHHHHS----------GGGHHHHHHHHHHHHHHHHHHHHHHHHHH-

Nearest PDB structures (foldseek):
  4u2g-assembly1_A  TM=5.949E-01  e=2.104E-02  Pseudomonas knackmussii
  4u2c-assembly1_A  TM=5.214E-01  e=1.267E-02  Pseudomonas knackmussii
  4u2f-assembly1_A  TM=5.330E-01  e=1.588E-02  Pseudomonas knackmussii
  5n4c-assembly3_C  TM=3.429E-01  e=2.003E-01  Galerina marginata
  5n4d-assembly2_B  TM=3.566E-01  e=2.654E-01  Galerina marginata

Solvent-accessible surface area (backbone atoms only — not comparable to full-atom values): 73759 Å² total; per-residue (Å²): 145,86,96,89,93,86,91,92,82,89,93,84,89,87,86,90,89,84,89,86,84,81,92,92,82,94,84,82,81,93,83,88,79,86,74,81,73,74,88,71,79,83,80,80,85,81,80,87,80,81,87,78,82,79,78,76,77,74,58,67,71,62,52,54,56,50,49,53,52,49,50,50,49,49,49,53,50,51,52,52,54,51,52,50,50,50,53,48,46,49,51,46,45,50,50,43,48,55,50,44,69,63,58,66,74,65,76,75,86,66,76,87,66,79,74,70,76,73,76,80,60,79,61,63,79,54,88,66,58,66,88,39,97,57,47,40,75,48,81,74,48,66,16,41,46,56,80,58,88,76,76,78,65,93,76,66,48,66,66,34,40,15,33,36,30,34,12,46,68,56,25,58,75,68,27,44,48,32,38,27,48,56,81,73,50,96,58,55,48,18,31,62,45,31,44,48,56,53,49,53,53,57,46,54,63,47,45,58,52,48,49,50,50,49,51,51,61,68,64,44,53,68,70,54,51,53,49,50,53,52,48,60,65,33,64,68,49,40,51,52,49,50,52,50,50,51,51,48,52,52,50,52,50,52,39,65,71,35,43,52,80,56,55,76,50,64,84,58,50,60,67,42,36,33,42,35,33,37,29,86,81,38,65,33,38,57,45,36,42,51,47,40,52,46,13,59,47,35,20,37,33,41,26,64,40,78,32,57,34,54,62,87,38,78,61,8,44,32,22,17,32,47,70,47,72,77,62,32,60,84,50,88,69,61,61,84,49,55,61,86,51,51,76,48,69,82,36,43,75,71,53,82,80,92,42,40,30,56,39,60,66,39,42,68,60,43,32,50,48,43,50,51,50,40,53,50,53,46,47,52,51,52,57,51,62,74,31,52,43,43,58,49,52,30,73,21,31,32,40,32,18,33,35,54,13,7,49,34,56,39,40,33,71,47,58,87,54,54,83,26,48,56,26,35,39,25,30,39,38,22,51,49,32,17,70,79,24,80,40,66,75,56,10,37,73,44,35,58,47,74,38,18,36,37,35,35,29,14,42,43,7,50,55,40,10,51,43,82,9,38,27,46,54,41,12,67,67,66,55,65,48,28,43,76,80,64,70,27,46,34,58,66,50,40,58,74,71,55,36,48,26,22,28,28,40,38,28,47,81,11,33,65,64,36,49,78,56,38,34,60,56,49,52,55,50,49,56,46,37,74,62,34,34,84,53,42,38,43,44,74,64,40,26,54,61,26,70,71,56,34,70,47,52,41,85,73,50,63,51,58,95,90,43,35,37,24,33,32,39,26,62,61,58,95,60,45,44,91,46,51,68,66,55,49,52,51,33,56,75,64,65,41,56,65,61,50,49,53,47,32,52,56,48,48,51,53,51,48,53,51,49,50,54,48,52,53,52,46,54,52,29,51,61,45,38,75,68,46,71,85,59,84,71,77,84,73,80,61,80,68,60,67,62,57,56,52,52,53,48,49,45,50,46,44,46,45,50,55,49,43,49,61,51,50,65,67,72,110,136,86,80,78,90,82,91,91,82,87,87,89,76,83,82,80,79,82,82,85,74,88,78,91,83,88,91,81,93,86,84,84,89,76,91,70,80,73,89,70,84,75,82,83,77,79,80,80,78,80,79,76,77,76,75,75,74,77,56,70,68,60,56,52,54,52,51,52,50,51,50,49,50,51,51,54,55,56,55,55,60,56,56,54,54,52,54,49,48,49,52,48,47,53,50,44,50,57,51,45,70,66,61,65,78,64,74,77,86,66,76,87,67,80,73,70,75,72,76,78,60,80,62,62,81,54,89,64,58,65,90,38,96,56,47,42,74,48,83,75,49,66,17,40,46,56,81,61,87,77,76,78,65,93,76,65,47,67,67,34,41,15,33,35,30,34,12,44,68,56,24,58,77,68,27,44,48,31,36,27,48,59,81,76,51,96,59,56,48,18,30,60,46,31,44,48,55,52,50,53,54,56,46,52,60,48,47,56,52,48,49,52,50,50,50,52,60,68,64,44,55,69,69,54,50,52,49,50,52,53,49,62,66,33,65,70,50,41,51,52,49,50,53,50,49,52,50,48,52,51,51,52,50,54,39,64,70,36,43,52,81,56,55,77,49,64,84,59,49,61,66,40,36,33,42,37,32,37,28,87,80,38,67,33,38,56,44,37,42,51,48,40,51,45,12,59,48,35,20,36,32,43,27,62,40,78,31,58,36,54,61,88,39,78,62,7,43,32,22,17,33,48,70,47,74,77,61,34,60,84,50,88,68,60,58,83,49,55,61,87,50,51,75,47,69,82,37,41,76,72,53,80,79,93,43,40,29,56,38,61,68,37,43,69,61,43,33,52,48,44,49,53,48,40,53,51,55,46,48,50,49,53,57,50,61,74,32,51,41,43,59,49,53,30,72,21,31,31,41,33,18,32,35,53,13,6,49,35,56,39,42,32,69,46,59,87,52,52,84,27,49,56,27,36,37,24,28,41,39,20,53,49,33,18,68,78,25,78,41,66,73,57,10,39,74,44,35,58,47,74,39,18,35,37,36,35,29,15,42,42,6,50,54,42,10,53,42,81,8,39,28,45,54,41,12,67,66,67,50,63,47,28,42,77,79,66,71,26,48,36,57,65,48,40,59,74,72,55,35,48,26,23,27,28,39,38,27,47,80,10,32,64,64,36,46,79,56,39,35,61,56,49,52,55,49,50,57,46,36,74,62,35,34,81,53,40,39,43,45,74,64,40,25,55,61,24,70,70,57,33,70,47,51,40,83,73,50,62,51,58,96,89,42,35,35,24,34,30,39,25,62,61,58,96,60,44,46,90,46,53,69,66,56,50,53,53,33,56,75,64,65,40,56,65,62,50,50,52,48,32,52,55,48,48,52,53,52,50,52,52,49,52,54,48,49,54,52,45,53,51,27,52,62,46,38,75,70,48,76,85,62,83,67,78,85,72,79,65,77,67,62,64,61,61,59,50,54,52,49,48,44,51,44,44,46,44,51,57,49,41,50,61,52,50,60,68,72,103